Protein 9VKG (pdb70)

Radius of gyration: 41.41 Å; Cα contacts (8 Å, |Δi|>4): 2254; chains: 2; bounding box: 57×88×152 Å

InterPro domains:
  IPR001757 P-type ATPase [TIGR01494] (93-192)
  IPR001757 P-type ATPase [TIGR01494] (339-452)
  IPR001757 P-type ATPase [TIGR01494] (789-898)
  IPR006539 P-type ATPase, subfamily IV [TIGR01652] (43-1094)
  IPR008250 P-type ATPase, A domain superfamily [SSF81653] (126-274)
  IPR018303 P-type ATPase, phosphorylation site [PS00154] (412-418)
  IPR023214 HAD superfamily [G3DSA:3.40.50.1000] (648-854)
  IPR023298 P-type ATPase, transmembrane domain superfamily [SSF81665] (39-1090)
  IPR023299 P-type ATPase, cytoplasmic domain N [G3DSA:3.40.1110.10] (452-647)
  IPR023299 P-type ATPase, cytoplasmic domain N [SSF81660] (416-655)
  IPR032630 P-type ATPase, C-terminal [PF16212] (845-1093)
  IPR032631 P-type ATPase, N-terminal [PF16209] (39-94)
  IPR036412 HAD-like superfamily [SSF56784] (398-861)
  IPR044492 P-type ATPase, haloacid dehalogenase domain [SFLDF00027] (392-867)
  IPR059000 P-type ATPase, A domain [PF00122] (124-251)

GO terms:
  GO:0090555 phosphatidylethanolamine flippase activity (F, IDA)
  GO:0005886 plasma membrane (C, IDA)
  GO:0140346 phosphatidylserine flippase activity (F, IDA)
  GO:0090556 phosphatidylserine floppase activity (F, EXP)
  GO:0031901 early endosome membrane (C, EXP)
  GO:0055038 recycling endosome membrane (C, EXP)
  GO:0005789 endoplasmic reticulum membrane (C, EXP)
  GO:0140326 ATPase-coupled intramembrane lipid carrier activity (F, EXP)
  GO:0045332 phospholipid translocation (P, IDA)
  GO:1990531 phospholipid-translocating ATPase complex (C, IDA)
  GO:0034220 monoatomic ion transmembrane transport (P, TAS)
  GO:0005886 plasma membrane (C, TAS)
  GO:0140326 ATPase-coupled intramembrane lipid carrier activity (F, TAS)
  GO:0005515 protein binding (F, IPI)
  GO:0005783 endoplasmic reticulum (C, IDA)
  GO:0005765 lysosomal membrane (C, HDA)

Secondary structure (DSSP, 8-state):
-EEEETTS--------S--------SSSHHHHHHHHHHTSHHHHHHHHHHHHHHHT--SS-THHHHHHHHHHHHHHHHHHHHHHHHHHHHHHHHTT-EEEEE-SSSEEEEEGGGPPTT-EEEEETTPBPSSEEEEEEESSTT-EEEEE-HHHHS--S-EEEE--GGGTT--TTHHHHT-EEEEEEPPP-S-SS---EEEEEE-TTS--EEEEE-GGGEE-TT-EEES-SEEEEEEEE-TTSSHHHHT---PPPP--HHHHHHHHHHHHHHHHHHHHHHHHHHHHHHHTTSTTTSS-TTSPPPHHHHTS-HHHHHHHHHHHHHHHHGGGS-HHHHHHHHHHHHHHTHHHHH-GGG-BTTTTB--EES-STTTGGGGS--EEEE--TTTTB--B-TTHHHHHHHHHHTT-EEEEE-SS-HHHHHHHHHHTTSS-TTPEEEEESTTT-SSHHHHHHHHHHHHHTTTS----TTEEEEEEHHHHHHHHHS--S-SSS-HHHHHHHHHHTSSEEEEES--HHHHHHHHHHHHTSTT---EEEEESSGGGHHHHHHSSEEEEE-SSS-SHHHHHSSEEESSTTHHHHIIIIIIHHHHHHHHHHHHHHHHHHHHHHHHHHHGGGTTTS----SS-HHHHHHIIIIISSHHHHHHHHH--SS-HHHHHH-GGGGGGGTTSGGGSHHHHHHHHHHHHHHHHHHHHHHHHHTSSS-SSTT-----HHHHHHHHHHHHHHHHHHHHHHH-----HHHHHHHHHHHHHHHHHHHHHTTS--TTSS--TTSSHHHHHTT-HHHHHHHHHHHHHHHHHHHHHHHHHT--/-----TTTTT----------HHHHTTHHHHHHHHHHHHHHHHHHHHHT--EEEEE----STTSTTGGGTS-SSSSEEEEEEEEESS-B-S-EEEEEEEES--TT-HHHHT---HHHHTT-HHHHHS--GGGTTSSEETTEEBSS-SHHHHT----EEEEEEE-TTSPEEEPP-B-SS-S-HHIIIIIS----S-S-HHHHTTT-B--TT-SS-GGGS-SSGGGSSTT-HHHHHHHS--SSSSEEEEEEEEPPPSSSS-SB-SEEEEEEEEE----TTTT-EEEEEEEE-BTTBS--HHHHHHHHHHHHHHHHHHHHHHHHHT--

B-factor: mean 37.06, std 18.53, range [0.13, 108.68]

Solvent-accessible surface area: 47542 Å² total; per-residue (Å²): 118,7,35,2,68,1,19,85,50,116,88,133,234,61,48,46,1,128,22,81,28,18,94,9,77,160,236,58,38,102,85,71,0,65,135,45,9,54,169,82,61,7,13,115,15,12,52,69,8,56,80,18,10,81,104,60,30,38,24,18,56,36,92,46,16,12,118,25,11,135,77,15,14,46,40,29,11,113,70,34,19,129,59,4,130,72,30,63,96,16,12,60,133,74,7,86,50,66,12,56,2,13,87,119,39,152,116,51,173,46,63,6,25,103,0,96,11,0,16,2,1,7,2,64,34,108,69,77,1,16,0,0,0,0,0,0,0,4,62,55,124,90,0,22,0,92,1,17,17,26,31,2,9,5,18,95,82,60,49,55,24,96,2,6,114,59,0,47,85,18,40,83,38,84,1,11,96,91,2,94,2,6,0,34,2,28,91,28,35,50,58,13,75,92,8,89,6,99,0,19,21,88,77,153,74,159,125,46,55,54,104,96,10,9,58,78,11,4,0,20,17,10,1,25,0,63,128,3,130,53,0,9,0,0,0,0,2,0,2,73,50,0,6,53,17,51,2,66,56,25,63,92,114,32,83,0,15,1,31,113,13,13,41,50,13,0,87,59,2,36,138,38,0,73,60,18,0,44,58,0,15,86,60,15,37,95,40,30,84,40,111,75,24,33,37,10,64,5,2,64,38,25,96,133,51,111,127,46,124,124,107,100,75,73,122,36,4,49,26,6,0,21,0,5,0,15,32,0,5,5,24,23,1,39,30,10,11,29,66,8,7,117,78,3,9,71,6,0,43,61,9,89,69,0,29,26,107,134,46,99,65,15,10,66,36,66,31,18,40,3,5,3,2,0,0,4,2,37,11,0,0,0,5,11,31,20,0,0,15,96,182,36,16,84,72,2,8,82,4,2,82,8,1,63,42,2,34,9,77,0,4,2,0,0,2,16,106,18,105,68,0,55,66,16,1,85,51,1,112,4,3,59,148,91,11,66,40,5,39,0,0,71,116,37,8,130,98,37,134,90,0,30,79,40,0,64,50,6,16,78,108,86,4,93,133,114,146,93,95,54,11,0,0,0,0,14,5,58,2,0,34,65,0,19,120,49,8,117,156,57,109,113,102,28,38,59,45,12,0,18,77,0,1,84,87,3,19,2,1,0,0,1,83,0,2,10,37,17,0,0,49,0,0,91,10,0,54,117,25,196,61,80,17,18,0,0,0,0,0,4,0,24,1,0,13,3,0,1,11,23,0,22,0,0,0,0,3,15,14,158,44,33,94,72,1,4,93,24,3,2,0,0,0,2,26,0,74,11,0,64,31,0,0,3,0,5,0,2,2,8,0,9,2,2,0,16,0,0,2,3,2,3,0,0,0,9,0,0,0,20,0,0,26,28,2,0,88,42,3,0,17,5,11,5,25,2,3,6,28,18,4,3,41,32,0,19,94,43,1,3,22,98,5,0,24,9,10,1,26,18,2,12,56,44,56,20,119,61,2,38,88,37,20,149,39,5,87,118,10,47,57,19,39,51,5,80,127,46,48,16,68,69,24,20,130,9,0,33,84,0,0,56,23,0,0,65,8,0,48,97,1,28,69,18,4,3,10,9,106,59,0,22,36,15,2,4,30,0,0,0,2,0,0,0,8,0,0,0,51,0,0,2,48,3,0,12,41,27,3,63,10,13,1,168,40,3,64,138,15,3,112,29,10,15,63,78,0,47,130,17,3,91,106,56,5,26,84,34,37,118,126,63,156,47,18,57,14,16,55,0,6,23,22,0,44,71,1,80,1,0,120,30,1,15,84,1,4,20,28,40,0,10,37,38,15,26,46,64,26,2,83,160,66,47,204,182,33,79,84,50,29,87,56,22,21,126,30,107,34,148,81,23,132,49,45,8,52,74,14,37,57,71,1,39,84,27,0,118,86,13,51,72,60,0,88,32,1,69,79,24,0,81,106,8,69,61,38,94,17,60,1,0,0,56,80,121,106,21,76,0,53,130,2,30,92,61,150,112,116,60,9,116,8,64,18,92,15,58,6,157,137,19,6,96,30,58,1,13,0,1,9,0,1,23,46,0,30,0,0,17,76,32,0,12,66,1,38,8,6,24,0,5,45,16,58,64,78,12,12,103,112,3,37,124,97,0,53,55,19,59,126,50,137,128,81,8,2,3,1,2,1,3,0,0,8,1,31,10,71,6,54,2,68,1,40,29,42,13,190,116,84,131,36,74,81,29,64,40,80,83,85,39,2,6,5,166,15,2,28,58,51,14,4,87,25,4,89,50,55,132,96,16,101,87,46,4,157,32,10,21,64,2,73,77,23,160,121,40,1,40,100,49,30,117,55,102,84,3,19,0,0,17,7,2,35,0,1,17,1,0,30,5,6,4,12,23,77,16,48,6,1,12,20,24,6,100,153,118,131,91,179,113,39,9,0,44,54,28,116,2,90,0,43,0,30,12,64,4,40,0,46,134,4,91,2,79,0,16,0,0,0,1,15,40,21,99,5,0,2,69,8,57,45,2,0,93,16,2,52,41,19,0,43,89,0,65,115,51,0,52,80,24,84,90,60,60,155,140,215

Structure (mmCIF, N/CA/C/O backbone):
data_9VKG
#
_entry.id   9VKG
#
_cell.length_a   1.00
_cell.length_b   1.00
_cell.length_c   1.00
_cell.angle_alpha   90.00
_cell.angle_beta   90.00
_cell.angle_gamma   90.00
#
_symmetry.space_group_name_H-M   'P 1'
#
loop_
_entity.id
_entity.type
_entity.pdbx_description
1 polymer 'Phospholipid-transporting ATPase IG'
2 polymer 'Cell cycle control protein 50A'
3 branched 2-acetamido-2-deoxy-beta-D-glucopyranose-(1-4)-2-acetamido-2-deoxy-beta-D-glucopyranose
4 non-polymer 'TETRAFLUOROALUMINATE ION'
5 non-polymer 'MAGNESIUM ION'
6 non-polymer 1,2-DIOLEOYL-SN-GLYCERO-3-PHOSPHOCHOLINE
7 non-polymer 2-acetamido-2-deoxy-beta-D-glucopyranose
8 water water
#
loop_
_atom_site.group_PDB
_atom_site.id
_atom_site.type_symbol
_atom_site.label_atom_id
_atom_site.label_alt_id
_atom_site.label_comp_id
_atom_site.label_asym_id
_atom_site.label_entity_id
_atom_site.label_seq_id
_atom_site.pdbx_PDB_ins_code
_atom_site.Cartn_x
_atom_site.Cartn_y
_atom_site.Cartn_z
_atom_site.occupancy
_atom_site.B_iso_or_equiv
_atom_site.auth_seq_id
_atom_site.auth_comp_id
_atom_site.auth_asym_id
_atom_site.auth_atom_id
_atom_site.pdbx_PDB_model_num
ATOM 1 N N . THR A 1 1 ? 190.872 162.921 226.468 1.00 43.27 19 THR A N 1
ATOM 2 C CA . THR A 1 1 ? 190.085 163.097 227.683 1.00 43.46 19 THR A CA 1
ATOM 3 C C . THR A 1 1 ? 189.843 164.574 227.964 1.00 44.07 19 THR A C 1
ATOM 4 O O . THR A 1 1 ? 190.779 165.369 228.029 1.00 47.24 19 THR A O 1
ATOM 8 N N . ARG A 1 2 ? 188.574 164.932 228.125 1.00 42.97 20 ARG A N 1
ATOM 9 C CA . ARG A 1 2 ? 188.162 166.289 228.448 1.00 41.52 20 ARG A CA 1
ATOM 10 C C . ARG A 1 2 ? 187.702 166.344 229.900 1.00 40.31 20 ARG A C 1
ATOM 11 O O . ARG A 1 2 ? 187.038 165.425 230.388 1.00 40.11 20 ARG A O 1
ATOM 19 N N . THR A 1 3 ? 188.090 167.407 230.597 1.00 44.28 21 THR A N 1
ATOM 20 C CA . THR A 1 3 ? 187.793 167.575 232.015 1.00 45.13 21 THR A CA 1
ATOM 21 C C . THR A 1 3 ? 186.703 168.624 232.173 1.00 44.60 21 THR A C 1
ATOM 22 O O . THR A 1 3 ? 186.863 169.764 231.726 1.00 50.11 21 THR A O 1
ATOM 26 N N . VAL A 1 4 ? 185.606 168.239 232.817 1.00 44.05 22 VAL A N 1
ATOM 27 C CA . VAL A 1 4 ? 184.428 169.082 232.968 1.00 45.46 22 VAL A CA 1
ATOM 28 C C . VAL A 1 4 ? 184.197 169.321 234.452 1.00 47.76 22 VAL A C 1
ATOM 29 O O . VAL A 1 4 ? 184.149 168.369 235.237 1.00 51.21 22 VAL A O 1
ATOM 33 N N . PHE A 1 5 ? 184.063 170.587 234.833 1.00 49.96 23 PHE A N 1
ATOM 34 C CA . PHE A 1 5 ? 183.723 170.951 236.201 1.00 48.78 23 PHE A CA 1
ATOM 35 C C . PHE A 1 5 ? 182.216 171.131 236.307 1.00 51.90 23 PHE A C 1
ATOM 36 O O . PHE A 1 5 ? 181.605 171.796 235.465 1.00 51.61 23 PHE A O 1
ATOM 44 N N . VAL A 1 6 ? 181.624 170.530 237.343 1.00 47.79 24 VAL A N 1
ATOM 45 C CA . VAL A 1 6 ? 180.182 170.301 237.362 1.00 48.12 24 VAL A CA 1
ATOM 46 C C . VAL A 1 6 ? 179.412 171.615 237.350 1.00 54.38 24 VAL A C 1
ATOM 47 O O . VAL A 1 6 ? 178.423 171.763 236.622 1.00 59.77 24 VAL A O 1
ATOM 51 N N . GLY A 1 7 ? 179.835 172.581 238.156 1.00 53.74 25 GLY A N 1
ATOM 52 C CA . GLY A 1 7 ? 179.158 173.861 238.170 1.00 53.50 25 GLY A CA 1
ATOM 53 C C . GLY A 1 7 ? 180.008 174.963 237.581 1.00 55.41 25 GLY A C 1
ATOM 54 O O . GLY A 1 7 ? 179.770 176.147 237.839 1.00 58.94 25 GLY A O 1
ATOM 55 N N . ASN A 1 8 ? 180.998 174.577 236.777 1.00 56.70 26 ASN A N 1
ATOM 56 C CA . ASN A 1 8 ? 182.047 175.489 236.325 1.00 54.38 26 ASN A CA 1
ATOM 57 C C . ASN A 1 8 ? 182.716 176.161 237.521 1.00 56.63 26 ASN A C 1
ATOM 58 O O . ASN A 1 8 ? 183.032 177.352 237.504 1.00 58.21 26 ASN A O 1
ATOM 63 N N . HIS A 1 9 ? 182.926 175.375 238.579 1.00 65.14 27 HIS A N 1
ATOM 64 C CA . HIS A 1 9 ? 183.520 175.809 239.829 1.00 66.18 27 HIS A CA 1
ATOM 65 C C . HIS A 1 9 ? 184.860 175.119 240.048 1.00 66.01 27 HIS A C 1
ATOM 66 O O . HIS A 1 9 ? 185.002 173.932 239.738 1.00 66.00 27 HIS A O 1
ATOM 73 N N . PRO A 1 10 ? 185.856 175.828 240.575 1.00 73.81 28 PRO A N 1
ATOM 74 C CA . PRO A 1 10 ? 187.098 175.158 240.972 1.00 73.66 28 PRO A CA 1
ATOM 75 C C . PRO A 1 10 ? 186.844 174.182 242.110 1.00 73.96 28 PRO A C 1
ATOM 76 O O . PRO A 1 10 ? 185.983 174.398 242.965 1.00 73.17 28 PRO A O 1
ATOM 80 N N . VAL A 1 11 ? 187.609 173.097 242.113 1.00 75.26 29 VAL A N 1
ATOM 81 C CA . VAL A 1 11 ? 187.447 172.055 243.118 1.00 75.67 29 VAL A CA 1
ATOM 82 C C . VAL A 1 11 ? 188.256 172.377 244.371 1.00 74.40 29 VAL A C 1
ATOM 83 O O . VAL A 1 11 ? 189.122 173.251 244.357 1.00 73.87 29 VAL A O 1
ATOM 87 N N . GLN A 1 20 ? 188.771 174.259 230.742 1.00 61.68 38 GLN A N 1
ATOM 88 C CA . GLN A 1 20 ? 189.171 174.409 229.348 1.00 62.28 38 GLN A CA 1
ATOM 89 C C . GLN A 1 20 ? 188.248 175.385 228.628 1.00 63.73 38 GLN A C 1
ATOM 90 O O . GLN A 1 20 ? 187.587 176.209 229.259 1.00 64.16 38 GLN A O 1
ATOM 96 N N . ARG A 1 21 ? 188.206 175.289 227.302 1.00 61.16 39 ARG A N 1
ATOM 97 C CA . ARG A 1 21 ? 187.366 176.174 226.498 1.00 61.02 39 ARG A CA 1
ATOM 98 C C . ARG A 1 21 ? 186.801 175.360 225.343 1.00 59.68 39 ARG A C 1
ATOM 99 O O . ARG A 1 21 ? 187.531 175.025 224.407 1.00 58.27 39 ARG A O 1
ATOM 107 N N . PHE A 1 22 ? 185.512 175.050 225.412 1.00 48.68 40 PHE A N 1
ATOM 108 C CA . PHE A 1 22 ? 184.836 174.219 224.429 1.00 46.74 40 PHE A CA 1
ATOM 109 C C . PHE A 1 22 ? 183.927 175.076 223.556 1.00 45.93 40 PHE A C 1
ATOM 110 O O . PHE A 1 22 ? 183.839 176.296 223.709 1.00 48.03 40 PHE A O 1
ATOM 118 N N . CYS A 1 23 ? 183.238 174.413 222.632 1.00 41.77 41 CYS A N 1
ATOM 119 C CA . CYS A 1 23 ? 182.290 175.081 221.761 1.00 36.26 41 CYS A CA 1
ATOM 120 C C . CYS A 1 23 ? 181.001 175.394 222.517 1.00 41.86 41 CYS A C 1
ATOM 121 O O . CYS A 1 23 ? 180.771 174.932 223.637 1.00 44.10 41 CYS A O 1
ATOM 124 N N . ASP A 1 24 ? 180.154 176.199 221.885 1.00 40.54 42 ASP A N 1
ATOM 125 C CA . ASP A 1 24 ? 178.859 176.538 222.445 1.00 36.89 42 ASP A CA 1
ATOM 126 C C . ASP A 1 24 ? 177.820 175.507 222.009 1.00 40.39 42 ASP A C 1
ATOM 127 O O . ASP A 1 24 ? 178.104 174.582 221.246 1.00 40.66 42 ASP A O 1
ATOM 132 N N . ASN A 1 25 ? 176.594 175.667 222.504 1.00 34.15 43 ASN A N 1
ATOM 133 C CA . ASN A 1 25 ? 175.519 174.717 222.263 1.00 30.55 43 ASN A CA 1
ATOM 134 C C . ASN A 1 25 ? 174.715 175.038 221.008 1.00 30.97 43 ASN A C 1
ATOM 135 O O . ASN A 1 25 ? 173.566 174.600 220.890 1.00 40.12 43 ASN A O 1
ATOM 140 N N . ARG A 1 26 ? 175.290 175.778 220.066 1.00 36.56 44 ARG A N 1
ATOM 141 C CA . ARG A 1 26 ? 174.580 176.167 218.856 1.00 38.35 44 ARG A CA 1
ATOM 142 C C . ARG A 1 26 ? 174.810 175.137 217.760 1.00 38.71 44 ARG A C 1
ATOM 143 O O . ARG A 1 26 ? 175.950 174.745 217.494 1.00 43.77 44 ARG A O 1
ATOM 151 N N . ILE A 1 27 ? 173.727 174.706 217.126 1.00 39.76 45 ILE A N 1
ATOM 152 C CA . ILE A 1 27 ? 173.784 173.743 216.034 1.00 41.23 45 ILE A CA 1
ATOM 153 C C . ILE A 1 27 ? 173.603 174.483 214.717 1.00 41.31 45 ILE A C 1
ATOM 154 O O . ILE A 1 27 ? 172.848 175.459 214.634 1.00 43.20 45 ILE A O 1
ATOM 159 N N . VAL A 1 28 ? 174.319 174.033 213.690 1.00 41.02 46 VAL A N 1
ATOM 160 C CA . VAL A 1 28 ? 174.241 174.618 212.359 1.00 40.85 46 VAL A CA 1
ATOM 161 C C . VAL A 1 28 ? 174.073 173.495 211.345 1.00 39.19 46 VAL A C 1
ATOM 162 O O . VAL A 1 28 ? 174.809 172.503 211.378 1.00 43.21 46 VAL A O 1
ATOM 166 N N . SER A 1 29 ? 173.086 173.641 210.464 1.00 38.32 47 SER A N 1
ATOM 167 C CA . SER A 1 29 ? 172.881 172.707 209.368 1.00 41.41 47 SER A CA 1
ATOM 168 C C . SER A 1 29 ? 172.855 173.383 208.007 1.00 42.76 47 SER A C 1
ATOM 169 O O . SER A 1 29 ? 172.830 172.679 206.992 1.00 46.99 47 SER A O 1
ATOM 172 N N . SER A 1 30 ? 172.856 174.710 207.952 1.00 40.36 48 SER A N 1
ATOM 173 C CA . SER A 1 30 ? 172.908 175.432 206.695 1.00 39.47 48 SER A CA 1
ATOM 174 C C . SER A 1 30 ? 174.353 175.597 206.232 1.00 43.97 48 SER A C 1
ATOM 175 O O . SER A 1 30 ? 175.305 175.443 207.002 1.00 41.48 48 SER A O 1
ATOM 178 N N . LYS A 1 31 ? 174.508 175.914 204.948 1.00 45.17 49 LYS A N 1
ATOM 179 C CA . LYS A 1 31 ? 175.821 176.088 204.349 1.00 44.60 49 LYS A CA 1
ATOM 180 C C . LYS A 1 31 ? 176.109 177.518 203.913 1.00 46.59 49 LYS A C 1
ATOM 181 O O . LYS A 1 31 ? 177.266 177.834 203.619 1.00 46.81 49 LYS A O 1
ATOM 187 N N . TYR A 1 32 ? 175.104 178.388 203.880 1.00 44.59 50 TYR A N 1
ATOM 188 C CA . TYR A 1 32 ? 175.273 179.767 203.455 1.00 47.03 50 TYR A CA 1
ATOM 189 C C . TYR A 1 32 ? 174.962 180.717 204.601 1.00 45.87 50 TYR A C 1
ATOM 190 O O . TYR A 1 32 ? 174.190 180.394 205.509 1.00 48.78 50 TYR A O 1
ATOM 199 N N . THR A 1 33 ? 175.586 181.887 204.558 1.00 47.80 51 THR A N 1
ATOM 200 C CA . THR A 1 33 ? 175.140 183.042 205.316 1.00 47.42 51 THR A CA 1
ATOM 201 C C . THR A 1 33 ? 174.526 184.041 204.343 1.00 50.28 51 THR A C 1
ATOM 202 O O . THR A 1 33 ? 174.418 183.788 203.143 1.00 52.69 51 THR A O 1
ATOM 206 N N . LEU A 1 34 ? 174.105 185.193 204.863 1.00 50.43 52 LEU A N 1
ATOM 207 C CA . LEU A 1 34 ? 173.511 186.198 203.990 1.00 50.50 52 LEU A CA 1
ATOM 208 C C . LEU A 1 34 ? 174.570 186.891 203.143 1.00 55.69 52 LEU A C 1
ATOM 209 O O . LEU A 1 34 ? 174.353 187.149 201.953 1.00 54.91 52 LEU A O 1
ATOM 214 N N . TRP A 1 35 ? 175.722 187.200 203.737 1.00 54.09 53 TRP A N 1
ATOM 215 C CA . TRP A 1 35 ? 176.720 188.016 203.056 1.00 51.27 53 TRP A CA 1
ATOM 216 C C . TRP A 1 35 ? 177.491 187.226 202.005 1.00 55.16 53 TRP A C 1
ATOM 217 O O . TRP A 1 35 ? 177.809 187.762 200.938 1.00 58.05 53 TRP A O 1
ATOM 228 N N . ASN A 1 36 ? 177.805 185.962 202.279 1.00 47.63 54 ASN A N 1
ATOM 229 C CA . ASN A 1 36 ? 178.607 185.160 201.367 1.00 46.23 54 ASN A CA 1
ATOM 230 C C . ASN A 1 36 ? 177.776 184.307 200.418 1.00 47.39 54 ASN A C 1
ATOM 231 O O . ASN A 1 36 ? 178.352 183.558 199.620 1.00 50.64 54 ASN A O 1
ATOM 236 N N . PHE A 1 37 ? 176.445 184.405 200.475 1.00 45.04 55 PHE A N 1
ATOM 237 C CA . PHE A 1 37 ? 175.607 183.534 199.657 1.00 45.15 55 PHE A CA 1
ATOM 238 C C . PHE A 1 37 ? 175.862 183.751 198.173 1.00 45.69 55 PHE A C 1
ATOM 239 O O . PHE A 1 37 ? 176.092 182.794 197.429 1.00 44.21 55 PHE A O 1
ATOM 247 N N . LEU A 1 38 ? 175.801 185.001 197.716 1.00 48.02 56 LEU A N 1
ATOM 248 C CA . LEU A 1 38 ? 176.010 185.269 196.295 1.00 45.31 56 LEU A CA 1
ATOM 249 C C . LEU A 1 38 ? 177.397 184.861 195.819 1.00 46.83 56 LEU A C 1
ATOM 250 O O . LEU A 1 38 ? 177.485 184.139 194.810 1.00 49.06 56 LEU A O 1
ATOM 255 N N . PRO A 1 39 ? 178.500 185.256 196.468 1.00 46.78 57 PRO A N 1
ATOM 256 C CA . PRO A 1 39 ? 179.810 184.784 195.990 1.00 47.34 57 PRO A CA 1
ATOM 257 C C . PRO A 1 39 ? 179.940 183.272 196.000 1.00 48.14 57 PRO A C 1
ATOM 258 O O . PRO A 1 39 ? 180.369 182.685 195.000 1.00 47.87 57 PRO A O 1
ATOM 262 N N . LYS A 1 40 ? 179.557 182.620 197.101 1.00 46.35 58 LYS A N 1
ATOM 263 C CA . LYS A 1 40 ? 179.712 181.172 197.198 1.00 46.71 58 LYS A CA 1
ATOM 264 C C . L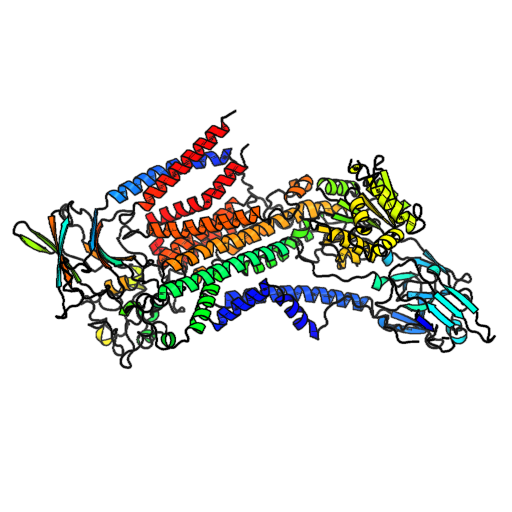YS A 1 40 ? 178.877 180.455 196.142 1.00 48.23 58 LYS A C 1
ATOM 265 O O . LYS A 1 40 ? 179.363 179.543 195.460 1.00 51.06 58 LYS A O 1
ATOM 271 N N . ASN A 1 41 ? 177.619 180.869 195.975 1.00 45.47 59 ASN A N 1
ATOM 272 C CA . ASN A 1 41 ? 176.726 180.190 195.047 1.00 42.79 59 ASN A CA 1
ATOM 273 C C . ASN A 1 41 ? 177.139 180.427 193.601 1.00 45.61 59 ASN A C 1
ATOM 274 O O . ASN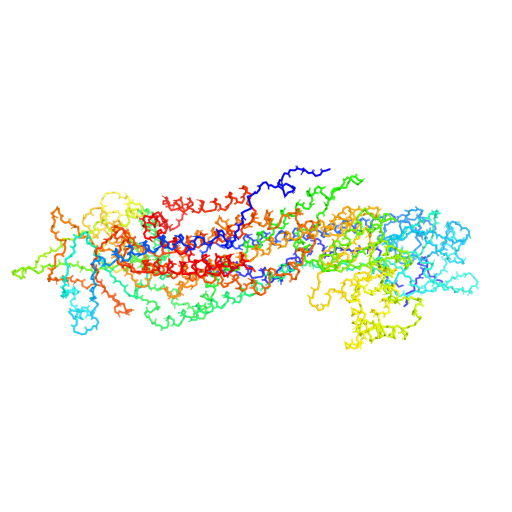 A 1 41 ? 177.118 179.496 192.790 1.00 46.78 59 ASN A O 1
ATOM 279 N N . LEU A 1 42 ? 177.511 181.662 193.249 1.00 44.76 60 LEU A N 1
ATOM 280 C CA . LEU A 1 42 ? 177.971 181.918 191.890 1.00 42.96 60 LEU A CA 1
ATOM 281 C C . LEU A 1 42 ? 179.274 181.189 191.591 1.00 43.81 60 LEU A C 1
ATOM 282 O O . LEU A 1 42 ? 179.454 180.685 190.477 1.00 47.31 60 LEU A O 1
ATOM 287 N N . PHE A 1 43 ? 180.186 181.109 192.564 1.00 43.52 61 PHE A N 1
ATOM 288 C CA . PHE A 1 43 ? 181.415 180.354 192.357 1.00 44.15 61 PHE A CA 1
ATOM 289 C C . PHE A 1 43 ? 181.125 178.876 192.139 1.00 44.96 61 PHE A C 1
ATOM 290 O O . PHE A 1 43 ? 181.731 178.242 191.268 1.00 47.61 61 PHE A O 1
ATOM 298 N N . GLU A 1 44 ? 180.208 178.304 192.925 1.00 44.76 62 GLU A N 1
ATOM 299 C CA . GLU A 1 44 ? 179.853 176.902 192.724 1.00 46.70 62 GLU A CA 1
ATOM 300 C C . GLU A 1 44 ? 179.163 176.675 191.384 1.00 45.97 62 GLU A C 1
ATOM 301 O O . GLU A 1 44 ? 179.417 175.662 190.724 1.00 44.02 62 GLU A O 1
ATOM 307 N N . GLN A 1 45 ? 178.287 177.593 190.972 1.00 43.91 63 GLN A N 1
ATOM 308 C CA . GLN A 1 45 ? 177.554 177.415 189.723 1.00 39.57 63 GLN A CA 1
ATOM 309 C C . GLN A 1 45 ? 178.470 177.544 188.515 1.00 42.24 63 GLN A C 1
ATOM 310 O O . GLN A 1 45 ? 178.350 176.775 187.554 1.00 41.72 63 GLN A O 1
ATOM 316 N N . PHE A 1 46 ? 179.387 178.506 188.540 1.00 44.17 64 PHE A N 1
ATOM 317 C CA . PHE A 1 46 ? 180.265 178.752 187.406 1.00 39.25 64 PHE A CA 1
ATOM 318 C C . PHE A 1 46 ? 181.514 177.886 187.427 1.00 41.37 64 PHE A C 1
ATOM 319 O O . PHE A 1 46 ? 182.333 177.981 186.510 1.00 44.20 64 PHE A O 1
ATOM 327 N N . ARG A 1 47 ? 181.679 177.051 188.451 1.00 44.87 65 ARG A N 1
ATOM 328 C CA . ARG A 1 47 ? 182.681 175.997 188.422 1.00 42.04 65 ARG A CA 1
ATOM 329 C C . ARG A 1 47 ? 182.267 174.835 187.532 1.00 46.05 65 ARG A C 1
ATOM 330 O O . ARG A 1 47 ? 183.097 173.968 187.241 1.00 50.62 65 ARG A O 1
ATOM 338 N N . ARG A 1 48 ? 181.010 174.798 187.097 1.00 41.49 66 ARG A N 1
ATOM 339 C CA . ARG A 1 48 ? 180.524 173.756 186.207 1.00 38.32 66 ARG A CA 1
ATOM 340 C C . ARG A 1 48 ? 180.831 174.112 184.758 1.00 38.68 66 ARG A C 1
ATOM 341 O O . ARG A 1 48 ? 180.733 175.277 184.350 1.00 42.68 66 ARG A O 1
ATOM 349 N N . ILE A 1 49 ? 181.202 173.087 183.987 1.00 35.65 67 ILE A N 1
ATOM 350 C CA . ILE A 1 49 ? 181.726 173.297 182.642 1.00 36.53 67 ILE A CA 1
ATOM 351 C C . ILE A 1 49 ? 180.670 173.919 181.735 1.00 35.66 67 ILE A C 1
ATOM 352 O O . ILE A 1 49 ? 180.980 174.785 180.913 1.00 38.27 67 ILE A O 1
ATOM 357 N N . ALA A 1 50 ? 179.411 173.499 181.873 1.00 31.90 68 ALA A N 1
ATOM 358 C CA . ALA A 1 50 ? 178.355 174.033 181.017 1.00 34.11 68 ALA A CA 1
ATOM 359 C C . ALA A 1 50 ? 178.164 175.529 181.239 1.00 33.77 68 ALA A C 1
ATOM 360 O O . ALA A 1 50 ? 178.103 176.309 180.282 1.00 35.01 68 ALA A O 1
ATOM 362 N N . ASN A 1 51 ? 178.062 175.945 182.503 1.00 33.53 69 ASN A N 1
ATOM 363 C CA . ASN A 1 51 ? 177.884 177.362 182.805 1.00 33.26 69 ASN A CA 1
ATOM 364 C C . ASN A 1 51 ? 179.098 178.175 182.381 1.00 33.50 69 ASN A C 1
ATOM 365 O O . ASN A 1 51 ? 178.953 179.280 181.844 1.00 34.96 69 ASN A O 1
ATOM 370 N N . PHE A 1 52 ? 180.302 177.645 182.614 1.00 35.07 70 PHE A N 1
ATOM 371 C CA . PHE A 1 52 ? 181.505 178.353 182.187 1.00 32.45 70 PHE A CA 1
ATOM 372 C C . PHE A 1 52 ? 181.535 178.526 180.673 1.00 30.27 70 PHE A C 1
ATOM 373 O O . PHE A 1 52 ? 181.867 179.605 180.170 1.00 37.01 70 PHE A O 1
ATOM 381 N N . TYR A 1 53 ? 181.176 177.475 179.931 1.00 28.13 71 TYR A N 1
ATOM 382 C CA . TYR A 1 53 ? 181.157 177.560 178.476 1.00 26.71 71 TYR A CA 1
ATOM 383 C C . TYR A 1 53 ? 180.119 178.563 177.992 1.00 26.18 71 TYR A C 1
ATOM 384 O O . TYR A 1 53 ? 180.377 179.330 177.060 1.00 29.56 71 TYR A O 1
ATOM 393 N N . PHE A 1 54 ? 178.928 178.553 178.597 1.00 27.84 72 PHE A N 1
ATOM 394 C CA . PHE A 1 54 ? 177.891 179.495 178.189 1.00 28.21 72 PHE A CA 1
ATOM 395 C C . PHE A 1 54 ? 178.320 180.931 178.455 1.00 27.22 72 PHE A C 1
ATOM 396 O O . PHE A 1 54 ? 178.086 181.822 177.629 1.00 36.16 72 PHE A O 1
ATOM 404 N N . LEU A 1 55 ? 178.965 181.172 179.599 1.00 23.80 73 LEU A N 1
ATOM 405 C CA . LEU A 1 55 ? 179.476 182.506 179.889 1.00 29.23 73 LEU A CA 1
ATOM 406 C C . LEU A 1 55 ? 180.546 182.921 178.885 1.00 32.40 73 LEU A C 1
ATOM 407 O O . LEU A 1 55 ? 180.558 184.065 178.416 1.00 35.22 73 LEU A O 1
ATOM 412 N N . ILE A 1 56 ? 181.451 182.001 178.536 1.00 32.93 74 ILE A N 1
ATOM 413 C CA . ILE A 1 56 ? 182.500 182.321 177.570 1.00 34.20 74 ILE A CA 1
ATOM 414 C C . ILE A 1 56 ? 181.897 182.646 176.209 1.00 31.18 74 ILE A C 1
ATOM 415 O O . ILE A 1 56 ? 182.314 183.600 175.540 1.00 38.79 74 ILE A O 1
ATOM 420 N N . ILE A 1 57 ? 180.910 181.859 175.776 1.00 32.14 75 ILE A N 1
ATOM 421 C CA . ILE A 1 57 ? 180.268 182.104 174.488 1.00 28.49 75 ILE A CA 1
ATOM 422 C C . ILE A 1 57 ? 179.566 183.454 174.491 1.00 30.80 75 ILE A C 1
ATOM 423 O O . ILE A 1 57 ? 179.644 184.209 173.515 1.00 27.79 75 ILE A O 1
ATOM 428 N N . PHE A 1 58 ? 178.870 183.781 175.583 1.00 31.25 76 PHE A N 1
ATOM 429 C CA . PHE A 1 58 ? 178.204 185.076 175.671 1.00 30.11 76 PHE A CA 1
ATOM 430 C C . PHE A 1 58 ? 179.210 186.220 175.613 1.00 28.59 76 PHE A C 1
ATOM 431 O O . PHE A 1 58 ? 178.981 187.226 174.930 1.00 25.13 76 PHE A O 1
ATOM 439 N N . LEU A 1 59 ? 180.336 186.082 176.316 1.00 31.00 77 LEU A N 1
ATOM 440 C CA . LEU A 1 59 ? 181.359 187.122 176.286 1.00 30.78 77 LEU A CA 1
ATOM 441 C C . LEU A 1 59 ? 181.941 187.289 174.886 1.00 35.34 77 LEU A C 1
ATOM 442 O O . LEU A 1 59 ? 182.195 188.414 174.440 1.00 32.29 77 LEU A O 1
ATOM 447 N N . VAL A 1 60 ? 182.167 186.177 174.183 1.00 34.79 78 VAL A N 1
ATOM 448 C CA . VAL A 1 60 ? 182.681 186.250 172.817 1.00 28.49 78 VAL A CA 1
ATOM 449 C C . VAL A 1 60 ? 181.670 186.924 171.898 1.00 27.88 78 VAL A C 1
ATOM 450 O O . VAL A 1 60 ? 182.035 187.738 171.047 1.00 33.17 78 VAL A O 1
ATOM 454 N N . GLU A 1 61 ? 180.385 186.602 172.055 1.00 38.24 79 GLU A N 1
ATOM 455 C CA . GLU A 1 61 ? 179.360 187.253 171.244 1.00 33.38 79 GLU A CA 1
ATOM 456 C C . GLU A 1 61 ? 179.298 188.748 171.527 1.00 34.03 79 GLU A C 1
ATOM 457 O O . GLU A 1 61 ? 179.046 189.551 170.620 1.00 36.66 79 GLU A O 1
ATOM 463 N N . VAL A 1 62 ? 179.514 189.141 172.781 1.00 34.79 80 VAL A N 1
ATOM 464 C CA . VAL A 1 62 ? 179.479 190.558 173.129 1.00 33.91 80 VAL A CA 1
ATOM 465 C C . VAL A 1 62 ? 180.682 191.293 172.548 1.00 34.20 80 VAL A C 1
ATOM 466 O O . VAL A 1 62 ? 180.549 192.403 172.020 1.00 37.84 80 VAL A O 1
ATOM 470 N N . THR A 1 63 ? 181.869 190.690 172.623 1.00 35.38 81 THR A N 1
ATOM 471 C CA . THR A 1 63 ? 183.101 191.424 172.355 1.00 31.56 81 THR A CA 1
ATOM 472 C C . THR A 1 63 ? 183.654 191.249 170.946 1.00 34.75 81 THR A C 1
ATOM 473 O O . THR A 1 63 ? 184.259 192.187 170.418 1.00 37.25 81 THR A O 1
ATOM 477 N N . VAL A 1 64 ? 183.477 190.088 170.320 1.00 28.85 82 VAL A N 1
ATOM 478 C CA . VAL A 1 64 ? 184.169 189.746 169.079 1.00 31.18 82 VAL A CA 1
ATOM 479 C C . VAL A 1 64 ? 183.207 189.692 167.895 1.00 35.30 82 VAL A C 1
ATOM 480 O O . VAL A 1 64 ? 183.310 190.492 166.965 1.00 34.61 82 VAL A O 1
ATOM 484 N N . ASP A 1 65 ? 182.257 188.761 167.919 1.00 38.16 83 ASP A N 1
ATOM 485 C CA . ASP A 1 65 ? 181.432 188.490 166.749 1.00 33.71 83 ASP A CA 1
ATOM 486 C C . ASP A 1 65 ? 180.255 187.624 167.166 1.00 33.71 83 ASP A C 1
ATOM 487 O O . ASP A 1 65 ? 180.325 186.889 168.154 1.00 38.90 83 ASP A O 1
ATOM 492 N N . THR A 1 66 ? 179.177 187.715 166.393 1.00 32.71 84 THR A N 1
ATOM 493 C CA . THR A 1 66 ? 177.977 186.923 166.629 1.00 37.93 84 THR A CA 1
ATOM 494 C C . THR A 1 66 ? 177.081 186.925 165.394 1.00 39.55 84 THR A C 1
ATOM 495 O O . THR A 1 66 ? 176.889 187.974 164.766 1.00 39.00 84 THR A O 1
ATOM 499 N N . PRO A 1 67 ? 176.523 185.773 165.006 1.00 42.96 85 PRO A N 1
ATOM 500 C CA . PRO A 1 67 ? 175.541 185.770 163.912 1.00 38.11 85 PRO A CA 1
ATOM 501 C C . PRO A 1 67 ? 174.170 186.275 164.324 1.00 37.41 85 PRO A C 1
ATOM 502 O O . PRO A 1 67 ? 173.400 186.701 163.454 1.00 44.20 85 PRO A O 1
ATOM 506 N N . THR A 1 68 ? 173.845 186.238 165.612 1.00 38.30 86 THR A N 1
ATOM 507 C CA . THR A 1 68 ? 172.602 186.761 166.160 1.00 38.03 86 THR A CA 1
ATOM 508 C C . THR A 1 68 ? 172.946 187.742 167.273 1.00 39.22 86 THR A C 1
ATOM 509 O O . THR A 1 68 ? 174.095 188.159 167.427 1.00 49.49 86 THR A O 1
ATOM 513 N N . SER A 1 69 ? 171.942 188.130 168.049 1.00 41.86 87 SER A N 1
ATOM 514 C CA . SER A 1 69 ? 172.187 189.024 169.164 1.00 37.30 87 SER A CA 1
ATOM 515 C C . SER A 1 69 ? 172.855 188.279 170.321 1.00 40.34 87 SER A C 1
ATOM 516 O O . SER A 1 69 ? 172.622 187.085 170.520 1.00 39.63 87 SER A O 1
ATOM 519 N N . PRO A 1 70 ? 173.705 188.963 171.092 1.00 41.99 88 PRO A N 1
ATOM 520 C CA . PRO A 1 70 ? 174.188 188.382 172.355 1.00 38.02 88 PRO A CA 1
ATOM 521 C C . PRO A 1 70 ? 173.089 188.183 173.385 1.00 40.56 88 PRO A C 1
ATOM 522 O O . PRO A 1 70 ? 173.304 187.449 174.359 1.00 41.72 88 PRO A O 1
ATOM 526 N N . VAL A 1 71 ? 171.933 188.828 173.208 1.00 40.47 89 VAL A N 1
ATOM 527 C CA . VAL A 1 71 ? 170.832 188.689 174.156 1.00 40.25 89 VAL A CA 1
ATOM 528 C C . VAL A 1 71 ? 170.364 187.241 174.228 1.00 36.72 89 VAL A C 1
ATOM 529 O O . VAL A 1 71 ? 170.111 186.708 175.314 1.00 41.22 89 VAL A O 1
ATOM 533 N N . THR A 1 72 ? 170.250 186.580 173.076 1.00 36.82 90 THR A N 1
ATOM 534 C CA . THR A 1 72 ? 169.776 185.201 173.035 1.00 39.29 90 THR A CA 1
ATOM 535 C C . THR A 1 72 ? 170.762 184.215 173.645 1.00 38.35 90 THR A C 1
ATOM 536 O O . THR A 1 72 ? 170.411 183.044 173.815 1.00 42.16 90 THR A O 1
ATOM 540 N N . SER A 1 73 ? 171.983 184.645 173.954 1.00 34.37 91 SER A N 1
ATOM 541 C CA . SER A 1 73 ? 172.921 183.824 174.703 1.00 36.29 91 SER A CA 1
ATOM 542 C C . SER A 1 73 ? 173.073 184.251 176.154 1.00 34.94 91 SER A C 1
ATOM 543 O O . SER A 1 73 ? 173.434 183.424 176.992 1.00 37.88 91 SER A O 1
ATOM 546 N N . GLY A 1 74 ? 172.795 185.512 176.474 1.00 31.78 92 GLY A N 1
ATOM 547 C CA . GLY A 1 74 ? 172.931 185.995 177.833 1.00 28.13 92 GLY A CA 1
ATOM 548 C C . GLY A 1 74 ? 171.692 185.819 178.686 1.00 32.91 92 GLY A C 1
ATOM 549 O O . GLY A 1 74 ? 171.793 185.477 179.867 1.00 38.58 92 GLY A O 1
ATOM 550 N N . LEU A 1 75 ? 170.518 186.063 178.106 1.00 34.80 93 LEU A N 1
ATOM 551 C CA . LEU A 1 75 ? 169.271 185.928 178.855 1.00 34.49 93 LEU A CA 1
ATOM 552 C C . LEU A 1 75 ? 169.003 184.504 179.333 1.00 36.73 93 LEU A C 1
ATOM 553 O O . LEU A 1 75 ? 168.656 184.333 180.514 1.00 34.05 93 LEU A O 1
ATOM 558 N N . PRO A 1 76 ? 169.103 183.458 178.499 1.00 37.19 94 PRO A N 1
ATOM 559 C CA . PRO A 1 76 ? 168.895 182.098 179.032 1.00 33.29 94 PRO A CA 1
ATOM 560 C C . PRO A 1 76 ? 169.894 181.701 180.108 1.00 33.51 94 PRO A C 1
ATOM 561 O O . PRO A 1 76 ? 169.523 181.022 181.076 1.00 34.55 94 PRO A O 1
ATOM 565 N N . LEU A 1 77 ? 171.157 182.110 179.966 1.00 33.99 95 LEU A N 1
ATOM 566 C CA . LEU A 1 77 ? 172.149 181.815 180.995 1.00 35.39 95 LEU A CA 1
ATOM 567 C C . LEU A 1 77 ? 171.797 182.498 182.309 1.00 35.32 95 LEU A C 1
ATOM 568 O O . LEU A 1 77 ? 171.879 181.885 183.382 1.00 38.35 95 LEU A O 1
ATOM 573 N N . PHE A 1 78 ? 171.397 183.769 182.240 1.00 33.04 96 PHE A N 1
ATOM 574 C CA . PHE A 1 78 ? 170.964 184.478 183.437 1.00 31.72 96 PHE A CA 1
ATOM 575 C C . PHE A 1 78 ? 169.763 183.793 184.070 1.00 35.02 96 PHE A C 1
ATOM 576 O O . PHE A 1 78 ? 169.698 183.652 185.294 1.00 36.38 96 PHE A O 1
ATOM 584 N N . PHE A 1 79 ? 168.805 183.361 183.248 1.00 35.83 97 PHE A N 1
ATOM 585 C CA . PHE A 1 79 ? 167.619 182.688 183.765 1.00 29.00 97 PHE A CA 1
ATOM 586 C C . PHE A 1 79 ? 167.994 181.415 184.512 1.00 31.61 97 PHE A C 1
ATOM 587 O O . PHE A 1 79 ? 167.514 181.171 185.626 1.00 35.94 97 PHE A O 1
ATOM 595 N N . VAL A 1 80 ? 168.859 180.594 183.913 1.00 33.57 98 VAL A N 1
ATOM 596 C CA . VAL A 1 80 ? 169.244 179.332 184.539 1.00 31.22 98 VAL A CA 1
ATOM 597 C C . VAL A 1 80 ? 169.988 179.585 185.845 1.00 31.53 98 VAL A C 1
ATOM 598 O O . VAL A 1 80 ? 169.693 178.966 186.879 1.00 36.83 98 VAL A O 1
ATOM 602 N N . ILE A 1 81 ? 170.955 180.509 185.822 1.00 34.83 99 ILE A N 1
ATOM 603 C CA . ILE A 1 81 ? 171.725 180.814 187.025 1.00 34.98 99 ILE A CA 1
ATOM 604 C C . ILE A 1 81 ? 170.811 181.328 188.129 1.00 36.48 99 ILE A C 1
ATOM 605 O O . ILE A 1 81 ? 170.916 180.906 189.287 1.00 37.71 99 ILE A O 1
ATOM 610 N N . THR A 1 82 ? 169.897 182.241 187.791 1.00 33.95 100 THR A N 1
ATOM 611 C CA . THR A 1 82 ? 169.010 182.825 188.790 1.00 34.25 100 THR A CA 1
ATOM 612 C C . THR A 1 82 ? 168.066 181.785 189.376 1.00 32.51 100 THR A C 1
ATOM 613 O O . THR A 1 82 ? 167.817 181.784 190.585 1.00 38.91 100 THR A O 1
ATOM 617 N N . VAL A 1 83 ? 167.527 180.895 188.539 1.00 31.87 101 VAL A N 1
ATOM 618 C CA . VAL A 1 83 ? 166.613 179.868 189.033 1.00 30.66 101 VAL A CA 1
ATOM 619 C C . VAL A 1 83 ? 167.338 178.930 189.993 1.00 33.87 101 VAL A C 1
ATOM 620 O O . VAL A 1 83 ? 166.834 178.611 191.081 1.00 38.47 101 VAL A O 1
ATOM 624 N N . THR A 1 84 ? 168.543 178.492 189.614 1.00 35.68 102 THR A N 1
ATOM 625 C CA . THR A 1 84 ? 169.308 177.611 190.493 1.00 34.98 102 THR A CA 1
ATOM 626 C C . THR A 1 84 ? 169.667 178.306 191.802 1.00 33.35 102 THR A C 1
ATOM 627 O O . THR A 1 84 ? 169.570 177.705 192.882 1.00 38.27 102 THR A O 1
ATOM 631 N N . ALA A 1 85 ? 170.076 179.575 191.727 1.00 38.85 103 ALA A N 1
ATOM 632 C CA . ALA A 1 85 ? 170.421 180.320 192.932 1.00 35.73 103 ALA A CA 1
ATOM 633 C C . ALA A 1 85 ? 169.216 180.483 193.846 1.00 34.64 103 ALA A C 1
ATOM 634 O O . ALA A 1 85 ? 169.336 180.351 195.067 1.00 38.48 103 ALA A O 1
ATOM 636 N N . ILE A 1 86 ? 168.046 180.775 193.276 1.00 33.25 104 ILE A N 1
ATOM 637 C CA . ILE A 1 86 ? 166.844 180.940 194.087 1.00 36.89 104 ILE A CA 1
ATOM 638 C C . ILE A 1 86 ? 166.492 179.636 194.788 1.00 36.38 104 ILE A C 1
ATOM 639 O O . ILE A 1 86 ? 166.165 179.626 195.982 1.00 38.57 104 ILE A O 1
ATOM 644 N N . LYS A 1 87 ? 166.554 178.515 194.062 1.00 38.70 105 LYS A N 1
ATOM 645 C CA . LYS A 1 87 ? 166.243 177.226 194.676 1.00 36.94 105 LYS A CA 1
ATOM 646 C C . LYS A 1 87 ? 167.197 176.914 195.826 1.00 38.76 105 LYS A C 1
ATOM 647 O O . LYS A 1 87 ? 166.767 176.550 196.931 1.00 41.00 105 LYS A O 1
ATOM 653 N N . GLN A 1 88 ? 168.504 177.064 195.584 1.00 41.58 106 GLN A N 1
ATOM 654 C CA . GLN A 1 88 ? 169.482 176.745 196.618 1.00 38.66 106 GLN A CA 1
ATOM 655 C C . GLN A 1 88 ? 169.353 177.680 197.815 1.00 39.40 106 GLN A C 1
ATOM 656 O O . GLN A 1 88 ? 169.468 177.243 198.967 1.00 46.23 106 GLN A O 1
ATOM 662 N N . GLY A 1 89 ? 169.099 178.967 197.567 1.00 37.56 107 GLY A N 1
ATOM 663 C CA . GLY A 1 89 ? 168.937 179.903 198.662 1.00 33.91 107 GLY A CA 1
ATOM 664 C C . GLY A 1 89 ? 167.701 179.629 199.492 1.00 41.27 107 GLY A C 1
ATOM 665 O O . GLY A 1 89 ? 167.732 179.747 200.716 1.00 43.45 107 GLY A O 1
ATOM 666 N N . TYR A 1 90 ? 166.594 179.262 198.841 1.00 44.25 108 TYR A N 1
ATOM 667 C CA . TYR A 1 90 ? 165.381 178.935 199.584 1.00 37.55 108 TYR A CA 1
ATOM 668 C C . TYR A 1 90 ? 165.578 177.688 200.437 1.00 38.91 108 TYR A C 1
ATOM 669 O O . TYR A 1 90 ? 165.136 177.640 201.593 1.00 41.54 108 TYR A O 1
ATOM 678 N N . GLU A 1 91 ? 166.250 176.671 199.889 1.00 37.47 109 GLU A N 1
ATOM 679 C CA . GLU A 1 91 ? 166.516 175.476 200.683 1.00 38.74 109 GLU A CA 1
ATOM 680 C C . GLU A 1 91 ? 167.428 175.780 201.871 1.00 41.01 109 GLU A C 1
ATOM 681 O O . GLU A 1 91 ? 167.173 175.312 202.993 1.00 46.21 109 GLU A O 1
ATOM 687 N N . ASP A 1 92 ? 168.470 176.585 201.660 1.00 41.64 110 ASP A N 1
ATOM 688 C CA . ASP A 1 92 ? 169.330 176.961 202.775 1.00 40.06 110 ASP A CA 1
ATOM 689 C C . ASP A 1 92 ? 168.607 177.833 203.794 1.00 42.57 110 ASP A C 1
ATOM 690 O O . ASP A 1 92 ? 168.903 177.750 204.987 1.00 48.91 110 ASP A O 1
ATOM 695 N N . TRP A 1 93 ? 167.668 178.672 203.356 1.00 34.95 111 TRP A N 1
ATOM 696 C CA . TRP A 1 93 ? 166.900 179.473 204.301 1.00 36.93 111 TRP A CA 1
ATOM 697 C C . TRP A 1 93 ? 165.971 178.601 205.135 1.00 40.23 111 TRP A C 1
ATOM 698 O O . TRP A 1 93 ? 165.755 178.879 206.318 1.00 40.32 111 TRP A O 1
ATOM 709 N N . LEU A 1 94 ? 165.420 177.541 204.538 1.00 40.86 112 LEU A N 1
ATOM 710 C CA . LEU A 1 94 ? 164.655 176.573 205.317 1.00 38.21 112 LEU A CA 1
ATOM 711 C C . LEU A 1 94 ? 165.536 175.893 206.361 1.00 38.05 112 LEU A C 1
ATOM 712 O O . LEU A 1 94 ? 165.110 175.675 207.505 1.00 35.58 112 LEU A O 1
ATOM 717 N N . ARG A 1 95 ? 166.770 175.550 205.985 1.00 45.71 113 ARG A N 1
ATOM 718 C CA . ARG A 1 95 ? 167.704 174.988 206.961 1.00 39.64 113 ARG A CA 1
ATOM 719 C C . ARG A 1 95 ? 168.031 175.988 208.070 1.00 38.05 113 ARG A C 1
ATOM 720 O O . ARG A 1 95 ? 168.159 175.608 209.240 1.00 41.26 113 ARG A O 1
ATOM 728 N N . HIS A 1 96 ? 168.177 177.266 207.718 1.00 39.45 114 HIS A N 1
ATOM 729 C CA . HIS A 1 96 ? 168.386 178.307 208.720 1.00 35.90 114 HIS A CA 1
ATOM 730 C C . HIS A 1 96 ? 167.211 178.387 209.685 1.00 41.25 114 HIS A C 1
ATOM 731 O O . HIS A 1 96 ? 167.399 178.542 210.896 1.00 41.95 114 HIS A O 1
ATOM 738 N N . ARG A 1 97 ? 165.987 178.310 209.158 1.00 46.37 115 ARG A N 1
ATOM 739 C CA . ARG A 1 97 ? 164.805 178.353 210.013 1.00 42.15 115 ARG A CA 1
ATOM 740 C C . ARG A 1 97 ? 164.764 177.161 210.958 1.00 43.58 115 ARG A C 1
ATOM 741 O O . ARG A 1 97 ? 164.423 177.304 212.139 1.00 47.60 115 ARG A O 1
ATOM 749 N N . ALA A 1 98 ? 165.106 175.971 210.456 1.00 42.22 116 ALA A N 1
ATOM 750 C CA . ALA A 1 98 ? 165.139 174.791 211.316 1.00 38.02 116 ALA A CA 1
ATOM 751 C C . ALA A 1 98 ? 166.192 174.929 212.411 1.00 41.27 116 ALA A C 1
ATOM 752 O O . ALA A 1 98 ? 165.949 174.566 213.570 1.00 42.96 116 ALA A O 1
ATOM 754 N N . ASP A 1 99 ? 167.372 175.449 212.062 1.00 41.44 117 ASP A N 1
ATOM 755 C CA . ASP A 1 99 ? 168.406 175.672 213.069 1.00 41.06 117 ASP A CA 1
ATOM 756 C C . ASP A 1 99 ? 167.953 176.685 214.111 1.00 40.29 117 ASP A C 1
ATOM 757 O O . ASP A 1 99 ? 168.229 176.524 215.303 1.00 40.60 117 ASP A O 1
ATOM 762 N N . ASN A 1 100 ? 167.269 177.744 213.678 1.00 44.69 118 ASN A N 1
ATOM 763 C CA . ASN A 1 100 ? 166.773 178.740 214.619 1.00 42.93 118 ASN A CA 1
ATOM 764 C C . ASN A 1 100 ? 165.692 178.168 215.524 1.00 45.28 118 ASN A C 1
ATOM 765 O O . ASN A 1 100 ? 165.573 178.578 216.682 1.00 44.44 118 ASN A O 1
ATOM 770 N N . GLU A 1 101 ? 164.881 177.244 215.007 1.00 46.42 119 GLU A N 1
ATOM 771 C CA . GLU A 1 101 ? 163.895 176.569 215.844 1.00 42.91 119 GLU A CA 1
ATOM 772 C C . GLU A 1 101 ? 164.572 175.690 216.890 1.00 47.23 119 GLU A C 1
ATOM 773 O O . GLU A 1 101 ? 164.178 175.691 218.062 1.00 47.14 119 GLU A O 1
ATOM 779 N N . VAL A 1 102 ? 165.586 174.922 216.481 1.00 50.75 120 VAL A N 1
ATOM 780 C CA . VAL A 1 102 ? 166.279 174.043 217.423 1.00 46.51 120 VAL A CA 1
ATOM 781 C C . VAL A 1 102 ? 167.006 174.860 218.483 1.00 43.51 120 VAL A C 1
ATOM 782 O O . VAL A 1 102 ? 166.861 174.618 219.687 1.00 46.74 120 VAL A O 1
ATOM 786 N N . ASN A 1 103 ? 167.794 175.843 218.056 1.00 45.94 121 ASN A N 1
ATOM 787 C CA . ASN A 1 103 ? 168.299 176.838 218.982 1.00 43.10 121 ASN A CA 1
ATOM 788 C C . ASN A 1 103 ? 167.144 177.721 219.437 1.00 47.95 121 ASN A C 1
ATOM 789 O O . ASN A 1 103 ? 165.982 177.489 219.107 1.00 54.12 121 ASN A O 1
ATOM 794 N N . LYS A 1 104 ? 167.467 178.735 220.233 1.00 42.32 122 LYS A N 1
ATOM 795 C CA . LYS A 1 104 ? 166.516 179.733 220.707 1.00 41.66 122 LYS A CA 1
ATOM 796 C C . LYS A 1 104 ? 165.408 179.136 221.568 1.00 43.30 122 LYS A C 1
ATOM 797 O O . LYS A 1 104 ? 164.535 179.881 222.023 1.00 46.48 122 LYS A O 1
ATOM 803 N N . SER A 1 105 ? 165.417 177.830 221.817 1.00 45.70 123 SER A N 1
ATOM 804 C CA . SER A 1 105 ? 164.417 177.212 222.672 1.00 41.53 123 SER A CA 1
ATOM 805 C C . SER A 1 105 ? 164.788 177.398 224.137 1.00 41.75 123 SER A C 1
ATOM 806 O O . SER A 1 105 ? 165.964 177.479 224.497 1.00 44.67 123 SER A O 1
ATOM 809 N N . THR A 1 106 ? 163.768 177.467 224.983 1.00 40.79 124 THR A N 1
ATOM 810 C CA . THR A 1 106 ? 163.967 177.830 226.377 1.00 45.17 124 THR A CA 1
ATOM 811 C C . THR A 1 106 ? 164.591 176.677 227.152 1.00 46.37 124 THR A C 1
ATOM 812 O O . THR A 1 106 ? 164.092 175.548 227.117 1.00 45.76 124 THR A O 1
ATOM 816 N N . VAL A 1 107 ? 165.689 176.967 227.849 1.00 43.17 125 VAL A N 1
ATOM 817 C CA . VAL A 1 107 ? 166.335 176.025 228.748 1.00 39.13 125 VAL A CA 1
ATOM 818 C C . VAL A 1 107 ? 166.557 176.730 230.077 1.00 42.30 125 VAL A C 1
ATOM 819 O O . VAL A 1 107 ? 166.615 177.958 230.154 1.00 43.87 125 VAL A O 1
ATOM 823 N N . TYR A 1 108 ? 166.677 175.934 231.133 1.00 45.89 126 TYR A N 1
ATOM 824 C CA . TYR A 1 108 ? 166.843 176.452 232.482 1.00 43.46 126 TYR A CA 1
ATOM 825 C C . TYR A 1 108 ? 168.185 176.003 233.034 1.00 47.48 126 TYR A C 1
ATOM 826 O O . TYR A 1 108 ? 168.543 174.826 232.935 1.00 48.09 126 TYR A O 1
ATOM 835 N N . ILE A 1 109 ? 168.924 176.951 233.602 1.00 47.97 127 ILE A N 1
ATOM 836 C CA . ILE A 1 109 ? 170.275 176.729 234.095 1.00 44.75 127 ILE A CA 1
ATOM 837 C C . ILE A 1 109 ? 170.308 177.116 235.563 1.00 48.88 127 ILE A C 1
ATOM 838 O O . ILE A 1 109 ? 169.864 178.209 235.930 1.00 51.51 127 ILE A O 1
ATOM 843 N N . ILE A 1 110 ? 170.825 176.221 236.402 1.00 53.72 128 ILE A N 1
ATOM 844 C CA . ILE A 1 110 ? 171.088 176.540 237.802 1.00 53.13 128 ILE A CA 1
ATOM 845 C C . ILE A 1 110 ? 172.412 177.296 237.833 1.00 53.56 128 ILE A C 1
ATOM 846 O O . ILE A 1 110 ? 173.483 176.693 237.751 1.00 54.91 128 ILE A O 1
ATOM 851 N N . GLU A 1 111 ? 172.345 178.623 237.932 1.00 57.63 129 GLU A N 1
ATOM 852 C CA . GLU A 1 111 ? 173.536 179.460 237.829 1.00 61.58 129 GLU A CA 1
ATOM 853 C C . GLU A 1 111 ? 174.139 179.783 239.192 1.00 62.77 129 GLU A C 1
ATOM 854 O O . GLU A 1 111 ? 175.303 179.461 239.445 1.00 64.46 129 GLU A O 1
ATOM 860 N N . ASN A 1 112 ? 173.376 180.443 240.073 1.00 64.74 130 ASN A N 1
ATOM 861 C CA . ASN A 1 112 ? 173.825 180.705 241.444 1.00 67.52 130 ASN A CA 1
ATOM 862 C C . ASN A 1 112 ? 172.644 180.420 242.377 1.00 67.37 130 ASN A C 1
ATOM 863 O O . ASN A 1 112 ? 171.908 181.324 242.775 1.00 67.76 130 ASN A O 1
ATOM 868 N N . ALA A 1 113 ? 172.486 179.146 242.740 1.00 66.91 131 ALA A N 1
ATOM 869 C CA . ALA A 1 113 ? 171.416 178.678 243.624 1.00 67.38 131 ALA A CA 1
ATOM 870 C C . ALA A 1 113 ? 170.027 179.069 243.126 1.00 67.67 131 ALA A C 1
ATOM 871 O O . ALA A 1 113 ? 169.051 179.006 243.882 1.00 69.61 131 ALA A O 1
ATOM 873 N N . LYS A 1 114 ? 169.908 179.470 241.862 1.00 61.57 132 LYS A N 1
ATOM 874 C CA . LYS A 1 114 ? 168.643 179.936 241.317 1.00 61.98 132 LYS A CA 1
ATOM 875 C C . LYS A 1 114 ? 168.481 179.438 239.891 1.00 59.83 132 LYS A C 1
ATOM 876 O O . LYS A 1 114 ? 169.460 179.252 239.165 1.00 62.12 132 LYS A O 1
ATOM 882 N N . ARG A 1 115 ? 167.229 179.238 239.496 1.00 50.31 133 ARG A N 1
ATOM 883 C CA . ARG A 1 115 ? 166.903 178.828 238.137 1.00 49.98 133 ARG A CA 1
ATOM 884 C C . ARG A 1 115 ? 166.996 180.035 237.212 1.00 50.83 133 ARG A C 1
ATOM 885 O O . ARG A 1 115 ? 166.303 181.037 237.419 1.00 53.71 133 ARG A O 1
ATOM 893 N N . VAL A 1 116 ? 167.848 179.943 236.198 1.00 48.64 134 VAL A N 1
ATOM 894 C CA . VAL A 1 116 ? 168.052 181.017 235.236 1.00 47.24 134 VAL A CA 1
ATOM 895 C C . VAL A 1 116 ? 167.515 180.553 233.891 1.00 49.52 134 VAL A C 1
ATOM 896 O O . VAL A 1 116 ? 167.955 179.528 233.356 1.00 49.78 134 VAL A O 1
ATOM 900 N N . ARG A 1 117 ? 166.567 181.306 233.345 1.00 50.68 135 ARG A N 1
ATOM 901 C CA . ARG A 1 117 ? 166.002 180.989 232.041 1.00 47.33 135 ARG A CA 1
ATOM 902 C C . ARG A 1 117 ? 166.940 181.501 230.960 1.00 47.63 135 ARG A C 1
ATOM 903 O O . ARG A 1 117 ? 167.171 182.709 230.848 1.00 51.83 135 ARG A O 1
ATOM 911 N N . LYS A 1 118 ? 167.485 180.582 230.168 1.00 44.54 136 LYS A N 1
ATOM 912 C CA . LYS A 1 118 ? 168.394 180.956 229.096 1.00 42.21 136 LYS A CA 1
ATOM 913 C C . LYS A 1 118 ? 167.908 180.419 227.763 1.00 40.68 136 LYS A C 1
ATOM 914 O O . LYS A 1 118 ? 166.778 179.939 227.640 1.00 42.76 136 LYS A O 1
ATOM 920 N N . GLU A 1 119 ? 168.763 180.512 226.761 1.00 45.91 137 GLU A N 1
ATOM 921 C CA . GLU A 1 119 ? 168.467 180.051 225.419 1.00 43.53 137 GLU A CA 1
ATOM 922 C C . GLU A 1 119 ? 169.311 178.814 225.144 1.00 38.82 137 GLU A C 1
ATOM 923 O O . GLU A 1 119 ? 170.401 178.659 225.699 1.00 43.06 137 GLU A O 1
ATOM 929 N N . SER A 1 120 ? 168.791 177.920 224.301 1.00 37.65 138 SER A N 1
ATOM 930 C CA . SER A 1 120 ? 169.412 176.607 224.148 1.00 39.73 138 SER A CA 1
ATOM 931 C C . SER A 1 120 ? 170.850 176.718 223.650 1.00 35.89 138 SER A C 1
ATOM 932 O O . SER A 1 120 ? 171.743 176.025 224.151 1.00 39.10 138 SER A O 1
ATOM 935 N N . GLU A 1 121 ? 171.096 177.595 222.679 1.00 39.04 139 GLU A N 1
ATOM 936 C CA . GLU A 1 121 ? 172.439 177.771 222.144 1.00 35.98 139 GLU A CA 1
ATOM 937 C C . GLU A 1 121 ? 173.401 178.378 223.159 1.00 39.82 139 GLU A C 1
ATOM 938 O O . GLU A 1 121 ? 174.615 178.357 222.933 1.00 43.21 139 GLU A O 1
ATOM 944 N N . LYS A 1 122 ? 172.893 178.919 224.264 1.00 39.60 140 LYS A N 1
ATOM 945 C CA . LYS A 1 122 ? 173.711 179.606 225.255 1.00 35.83 140 LYS A CA 1
ATOM 946 C C . LYS A 1 122 ? 174.207 178.687 226.366 1.00 43.48 140 LYS A C 1
ATOM 947 O O . LYS A 1 122 ? 174.820 179.170 227.322 1.00 44.82 140 LYS A O 1
ATOM 953 N N . ILE A 1 123 ? 173.957 177.380 226.265 1.00 40.82 141 ILE A N 1
ATOM 954 C CA . ILE A 1 123 ? 174.427 176.441 227.276 1.00 34.76 141 ILE A CA 1
ATOM 955 C C . ILE A 1 123 ? 175.926 176.227 227.118 1.00 33.81 141 ILE A C 1
ATOM 956 O O . ILE A 1 123 ? 176.422 175.983 226.012 1.00 38.08 141 ILE A O 1
ATOM 961 N N . LYS A 1 124 ? 176.653 176.323 228.224 1.00 39.45 142 LYS A N 1
ATOM 962 C CA . LYS A 1 124 ? 178.078 176.037 228.271 1.00 32.64 142 LYS A CA 1
ATOM 963 C C . LYS A 1 124 ? 178.309 174.590 228.683 1.00 31.11 142 LYS A C 1
ATOM 964 O O . LYS A 1 124 ? 177.426 173.926 229.226 1.00 41.06 142 LYS A O 1
ATOM 970 N N . VAL A 1 125 ? 179.520 174.104 228.424 1.00 36.18 143 VAL A N 1
ATOM 971 C CA . VAL A 1 125 ? 179.916 172.805 228.944 1.00 32.05 143 VAL A CA 1
ATOM 972 C C . VAL A 1 125 ? 180.233 172.948 230.424 1.00 34.43 143 VAL A C 1
ATOM 973 O O . VAL A 1 125 ? 181.032 173.804 230.825 1.00 36.95 143 VAL A O 1
ATOM 977 N N . GLY A 1 126 ? 179.588 172.132 231.246 1.00 36.19 144 GLY A N 1
ATOM 978 C CA . GLY A 1 126 ? 179.824 172.141 232.668 1.00 36.12 144 GLY A CA 1
ATOM 979 C C . GLY A 1 126 ? 178.855 172.946 233.502 1.00 37.18 144 GLY A C 1
ATOM 980 O O . GLY A 1 126 ? 179.219 173.350 234.609 1.00 41.63 144 GLY A O 1
ATOM 981 N N . ASP A 1 127 ? 177.647 173.203 233.014 1.00 37.47 145 ASP A N 1
ATOM 982 C CA . ASP A 1 127 ? 176.642 173.897 233.801 1.00 39.27 145 ASP A CA 1
ATOM 983 C C . ASP A 1 127 ? 175.461 172.974 234.064 1.00 36.06 145 ASP A C 1
ATOM 984 O O . ASP A 1 127 ? 175.188 172.050 233.294 1.00 34.33 145 ASP A O 1
ATOM 989 N N . VAL A 1 128 ? 174.774 173.227 235.172 1.00 40.00 146 VAL A N 1
ATOM 990 C CA . VAL A 1 128 ? 173.670 172.375 235.597 1.00 38.31 146 VAL A CA 1
ATOM 991 C C . VAL A 1 128 ? 172.428 172.751 234.801 1.00 37.91 146 VAL A C 1
ATOM 992 O O . VAL A 1 128 ? 171.965 173.894 234.855 1.00 43.69 146 VAL A O 1
ATOM 996 N N . VAL A 1 129 ? 171.890 171.790 234.062 1.00 39.05 147 VAL A N 1
ATOM 997 C CA . VAL A 1 129 ? 170.700 171.985 233.244 1.00 38.86 147 VAL A CA 1
ATOM 998 C C . VAL A 1 129 ? 169.546 171.241 233.896 1.00 37.70 147 VAL A C 1
ATOM 999 O O . VAL A 1 129 ? 169.672 170.060 234.236 1.00 42.79 147 VAL A O 1
ATOM 1003 N N . GLU A 1 130 ? 168.425 171.931 234.077 1.00 38.33 148 GLU A N 1
ATOM 1004 C CA . GLU A 1 130 ? 167.225 171.339 234.651 1.00 41.53 148 GLU A CA 1
ATOM 1005 C C . GLU A 1 130 ? 166.232 171.041 233.535 1.00 46.42 148 GLU A C 1
ATOM 1006 O O . GLU A 1 130 ? 165.883 171.932 232.754 1.00 47.89 148 GLU A O 1
ATOM 1012 N N . VAL A 1 131 ? 165.781 169.792 233.464 1.00 41.73 149 VAL A N 1
ATOM 1013 C CA . VAL A 1 131 ? 164.856 169.332 232.437 1.00 39.83 149 VAL A CA 1
ATOM 1014 C C . VAL A 1 131 ? 163.626 168.761 233.124 1.00 44.97 149 VAL A C 1
ATOM 1015 O O . VAL A 1 131 ? 163.747 167.945 234.045 1.00 49.72 149 VAL A O 1
ATOM 1019 N N . GLN A 1 132 ? 162.448 169.188 232.681 1.00 44.92 150 GLN A N 1
ATOM 1020 C CA . GLN A 1 132 ? 161.188 168.715 233.230 1.00 44.67 150 GLN A CA 1
ATOM 1021 C C . GLN A 1 132 ? 160.618 167.607 232.347 1.00 46.68 150 GLN A C 1
ATOM 1022 O O . GLN A 1 132 ? 161.179 167.249 231.311 1.00 50.08 150 GLN A O 1
ATOM 1028 N N . ALA A 1 133 ? 159.482 167.057 232.770 1.00 50.94 151 ALA A N 1
ATOM 1029 C CA . ALA A 1 133 ? 158.864 165.958 232.044 1.00 49.70 151 ALA A CA 1
ATOM 1030 C C . ALA A 1 133 ? 158.419 166.403 230.657 1.00 51.97 151 ALA A C 1
ATOM 1031 O O . ALA A 1 133 ? 157.991 167.543 230.459 1.00 52.01 151 ALA A O 1
ATOM 1033 N N . ASP A 1 134 ? 158.532 165.488 229.693 1.00 49.68 152 ASP A N 1
ATOM 1034 C CA . ASP A 1 134 ? 158.163 165.676 228.293 1.00 46.95 152 ASP A CA 1
ATOM 1035 C C . ASP A 1 134 ? 159.036 166.697 227.578 1.00 48.25 152 ASP A C 1
ATOM 1036 O O . ASP A 1 134 ? 158.693 167.127 226.471 1.00 47.74 152 ASP A O 1
ATOM 1041 N N . GLU A 1 135 ? 160.160 167.093 228.167 1.00 45.42 153 GLU A N 1
ATOM 1042 C CA . GLU A 1 135 ? 161.075 168.036 227.543 1.00 41.98 153 GLU A CA 1
ATOM 1043 C C . GLU A 1 135 ? 162.250 167.294 226.923 1.00 43.36 153 GLU A C 1
ATOM 1044 O O . GLU A 1 135 ? 162.754 166.320 227.488 1.00 42.08 153 GLU A O 1
ATOM 1050 N N . THR A 1 136 ? 162.674 167.760 225.753 1.00 40.15 154 THR A N 1
ATOM 1051 C CA . THR A 1 136 ? 163.837 167.206 225.079 1.00 36.64 154 THR A CA 1
ATOM 1052 C C . THR A 1 136 ? 165.115 167.695 225.749 1.00 36.23 154 THR A C 1
ATOM 1053 O O . THR A 1 136 ? 165.204 168.847 226.181 1.00 39.59 154 THR A O 1
ATOM 1057 N N . PHE A 1 137 ? 166.097 166.810 225.853 1.00 31.32 155 PHE A N 1
ATOM 1058 C CA . PHE A 1 137 ? 167.382 167.194 226.423 1.00 29.27 155 PHE A CA 1
ATOM 1059 C C . PHE A 1 137 ? 168.112 168.125 225.462 1.00 34.43 155 PHE A C 1
ATOM 1060 O O . PHE A 1 137 ? 168.302 167.777 224.292 1.00 34.54 155 PHE A O 1
ATOM 1068 N N . PRO A 1 138 ? 168.529 169.315 225.911 1.00 29.78 156 PRO A N 1
ATOM 1069 C CA . PRO A 1 138 ? 169.149 170.273 224.988 1.00 25.65 156 PRO A CA 1
ATOM 1070 C C . PRO A 1 138 ? 170.578 169.932 224.608 1.00 34.30 156 PRO A C 1
ATOM 1071 O O . PRO A 1 138 ? 171.059 170.426 223.581 1.00 36.37 156 PRO A O 1
ATOM 1075 N N . CYS A 1 139 ? 171.269 169.118 225.397 1.00 37.75 157 CYS A N 1
ATOM 1076 C CA . CYS A 1 139 ? 172.633 168.715 225.100 1.00 26.12 157 CYS A CA 1
ATOM 1077 C C . CYS A 1 139 ? 172.868 167.353 225.739 1.00 30.60 157 CYS A C 1
ATOM 1078 O O . CYS A 1 139 ? 171.948 166.735 226.279 1.00 26.36 157 CYS A O 1
ATOM 1081 N N . ASP A 1 140 ? 174.112 166.886 225.679 1.00 32.40 158 ASP A N 1
ATOM 1082 C CA . ASP A 1 140 ? 174.490 165.637 226.327 1.00 27.76 158 ASP A CA 1
ATOM 1083 C C . ASP A 1 140 ? 174.763 165.909 227.799 1.00 29.73 158 ASP A C 1
ATOM 1084 O O . ASP A 1 140 ? 175.669 166.676 228.138 1.00 30.39 158 ASP A O 1
ATOM 1089 N N . LEU A 1 141 ? 173.976 165.289 228.671 1.00 28.74 159 LEU A N 1
ATOM 1090 C CA . LEU A 1 141 ? 174.019 165.558 230.099 1.00 27.05 159 LEU A CA 1
ATOM 1091 C C . LEU A 1 141 ? 174.410 164.304 230.862 1.00 25.48 159 LEU A C 1
ATOM 1092 O O . LEU A 1 141 ? 174.025 163.193 230.490 1.00 29.23 159 LEU A O 1
ATOM 1097 N N . ILE A 1 142 ? 175.172 164.490 231.932 1.00 30.65 160 ILE A N 1
ATOM 1098 C CA . ILE A 1 142 ? 175.405 163.438 232.911 1.00 33.99 160 ILE A CA 1
ATOM 1099 C C . ILE A 1 142 ? 174.357 163.595 234.005 1.00 35.86 160 ILE A C 1
ATOM 1100 O O . ILE A 1 142 ? 174.263 164.651 234.638 1.00 32.83 160 ILE A O 1
ATOM 1105 N N . LEU A 1 143 ? 173.557 162.554 234.215 1.00 36.87 161 LEU A N 1
ATOM 1106 C CA . LEU A 1 143 ? 172.462 162.627 235.175 1.00 36.04 161 LEU A CA 1
ATOM 1107 C C . LEU A 1 143 ? 173.011 162.700 236.593 1.00 32.43 161 LEU A C 1
ATOM 1108 O O . LEU A 1 143 ? 173.709 161.787 237.045 1.00 41.33 161 LEU A O 1
ATOM 1113 N N . LEU A 1 144 ? 172.692 163.783 237.297 1.00 39.06 162 LEU A N 1
ATOM 1114 C CA . LEU A 1 144 ? 173.165 163.987 238.658 1.00 42.70 162 LEU A CA 1
ATOM 1115 C C . LEU A 1 144 ? 172.131 163.551 239.688 1.00 44.02 162 LEU A C 1
ATOM 1116 O O . LEU A 1 144 ? 172.459 162.832 240.637 1.00 47.69 162 LEU A O 1
ATOM 1121 N N . SER A 1 145 ? 170.884 163.981 239.521 1.00 48.43 163 SER A N 1
ATOM 1122 C CA . SER A 1 145 ? 169.823 163.589 240.433 1.00 47.92 163 SER A CA 1
ATOM 1123 C C . SER A 1 145 ? 168.480 163.766 239.746 1.00 48.70 163 SER A C 1
ATOM 1124 O O . SER A 1 145 ? 168.366 164.484 238.752 1.00 49.62 163 SER A O 1
ATOM 1127 N N . SER A 1 146 ? 167.475 163.094 240.286 1.00 56.25 164 SER A N 1
ATOM 1128 C CA . SER A 1 146 ? 166.086 163.278 239.901 1.00 57.17 164 SER A CA 1
ATOM 1129 C C . SER A 1 146 ? 165.256 163.579 241.144 1.00 57.84 164 SER A C 1
ATOM 1130 O O . SER A 1 146 ? 165.772 163.673 242.261 1.00 58.64 164 SER A O 1
ATOM 1133 N N . CYS A 1 147 ? 163.951 163.754 240.940 1.00 64.61 165 CYS A N 1
ATOM 1134 C CA . CYS A 1 147 ? 163.054 163.931 242.076 1.00 67.68 165 CYS A CA 1
ATOM 1135 C C . CYS A 1 147 ? 162.967 162.658 242.909 1.00 65.33 165 CYS A C 1
ATOM 1136 O O . CYS A 1 147 ? 162.935 162.716 244.143 1.00 63.95 165 CYS A O 1
ATOM 1139 N N . THR A 1 148 ? 162.932 161.505 242.250 1.00 67.58 166 THR A N 1
ATOM 1140 C CA . THR A 1 148 ? 162.774 160.236 242.942 1.00 67.76 166 THR A CA 1
ATOM 1141 C C . THR A 1 148 ? 163.999 159.922 243.793 1.00 68.10 166 THR A C 1
ATOM 1142 O O . THR A 1 148 ? 165.119 160.346 243.495 1.00 68.05 166 THR A O 1
ATOM 1146 N N . THR A 1 149 ? 163.773 159.167 244.866 1.00 72.47 167 THR A N 1
ATOM 1147 C CA . THR A 1 149 ? 164.827 158.827 245.810 1.00 73.20 167 THR A CA 1
ATOM 1148 C C . THR A 1 149 ? 165.735 157.710 245.317 1.00 72.73 167 THR A C 1
ATOM 1149 O O . THR A 1 149 ? 166.793 157.485 245.914 1.00 71.96 167 THR A O 1
ATOM 1153 N N . ASP A 1 150 ? 165.354 157.009 244.250 1.00 67.47 168 ASP A N 1
ATOM 1154 C CA . ASP A 1 150 ? 166.170 155.938 243.698 1.00 66.47 168 ASP A CA 1
ATOM 1155 C C . ASP A 1 150 ? 167.140 156.418 242.628 1.00 65.90 168 ASP A C 1
ATOM 1156 O O . ASP A 1 150 ? 167.972 155.628 242.170 1.00 65.51 168 ASP A O 1
ATOM 1161 N N . GLY A 1 151 ? 167.062 157.683 242.228 1.00 62.31 169 GLY A N 1
ATOM 1162 C CA . GLY A 1 151 ? 167.962 158.222 241.223 1.00 60.83 169 GLY A CA 1
ATOM 1163 C C . GLY A 1 151 ? 167.833 157.582 239.859 1.00 59.66 169 GLY A C 1
ATOM 1164 O O . GLY A 1 151 ? 168.848 157.320 239.204 1.00 60.70 169 GLY A O 1
ATOM 1165 N N . THR A 1 152 ? 166.607 157.327 239.409 1.00 57.80 170 THR A N 1
ATOM 1166 C CA . THR A 1 152 ? 166.355 156.657 238.143 1.00 54.13 170 THR A CA 1
ATOM 1167 C C . THR A 1 152 ? 165.372 157.484 237.329 1.00 55.15 170 THR A C 1
ATOM 1168 O O . THR A 1 152 ? 164.345 157.924 237.854 1.00 58.04 170 THR A O 1
ATOM 1172 N N . CYS A 1 153 ? 165.689 157.699 236.054 1.00 46.32 171 CYS A N 1
ATOM 1173 C CA . CYS A 1 153 ? 164.818 158.429 235.148 1.00 45.07 171 CYS A CA 1
ATOM 1174 C C . CYS A 1 153 ? 164.566 157.594 233.901 1.00 44.25 171 CYS A C 1
ATOM 1175 O O . CYS A 1 153 ? 165.393 156.767 233.510 1.00 45.24 171 CYS A O 1
ATOM 1178 N N . TYR A 1 154 ? 163.405 157.807 233.292 1.00 48.09 172 TYR A N 1
ATOM 1179 C CA . TYR A 1 154 ? 163.008 157.115 232.074 1.00 46.99 172 TYR A CA 1
ATOM 1180 C C . TYR A 1 154 ? 163.085 158.073 230.895 1.00 45.14 172 TYR A C 1
ATOM 1181 O O . TYR A 1 154 ? 162.757 159.257 231.019 1.00 43.95 172 TYR A O 1
ATOM 1190 N N . VAL A 1 155 ? 163.525 157.555 229.754 1.00 41.92 173 VAL A N 1
ATOM 1191 C CA . VAL A 1 155 ? 163.863 158.372 228.597 1.00 38.54 173 VAL A CA 1
ATOM 1192 C C . VAL A 1 155 ? 163.350 157.690 227.335 1.00 43.42 173 VAL A C 1
ATOM 1193 O O . VAL A 1 155 ? 163.444 156.467 227.194 1.00 47.81 173 VAL A O 1
ATOM 1197 N N . THR A 1 156 ? 162.793 158.481 226.423 1.00 37.23 174 THR A N 1
ATOM 1198 C CA . THR A 1 156 ? 162.458 158.033 225.078 1.00 33.38 174 THR A CA 1
ATOM 1199 C C . THR A 1 156 ? 163.454 158.643 224.098 1.00 31.16 174 THR A C 1
ATOM 1200 O O . THR A 1 156 ? 163.716 159.848 224.147 1.00 38.35 174 THR A O 1
ATOM 1204 N N . THR A 1 157 ? 164.016 157.811 223.224 1.00 32.58 175 THR A N 1
ATOM 1205 C 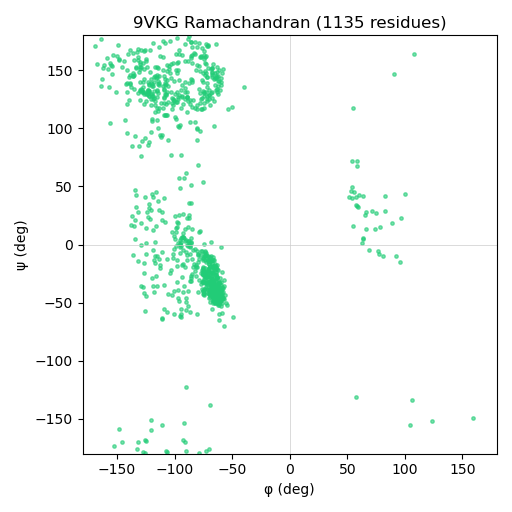CA . THR A 1 157 ? 165.049 158.225 222.281 1.00 34.96 175 THR A CA 1
ATOM 1206 C C . THR A 1 157 ? 164.608 158.006 220.837 1.00 34.59 175 THR A C 1
ATOM 1207 O O . THR A 1 157 ? 165.382 157.540 220.003 1.00 38.72 175 THR A O 1
ATOM 1211 N N . ALA A 1 158 ? 163.360 158.356 220.520 1.00 31.66 176 ALA A N 1
ATOM 1212 C CA . ALA A 1 158 ? 162.833 158.093 219.183 1.00 26.94 176 ALA A CA 1
ATOM 1213 C C . ALA A 1 158 ? 163.594 158.854 218.105 1.00 29.00 176 ALA A C 1
ATOM 1214 O O . ALA A 1 158 ? 163.665 158.399 216.958 1.00 37.65 176 ALA A O 1
ATOM 1216 N N . SER A 1 159 ? 164.166 160.005 218.441 1.00 30.39 177 SER A N 1
ATOM 1217 C CA . SER A 1 159 ? 164.912 160.774 217.456 1.00 24.82 177 SER A CA 1
ATOM 1218 C C . SER A 1 159 ? 166.305 160.222 217.199 1.00 26.15 177 SER A C 1
ATOM 1219 O O . SER A 1 159 ? 166.973 160.682 216.269 1.00 36.24 177 SER A O 1
ATOM 1222 N N . LEU A 1 160 ? 166.760 159.253 217.992 1.00 32.72 178 LEU A N 1
ATOM 1223 C CA . LEU A 1 160 ? 168.083 158.667 217.829 1.00 26.00 178 LEU A CA 1
ATOM 1224 C C . LEU A 1 160 ? 168.064 157.242 217.306 1.00 30.96 178 LEU A C 1
ATOM 1225 O O . LEU A 1 160 ? 168.966 156.867 216.557 1.00 40.90 178 LEU A O 1
ATOM 1230 N N . ASP A 1 161 ? 167.071 156.438 217.681 1.00 29.04 179 ASP A N 1
ATOM 1231 C CA . ASP A 1 161 ? 166.970 155.075 217.188 1.00 27.05 179 ASP A CA 1
ATOM 1232 C C . ASP A 1 161 ? 165.595 154.733 216.630 1.00 31.57 179 ASP A C 1
ATOM 1233 O O . ASP A 1 161 ? 165.398 153.605 216.168 1.00 32.13 179 ASP A O 1
ATOM 1238 N N . GLY A 1 162 ? 164.646 155.667 216.653 1.00 29.11 180 GLY A N 1
ATOM 1239 C CA . GLY A 1 162 ? 163.357 155.454 216.028 1.00 22.38 180 GLY A CA 1
ATOM 1240 C C . GLY A 1 162 ? 162.385 154.604 216.808 1.00 25.53 180 GLY A C 1
ATOM 1241 O O . GLY A 1 162 ? 161.387 154.152 216.241 1.00 31.70 180 GLY A O 1
ATOM 1242 N N . GLU A 1 163 ? 162.639 154.370 218.090 1.00 28.05 181 GLU A N 1
ATOM 1243 C CA . GLU A 1 163 ? 161.807 153.505 218.910 1.00 29.19 181 GLU A CA 1
ATOM 1244 C C . GLU A 1 163 ? 161.172 154.307 220.037 1.00 33.44 181 GLU A C 1
ATOM 1245 O O . GLU A 1 163 ? 161.773 155.241 220.571 1.00 40.32 181 GLU A O 1
ATOM 1251 N N . SER A 1 164 ? 159.944 153.935 220.388 1.00 40.29 182 SER A N 1
ATOM 1252 C CA . SER A 1 164 ? 159.166 154.648 221.391 1.00 38.80 182 SER A CA 1
ATOM 1253 C C . SER A 1 164 ? 159.239 154.021 222.776 1.00 40.10 182 SER A C 1
ATOM 1254 O O . SER A 1 164 ? 158.598 154.525 223.701 1.00 42.78 182 SER A O 1
ATOM 1257 N N . ASN A 1 165 ? 159.993 152.939 222.946 1.00 43.18 183 ASN A N 1
ATOM 1258 C CA . ASN A 1 165 ? 160.065 152.288 224.245 1.00 44.09 183 ASN A CA 1
ATOM 1259 C C . ASN A 1 165 ? 160.890 153.119 225.221 1.00 46.64 183 ASN A C 1
ATOM 1260 O O . ASN A 1 165 ? 161.838 153.811 224.843 1.00 47.40 183 ASN A O 1
ATOM 1265 N N . CYS A 1 166 ? 160.508 153.054 226.493 1.00 47.82 184 CYS A N 1
ATOM 1266 C CA . CYS A 1 166 ? 161.193 153.804 227.534 1.00 46.56 184 CYS A CA 1
ATOM 1267 C C . CYS A 1 166 ? 162.527 153.158 227.878 1.00 48.94 184 CYS A C 1
ATOM 1268 O O . CYS A 1 166 ? 162.643 151.932 227.945 1.00 48.28 184 CYS A O 1
ATOM 1271 N N . LYS A 1 167 ? 163.536 153.996 228.098 1.00 47.00 185 LYS A N 1
ATOM 1272 C CA . LYS A 1 167 ? 164.870 153.557 228.478 1.00 44.11 185 LYS A CA 1
ATOM 1273 C C . LYS A 1 167 ? 165.204 154.115 229.852 1.00 44.15 185 LYS A C 1
ATOM 1274 O O . LYS A 1 167 ? 164.884 155.268 230.156 1.00 48.90 185 LYS A O 1
ATOM 1280 N N . THR A 1 168 ? 165.844 153.297 230.681 1.00 42.35 186 THR A N 1
ATOM 1281 C CA . THR A 1 168 ? 166.120 153.647 232.068 1.00 43.34 186 THR A CA 1
ATOM 1282 C C . THR A 1 168 ? 167.556 154.136 232.213 1.00 45.29 186 THR A C 1
ATOM 1283 O O . THR A 1 168 ? 168.492 153.478 231.748 1.00 45.52 186 THR A O 1
ATOM 1287 N N . HIS A 1 169 ? 167.721 155.288 232.857 1.00 43.34 187 HIS A N 1
ATOM 1288 C CA . HIS A 1 169 ? 169.027 155.857 233.142 1.00 42.05 187 HIS A CA 1
ATOM 1289 C C . HIS A 1 169 ? 169.162 156.098 234.638 1.00 42.35 187 HIS A C 1
ATOM 1290 O O . HIS A 1 169 ? 168.170 156.295 235.343 1.00 48.77 187 HIS A O 1
ATOM 1297 N N . TYR A 1 170 ? 170.400 156.075 235.118 1.00 40.51 188 TYR A N 1
ATOM 1298 C CA . TYR A 1 170 ? 170.688 156.173 236.540 1.00 42.49 188 TYR A CA 1
ATOM 1299 C C . TYR A 1 170 ? 171.562 157.384 236.825 1.00 45.23 188 TYR A C 1
ATOM 1300 O O . TYR A 1 170 ? 172.496 157.683 236.076 1.00 46.09 188 TYR A O 1
ATOM 1309 N N . ALA A 1 171 ? 171.244 158.078 237.912 1.00 49.49 189 ALA A N 1
ATOM 1310 C CA . ALA A 1 171 ? 172.022 159.222 238.346 1.00 49.16 189 ALA A CA 1
ATOM 1311 C C . ALA A 1 171 ? 173.269 158.764 239.093 1.00 50.34 189 ALA A C 1
ATOM 1312 O O . ALA A 1 171 ? 173.435 157.586 239.419 1.00 49.88 189 ALA A O 1
ATOM 1314 N N . VAL A 1 172 ? 174.161 159.719 239.355 1.00 50.07 190 VAL A N 1
ATOM 1315 C CA . VAL A 1 172 ? 175.317 159.433 240.191 1.00 51.87 190 VAL A CA 1
ATOM 1316 C C . VAL A 1 172 ? 174.847 159.223 241.622 1.00 53.86 190 VAL A C 1
ATOM 1317 O O . VAL A 1 172 ? 174.109 160.045 242.180 1.00 55.75 190 VAL A O 1
ATOM 1321 N N . ARG A 1 173 ? 175.275 158.108 242.220 1.00 56.78 191 ARG A N 1
ATOM 1322 C CA . ARG A 1 173 ? 174.737 157.703 243.515 1.00 58.21 191 ARG A CA 1
ATOM 1323 C C . ARG A 1 173 ? 175.077 158.701 244.612 1.00 58.64 191 ARG A C 1
ATOM 1324 O O . ARG A 1 173 ? 174.258 158.929 245.509 1.00 62.04 191 ARG A O 1
ATOM 1332 N N . ASP A 1 174 ? 176.263 159.302 244.565 1.00 55.38 192 ASP A N 1
ATOM 1333 C CA . ASP A 1 174 ? 176.638 160.284 245.572 1.00 58.05 192 ASP A CA 1
ATOM 1334 C C . ASP A 1 174 ? 175.919 161.614 245.397 1.00 58.75 192 ASP A C 1
ATOM 1335 O O . ASP A 1 174 ?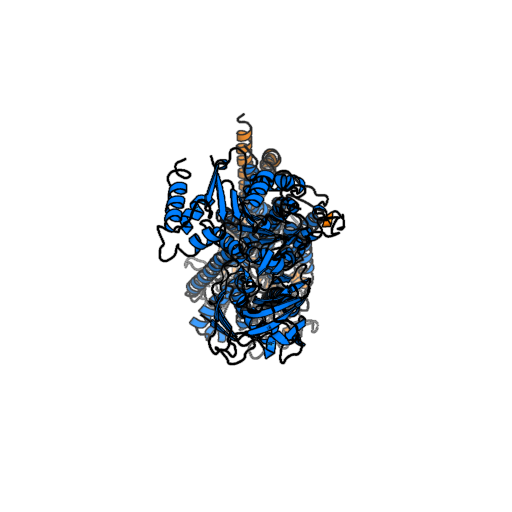 176.002 162.464 246.289 1.00 59.77 192 ASP A O 1
ATOM 1340 N N . THR A 1 175 ? 175.221 161.814 244.279 1.00 55.69 193 THR A N 1
ATOM 1341 C CA . THR A 1 175 ? 174.503 163.056 244.025 1.00 55.63 193 THR A CA 1
ATOM 1342 C C . THR A 1 175 ? 172.997 162.859 243.911 1.00 55.02 193 THR A C 1
ATOM 1343 O O . THR A 1 175 ? 172.282 163.834 243.657 1.00 54.26 193 THR A O 1
ATOM 1347 N N . ILE A 1 176 ? 172.492 161.635 244.090 1.00 55.49 194 ILE A N 1
ATOM 1348 C CA . ILE A 1 176 ? 171.044 161.429 244.047 1.00 57.95 194 ILE A CA 1
ATOM 1349 C C . ILE A 1 176 ? 170.305 162.258 245.093 1.00 58.25 194 ILE A C 1
ATOM 1350 O O . ILE A 1 176 ? 169.118 162.549 244.916 1.00 61.03 194 ILE A O 1
ATOM 1355 N N . ALA A 1 177 ? 170.968 162.651 246.179 1.00 63.18 195 ALA A N 1
ATOM 1356 C CA . ALA A 1 177 ? 170.323 163.420 247.236 1.00 62.83 195 ALA A CA 1
ATOM 1357 C C . ALA A 1 177 ? 170.355 164.922 246.989 1.00 64.73 195 ALA A C 1
ATOM 1358 O O . ALA A 1 177 ? 169.866 165.681 247.831 1.00 64.26 195 ALA A O 1
ATOM 1360 N N . LEU A 1 178 ? 170.914 165.369 245.866 1.00 64.75 196 LEU A N 1
ATOM 1361 C CA . LEU A 1 178 ? 171.088 166.793 245.585 1.00 63.77 196 LEU A CA 1
ATOM 1362 C C . LEU A 1 178 ? 169.916 167.278 244.744 1.00 63.73 196 LEU A C 1
ATOM 1363 O O . LEU A 1 178 ? 169.841 167.035 243.540 1.00 64.03 196 LEU A O 1
ATOM 1368 N N . CYS A 1 179 ? 168.987 167.975 245.386 1.00 70.56 197 CYS A N 1
ATOM 1369 C CA . CYS A 1 179 ? 167.849 168.584 244.718 1.00 71.25 197 CYS A CA 1
ATOM 1370 C C . CYS A 1 179 ? 167.700 170.033 245.173 1.00 72.34 197 CYS A C 1
ATOM 1371 O O . CYS A 1 179 ? 168.327 170.473 246.139 1.00 74.63 197 CYS A O 1
ATOM 1374 N N . THR A 1 180 ? 166.851 170.772 244.466 1.00 71.06 198 THR A N 1
ATOM 1375 C CA . THR A 1 180 ? 166.575 172.195 244.744 1.00 73.32 198 THR A CA 1
ATOM 1376 C C . THR A 1 180 ? 167.906 172.953 244.667 1.00 73.10 198 THR A C 1
ATOM 1377 O O . THR A 1 180 ? 168.652 172.794 243.690 1.00 70.18 198 THR A O 1
ATOM 1381 N N . ALA A 1 181 ? 168.223 173.780 245.662 1.00 80.33 199 ALA A N 1
ATOM 1382 C CA . ALA A 1 181 ? 169.458 174.552 245.697 1.00 77.22 199 ALA A CA 1
ATOM 1383 C C . ALA A 1 181 ? 170.622 173.774 246.293 1.00 77.25 199 ALA A C 1
ATOM 1384 O O . ALA A 1 181 ? 171.717 174.327 246.427 1.00 76.42 199 ALA A O 1
ATOM 1386 N N . GLU A 1 182 ? 170.410 172.512 246.662 1.00 75.40 200 GLU A N 1
ATOM 1387 C CA . GLU A 1 182 ? 171.493 171.668 247.148 1.00 75.97 200 GLU A CA 1
ATOM 1388 C C . GLU A 1 182 ? 172.421 171.202 246.035 1.00 76.23 200 GLU A C 1
ATOM 1389 O O . GLU A 1 182 ? 173.465 170.612 246.330 1.00 76.88 200 GLU A O 1
ATOM 1395 N N . SER A 1 183 ? 172.075 171.456 244.777 1.00 73.12 201 SER A N 1
ATOM 1396 C CA . SER A 1 183 ? 172.871 171.019 243.640 1.00 72.90 201 SER A CA 1
ATOM 1397 C C . SER A 1 183 ? 173.955 172.016 243.257 1.00 72.71 201 SER A C 1
ATOM 1398 O O . SER A 1 183 ? 174.652 171.797 242.261 1.00 73.26 201 SER A O 1
ATOM 1401 N N . ILE A 1 184 ? 174.108 173.105 244.008 1.00 74.75 202 ILE A N 1
ATOM 1402 C CA . ILE A 1 184 ? 175.131 174.096 243.696 1.00 76.25 202 ILE A CA 1
ATOM 1403 C C . ILE A 1 184 ? 176.044 174.336 244.895 1.00 76.55 202 ILE A C 1
ATOM 1404 O O . ILE A 1 184 ? 177.268 174.396 244.748 1.00 77.24 202 ILE A O 1
ATOM 1409 N N . ASP A 1 185 ? 175.466 174.474 246.091 1.00 81.37 203 ASP A N 1
ATOM 1410 C CA . ASP A 1 185 ? 176.266 174.735 247.280 1.00 81.61 203 ASP A CA 1
ATOM 1411 C C . ASP A 1 185 ? 176.881 173.474 247.867 1.00 80.76 203 ASP A C 1
ATOM 1412 O O . ASP A 1 185 ? 177.829 173.576 248.654 1.00 82.84 203 ASP A O 1
ATOM 1417 N N . THR A 1 186 ? 176.376 172.300 247.504 1.00 78.23 204 THR A N 1
ATOM 1418 C CA . THR A 1 186 ? 176.897 171.035 248.004 1.00 80.72 204 THR A CA 1
ATOM 1419 C C . THR A 1 186 ? 177.343 170.139 246.855 1.00 81.61 204 THR A C 1
ATOM 1420 O O . THR A 1 186 ? 177.266 168.912 246.945 1.00 81.14 204 THR A O 1
ATOM 1424 N N . LEU A 1 187 ? 177.810 170.741 245.761 1.00 70.44 205 LEU A N 1
ATOM 1425 C CA . LEU A 1 187 ? 178.243 169.977 244.592 1.00 70.09 205 LEU A CA 1
ATOM 1426 C C . LEU A 1 187 ? 179.484 170.635 243.999 1.00 70.38 205 LEU A C 1
ATOM 1427 O O . LEU A 1 187 ? 179.379 171.576 243.209 1.00 70.91 205 LEU A O 1
ATOM 1432 N N . ARG A 1 188 ? 180.653 170.131 244.382 1.00 65.95 206 ARG A N 1
ATOM 1433 C CA . ARG A 1 188 ? 181.919 170.471 243.741 1.00 64.74 206 ARG A CA 1
ATOM 1434 C C . ARG A 1 188 ? 182.505 169.177 243.198 1.00 64.82 206 ARG A C 1
ATOM 1435 O O . ARG A 1 188 ? 182.966 168.330 243.969 1.00 66.93 206 ARG A O 1
ATOM 1443 N N . ALA A 1 189 ? 182.483 169.018 241.878 1.00 57.29 207 ALA A N 1
ATOM 1444 C CA . ALA A 1 189 ? 182.925 167.774 241.270 1.00 55.92 207 ALA A CA 1
ATOM 1445 C C . ALA A 1 189 ? 183.542 168.059 239.911 1.00 56.54 207 ALA A C 1
ATOM 1446 O O . ALA A 1 189 ? 183.298 169.101 239.300 1.00 59.75 207 ALA A O 1
ATOM 1448 N N . ALA A 1 190 ? 184.356 167.114 239.448 1.00 53.02 208 ALA A N 1
ATOM 1449 C CA . ALA A 1 190 ? 184.996 167.188 238.144 1.00 51.67 208 ALA A CA 1
ATOM 1450 C C . ALA A 1 190 ? 184.771 165.883 237.400 1.00 53.25 208 ALA A C 1
ATOM 1451 O O . ALA A 1 190 ? 184.844 164.802 237.990 1.00 57.15 208 ALA A O 1
ATOM 1453 N N . ILE A 1 191 ? 184.501 165.986 236.102 1.00 45.51 209 ILE A N 1
ATOM 1454 C CA . ILE A 1 191 ? 184.235 164.836 235.249 1.00 45.53 209 ILE A CA 1
ATOM 1455 C C . ILE A 1 191 ? 185.345 164.733 234.217 1.00 46.89 209 ILE A C 1
ATOM 1456 O O . ILE A 1 191 ? 185.630 165.700 233.504 1.00 49.17 209 ILE A O 1
ATOM 1461 N N . GLU A 1 192 ? 185.966 163.562 234.135 1.00 47.17 210 GLU A N 1
ATOM 1462 C CA . GLU A 1 192 ? 186.942 163.252 233.099 1.00 46.95 210 GLU A CA 1
ATOM 1463 C C . GLU A 1 192 ? 186.296 162.247 232.155 1.00 48.09 210 GLU A C 1
ATOM 1464 O O . GLU A 1 192 ? 186.050 161.100 232.538 1.00 50.93 210 GLU A O 1
ATOM 1470 N N . CYS A 1 193 ? 186.013 162.678 230.929 1.00 41.46 211 CYS A N 1
ATOM 1471 C CA . CYS A 1 193 ? 185.347 161.834 229.951 1.00 40.77 211 CYS A CA 1
ATOM 1472 C C . CYS A 1 193 ? 186.073 161.917 228.615 1.00 41.99 211 CYS A C 1
ATOM 1473 O O . CYS A 1 193 ? 186.900 162.800 228.383 1.00 44.41 211 CYS A O 1
ATOM 1476 N N . GLU A 1 194 ? 185.749 160.974 227.737 1.00 39.36 212 GLU A N 1
ATOM 1477 C CA . GLU A 1 194 ? 186.400 160.867 226.444 1.00 38.78 212 GLU A CA 1
ATOM 1478 C C . GLU A 1 194 ? 185.979 162.013 225.525 1.00 38.21 212 GLU A C 1
ATOM 1479 O O . GLU A 1 194 ? 185.068 162.791 225.819 1.00 42.16 212 GLU A O 1
ATOM 1485 N N . GLN A 1 195 ? 186.668 162.110 224.391 1.00 42.70 213 GLN A N 1
ATOM 1486 C CA . GLN A 1 195 ? 186.263 163.033 223.347 1.00 37.18 213 GLN A CA 1
ATOM 1487 C C . GLN A 1 195 ? 184.933 162.594 222.739 1.00 36.60 213 GLN A C 1
ATOM 1488 O O . GLN A 1 195 ? 184.598 161.407 222.749 1.00 40.77 213 GLN A O 1
ATOM 1494 N N . PRO A 1 196 ? 184.150 163.536 222.217 1.00 40.01 214 PRO A N 1
ATOM 1495 C CA . PRO A 1 196 ? 182.864 163.170 221.611 1.00 35.95 214 PRO A CA 1
ATOM 1496 C C . PRO A 1 196 ? 183.039 162.207 220.445 1.00 37.09 214 PRO A C 1
ATOM 1497 O O . PRO A 1 196 ? 183.996 162.295 219.675 1.00 40.32 214 PRO A O 1
ATOM 1501 N N . GLN A 1 197 ? 182.097 161.280 220.330 1.00 37.95 215 GLN A N 1
ATOM 1502 C CA . GLN A 1 197 ? 182.119 160.240 219.313 1.00 32.47 215 GLN A CA 1
ATOM 1503 C C . GLN A 1 197 ? 180.687 159.787 219.072 1.00 34.18 215 GLN A C 1
ATOM 1504 O O . GLN A 1 197 ? 179.836 159.918 219.959 1.00 33.92 215 GLN A O 1
ATOM 1510 N N . PRO A 1 198 ? 180.384 159.263 217.886 1.00 35.82 216 PRO A N 1
ATOM 1511 C CA . PRO A 1 198 ? 178.986 159.008 217.507 1.00 30.30 216 PRO A CA 1
ATOM 1512 C C . PRO A 1 198 ? 178.426 157.648 217.900 1.00 30.58 216 PRO A C 1
ATOM 1513 O O . PRO A 1 198 ? 177.367 157.284 217.381 1.00 35.02 216 PRO A O 1
ATOM 1517 N N . ASP A 1 199 ? 179.078 156.896 218.791 1.00 29.49 217 ASP A N 1
ATOM 1518 C CA . ASP A 1 199 ? 178.718 155.491 218.980 1.00 31.99 217 ASP A CA 1
ATOM 1519 C C . ASP A 1 199 ? 177.267 155.324 219.414 1.00 40.35 217 ASP A C 1
ATOM 1520 O O . ASP A 1 199 ? 176.589 154.387 218.974 1.00 42.85 217 ASP A O 1
ATOM 1525 N N . LEU A 1 200 ? 176.783 156.204 220.287 1.00 31.32 218 LEU A N 1
ATOM 1526 C CA . LEU A 1 200 ? 175.417 156.294 220.789 1.00 27.53 218 LEU A CA 1
ATOM 1527 C C . LEU A 1 200 ? 175.112 155.237 221.848 1.00 29.44 218 LEU A C 1
ATOM 1528 O O . LEU A 1 200 ? 174.056 155.308 222.473 1.00 36.09 218 LEU A O 1
ATOM 1533 N N . TYR A 1 201 ? 176.004 154.270 222.092 1.00 28.52 219 TYR A N 1
ATOM 1534 C CA . TYR A 1 201 ? 175.784 153.278 223.139 1.00 25.64 219 TYR A CA 1
ATOM 1535 C C . TYR A 1 201 ? 177.053 153.008 223.937 1.00 31.10 219 TYR A C 1
ATOM 1536 O O . TYR A 1 201 ? 177.131 151.992 224.634 1.00 32.22 219 TYR A O 1
ATOM 1545 N N . LYS A 1 202 ? 178.045 153.889 223.851 1.00 33.65 220 LYS A N 1
ATOM 1546 C CA . LYS A 1 202 ? 179.330 153.683 224.501 1.00 33.95 220 LYS A CA 1
ATOM 1547 C C . LYS A 1 202 ? 179.807 155.015 225.055 1.00 35.06 220 LYS A C 1
ATOM 1548 O O . LYS A 1 202 ? 179.957 155.981 224.304 1.00 40.68 220 LYS A O 1
ATOM 1554 N N . PHE A 1 203 ? 180.022 155.069 226.367 1.00 35.63 221 PHE A N 1
ATOM 1555 C CA . PHE A 1 203 ? 180.520 156.264 227.032 1.00 33.73 221 PHE A CA 1
ATOM 1556 C C . PHE A 1 203 ? 181.498 155.850 228.120 1.00 35.19 221 PHE A C 1
ATOM 1557 O O . PHE A 1 203 ? 181.198 154.959 228.919 1.00 41.20 221 PHE A O 1
ATOM 1565 N N . VAL A 1 204 ? 182.661 156.494 228.148 1.00 38.23 222 VAL A N 1
ATOM 1566 C CA . VAL A 1 204 ? 183.692 156.229 229.145 1.00 39.50 222 VAL A CA 1
ATOM 1567 C C . VAL A 1 204 ? 183.957 157.524 229.896 1.00 39.59 222 VAL A C 1
ATOM 1568 O O . VAL A 1 204 ? 184.259 158.554 229.282 1.00 41.08 222 VAL A O 1
ATOM 1572 N N . GLY A 1 205 ? 183.851 157.476 231.220 1.00 41.12 223 GLY A N 1
ATOM 1573 C CA . GLY A 1 205 ? 184.072 158.671 232.005 1.00 38.47 223 GLY A CA 1
ATOM 1574 C C . GLY A 1 205 ? 184.297 158.336 233.460 1.00 42.40 223 GLY A C 1
ATOM 1575 O O . GLY A 1 205 ? 184.230 157.178 233.876 1.00 44.70 223 GLY A O 1
ATOM 1576 N N . ARG A 1 206 ? 184.569 159.382 234.236 1.00 51.68 224 ARG A N 1
ATOM 1577 C CA . ARG A 1 206 ? 184.783 159.247 235.671 1.00 50.28 224 ARG A CA 1
ATOM 1578 C C . ARG A 1 206 ? 184.504 160.591 236.321 1.00 52.94 224 ARG A C 1
ATOM 1579 O O . ARG A 1 206 ? 184.943 161.625 235.810 1.00 58.32 224 ARG A O 1
ATOM 1587 N N . ILE A 1 207 ? 183.777 160.577 237.433 1.00 51.93 225 ILE A N 1
ATOM 1588 C CA . ILE A 1 207 ? 183.453 161.792 238.171 1.00 50.94 225 ILE A CA 1
ATOM 1589 C C . ILE A 1 207 ? 184.140 161.743 239.529 1.00 56.14 225 ILE A C 1
ATOM 1590 O O . ILE A 1 207 ? 184.195 160.699 240.188 1.00 59.18 225 ILE A O 1
ATOM 1595 N N . ASN A 1 208 ? 184.689 162.884 239.936 1.00 59.37 226 ASN A N 1
ATOM 1596 C CA . ASN A 1 208 ? 185.379 163.033 241.215 1.00 58.33 226 ASN A CA 1
ATOM 1597 C C . ASN A 1 208 ? 184.576 164.002 242.073 1.00 58.00 226 ASN A C 1
ATOM 1598 O O . ASN A 1 208 ? 184.668 165.219 241.891 1.00 62.88 226 ASN A O 1
ATOM 1603 N N . ILE A 1 209 ? 183.792 163.473 243.009 1.00 61.94 227 ILE A N 1
ATOM 1604 C CA . ILE A 1 209 ? 182.942 164.302 243.863 1.00 63.84 227 ILE A CA 1
ATOM 1605 C C . ILE A 1 209 ? 183.783 164.752 245.054 1.00 65.29 227 ILE A C 1
ATOM 1606 O O . ILE A 1 209 ? 184.066 163.969 245.961 1.00 68.05 227 ILE A O 1
ATOM 1611 N N . TYR A 1 210 ? 184.189 166.020 245.051 1.00 68.27 228 TYR A N 1
ATOM 1612 C CA . TYR A 1 210 ? 184.955 166.577 246.155 1.00 67.74 228 TYR A CA 1
ATOM 1613 C C . TYR A 1 210 ? 184.028 167.056 247.262 1.00 69.46 228 TYR A C 1
ATOM 1614 O O . TYR A 1 210 ? 182.972 167.640 247.002 1.00 69.59 228 TYR A O 1
ATOM 1623 N N . SER A 1 211 ? 184.430 166.806 248.503 1.00 83.90 229 SER A N 1
ATOM 1624 C CA . SER A 1 211 ? 183.669 167.192 249.682 1.00 84.66 229 SER A CA 1
ATOM 1625 C C . SER A 1 211 ? 184.600 167.891 250.665 1.00 85.82 229 SER A C 1
ATOM 1626 O O . SER A 1 211 ? 185.740 168.235 250.338 1.00 84.92 229 SER A O 1
ATOM 1629 N N . ASN A 1 212 ? 184.102 168.113 251.881 1.00 88.37 230 ASN A N 1
ATOM 1630 C CA . ASN A 1 212 ? 184.901 168.750 252.920 1.00 88.62 230 ASN A CA 1
ATOM 1631 C C . ASN A 1 212 ? 185.802 167.774 253.663 1.00 89.21 230 ASN A C 1
ATOM 1632 O O . ASN A 1 212 ? 186.604 168.209 254.497 1.00 88.92 230 ASN A O 1
ATOM 1637 N N . SER A 1 213 ? 185.702 166.476 253.382 1.00 92.82 231 SER A N 1
ATOM 1638 C CA . SER A 1 213 ? 186.537 165.483 254.047 1.00 92.97 231 SER A CA 1
ATOM 1639 C C . SER A 1 213 ? 187.917 165.354 253.418 1.00 93.30 231 SER A C 1
ATOM 1640 O O . SER A 1 213 ? 188.732 164.573 253.923 1.00 91.75 231 SER A O 1
ATOM 1643 N N . LEU A 1 214 ? 188.179 166.070 252.321 1.00 93.50 232 LEU A N 1
ATOM 1644 C CA . LEU A 1 214 ? 189.466 166.091 251.629 1.00 93.12 232 LEU A CA 1
ATOM 1645 C C . LEU A 1 214 ? 189.748 164.750 250.955 1.00 93.33 232 LEU A C 1
ATOM 1646 O O . LEU A 1 214 ? 190.728 164.608 250.217 1.00 92.88 232 LEU A O 1
ATOM 1651 N N . GLU A 1 215 ? 188.873 163.772 251.167 1.00 89.69 233 GLU A N 1
ATOM 1652 C CA . GLU A 1 215 ? 188.994 162.451 250.558 1.00 88.68 233 GLU A CA 1
ATOM 1653 C C . GLU A 1 215 ? 187.944 162.368 249.453 1.00 87.96 233 GLU A C 1
ATOM 1654 O O . GLU A 1 215 ? 186.807 161.950 249.682 1.00 88.46 233 GLU A O 1
ATOM 1660 N N . ALA A 1 216 ? 188.334 162.779 248.251 1.00 80.25 234 ALA A N 1
ATOM 1661 C CA . ALA A 1 216 ? 187.430 162.762 247.112 1.00 79.48 234 ALA A CA 1
ATOM 1662 C C . ALA A 1 216 ? 187.179 161.333 246.649 1.00 79.87 234 ALA A C 1
ATOM 1663 O O . ALA A 1 216 ? 188.095 160.508 246.609 1.00 79.57 234 ALA A O 1
ATOM 1665 N N . VAL A 1 217 ? 185.929 161.048 246.305 1.00 71.34 235 VAL A N 1
ATOM 1666 C CA . VAL A 1 217 ? 185.562 159.750 245.759 1.00 71.27 235 VAL A CA 1
ATOM 1667 C C . VAL A 1 217 ? 185.659 159.809 244.241 1.00 68.84 235 VAL A C 1
ATOM 1668 O O . VAL A 1 217 ? 185.623 160.879 243.630 1.00 69.75 235 VAL A O 1
ATOM 1672 N N . ALA A 1 218 ? 185.802 158.640 243.623 1.00 65.63 236 ALA A N 1
ATOM 1673 C CA . ALA A 1 218 ? 185.845 158.521 242.170 1.00 64.58 236 ALA A CA 1
ATOM 1674 C C . ALA A 1 218 ? 184.861 157.445 241.742 1.00 66.26 236 ALA A C 1
ATOM 1675 O O . ALA A 1 218 ? 184.940 156.307 242.216 1.00 68.98 236 ALA A O 1
ATOM 1677 N N . ARG A 1 219 ? 183.940 157.800 240.850 1.00 58.28 237 ARG A N 1
ATOM 1678 C CA . ARG A 1 219 ? 182.953 156.868 240.325 1.00 56.25 237 ARG A CA 1
ATOM 1679 C C . ARG A 1 219 ? 183.046 156.827 238.808 1.00 57.21 237 ARG A C 1
ATOM 1680 O O . ARG A 1 219 ? 183.099 157.875 238.157 1.00 57.74 237 ARG A O 1
ATOM 1688 N N . SER A 1 220 ? 183.067 155.620 238.255 1.00 50.99 238 SER A N 1
ATOM 1689 C CA . SER A 1 220 ? 183.069 155.456 236.811 1.00 48.97 238 SER A CA 1
ATOM 1690 C C . SER A 1 220 ? 181.697 155.780 236.234 1.00 49.46 238 SER A C 1
ATOM 1691 O O . SER A 1 220 ? 180.662 155.536 236.858 1.00 51.29 238 SER A O 1
ATOM 1694 N N . LEU A 1 221 ? 181.698 156.341 235.030 1.00 40.84 239 LEU A N 1
ATOM 1695 C CA . LEU A 1 221 ? 180.478 156.684 234.321 1.00 40.89 239 LEU A CA 1
ATOM 1696 C C . LEU A 1 221 ? 180.337 155.823 233.073 1.00 42.71 239 LEU A C 1
ATOM 1697 O O . LEU A 1 221 ? 181.325 155.475 232.422 1.00 46.03 239 LEU A O 1
ATOM 1702 N N . GLY A 1 222 ? 179.097 155.478 232.752 1.00 40.47 240 GLY A N 1
ATOM 1703 C CA . GLY A 1 222 ? 178.802 154.728 231.558 1.00 34.14 240 GLY A CA 1
ATOM 1704 C C . GLY A 1 222 ? 177.655 155.348 230.791 1.00 36.00 240 GLY A C 1
ATOM 1705 O O . GLY A 1 222 ? 177.145 156.410 231.154 1.00 39.65 240 GLY A O 1
ATOM 1706 N N . PRO A 1 223 ? 177.228 154.697 229.709 1.00 40.45 241 PRO A N 1
ATOM 1707 C CA . PRO A 1 223 ? 176.091 155.225 228.941 1.00 39.22 241 PRO A CA 1
ATOM 1708 C C . PRO A 1 223 ? 174.792 155.274 229.728 1.00 34.39 241 PRO A C 1
ATOM 1709 O O . PRO A 1 223 ? 173.866 155.981 229.316 1.00 36.22 241 PRO A O 1
ATOM 1713 N N . GLU A 1 224 ? 174.690 154.542 230.839 1.00 36.56 242 GLU A N 1
ATOM 1714 C CA . GLU A 1 224 ? 173.505 154.619 231.684 1.00 33.85 242 GLU A CA 1
ATOM 1715 C C . GLU A 1 224 ? 173.406 155.947 232.420 1.00 40.97 242 GLU A C 1
ATOM 1716 O O . GLU A 1 224 ? 172.331 156.281 232.927 1.00 44.16 242 GLU A O 1
ATOM 1722 N N . ASN A 1 225 ? 174.499 156.700 232.507 1.00 37.60 243 ASN A N 1
ATOM 1723 C CA . ASN A 1 225 ? 174.514 157.987 233.184 1.00 34.46 243 ASN A CA 1
ATOM 1724 C C . ASN A 1 225 ? 174.399 159.163 232.226 1.00 39.15 243 ASN A C 1
ATOM 1725 O O . ASN A 1 225 ? 174.362 160.309 232.681 1.00 44.59 243 ASN A O 1
ATOM 1730 N N . LEU A 1 226 ? 174.333 158.916 230.923 1.00 31.20 244 LEU A N 1
ATOM 1731 C CA . LEU A 1 226 ? 174.410 159.968 229.920 1.00 31.45 244 LEU A CA 1
ATOM 1732 C C . LEU A 1 226 ? 173.044 160.154 229.272 1.00 26.92 244 LEU A C 1
ATOM 1733 O O . LEU A 1 226 ? 172.491 159.211 228.698 1.00 32.96 244 LEU A O 1
ATOM 1738 N N . LEU A 1 227 ? 172.511 161.370 229.361 1.00 28.44 245 LEU A N 1
ATOM 1739 C CA . LEU A 1 227 ? 171.256 161.740 228.720 1.00 26.59 245 LEU A CA 1
ATOM 1740 C C . LEU A 1 227 ? 171.588 162.475 227.429 1.00 28.42 245 LEU A C 1
ATOM 1741 O O . LEU A 1 227 ? 172.079 163.607 227.460 1.00 30.36 245 LEU A O 1
ATOM 1746 N N . LEU A 1 228 ? 171.313 161.835 226.301 1.00 32.39 246 LEU A N 1
ATOM 1747 C CA . LEU A 1 228 ? 171.737 162.349 225.011 1.00 29.23 246 LEU A CA 1
ATOM 1748 C C . LEU A 1 228 ? 170.830 163.477 224.540 1.00 28.48 246 LEU A C 1
ATOM 1749 O O . LEU A 1 228 ? 169.640 163.525 224.858 1.00 34.50 246 LEU A O 1
ATOM 1754 N N . LYS A 1 229 ? 171.416 164.397 223.779 1.00 30.05 247 LYS A N 1
ATOM 1755 C CA . LYS A 1 229 ? 170.635 165.438 223.128 1.00 27.79 247 LYS A CA 1
ATOM 1756 C C . LYS A 1 229 ? 169.653 164.818 222.145 1.00 31.18 247 LYS A C 1
ATOM 1757 O O . LYS A 1 229 ? 170.003 163.907 221.389 1.00 34.46 247 LYS A O 1
ATOM 1763 N N . GLY A 1 230 ? 168.421 165.312 222.158 1.00 31.77 248 GLY A N 1
ATOM 1764 C CA . GLY A 1 230 ? 167.372 164.795 221.313 1.00 31.63 248 GLY A CA 1
ATOM 1765 C C . GLY A 1 230 ? 166.482 163.764 221.966 1.00 30.43 248 GLY A C 1
ATOM 1766 O O . GLY A 1 230 ? 165.413 163.464 221.424 1.00 39.11 248 GLY A O 1
ATOM 1767 N N . ALA A 1 231 ? 166.892 163.208 223.100 1.00 26.83 249 ALA A N 1
ATOM 1768 C CA . ALA A 1 231 ? 166.033 162.317 223.857 1.00 32.37 249 ALA A CA 1
ATOM 1769 C C . ALA A 1 231 ? 165.075 163.128 224.723 1.00 33.63 249 ALA A C 1
ATOM 1770 O O . ALA A 1 231 ? 165.267 164.325 224.954 1.00 31.96 249 ALA A O 1
ATOM 1772 N N . THR A 1 232 ? 164.027 162.466 225.201 1.00 34.37 250 THR A N 1
ATOM 1773 C CA . THR A 1 232 ? 162.963 163.123 225.947 1.00 35.03 250 THR A CA 1
ATOM 1774 C C . THR A 1 232 ? 162.817 162.486 227.320 1.00 37.98 250 THR A C 1
ATOM 1775 O O . THR A 1 232 ? 162.774 161.257 227.437 1.00 41.22 250 THR A O 1
ATOM 1779 N N . LEU A 1 233 ? 162.744 163.322 228.352 1.00 37.63 251 LEU A N 1
ATOM 1780 C CA . LEU A 1 233 ? 162.458 162.839 229.696 1.00 38.13 251 LEU A CA 1
ATOM 1781 C C . LEU A 1 233 ? 161.011 162.370 229.781 1.00 42.61 251 LEU A C 1
ATOM 1782 O O . LEU A 1 233 ? 160.088 163.098 229.404 1.00 45.87 251 LEU A O 1
ATOM 1787 N N . LYS A 1 234 ? 160.813 161.156 230.284 1.00 45.90 252 LYS A N 1
ATOM 1788 C CA . LYS A 1 234 ? 159.498 160.531 230.322 1.00 44.97 252 LYS A CA 1
ATOM 1789 C C . LYS A 1 234 ? 159.187 160.068 231.736 1.00 48.87 252 LYS A C 1
ATOM 1790 O O . LYS A 1 234 ? 160.025 159.430 232.381 1.00 48.47 252 LYS A O 1
ATOM 1796 N N . ASN A 1 235 ? 157.989 160.409 232.215 1.00 53.50 253 ASN A N 1
ATOM 1797 C CA . ASN A 1 235 ? 157.451 159.924 233.484 1.00 52.27 253 ASN A CA 1
ATOM 1798 C C . ASN A 1 235 ? 158.273 160.375 234.687 1.00 55.19 253 ASN A C 1
ATOM 1799 O O . ASN A 1 235 ? 157.986 159.976 235.820 1.00 57.36 253 ASN A O 1
ATOM 1804 N N . THR A 1 236 ? 159.287 161.202 234.461 1.00 52.39 254 THR A N 1
ATOM 1805 C CA . THR A 1 236 ? 160.093 161.772 235.530 1.00 52.50 254 THR A CA 1
ATOM 1806 C C . THR A 1 236 ? 159.767 163.252 235.641 1.00 54.46 254 THR A C 1
ATOM 1807 O O . THR A 1 236 ? 159.816 163.977 234.643 1.00 55.62 254 THR A O 1
ATOM 1811 N N . GLU A 1 237 ? 159.427 163.693 236.853 1.00 54.09 255 GLU A N 1
ATOM 1812 C CA . GLU A 1 237 ? 158.981 165.068 237.045 1.00 51.94 255 GLU A CA 1
ATOM 1813 C C . GLU A 1 237 ? 160.084 166.064 236.707 1.00 53.51 255 GLU A C 1
ATOM 1814 O O . GLU A 1 237 ? 159.841 167.070 236.032 1.00 57.92 255 GLU A O 1
ATOM 1820 N N . LYS A 1 238 ? 161.305 165.797 237.161 1.00 51.28 256 LYS A N 1
ATOM 1821 C CA . LYS A 1 238 ? 162.40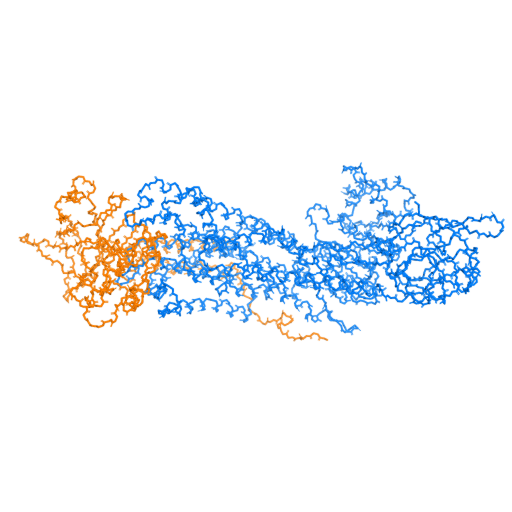2 166.736 236.984 1.00 48.04 256 LYS A CA 1
ATOM 1822 C C . LYS A 1 238 ? 163.718 166.009 237.216 1.00 50.02 256 LYS A C 1
ATOM 1823 O O . LYS A 1 238 ? 163.807 165.145 238.089 1.00 53.86 256 LYS A O 1
ATOM 1829 N N . ILE A 1 239 ? 164.734 166.367 236.431 1.00 44.22 257 ILE A N 1
ATOM 1830 C CA . ILE A 1 239 ? 166.077 165.830 236.586 1.00 42.98 257 ILE A CA 1
ATOM 1831 C C . ILE A 1 239 ? 167.068 166.986 236.582 1.00 43.07 257 ILE A C 1
ATOM 1832 O O . ILE A 1 239 ? 166.767 168.094 236.136 1.00 43.10 257 ILE A O 1
ATOM 1837 N N . TYR A 1 240 ? 168.264 166.709 237.093 1.00 47.83 258 TYR A N 1
ATOM 1838 C CA . TYR A 1 240 ? 169.377 167.650 237.063 1.00 43.25 258 TYR A CA 1
ATOM 1839 C C . TYR A 1 240 ? 170.560 166.989 236.373 1.00 42.16 258 TYR A C 1
ATOM 1840 O O . TYR A 1 240 ? 170.935 165.864 236.718 1.00 43.14 258 TYR A O 1
ATOM 1849 N N . GLY A 1 241 ? 171.142 167.690 235.399 1.00 37.36 259 GLY A N 1
ATOM 1850 C CA . GLY A 1 241 ? 172.280 167.170 234.675 1.00 35.15 259 GLY A CA 1
ATOM 1851 C C . GLY A 1 241 ? 173.315 168.252 234.445 1.00 34.91 259 GLY A C 1
ATOM 1852 O O . GLY A 1 241 ? 173.055 169.437 234.646 1.00 39.50 259 GLY A O 1
ATOM 1853 N N . VAL A 1 242 ? 174.499 167.819 234.024 1.00 35.98 260 VAL A N 1
ATOM 1854 C CA . VAL A 1 242 ? 175.617 168.707 233.732 1.00 32.54 260 VAL A CA 1
ATOM 1855 C C . VAL A 1 242 ? 176.059 168.466 232.296 1.00 31.18 260 VAL A C 1
ATOM 1856 O O . VAL A 1 242 ? 176.220 167.315 231.876 1.00 36.51 260 VAL A O 1
ATOM 1860 N N . ALA A 1 243 ? 176.231 169.549 231.543 1.00 34.03 261 ALA A N 1
ATOM 1861 C CA . ALA A 1 243 ? 176.596 169.441 230.138 1.00 32.74 261 ALA A CA 1
ATOM 1862 C C . ALA A 1 243 ? 178.041 168.980 229.988 1.00 34.68 261 ALA A C 1
ATOM 1863 O O . ALA A 1 243 ? 178.956 169.562 230.576 1.00 35.36 261 ALA A O 1
ATOM 1865 N N . VAL A 1 244 ? 178.246 167.934 229.191 1.00 35.02 262 VAL A N 1
ATOM 1866 C CA . VAL A 1 244 ? 179.582 167.408 228.938 1.00 33.70 262 VAL A CA 1
ATOM 1867 C C . VAL A 1 244 ? 179.910 167.568 227.461 1.00 27.30 262 VAL A C 1
ATOM 1868 O O . VAL A 1 244 ? 181.081 167.686 227.086 1.00 33.98 262 VAL A O 1
ATOM 1872 N N . TYR A 1 245 ? 178.881 167.579 226.616 1.00 27.97 263 TYR A N 1
ATOM 1873 C CA . TYR A 1 245 ? 179.039 167.800 225.184 1.00 30.73 263 TYR A CA 1
ATOM 1874 C C . TYR A 1 245 ? 177.974 168.776 224.716 1.00 27.53 263 TYR A C 1
ATOM 1875 O O . TYR A 1 245 ? 176.802 168.635 225.075 1.00 30.60 263 TYR A O 1
ATOM 1884 N N . THR A 1 246 ? 178.381 169.764 223.925 1.00 34.11 264 THR A N 1
ATOM 1885 C CA . THR A 1 246 ? 177.486 170.807 223.445 1.00 33.19 264 THR A CA 1
ATOM 1886 C C . THR A 1 246 ? 177.463 170.813 221.921 1.00 29.47 264 THR A C 1
ATOM 1887 O O . THR A 1 246 ? 178.308 170.201 221.266 1.00 33.50 264 THR A O 1
ATOM 1891 N N . GLY A 1 247 ? 176.485 171.538 221.373 1.00 28.79 265 GLY A N 1
ATOM 1892 C CA . GLY A 1 247 ? 176.125 171.500 219.964 1.00 27.71 265 GLY A CA 1
ATOM 1893 C C . GLY A 1 247 ? 177.266 171.416 218.973 1.00 36.66 265 GLY A C 1
ATOM 1894 O O . GLY A 1 247 ? 178.255 172.145 219.096 1.00 48.37 265 GLY A O 1
ATOM 1895 N N . MET A 1 248 ? 177.119 170.542 217.975 1.00 36.31 266 MET A N 1
ATOM 1896 C CA . MET A 1 248 ? 178.112 170.093 217.006 1.00 33.03 266 MET A CA 1
ATOM 1897 C C . MET A 1 248 ? 179.086 169.092 217.620 1.00 36.97 266 MET A C 1
ATOM 1898 O O . MET A 1 248 ? 179.893 168.517 216.893 1.00 43.64 266 MET A O 1
ATOM 1903 N N . GLU A 1 249 ? 179.020 168.838 218.926 1.00 38.33 267 GLU A N 1
ATOM 1904 C CA . GLU A 1 249 ? 179.797 167.784 219.554 1.00 31.68 267 GLU A CA 1
ATOM 1905 C C . GLU A 1 249 ? 178.928 166.812 220.337 1.00 30.62 267 GLU A C 1
ATOM 1906 O O . GLU A 1 249 ? 179.460 165.886 220.954 1.00 38.99 267 GLU A O 1
ATOM 1912 N N . THR A 1 250 ? 177.613 167.001 220.343 1.00 25.95 268 THR A N 1
ATOM 1913 C CA . THR A 1 250 ? 176.724 165.984 220.875 1.00 26.71 268 THR A CA 1
ATOM 1914 C C . THR A 1 250 ? 176.643 164.813 219.900 1.00 24.92 268 THR A C 1
ATOM 1915 O O . THR A 1 250 ? 176.986 164.932 218.723 1.00 32.16 268 THR A O 1
ATOM 1919 N N . LYS A 1 251 ? 176.199 163.661 220.408 1.00 24.82 269 LYS A N 1
ATOM 1920 C CA . LYS A 1 251 ? 176.129 162.469 219.567 1.00 23.53 269 LYS A CA 1
ATOM 1921 C C . LYS A 1 251 ? 175.106 162.624 218.448 1.00 25.11 269 LYS A C 1
ATOM 1922 O O . LYS A 1 251 ? 175.305 162.083 217.355 1.00 27.25 269 LYS A O 1
ATOM 1928 N N . MET A 1 252 ? 174.014 163.350 218.699 1.00 28.95 270 MET A N 1
ATOM 1929 C CA . MET A 1 252 ? 173.062 163.651 217.635 1.00 21.45 270 MET A CA 1
ATOM 1930 C C . MET A 1 252 ? 173.709 164.445 216.510 1.00 25.37 270 MET A C 1
ATOM 1931 O O . MET A 1 252 ? 173.464 164.174 215.330 1.00 27.74 270 MET A O 1
ATOM 1936 N N . ALA A 1 253 ? 174.518 165.447 216.857 1.00 28.90 271 ALA A N 1
ATOM 1937 C CA . ALA A 1 253 ? 175.181 166.244 215.834 1.00 24.47 271 ALA A CA 1
ATOM 1938 C C . ALA A 1 253 ? 176.281 165.459 215.134 1.00 31.11 271 ALA A C 1
ATOM 1939 O O . ALA A 1 253 ? 176.518 165.660 213.938 1.00 32.50 271 ALA A O 1
ATOM 1941 N N . LEU A 1 254 ? 176.961 164.570 215.856 1.00 19.55 272 LEU A N 1
ATOM 1942 C CA . LEU A 1 254 ? 177.990 163.733 215.256 1.00 21.25 272 LEU A CA 1
ATOM 1943 C C . LEU A 1 254 ? 177.415 162.625 214.388 1.00 23.03 272 LEU A C 1
ATOM 1944 O O . LEU A 1 254 ? 178.134 162.080 213.545 1.00 28.25 272 LEU A O 1
ATOM 1949 N N . ASN A 1 255 ? 176.150 162.269 214.582 1.00 25.15 273 ASN A N 1
ATOM 1950 C CA . ASN A 1 255 ? 175.469 161.332 213.702 1.00 18.26 273 ASN A CA 1
ATOM 1951 C C . ASN A 1 255 ? 174.788 162.022 212.533 1.00 19.92 273 ASN A C 1
ATOM 1952 O O . ASN A 1 255 ? 174.171 161.347 211.704 1.00 27.10 273 ASN A O 1
ATOM 1957 N N . TYR A 1 256 ? 174.877 163.344 212.457 1.00 25.51 274 TYR A N 1
ATOM 1958 C CA . TYR A 1 256 ? 174.412 164.112 211.313 1.00 21.34 274 TYR A CA 1
ATOM 1959 C C . TYR A 1 256 ? 175.590 164.390 210.391 1.00 26.33 274 TYR A C 1
ATOM 1960 O O . TYR A 1 256 ? 176.706 164.642 210.852 1.00 38.55 274 TYR A O 1
ATOM 1969 N N . GLN A 1 257 ? 175.342 164.334 209.089 1.00 26.85 275 GLN A N 1
ATOM 1970 C CA . GLN A 1 257 ? 176.400 164.493 208.101 1.00 36.10 275 GLN A CA 1
ATOM 1971 C C . GLN A 1 257 ? 176.253 165.732 207.232 1.00 39.64 275 GLN A C 1
ATOM 1972 O O . GLN A 1 257 ? 177.259 166.347 206.874 1.00 40.13 275 GLN A O 1
ATOM 1978 N N . GLY A 1 258 ? 175.029 166.124 206.891 1.00 29.52 276 GLY A N 1
ATOM 1979 C CA . GLY A 1 258 ? 174.825 167.224 205.972 1.00 24.72 276 GLY A CA 1
ATOM 1980 C C . GLY A 1 258 ? 174.758 166.732 204.544 1.00 38.51 276 GLY A C 1
ATOM 1981 O O . GLY A 1 258 ? 175.425 165.755 204.192 1.00 39.21 276 GLY A O 1
ATOM 1982 N N . LYS A 1 259 ? 173.965 167.390 203.707 1.00 35.84 277 LYS A N 1
ATOM 1983 C CA . LYS A 1 259 ? 173.742 166.900 202.355 1.00 32.57 277 LYS A CA 1
ATOM 1984 C C . LYS A 1 259 ? 174.783 167.453 201.392 1.00 38.00 277 LYS A C 1
ATOM 1985 O O . LYS A 1 259 ? 174.993 168.667 201.319 1.00 41.04 277 LYS A O 1
ATOM 1991 N N . SER A 1 260 ? 175.437 166.557 200.664 1.00 37.27 278 SER A N 1
ATOM 1992 C CA . SER A 1 260 ? 176.172 166.950 199.478 1.00 36.13 278 SER A CA 1
ATOM 1993 C C . SER A 1 260 ? 175.193 167.196 198.335 1.00 39.65 278 SER A C 1
ATOM 1994 O O . SER A 1 260 ? 174.036 166.770 198.376 1.00 41.16 278 SER A O 1
ATOM 1997 N N . GLN A 1 261 ? 175.662 167.900 197.311 1.00 37.38 279 GLN A N 1
ATOM 1998 C CA . GLN A 1 261 ? 174.811 168.179 196.163 1.00 35.30 279 GLN A CA 1
ATOM 1999 C C . GLN A 1 261 ? 174.412 166.878 195.475 1.00 36.32 279 GLN A C 1
ATOM 2000 O O . GLN A 1 261 ? 175.251 166.004 195.238 1.00 37.98 279 GLN A O 1
ATOM 2006 N N . LYS A 1 262 ? 173.127 166.751 195.162 1.00 33.37 280 LYS A N 1
ATOM 2007 C CA . LYS A 1 262 ? 172.589 165.558 194.524 1.00 27.57 280 LYS A CA 1
ATOM 2008 C C . LYS A 1 262 ? 172.421 165.820 193.033 1.00 28.18 280 LYS A C 1
ATOM 2009 O O . LYS A 1 262 ? 171.738 166.770 192.638 1.00 35.43 280 LYS A O 1
ATOM 2015 N N . ARG A 1 263 ? 173.046 164.982 192.212 1.00 33.43 281 ARG A N 1
ATOM 2016 C CA . ARG A 1 263 ? 172.987 165.097 190.763 1.00 32.35 281 ARG A CA 1
ATOM 2017 C C . ARG A 1 263 ? 172.466 163.794 190.177 1.00 30.17 281 ARG A C 1
ATOM 2018 O O . ARG A 1 263 ? 172.931 162.713 190.549 1.00 33.71 281 ARG A O 1
ATOM 2026 N N . SER A 1 264 ? 171.513 163.901 189.258 1.00 30.13 282 SER A N 1
ATOM 2027 C CA . SER A 1 264 ? 170.920 162.729 188.639 1.00 24.60 282 SER A CA 1
ATOM 2028 C C . SER A 1 264 ? 171.870 162.095 187.626 1.00 31.53 282 SER A C 1
ATOM 2029 O O . SER A 1 264 ? 172.804 162.724 187.115 1.00 35.27 282 SER A O 1
ATOM 2032 N N . ALA A 1 265 ? 171.613 160.816 187.338 1.00 31.26 283 ALA A N 1
ATOM 2033 C CA . ALA A 1 265 ? 172.325 160.144 186.259 1.00 23.56 283 ALA A CA 1
ATOM 2034 C C . ALA A 1 265 ? 172.063 160.823 184.924 1.00 25.07 283 ALA A C 1
ATOM 2035 O O . ALA A 1 265 ? 172.950 160.873 184.066 1.00 32.51 283 ALA A O 1
ATOM 2037 N N . VAL A 1 266 ? 170.863 161.374 184.743 1.00 22.47 284 VAL A N 1
ATOM 2038 C CA . VAL A 1 266 ? 170.559 162.123 183.530 1.00 23.11 284 VAL A CA 1
ATOM 2039 C C . VAL A 1 266 ? 171.380 163.405 183.468 1.00 31.72 284 VAL A C 1
ATOM 2040 O O . VAL A 1 266 ? 171.852 163.799 182.399 1.00 31.98 284 VAL A O 1
ATOM 2044 N N . GLU A 1 267 ? 171.567 164.079 184.608 1.00 27.26 285 GLU A N 1
ATOM 2045 C CA . GLU A 1 267 ? 172.417 165.267 184.629 1.00 29.70 285 GLU A CA 1
ATOM 2046 C C . GLU A 1 267 ? 173.866 164.920 184.305 1.00 28.52 285 GLU A C 1
ATOM 2047 O O . GLU A 1 267 ? 174.543 165.653 183.572 1.00 33.50 285 GLU A O 1
ATOM 2053 N N . LYS A 1 268 ? 174.362 163.809 184.851 1.00 26.66 286 LYS A N 1
ATOM 2054 C CA . LYS A 1 268 ? 175.721 163.379 184.534 1.00 28.00 286 LYS A CA 1
ATOM 2055 C C . LYS A 1 268 ? 175.860 163.035 183.054 1.00 28.98 286 LYS A C 1
ATOM 2056 O O . LYS A 1 268 ? 176.881 163.347 182.425 1.00 34.78 286 LYS A O 1
ATOM 2062 N N . SER A 1 269 ? 174.841 162.395 182.478 1.00 23.27 287 SER A N 1
ATOM 2063 C CA . SER A 1 269 ? 174.853 162.116 181.045 1.00 25.62 287 SER A CA 1
ATOM 2064 C C . SER A 1 269 ? 174.817 163.402 180.229 1.00 25.57 287 SER A C 1
ATOM 2065 O O . SER A 1 269 ? 175.455 163.489 179.176 1.00 30.96 287 SER A O 1
ATOM 2068 N N . ILE A 1 270 ? 174.064 164.401 180.691 1.00 27.34 288 ILE A N 1
ATOM 2069 C CA . ILE A 1 270 ? 174.041 165.699 180.023 1.00 25.01 288 ILE A CA 1
ATOM 2070 C C . ILE A 1 270 ? 175.433 166.313 180.022 1.00 28.21 288 ILE A C 1
ATOM 2071 O O . ILE A 1 270 ? 175.887 166.860 179.011 1.00 31.28 288 ILE A O 1
ATOM 2076 N N . ASN A 1 271 ? 176.131 166.224 181.155 1.00 23.72 289 ASN A N 1
ATOM 2077 C CA . ASN A 1 271 ? 177.496 166.738 181.229 1.00 25.50 289 ASN A CA 1
ATOM 2078 C C . ASN A 1 271 ? 178.423 166.012 180.258 1.00 30.57 289 ASN A C 1
ATOM 2079 O O . ASN A 1 271 ? 179.232 166.645 179.565 1.00 33.15 289 ASN A O 1
ATOM 2084 N N . ALA A 1 272 ? 178.317 164.683 180.188 1.00 27.98 290 ALA A N 1
ATOM 2085 C CA . ALA A 1 272 ? 179.159 163.922 179.263 1.00 27.81 290 ALA A CA 1
ATOM 2086 C C . ALA A 1 272 ? 178.862 164.277 177.806 1.00 24.82 290 ALA A C 1
ATOM 2087 O O . ALA A 1 272 ? 179.782 164.430 176.988 1.00 25.07 290 ALA A O 1
ATOM 2089 N N . PHE A 1 273 ? 177.578 164.403 177.462 1.00 24.73 291 PHE A N 1
ATOM 2090 C CA . PHE A 1 273 ? 177.195 164.777 176.105 1.00 24.26 291 PHE A CA 1
ATOM 2091 C C . PHE A 1 273 ? 177.702 166.171 175.767 1.00 25.50 291 PHE A C 1
ATOM 2092 O O . PHE A 1 273 ? 178.143 166.426 174.640 1.00 24.70 291 PHE A O 1
ATOM 2100 N N . LEU A 1 274 ? 177.639 167.087 176.735 1.00 28.24 292 LEU A N 1
ATOM 2101 C CA . LEU A 1 274 ? 178.161 168.430 176.530 1.00 25.71 292 LEU A CA 1
ATOM 2102 C C . LEU A 1 274 ? 179.661 168.406 176.281 1.00 28.02 292 LEU A C 1
ATOM 2103 O O . LEU A 1 274 ? 180.167 169.163 175.450 1.00 33.78 292 LEU A O 1
ATOM 2108 N N . ILE A 1 275 ? 180.393 167.546 176.992 1.00 23.19 293 ILE A N 1
ATOM 2109 C CA . ILE A 1 275 ? 181.830 167.432 176.746 1.00 24.66 293 ILE A CA 1
ATOM 2110 C C . ILE A 1 275 ? 182.094 166.932 175.327 1.00 24.86 293 ILE A C 1
ATOM 2111 O O . ILE A 1 275 ? 182.957 167.465 174.611 1.00 31.48 293 ILE A O 1
ATOM 2116 N N . VAL A 1 276 ? 181.349 165.911 174.898 1.00 28.42 294 VAL A N 1
ATOM 2117 C CA . VAL A 1 276 ? 181.539 165.368 173.551 1.00 20.56 294 VAL A CA 1
ATOM 2118 C C . VAL A 1 276 ? 181.250 166.434 172.497 1.00 21.92 294 VAL A C 1
ATOM 2119 O O . VAL A 1 276 ? 182.009 166.610 171.533 1.00 25.85 294 VAL A O 1
ATOM 2123 N N . TYR A 1 277 ? 180.158 167.178 172.673 1.00 28.31 295 TYR A N 1
ATOM 2124 C CA . TYR A 1 277 ? 179.795 168.189 171.685 1.00 25.99 295 TYR A CA 1
ATOM 2125 C C . TYR A 1 277 ? 180.710 169.404 171.751 1.00 26.62 295 TYR A C 1
ATOM 2126 O O . TYR A 1 277 ? 180.883 170.096 170.745 1.00 26.05 295 TYR A O 1
ATOM 2135 N N . LEU A 1 278 ? 181.304 169.679 172.911 1.00 25.55 296 LEU A N 1
ATOM 2136 C CA . LEU A 1 278 ? 182.326 170.714 172.991 1.00 22.60 296 LEU A CA 1
ATOM 2137 C C . LEU A 1 278 ? 183.555 170.325 172.185 1.00 21.51 296 LEU A C 1
ATOM 2138 O O . LEU A 1 278 ? 184.139 171.159 171.482 1.00 27.30 296 LEU A O 1
ATOM 2143 N N . PHE A 1 279 ? 183.952 169.053 172.265 1.00 29.61 297 PHE A N 1
ATOM 2144 C CA . PHE A 1 279 ? 185.029 168.574 171.406 1.00 24.49 297 PHE A CA 1
ATOM 2145 C C . PHE A 1 279 ? 184.651 168.701 169.935 1.00 22.25 297 PHE A C 1
ATOM 2146 O O . PHE A 1 279 ? 185.478 169.100 169.106 1.00 28.06 297 PHE A O 1
ATOM 2154 N N . ILE A 1 280 ? 183.403 168.368 169.593 1.00 24.22 298 ILE A N 1
ATOM 2155 C CA . ILE A 1 280 ? 182.946 168.481 168.207 1.00 22.80 298 ILE A CA 1
ATOM 2156 C C . ILE A 1 280 ? 183.018 169.930 167.730 1.00 24.61 298 ILE A C 1
ATOM 2157 O O . ILE A 1 280 ? 183.480 170.217 166.619 1.00 23.93 298 ILE A O 1
ATOM 2162 N N . LEU A 1 281 ? 182.551 170.860 168.565 1.00 25.42 299 LEU A N 1
ATOM 2163 C CA . LEU A 1 281 ? 182.559 172.276 168.212 1.00 15.53 299 LEU A CA 1
ATOM 2164 C C . LEU A 1 281 ? 183.978 172.787 168.014 1.00 22.38 299 LEU A C 1
ATOM 2165 O O . LEU A 1 281 ? 184.268 173.500 167.044 1.00 32.28 299 LEU A O 1
ATOM 2170 N N . LEU A 1 282 ? 184.881 172.432 168.931 1.00 17.77 300 LEU A N 1
ATOM 2171 C CA . LEU A 1 282 ? 186.263 172.878 168.809 1.00 18.46 300 LEU A CA 1
ATOM 2172 C C . LEU A 1 282 ? 186.921 172.298 167.565 1.00 24.66 300 LEU A C 1
ATOM 2173 O O . LEU A 1 282 ? 187.670 172.994 166.870 1.00 27.69 300 LEU A O 1
ATOM 2178 N N . THR A 1 283 ? 186.650 171.025 167.264 1.00 26.07 301 THR A N 1
ATOM 2179 C CA . THR A 1 283 ? 187.204 170.411 166.063 1.00 19.25 301 THR A CA 1
ATOM 2180 C C . THR A 1 283 ? 186.692 171.095 164.802 1.00 20.00 301 THR A C 1
ATOM 2181 O O . THR A 1 283 ? 187.465 171.356 163.872 1.00 24.85 301 THR A O 1
ATOM 2185 N N . LYS A 1 284 ? 185.394 171.401 164.753 1.00 27.11 302 LYS A N 1
ATOM 2186 C CA . LYS A 1 284 ? 184.833 172.084 163.592 1.00 19.06 302 LYS A CA 1
ATOM 2187 C C . LYS A 1 284 ? 185.460 173.459 163.409 1.00 20.60 302 LYS A C 1
ATOM 2188 O O . LYS A 1 284 ? 185.845 173.837 162.295 1.00 24.33 302 LYS A O 1
ATOM 2194 N N . ALA A 1 285 ? 185.581 174.221 164.500 1.00 24.69 303 ALA A N 1
ATOM 2195 C CA . ALA A 1 285 ? 186.166 175.554 164.408 1.00 19.12 303 ALA A CA 1
ATOM 2196 C C . ALA A 1 285 ? 187.625 175.492 163.972 1.00 24.15 303 ALA A C 1
ATOM 2197 O O . ALA A 1 285 ? 188.066 176.297 163.142 1.00 27.51 303 ALA A O 1
ATOM 2199 N N . ALA A 1 286 ? 188.393 174.549 164.524 1.00 23.48 304 ALA A N 1
ATOM 2200 C CA . ALA A 1 286 ? 189.800 174.429 164.159 1.00 16.24 304 ALA A CA 1
ATOM 2201 C C . ALA A 1 286 ? 189.964 174.032 162.700 1.00 24.09 304 ALA A C 1
ATOM 2202 O O . ALA A 1 286 ? 190.816 174.584 161.993 1.00 31.09 304 ALA A O 1
ATOM 2204 N N . VAL A 1 287 ? 189.155 173.079 162.231 1.00 27.79 305 VAL A N 1
ATOM 2205 C CA . VAL A 1 287 ? 189.214 172.672 160.832 1.00 20.87 305 VAL A CA 1
ATOM 2206 C C . VAL A 1 287 ? 188.881 173.850 159.928 1.00 22.43 305 VAL A C 1
ATOM 2207 O O . VAL A 1 287 ? 189.561 174.099 158.925 1.00 28.02 305 VAL A O 1
ATOM 2211 N N . CYS A 1 288 ? 187.832 174.599 160.279 1.00 28.41 306 CYS A N 1
ATOM 2212 C CA . CYS A 1 288 ? 187.420 175.729 159.455 1.00 15.62 306 CYS A CA 1
ATOM 2213 C C . CYS A 1 288 ? 188.494 176.806 159.404 1.00 20.95 306 CYS A C 1
ATOM 2214 O O . CYS A 1 288 ? 188.767 177.360 158.338 1.00 30.86 306 CYS A O 1
ATOM 2217 N N . THR A 1 289 ? 189.124 177.109 160.543 1.00 19.96 307 THR A N 1
ATOM 2218 C CA . THR A 1 289 ? 190.167 178.132 160.562 1.00 21.23 307 THR A CA 1
ATOM 2219 C C . THR A 1 289 ? 191.396 177.696 159.769 1.00 17.69 307 THR A C 1
ATOM 2220 O O . THR A 1 289 ? 191.960 178.484 158.994 1.00 21.15 307 THR A O 1
ATOM 2224 N N . THR A 1 290 ? 191.826 176.444 159.949 1.00 21.30 308 THR A N 1
ATOM 2225 C CA . THR A 1 290 ? 192.975 175.939 159.207 1.00 17.88 308 THR A CA 1
ATOM 2226 C C . THR A 1 290 ? 192.712 175.962 157.707 1.00 19.04 308 THR A C 1
ATOM 2227 O O . THR A 1 290 ? 193.561 176.398 156.920 1.00 26.12 308 THR A O 1
ATOM 2231 N N . LEU A 1 291 ? 191.527 175.507 157.291 1.00 21.53 309 LEU A N 1
ATOM 2232 C CA . LEU A 1 291 ? 191.198 175.502 155.872 1.00 19.40 309 LEU A CA 1
ATOM 2233 C C . LEU A 1 291 ? 191.020 176.913 155.334 1.00 18.32 309 LEU A C 1
ATOM 2234 O O . LEU A 1 291 ? 191.345 177.171 154.173 1.00 25.80 309 LEU A O 1
ATOM 2239 N N . LYS A 1 292 ? 190.527 177.838 156.159 1.00 21.04 310 LYS A N 1
ATOM 2240 C CA . LYS A 1 292 ? 190.408 179.231 155.751 1.00 24.47 310 LYS A CA 1
ATOM 2241 C C . LYS A 1 292 ? 191.762 179.848 155.465 1.00 20.91 310 LYS A C 1
ATOM 2242 O O . LYS A 1 292 ? 191.917 180.568 154.473 1.00 30.82 310 LYS A O 1
ATOM 2248 N N . TYR A 1 293 ? 192.750 179.587 156.314 1.00 25.34 311 TYR A N 1
ATOM 2249 C CA . TYR A 1 293 ? 194.067 180.160 156.085 1.00 22.13 311 TYR A CA 1
ATOM 2250 C C . TYR A 1 293 ? 194.884 179.398 155.054 1.00 23.97 311 TYR A C 1
ATOM 2251 O O . TYR A 1 293 ? 195.830 179.966 154.500 1.00 28.55 311 TYR A O 1
ATOM 2260 N N . VAL A 1 294 ? 194.539 178.142 154.770 1.00 29.56 312 VAL A N 1
ATOM 2261 C CA . VAL A 1 294 ? 195.092 177.484 153.590 1.00 25.31 312 VAL A CA 1
ATOM 2262 C C . VAL A 1 294 ? 194.492 178.080 152.318 1.00 22.64 312 VAL A C 1
ATOM 2263 O O . VAL A 1 294 ? 195.196 178.311 151.331 1.00 31.42 312 VAL A O 1
ATOM 2267 N N . TRP A 1 295 ? 193.182 178.346 152.331 1.00 22.73 313 TRP A N 1
ATOM 2268 C CA . TRP A 1 295 ? 192.501 178.930 151.180 1.00 16.87 313 TRP A CA 1
ATOM 2269 C C . TRP A 1 295 ? 193.018 180.331 150.884 1.00 24.14 313 TRP A C 1
ATOM 2270 O O . TRP A 1 295 ? 193.285 180.674 149.728 1.00 24.64 313 TRP A O 1
ATOM 2281 N N . GLN A 1 296 ? 193.176 181.151 151.921 1.00 31.26 314 GLN A N 1
ATOM 2282 C CA . GLN A 1 296 ? 193.605 182.533 151.759 1.00 19.75 314 GLN A CA 1
ATOM 2283 C C . GLN A 1 296 ? 195.074 182.667 151.394 1.00 19.96 314 GLN A C 1
ATOM 2284 O O . GLN A 1 296 ? 195.513 183.776 151.077 1.00 26.28 314 GLN A O 1
ATOM 2290 N N . SER A 1 297 ? 195.847 181.582 151.436 1.00 27.43 315 SER A N 1
ATOM 2291 C CA . SER A 1 297 ? 197.233 181.645 150.993 1.00 25.08 315 SER A CA 1
ATOM 2292 C C . SER A 1 297 ? 197.347 181.922 149.503 1.00 30.83 315 SER A C 1
ATOM 2293 O O . SER A 1 297 ? 198.443 182.241 149.030 1.00 30.81 315 SER A O 1
ATOM 2296 N N . THR A 1 298 ? 196.249 181.801 148.758 1.00 33.07 316 THR A N 1
ATOM 2297 C CA . THR A 1 298 ? 196.195 182.263 147.380 1.00 28.01 316 THR A CA 1
ATOM 2298 C C . THR A 1 298 ? 195.816 183.738 147.360 1.00 28.51 316 THR A C 1
ATOM 2299 O O . THR A 1 298 ? 194.751 184.104 147.888 1.00 23.54 316 THR A O 1
ATOM 2303 N N . PRO A 1 299 ? 196.658 184.612 146.794 1.00 37.45 317 PRO A N 1
ATOM 2304 C CA . PRO A 1 299 ? 196.400 186.059 146.867 1.00 31.17 317 PRO A CA 1
ATOM 2305 C C . PRO A 1 299 ? 195.155 186.517 146.129 1.00 29.55 317 PRO A C 1
ATOM 2306 O O . PRO A 1 299 ? 194.693 187.632 146.391 1.00 30.97 317 PRO A O 1
ATOM 2310 N N . TYR A 1 300 ? 194.617 185.735 145.197 1.00 27.36 318 TYR A N 1
ATOM 2311 C CA . TYR A 1 300 ? 193.321 186.078 144.633 1.00 26.18 318 TYR A CA 1
ATOM 2312 C C . TYR A 1 300 ? 192.176 185.396 145.363 1.00 29.64 318 TYR A C 1
ATOM 2313 O O . TYR A 1 300 ? 191.025 185.821 145.217 1.00 36.59 318 TYR A O 1
ATOM 2322 N N . ASN A 1 301 ? 192.461 184.347 146.135 1.00 32.96 319 ASN A N 1
ATOM 2323 C CA . ASN A 1 301 ? 191.440 183.788 147.011 1.00 25.66 319 ASN A CA 1
ATOM 2324 C C . ASN A 1 301 ? 191.119 184.751 148.142 1.00 24.46 319 ASN A C 1
ATOM 2325 O O . ASN A 1 301 ? 189.948 185.003 148.440 1.00 31.72 319 ASN A O 1
ATOM 2330 N N . ASP A 1 302 ? 192.142 185.321 148.773 1.00 30.48 320 ASP A N 1
ATOM 2331 C CA . ASP A 1 302 ? 191.913 186.387 149.739 1.00 23.09 320 ASP A CA 1
ATOM 2332 C C . ASP A 1 302 ? 192.114 187.730 149.051 1.00 31.50 320 ASP A C 1
ATOM 2333 O O . ASP A 1 302 ? 193.154 187.969 148.433 1.00 36.28 320 ASP A O 1
ATOM 2338 N N . GLU A 1 303 ? 191.107 188.585 149.138 1.00 35.33 321 GLU A N 1
ATOM 2339 C CA . GLU A 1 303 ? 191.071 189.867 148.443 1.00 34.01 321 GLU A CA 1
ATOM 2340 C C . GLU A 1 303 ? 191.189 189.718 146.926 1.00 30.87 321 GLU A C 1
ATOM 2341 O O . GLU A 1 303 ? 192.232 190.051 146.353 1.00 29.79 321 GLU A O 1
ATOM 2347 N N . PRO A 1 304 ? 190.159 189.217 146.245 1.00 31.27 322 PRO A N 1
ATOM 2348 C CA . PRO A 1 304 ? 190.053 189.448 144.800 1.00 28.31 322 PRO A CA 1
ATOM 2349 C C . PRO A 1 304 ? 189.673 190.898 144.529 1.00 23.56 322 PRO A C 1
ATOM 2350 O O . PRO A 1 304 ? 189.371 191.667 145.442 1.00 27.04 322 PRO A O 1
ATOM 2354 N N . TRP A 1 305 ? 189.702 191.282 143.250 1.00 21.80 323 TRP A N 1
ATOM 2355 C CA . TRP A 1 305 ? 189.401 192.673 142.920 1.00 17.21 323 TRP A CA 1
ATOM 2356 C C . TRP A 1 305 ? 187.958 193.032 143.252 1.00 21.71 323 TRP A C 1
ATOM 2357 O O . TRP A 1 305 ? 187.672 194.183 143.597 1.00 27.09 323 TRP A O 1
ATOM 2368 N N . TYR A 1 306 ? 187.037 192.069 143.167 1.00 20.13 324 TYR A N 1
ATOM 2369 C CA . TYR A 1 306 ? 185.636 192.360 143.437 1.00 14.45 324 TYR A CA 1
ATOM 2370 C C . TYR A 1 306 ? 185.292 192.335 144.921 1.00 22.95 324 TYR A C 1
ATOM 2371 O O . TYR A 1 306 ? 184.243 192.862 145.305 1.00 18.10 324 TYR A O 1
ATOM 2380 N N . ASN A 1 307 ? 186.144 191.743 145.763 1.00 21.75 325 ASN A N 1
ATOM 2381 C CA . ASN A 1 307 ? 185.924 191.685 147.208 1.00 13.29 325 ASN A CA 1
ATOM 2382 C C . ASN A 1 307 ? 187.204 192.145 147.900 1.00 22.71 325 ASN A C 1
ATOM 2383 O O . ASN A 1 307 ? 188.032 191.332 148.316 1.00 26.70 325 ASN A O 1
ATOM 2388 N N . GLN A 1 308 ? 187.350 193.455 148.050 1.00 25.12 326 GLN A N 1
ATOM 2389 C CA . GLN A 1 308 ? 188.542 194.040 148.641 1.00 23.68 326 GLN A CA 1
ATOM 2390 C C . GLN A 1 308 ? 188.313 194.326 150.117 1.00 28.67 326 GLN A C 1
ATOM 2391 O O . GLN A 1 308 ? 187.190 194.589 150.552 1.00 34.86 326 GLN A O 1
ATOM 2397 N N . LYS A 1 309 ? 189.394 194.258 150.887 1.00 30.94 327 LYS A N 1
ATOM 2398 C CA . LYS A 1 309 ? 189.336 194.576 152.302 1.00 32.25 327 LYS A CA 1
ATOM 2399 C C . LYS A 1 309 ? 189.515 196.073 152.520 1.00 34.52 327 LYS A C 1
ATOM 2400 O O . LYS A 1 309 ? 190.012 196.801 151.658 1.00 35.32 327 LYS A O 1
ATOM 2406 N N . THR A 1 310 ? 189.095 196.529 153.694 1.00 34.11 328 THR A N 1
ATOM 2407 C CA . THR A 1 310 ? 189.410 197.883 154.108 1.00 36.05 328 THR A CA 1
ATOM 2408 C C . THR A 1 310 ? 190.845 197.947 154.624 1.00 36.65 328 THR A C 1
ATOM 2409 O O . THR A 1 310 ? 191.536 196.934 154.750 1.00 40.05 328 THR A O 1
ATOM 2413 N N . GLN A 1 311 ? 191.296 199.167 154.915 1.00 42.27 329 GLN A N 1
ATOM 2414 C CA . GLN A 1 311 ? 192.649 199.344 155.430 1.00 44.93 329 GLN A CA 1
ATOM 2415 C C . GLN A 1 311 ? 192.815 198.705 156.803 1.00 46.72 329 GLN A C 1
ATOM 2416 O O . GLN A 1 311 ? 193.886 198.170 157.113 1.00 46.33 329 GLN A O 1
ATOM 2422 N N . LYS A 1 312 ? 191.773 198.753 157.636 1.00 46.39 330 LYS A N 1
ATOM 2423 C CA . LYS A 1 312 ? 191.858 198.182 158.976 1.00 45.25 330 LYS A CA 1
ATOM 2424 C C . LYS A 1 312 ? 192.060 196.670 158.927 1.00 50.11 330 LYS A C 1
ATOM 2425 O O . LYS A 1 312 ? 192.897 196.123 159.653 1.00 52.21 330 LYS A O 1
ATOM 2431 N N . GLU A 1 313 ? 191.299 195.974 158.072 1.00 43.98 331 GLU A N 1
ATOM 2432 C CA . GLU A 1 313 ? 191.465 194.528 157.967 1.00 42.49 331 GLU A CA 1
ATOM 2433 C C . GLU A 1 313 ? 192.832 194.160 157.412 1.00 43.89 331 GLU A C 1
ATOM 2434 O O . GLU A 1 313 ? 193.392 193.122 157.780 1.00 47.18 331 GLU A O 1
ATOM 2440 N N . ARG A 1 314 ? 193.378 194.984 156.520 1.00 41.84 332 ARG A N 1
ATOM 2441 C CA . ARG A 1 314 ? 194.708 194.713 155.994 1.00 39.68 332 ARG A CA 1
ATOM 2442 C C . ARG A 1 314 ? 195.788 194.970 157.037 1.00 43.75 332 ARG A C 1
ATOM 2443 O O . ARG A 1 314 ? 196.813 194.278 157.047 1.00 48.32 332 ARG A O 1
ATOM 2451 N N . GLU A 1 315 ? 195.558 195.938 157.913 1.00 48.80 333 GLU A N 1
ATOM 2452 C CA . GLU A 1 315 ? 196.592 196.311 158.904 1.00 47.60 333 GLU A CA 1
ATOM 2453 C C . GLU A 1 315 ? 196.324 195.613 160.234 1.00 50.10 333 GLU A C 1
ATOM 2454 O O . GLU A 1 315 ? 196.837 196.093 161.260 1.00 55.65 333 GLU A O 1
ATOM 2460 N N . THR A 1 316 ? 195.529 194.550 160.218 1.00 51.23 334 THR A N 1
ATOM 2461 C CA . THR A 1 316 ? 195.198 193.841 161.465 1.00 49.88 334 THR A CA 1
ATOM 2462 C C . THR A 1 316 ? 196.227 192.765 161.629 1.00 49.13 334 THR A C 1
ATOM 2463 O O . THR A 1 316 ? 196.533 192.100 160.626 1.00 52.22 334 THR A O 1
ATOM 2467 N N . LEU A 1 317 ? 196.766 192.610 162.835 1.00 45.09 335 LEU A N 1
ATOM 2468 C CA . LEU A 1 317 ? 197.825 191.633 163.058 1.00 44.63 335 LEU A CA 1
ATOM 2469 C C . LEU A 1 317 ? 197.340 190.232 162.708 1.00 44.32 335 LEU A C 1
ATOM 2470 O O . LEU A 1 317 ? 196.204 189.855 163.006 1.00 47.90 335 LEU A O 1
ATOM 2475 N N . LYS A 1 318 ? 198.220 189.458 162.068 1.00 39.02 336 LYS A N 1
ATOM 2476 C CA . LYS A 1 318 ? 197.817 188.177 161.495 1.00 41.00 336 LYS A CA 1
ATOM 2477 C C . LYS A 1 318 ? 197.429 187.170 162.574 1.00 44.37 336 LYS A C 1
ATOM 2478 O O . LYS A 1 318 ? 196.447 186.436 162.418 1.00 45.68 336 LYS A O 1
ATOM 2484 N N . VAL A 1 319 ? 198.186 187.120 163.672 1.00 43.96 337 VAL A N 1
ATOM 2485 C CA . VAL A 1 319 ? 197.889 186.175 164.746 1.00 40.77 337 VAL A CA 1
ATOM 2486 C C . VAL A 1 319 ? 196.572 186.528 165.428 1.00 40.03 337 VAL A C 1
ATOM 2487 O O . VAL A 1 319 ? 195.744 185.649 165.718 1.00 41.39 337 VAL A O 1
ATOM 2491 N N . LEU A 1 320 ? 196.358 187.818 165.695 1.00 35.27 338 LEU A N 1
ATOM 2492 C CA . LEU A 1 320 ? 195.096 188.260 166.275 1.00 36.69 338 LEU A CA 1
ATOM 2493 C C . LEU A 1 320 ? 193.931 187.942 165.349 1.00 35.33 338 LEU A C 1
ATOM 2494 O O . LEU A 1 320 ? 192.855 187.544 165.808 1.00 37.69 338 LEU A O 1
ATOM 2499 N N . LYS A 1 321 ? 194.132 188.102 164.041 1.00 31.65 339 LYS A N 1
ATOM 2500 C CA . LYS A 1 321 ? 193.078 187.782 163.087 1.00 32.89 339 LYS A CA 1
ATOM 2501 C C . LYS A 1 321 ? 192.790 186.285 163.056 1.00 31.31 339 LYS A C 1
ATOM 2502 O O . LYS A 1 321 ? 191.633 185.879 162.922 1.00 29.89 339 LYS A O 1
ATOM 2508 N N . MET A 1 322 ? 193.826 185.450 163.176 1.00 33.44 340 MET A N 1
ATOM 2509 C CA . MET A 1 322 ? 193.614 184.006 163.263 1.00 27.31 340 MET A CA 1
ATOM 2510 C C . MET A 1 322 ? 192.771 183.648 164.480 1.00 27.69 340 MET A C 1
ATOM 2511 O O . MET A 1 322 ? 191.819 182.860 164.389 1.00 32.70 340 MET A O 1
ATOM 2516 N N . PHE A 1 323 ? 193.118 184.217 165.636 1.00 29.22 341 PHE A N 1
ATOM 2517 C CA . PHE A 1 323 ? 192.357 183.952 166.854 1.00 24.02 341 PHE A CA 1
ATOM 2518 C C . PHE A 1 323 ? 190.913 184.428 166.721 1.00 20.96 341 PHE A C 1
ATOM 2519 O O . PHE A 1 323 ? 189.972 183.720 167.109 1.00 26.92 341 PHE A O 1
ATOM 2527 N N . THR A 1 324 ? 190.720 185.620 166.154 1.00 24.86 342 THR A N 1
ATOM 2528 C CA . THR A 1 324 ? 189.379 186.162 165.971 1.00 28.25 342 THR A CA 1
ATOM 2529 C C . THR A 1 324 ? 188.561 185.313 165.005 1.00 25.87 342 THR A C 1
ATOM 2530 O O . THR A 1 324 ? 187.356 185.129 165.202 1.00 27.51 342 THR A O 1
ATOM 2534 N N . ASP A 1 325 ? 189.195 184.792 163.952 1.00 25.12 343 ASP A N 1
ATOM 2535 C CA . ASP A 1 325 ? 188.489 183.923 163.017 1.00 25.21 343 ASP A CA 1
ATOM 2536 C C . ASP A 1 325 ? 188.087 182.611 163.677 1.00 23.36 343 ASP A C 1
ATOM 2537 O O . ASP A 1 325 ? 186.991 182.092 163.425 1.00 30.05 343 ASP A O 1
ATOM 2542 N N . PHE A 1 326 ? 188.960 182.059 164.524 1.00 22.33 344 PHE A N 1
ATOM 2543 C CA . PHE A 1 326 ? 188.581 180.869 165.278 1.00 17.45 344 PHE A CA 1
ATOM 2544 C C . PHE A 1 326 ? 187.372 181.146 166.162 1.00 17.68 344 PHE A C 1
ATOM 2545 O O . PHE A 1 326 ? 186.439 180.336 166.227 1.00 21.77 344 PHE A O 1
ATOM 2553 N N . LEU A 1 327 ? 187.365 182.296 166.841 1.00 23.88 345 LEU A N 1
ATOM 2554 C CA . LEU A 1 327 ? 186.227 182.643 167.689 1.00 15.61 345 LEU A CA 1
ATOM 2555 C C . LEU A 1 327 ? 184.956 182.845 166.866 1.00 17.96 345 LEU A C 1
ATOM 2556 O O . LEU A 1 327 ? 183.856 182.490 167.310 1.00 22.57 345 LEU A O 1
ATOM 2561 N N . SER A 1 328 ? 185.086 183.433 165.675 1.00 24.21 346 SER A N 1
ATOM 2562 C CA . SER A 1 328 ? 183.927 183.629 164.810 1.00 20.95 346 SER A CA 1
ATOM 2563 C C . SER A 1 328 ? 183.340 182.297 164.361 1.00 20.22 346 SER A C 1
ATOM 2564 O O . SER A 1 328 ? 182.117 182.133 164.319 1.00 24.37 346 SER A O 1
ATOM 2567 N N . PHE A 1 329 ? 184.197 181.332 164.025 1.00 24.01 347 PHE A N 1
ATOM 2568 C CA . PHE A 1 329 ? 183.698 179.995 163.707 1.00 18.12 347 PHE A CA 1
ATOM 2569 C C . PHE A 1 329 ? 183.043 179.350 164.925 1.00 21.28 347 PHE A C 1
ATOM 2570 O O . PHE A 1 329 ? 182.020 178.662 164.801 1.00 27.29 347 PHE A O 1
ATOM 2578 N N . MET A 1 330 ? 183.618 179.569 166.111 1.00 30.38 348 MET A N 1
ATOM 2579 C CA . MET A 1 330 ? 183.036 179.039 167.340 1.00 23.20 348 MET A CA 1
ATOM 2580 C C . MET A 1 330 ? 181.616 179.549 167.545 1.00 24.17 348 MET A C 1
ATOM 2581 O O . MET A 1 330 ? 180.704 178.774 167.850 1.00 31.37 348 MET A O 1
ATOM 2586 N N . VAL A 1 331 ? 181.407 180.855 167.381 1.00 20.37 349 VAL A N 1
ATOM 2587 C CA . VAL A 1 331 ? 180.063 181.389 167.592 1.00 20.94 349 VAL A CA 1
ATOM 2588 C C . VAL A 1 331 ? 179.142 181.042 166.429 1.00 24.19 349 VAL A C 1
ATOM 2589 O O . VAL A 1 331 ? 177.921 180.983 166.604 1.00 35.55 349 VAL A O 1
ATOM 2593 N N . LEU A 1 332 ? 179.690 180.822 165.233 1.00 21.82 350 LEU A N 1
ATOM 2594 C CA . LEU A 1 332 ? 178.862 180.374 164.119 1.00 15.45 350 LEU A CA 1
ATOM 2595 C C . LEU A 1 332 ? 178.304 178.981 164.373 1.00 23.33 350 LEU A C 1
ATOM 2596 O O . LEU A 1 332 ? 177.146 178.700 164.046 1.00 28.41 350 LEU A O 1
ATOM 2601 N N . PHE A 1 333 ? 179.112 178.092 164.948 1.00 21.99 351 PHE A N 1
ATOM 2602 C CA . PHE A 1 333 ? 178.695 176.714 165.180 1.00 22.05 351 PHE A CA 1
ATOM 2603 C C . PHE A 1 333 ? 178.251 176.444 166.615 1.00 22.17 351 PHE A C 1
ATOM 2604 O O . PHE A 1 333 ? 177.998 175.286 166.955 1.00 21.36 351 PHE A O 1
ATOM 2612 N N . ASN A 1 334 ? 178.139 177.450 167.465 1.00 19.97 352 ASN A N 1
ATOM 2613 C CA . ASN A 1 334 ? 177.934 177.185 168.921 1.00 22.69 352 ASN A CA 1
ATOM 2614 C C . ASN A 1 334 ? 176.570 176.573 169.231 1.00 27.66 352 ASN A C 1
ATOM 2615 O O . ASN A 1 334 ? 176.423 176.027 170.326 1.00 34.36 352 ASN A O 1
ATOM 2620 N N . PHE A 1 335 ? 175.643 176.606 168.287 1.00 31.19 353 PHE A N 1
ATOM 2621 C CA . PHE A 1 335 ? 174.298 176.135 168.596 1.00 19.23 353 PHE A CA 1
ATOM 2622 C C . PHE A 1 335 ? 174.246 174.645 168.916 1.00 20.99 353 PHE A C 1
ATOM 2623 O O . PHE A 1 335 ? 173.269 174.196 169.520 1.00 28.53 353 PHE A O 1
ATOM 2631 N N . ILE A 1 336 ? 175.265 173.869 168.532 1.00 22.59 354 ILE A N 1
ATOM 2632 C CA . ILE A 1 336 ? 175.265 172.439 168.826 1.00 24.48 354 ILE A CA 1
ATOM 2633 C C . ILE A 1 336 ? 175.377 172.149 170.313 1.00 22.50 354 ILE A C 1
ATOM 2634 O O . ILE A 1 336 ? 175.202 170.999 170.725 1.00 28.73 354 ILE A O 1
ATOM 2639 N N . ILE A 1 337 ? 175.676 173.158 171.122 1.00 25.73 355 ILE A N 1
ATOM 2640 C CA . ILE A 1 337 ? 175.531 173.070 172.569 1.00 19.62 355 ILE A CA 1
ATOM 2641 C C . ILE A 1 337 ? 174.406 174.025 172.942 1.00 23.17 355 ILE A C 1
ATOM 2642 O O . ILE A 1 337 ? 174.647 175.227 173.119 1.00 30.28 355 ILE A O 1
ATOM 2647 N N . PRO A 1 338 ? 173.166 173.545 173.050 1.00 27.68 356 PRO A N 1
ATOM 2648 C CA . PRO A 1 338 ? 172.029 174.458 173.229 1.00 24.54 356 PRO A CA 1
ATOM 2649 C C . PRO A 1 338 ? 171.793 174.801 174.695 1.00 24.25 356 PRO A C 1
ATOM 2650 O O . PRO A 1 338 ? 171.629 173.916 175.537 1.00 34.46 356 PRO A O 1
ATOM 2654 N N . VAL A 1 339 ? 171.787 176.101 174.993 1.00 22.82 357 VAL A N 1
ATOM 2655 C CA . VAL A 1 339 ? 171.357 176.580 176.303 1.00 26.10 357 VAL A CA 1
ATOM 2656 C C . VAL A 1 339 ? 169.838 176.518 176.439 1.00 22.73 357 VAL A C 1
ATOM 2657 O O . VAL A 1 339 ? 169.311 176.451 177.563 1.00 31.78 357 VAL A O 1
ATOM 2661 N N . SER A 1 340 ? 169.122 176.525 175.313 1.00 21.25 358 SER A N 1
ATOM 2662 C CA . SER A 1 340 ? 167.684 176.299 175.346 1.00 24.85 358 SER A CA 1
ATOM 2663 C C . SER A 1 340 ? 167.358 174.933 175.926 1.00 24.79 358 SER A C 1
ATOM 2664 O O . SER A 1 340 ? 166.294 174.757 176.524 1.00 23.76 358 SER A O 1
ATOM 2667 N N . MET A 1 341 ? 168.256 173.957 175.768 1.00 20.77 359 MET A N 1
ATOM 2668 C CA . MET A 1 341 ? 168.046 172.659 176.397 1.00 21.78 359 MET A CA 1
ATOM 2669 C C . MET A 1 341 ? 168.035 172.777 177.913 1.00 28.09 359 MET A C 1
ATOM 2670 O O . MET A 1 341 ? 167.204 172.159 178.580 1.00 32.62 359 MET A O 1
ATOM 2675 N N . TYR A 1 342 ? 168.954 173.561 178.477 1.00 27.42 360 TYR A N 1
ATOM 2676 C CA . TYR A 1 342 ? 168.970 173.753 179.924 1.00 30.49 360 TYR A CA 1
ATOM 2677 C C . TYR A 1 342 ? 167.735 174.508 180.393 1.00 28.72 360 TYR A C 1
ATOM 2678 O O . TYR A 1 342 ? 167.149 174.175 181.432 1.00 37.35 360 TYR A O 1
ATOM 2687 N N . VAL A 1 343 ? 167.317 175.519 179.629 1.00 27.35 361 VAL A N 1
ATOM 2688 C CA . VAL A 1 343 ? 166.097 176.252 179.971 1.00 28.06 361 VAL A CA 1
ATOM 2689 C C . VAL A 1 343 ? 164.892 175.312 179.969 1.00 30.48 361 VAL A C 1
ATOM 2690 O O . VAL A 1 343 ? 164.075 175.308 180.901 1.00 31.93 361 VAL A O 1
ATOM 2694 N N . THR A 1 344 ? 164.777 174.491 178.924 1.00 23.93 362 THR A N 1
ATOM 2695 C CA . THR A 1 344 ? 163.665 173.557 178.811 1.00 23.25 362 THR A CA 1
ATOM 2696 C C . THR A 1 344 ? 163.725 172.479 179.883 1.00 23.55 362 THR A C 1
ATOM 2697 O O . THR A 1 344 ? 162.681 172.038 180.364 1.00 31.31 362 THR A O 1
ATOM 2701 N N . VAL A 1 345 ? 164.925 172.039 180.264 1.00 22.10 363 VAL A N 1
ATOM 2702 C CA . VAL A 1 345 ? 165.053 171.057 181.332 1.00 23.22 363 VAL A CA 1
ATOM 2703 C C . VAL A 1 345 ? 164.574 171.644 182.652 1.00 24.26 363 VAL A C 1
ATOM 2704 O O . VAL A 1 345 ? 163.859 170.984 183.411 1.00 30.55 363 VAL A O 1
ATOM 2708 N N . GLU A 1 346 ? 164.953 172.890 182.945 1.00 20.30 364 GLU A N 1
ATOM 2709 C CA . GLU A 1 346 ? 164.457 173.537 184.155 1.00 23.95 364 GLU A CA 1
ATOM 2710 C C . GLU A 1 346 ? 162.935 173.622 184.145 1.00 26.43 364 GLU A C 1
ATOM 2711 O O . GLU A 1 346 ? 162.270 173.276 185.133 1.00 32.18 364 GLU A O 1
ATOM 2717 N N . MET A 1 347 ? 162.363 174.062 183.020 1.00 27.36 365 MET A N 1
ATOM 2718 C CA . MET A 1 347 ? 160.911 174.196 182.932 1.00 23.50 365 MET A CA 1
ATOM 2719 C C . MET A 1 347 ? 160.213 172.848 183.087 1.00 32.49 365 MET A C 1
ATOM 2720 O O . MET A 1 347 ? 159.211 172.734 183.802 1.00 36.45 365 MET A O 1
ATOM 2725 N N . GLN A 1 348 ? 160.730 171.814 182.423 1.00 22.99 366 GLN A N 1
ATOM 2726 C CA . GLN A 1 348 ? 160.108 170.497 182.487 1.00 22.86 366 GLN A CA 1
ATOM 2727 C C . GLN A 1 348 ? 160.232 169.891 183.878 1.00 30.90 366 GLN A C 1
ATOM 2728 O O . GLN A 1 348 ? 159.295 169.248 184.362 1.00 31.46 366 GLN A O 1
ATOM 2734 N N . LYS A 1 349 ? 161.379 170.077 184.534 1.00 24.11 367 LYS A N 1
ATOM 2735 C CA . LYS A 1 349 ? 161.542 169.569 185.889 1.00 20.06 367 LYS A CA 1
ATOM 2736 C C . LYS A 1 349 ? 160.571 170.243 186.842 1.00 28.44 367 LYS A C 1
ATOM 2737 O O . LYS A 1 349 ? 159.958 169.581 187.686 1.00 31.23 367 LYS A O 1
ATOM 2743 N N . PHE A 1 350 ? 160.408 171.563 186.716 1.00 29.88 368 PHE A N 1
ATOM 2744 C CA . PHE A 1 350 ? 159.483 172.264 187.597 1.00 20.08 368 PHE A CA 1
ATOM 2745 C C . PHE A 1 350 ? 158.041 171.842 187.340 1.00 24.79 368 PHE A C 1
ATOM 2746 O O . PHE A 1 350 ? 157.294 171.552 188.281 1.00 31.95 368 PHE A O 1
ATOM 2754 N N . LEU A 1 351 ? 157.631 171.796 186.070 1.00 23.99 369 LEU A N 1
ATOM 2755 C CA . LEU A 1 351 ? 156.225 171.556 185.759 1.00 24.19 369 LEU A CA 1
ATOM 2756 C C . LEU A 1 351 ? 155.839 170.099 185.983 1.00 23.73 369 LEU A C 1
ATOM 2757 O O . LEU A 1 351 ? 154.738 169.812 186.466 1.00 28.22 369 LEU A O 1
ATOM 2762 N N . GLY A 1 352 ? 156.727 169.164 185.643 1.00 25.45 370 GLY A N 1
ATOM 2763 C CA . GLY A 1 352 ? 156.410 167.753 185.759 1.00 25.58 370 GLY A CA 1
ATOM 2764 C C . GLY A 1 352 ? 156.321 167.252 187.181 1.00 19.30 370 GLY A C 1
ATOM 2765 O O . GLY A 1 352 ? 155.662 166.238 187.425 1.00 30.96 370 GLY A O 1
ATOM 2766 N N . SER A 1 353 ? 156.963 167.942 188.124 1.00 22.91 371 SER A N 1
ATOM 2767 C CA . SER A 1 353 ? 156.903 167.543 189.524 1.00 23.98 371 SER A CA 1
ATOM 2768 C C . SER A 1 353 ? 155.501 167.664 190.106 1.00 19.45 371 SER A C 1
ATOM 2769 O O . SER A 1 353 ? 155.214 167.040 191.131 1.00 22.57 371 SER A O 1
ATOM 2772 N N . PHE A 1 354 ? 154.621 168.440 189.470 1.00 24.12 372 PHE A N 1
ATOM 2773 C CA . PHE A 1 354 ? 153.270 168.624 189.983 1.00 22.17 372 PHE A CA 1
ATOM 2774 C C . PHE A 1 354 ? 152.417 167.367 189.871 1.00 18.82 372 PHE A C 1
ATOM 2775 O O . PHE A 1 354 ? 151.406 167.265 190.566 1.00 22.63 372 PHE A O 1
ATOM 2783 N N . PHE A 1 355 ? 152.799 166.413 189.022 1.00 25.02 373 PHE A N 1
ATOM 2784 C CA . PHE A 1 355 ? 152.020 165.185 188.899 1.00 19.72 373 PHE A CA 1
ATOM 2785 C C . PHE A 1 355 ? 152.104 164.329 190.158 1.00 18.23 373 PHE A C 1
ATOM 2786 O O . PHE A 1 355 ? 151.111 163.700 190.544 1.00 26.62 373 PHE A O 1
ATOM 2794 N N . ILE A 1 356 ? 153.266 164.306 190.813 1.00 20.58 374 ILE A N 1
ATOM 2795 C CA . ILE A 1 356 ? 153.403 163.596 192.082 1.00 19.19 374 ILE A CA 1
ATOM 2796 C C . ILE A 1 356 ? 152.495 164.216 193.139 1.00 23.08 374 ILE A C 1
ATOM 2797 O O . ILE A 1 356 ? 151.786 163.513 193.866 1.00 31.50 374 ILE 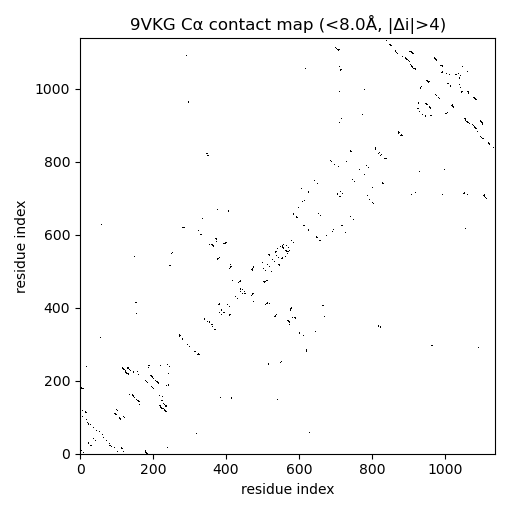A O 1
ATOM 2802 N N . SER A 1 357 ? 152.501 165.546 193.234 1.00 24.46 375 SER A N 1
ATOM 2803 C CA . SER A 1 357 ? 151.703 166.223 194.248 1.00 24.60 375 SER A CA 1
ATOM 2804 C C . SER A 1 357 ? 150.214 166.204 193.926 1.00 25.00 375 SER A C 1
ATOM 2805 O O . SER A 1 357 ? 149.395 166.325 194.841 1.00 35.00 375 SER A O 1
ATOM 2808 N N . TRP A 1 358 ? 149.846 166.059 192.654 1.00 23.25 376 TRP A N 1
ATOM 2809 C CA . TRP A 1 358 ? 148.440 165.970 192.288 1.00 21.71 376 TRP A CA 1
ATOM 2810 C C . TRP A 1 358 ? 147.898 164.555 192.410 1.00 22.65 376 TRP A C 1
ATOM 2811 O O . TRP A 1 358 ? 146.690 164.381 192.591 1.00 29.96 376 TRP A O 1
ATOM 2822 N N . ASP A 1 359 ? 148.767 163.549 192.311 1.00 19.32 377 ASP A N 1
ATOM 2823 C CA . ASP A 1 359 ? 148.340 162.156 192.249 1.00 18.99 377 ASP A CA 1
ATOM 2824 C C . ASP A 1 359 ? 147.428 161.790 193.410 1.00 25.98 377 ASP A C 1
ATOM 2825 O O . ASP A 1 359 ? 147.837 161.827 194.574 1.00 33.31 377 ASP A O 1
ATOM 2830 N N . LYS A 1 360 ? 146.184 161.433 193.082 1.00 25.01 378 LYS A N 1
ATOM 2831 C CA . LYS A 1 360 ? 145.202 161.046 194.084 1.00 26.02 378 LYS A CA 1
ATOM 2832 C C . LYS A 1 360 ? 145.478 159.672 194.674 1.00 30.22 378 LYS A C 1
ATOM 2833 O O . LYS A 1 360 ? 144.896 159.333 195.708 1.00 35.27 378 LYS A O 1
ATOM 2839 N N . ASP A 1 361 ? 146.339 158.878 194.044 1.00 25.86 379 ASP A N 1
ATOM 2840 C CA . ASP A 1 361 ? 146.716 157.584 194.586 1.00 26.06 379 ASP A CA 1
ATOM 2841 C C . ASP A 1 361 ? 147.675 157.696 195.760 1.00 26.07 379 ASP A C 1
ATOM 2842 O O . ASP A 1 361 ? 147.877 156.708 196.470 1.00 26.49 379 ASP A O 1
ATOM 2847 N N . PHE A 1 362 ? 148.267 158.868 195.978 1.00 27.96 380 PHE A N 1
ATOM 2848 C CA . PHE A 1 362 ? 149.108 159.122 197.135 1.00 19.13 380 PHE A CA 1
ATOM 2849 C C . PHE A 1 362 ? 148.357 159.778 198.282 1.00 18.13 380 PHE A C 1
ATOM 2850 O O . PHE A 1 362 ? 148.951 160.015 199.334 1.00 20.98 380 PHE A O 1
ATOM 2858 N N . TYR A 1 363 ? 147.074 160.080 198.109 1.00 32.39 381 TYR A N 1
ATOM 2859 C CA . TYR A 1 363 ? 146.322 160.770 199.144 1.00 35.80 381 TYR A CA 1
ATOM 2860 C C . TYR A 1 363 ? 145.910 159.792 200.239 1.00 37.41 381 TYR A C 1
ATOM 2861 O O . TYR A 1 363 ? 145.419 158.696 199.954 1.00 34.53 381 TYR A O 1
ATOM 2870 N N . ASP A 1 364 ? 146.112 160.195 201.491 1.00 38.47 382 ASP A N 1
ATOM 2871 C CA . ASP A 1 364 ? 145.797 159.380 202.656 1.00 39.21 382 ASP A CA 1
ATOM 2872 C C . ASP A 1 364 ? 144.735 160.097 203.477 1.00 45.73 382 ASP A C 1
ATOM 2873 O O . ASP A 1 364 ? 144.920 161.257 203.856 1.00 48.66 382 ASP A O 1
ATOM 2878 N N . GLU A 1 365 ? 143.630 159.404 203.755 1.00 49.28 383 GLU A N 1
ATOM 2879 C CA . GLU A 1 365 ? 142.528 160.004 204.498 1.00 47.35 383 GLU A CA 1
ATOM 2880 C C . GLU A 1 365 ? 142.825 160.167 205.982 1.00 50.93 383 GLU A C 1
ATOM 2881 O O . GLU A 1 365 ? 142.254 161.061 206.615 1.00 51.16 383 GLU A O 1
ATOM 2887 N N . GLU A 1 366 ? 143.691 159.325 206.551 1.00 54.52 384 GLU A N 1
ATOM 2888 C CA . GLU A 1 366 ? 143.984 159.418 207.978 1.00 54.34 384 GLU A CA 1
ATOM 2889 C C . GLU A 1 366 ? 144.669 160.734 208.323 1.00 53.49 384 GLU A C 1
ATOM 2890 O O . GLU A 1 366 ? 144.323 161.380 209.320 1.00 55.15 384 GLU A O 1
ATOM 2896 N N . ILE A 1 367 ? 145.644 161.151 207.512 1.00 47.65 385 ILE A N 1
ATOM 2897 C CA . ILE A 1 367 ? 146.353 162.405 207.742 1.00 47.45 385 ILE A CA 1
ATOM 2898 C C . ILE A 1 367 ? 145.850 163.526 206.850 1.00 48.67 385 ILE A C 1
ATOM 2899 O O . ILE A 1 367 ? 146.302 164.670 206.998 1.00 48.67 385 ILE A O 1
ATOM 2904 N N . ASN A 1 368 ? 144.921 163.236 205.938 1.00 45.41 386 ASN A N 1
ATOM 2905 C CA . ASN A 1 368 ? 144.366 164.223 205.012 1.00 43.23 386 ASN A CA 1
ATOM 2906 C C . ASN A 1 368 ? 145.488 164.930 204.250 1.00 45.39 386 ASN A C 1
ATOM 2907 O O . ASN A 1 368 ? 145.554 166.158 204.167 1.00 47.79 386 ASN A O 1
ATOM 2912 N N . GLU A 1 369 ? 146.397 164.128 203.700 1.00 42.47 387 GLU A N 1
ATOM 2913 C CA . GLU A 1 369 ? 147.546 164.651 202.979 1.00 40.38 387 GLU A CA 1
ATOM 2914 C C . GLU A 1 369 ? 147.895 163.715 201.832 1.00 38.02 387 GLU A C 1
ATOM 2915 O O . GLU A 1 369 ? 147.630 162.512 201.890 1.00 39.25 387 GLU A O 1
ATOM 2921 N N . GLY A 1 370 ? 148.497 164.285 200.794 1.00 28.71 388 GLY A N 1
ATOM 2922 C CA . GLY A 1 370 ? 149.019 163.514 199.686 1.00 20.90 388 GLY A CA 1
ATOM 2923 C C . GLY A 1 370 ? 150.531 163.537 199.655 1.00 21.72 388 GLY A C 1
ATOM 2924 O O . GLY A 1 370 ? 151.170 163.742 200.689 1.00 30.99 388 GLY A O 1
ATOM 2925 N N . ALA A 1 371 ? 151.117 163.335 198.481 1.00 21.01 389 ALA A N 1
ATOM 2926 C CA . ALA A 1 371 ? 152.565 163.338 198.349 1.00 20.70 389 ALA A CA 1
ATOM 2927 C C . ALA A 1 371 ? 153.108 164.762 198.316 1.00 22.69 389 ALA A C 1
ATOM 2928 O O . ALA A 1 371 ? 152.422 165.707 197.916 1.00 33.57 389 ALA A O 1
ATOM 2930 N N . LEU A 1 372 ? 154.358 164.907 198.741 1.00 19.62 390 LEU A N 1
ATOM 2931 C CA . LEU A 1 372 ? 155.036 166.193 198.787 1.00 21.00 390 LEU A CA 1
ATOM 2932 C C . LEU A 1 372 ? 156.302 166.137 197.945 1.00 20.99 390 LEU A C 1
ATOM 2933 O O . LEU A 1 372 ? 157.039 165.149 197.980 1.00 21.65 390 LEU A O 1
ATOM 2938 N N . VAL A 1 373 ? 156.542 167.197 197.181 1.00 20.51 391 VAL A N 1
ATOM 2939 C CA . VAL A 1 373 ? 157.748 167.344 196.377 1.00 21.64 391 VAL A CA 1
ATOM 2940 C C . VAL A 1 373 ? 158.585 168.451 196.998 1.00 17.94 391 VAL A C 1
ATOM 2941 O O . VAL A 1 373 ? 158.147 169.605 197.071 1.00 27.34 391 VAL A O 1
ATOM 2945 N N . ASN A 1 374 ? 159.786 168.104 197.455 1.00 25.57 392 ASN A N 1
ATOM 2946 C CA . ASN A 1 374 ? 160.732 169.085 197.968 1.00 20.69 392 ASN A CA 1
ATOM 2947 C C . ASN A 1 374 ? 161.750 169.513 196.924 1.00 26.07 392 ASN A C 1
ATOM 2948 O O . ASN A 1 374 ? 162.106 170.692 196.859 1.00 33.22 392 ASN A O 1
ATOM 2953 N N . THR A 1 375 ? 162.227 168.576 196.112 1.00 29.60 393 THR A N 1
ATOM 2954 C CA . THR A 1 375 ? 163.141 168.854 195.016 1.00 23.54 393 THR A CA 1
ATOM 2955 C C . THR A 1 375 ? 162.509 168.366 193.723 1.00 26.44 393 THR A C 1
ATOM 2956 O O . THR A 1 375 ? 162.002 167.243 193.664 1.00 37.51 393 THR A O 1
ATOM 2960 N N . SER A 1 376 ? 162.526 169.210 192.695 1.00 28.77 394 SER A N 1
ATOM 2961 C CA . SER A 1 376 ? 162.084 168.811 191.367 1.00 23.91 394 SER A CA 1
ATOM 2962 C C . SER A 1 376 ? 163.237 168.372 190.475 1.00 26.47 394 SER A C 1
ATOM 2963 O O . SER A 1 376 ? 163.010 168.057 189.305 1.00 32.33 394 SER A O 1
ATOM 2966 N N . ASP A 1 377 ? 164.458 168.329 191.003 1.00 24.21 395 ASP A N 1
ATOM 2967 C CA . ASP A 1 377 ? 165.640 167.983 190.224 1.00 25.70 395 ASP A CA 1
ATOM 2968 C C . ASP A 1 377 ? 165.924 166.487 190.181 1.00 34.03 395 ASP A C 1
ATOM 2969 O O . ASP A 1 377 ? 166.892 166.080 189.535 1.00 31.42 395 ASP A O 1
ATOM 2974 N N . LEU A 1 378 ? 165.117 165.660 190.845 1.00 29.64 396 LEU A N 1
ATOM 2975 C CA . LEU A 1 378 ? 165.382 164.229 190.931 1.00 19.53 396 LEU A CA 1
ATOM 2976 C C . LEU A 1 378 ? 164.221 163.384 190.414 1.00 22.07 396 LEU A C 1
ATOM 2977 O O . LEU A 1 378 ? 164.089 162.221 190.806 1.00 27.77 396 LEU A O 1
ATOM 2982 N N . ASN A 1 379 ? 163.373 163.943 189.545 1.00 16.38 397 ASN A N 1
ATOM 2983 C CA . ASN A 1 379 ? 162.232 163.189 189.031 1.00 13.53 397 ASN A CA 1
ATOM 2984 C C . ASN A 1 379 ? 162.684 161.967 188.241 1.00 23.79 397 ASN A C 1
ATOM 2985 O O . ASN A 1 379 ? 162.123 160.877 188.392 1.00 30.29 397 ASN A O 1
ATOM 2990 N N . GLU A 1 380 ? 163.693 162.135 187.387 1.00 23.55 398 GLU A N 1
ATOM 2991 C CA . GLU A 1 380 ? 164.188 161.034 186.571 1.00 19.26 398 GLU A CA 1
ATOM 2992 C C . GLU A 1 380 ? 164.946 159.999 187.390 1.00 17.03 398 GLU A C 1
ATOM 2993 O O . GLU A 1 380 ? 165.056 158.847 186.959 1.00 22.13 398 GLU A O 1
ATOM 2999 N N . GLU A 1 381 ? 165.474 160.383 188.553 1.00 20.81 399 GLU A N 1
ATOM 3000 C CA . GLU A 1 381 ? 166.170 159.437 189.415 1.00 21.09 399 GLU A CA 1
ATOM 3001 C C . GLU A 1 381 ? 165.225 158.407 190.018 1.00 17.99 399 GLU A C 1
ATOM 3002 O O . GLU A 1 381 ? 165.670 157.315 190.385 1.00 18.93 399 GLU A O 1
ATOM 3008 N N . LEU A 1 382 ? 163.934 158.728 190.119 1.00 22.28 400 LEU A N 1
ATOM 3009 C CA . LEU A 1 382 ? 162.954 157.779 190.630 1.00 20.90 400 LEU A CA 1
ATOM 3010 C C . LEU A 1 382 ? 162.762 156.585 189.704 1.00 19.97 400 LEU A C 1
ATOM 3011 O O . LEU A 1 382 ? 162.253 155.552 190.148 1.00 13.39 400 LEU A O 1
ATOM 3016 N N . GLY A 1 383 ? 163.154 156.703 188.439 1.00 15.65 401 GLY A N 1
ATOM 3017 C CA . GLY A 1 383 ? 163.102 155.616 187.488 1.00 6.62 401 GLY A CA 1
ATOM 3018 C C . GLY A 1 383 ? 164.379 154.824 187.337 1.00 16.93 401 GLY A C 1
ATOM 3019 O O . GLY A 1 383 ? 164.443 153.933 186.485 1.00 27.94 401 GLY A O 1
ATOM 3020 N N . GLN A 1 384 ? 165.396 155.098 188.152 1.00 13.59 402 GLN A N 1
ATOM 3021 C CA . GLN A 1 384 ? 166.703 154.471 188.005 1.00 11.83 402 GLN A CA 1
ATOM 3022 C C . GLN A 1 384 ? 167.176 153.773 189.274 1.00 16.97 402 GLN A C 1
ATOM 3023 O O . GLN A 1 384 ? 168.357 153.421 189.365 1.00 21.58 402 GLN A O 1
ATOM 3029 N N . VAL A 1 385 ? 166.289 153.547 190.243 1.00 17.06 403 VAL A N 1
ATOM 3030 C CA . VAL A 1 385 ? 166.691 152.994 191.531 1.00 21.10 403 VAL A CA 1
ATOM 3031 C C . VAL A 1 385 ? 167.205 151.570 191.359 1.00 16.68 403 VAL A C 1
ATOM 3032 O O . VAL A 1 385 ? 166.697 150.800 190.534 1.00 17.88 403 VAL A O 1
ATOM 3036 N N . ASP A 1 386 ? 168.231 151.222 192.129 1.00 21.48 404 ASP A N 1
ATOM 3037 C CA . ASP A 1 386 ? 168.784 149.874 192.199 1.00 13.72 404 ASP A CA 1
ATOM 3038 C C . ASP A 1 386 ? 168.669 149.259 193.582 1.00 20.42 404 ASP A C 1
ATOM 3039 O O . ASP A 1 386 ? 168.367 148.071 193.701 1.00 17.03 404 ASP A O 1
ATOM 3044 N N . TYR A 1 387 ? 168.913 150.040 194.631 1.00 32.78 405 TYR A N 1
ATOM 3045 C CA . TYR A 1 387 ? 168.883 149.575 196.008 1.00 17.53 405 TYR A CA 1
ATOM 3046 C C . TYR A 1 387 ? 167.868 150.388 196.795 1.00 19.17 405 TYR A C 1
ATOM 3047 O O . TYR A 1 387 ? 167.788 151.610 196.641 1.00 23.30 405 TYR A O 1
ATOM 3056 N N . VAL A 1 388 ? 167.098 149.711 197.638 1.00 19.51 406 VAL A N 1
ATOM 3057 C CA . VAL A 1 388 ? 166.157 150.360 198.545 1.00 17.57 406 VAL A CA 1
ATOM 3058 C C . VAL A 1 388 ? 166.601 150.062 199.968 1.00 18.56 406 VAL A C 1
ATOM 3059 O O . VAL A 1 388 ? 166.680 148.895 200.371 1.00 21.40 406 VAL A O 1
ATOM 3063 N N . PHE A 1 389 ? 166.902 151.113 200.725 1.00 22.51 407 PHE A N 1
ATOM 3064 C CA . PHE A 1 389 ? 167.239 151.011 202.141 1.00 19.25 407 PHE A CA 1
ATOM 3065 C C . PHE A 1 389 ? 166.055 151.546 202.931 1.00 16.47 407 PHE A C 1
ATOM 3066 O O . PHE A 1 389 ? 165.772 152.747 202.899 1.00 17.14 407 PHE A O 1
ATOM 3074 N N . THR A 1 390 ? 165.363 150.662 203.636 1.00 20.72 408 THR A N 1
ATOM 3075 C CA . THR A 1 390 ? 164.130 151.018 204.314 1.00 19.87 408 THR A CA 1
ATOM 3076 C C . THR A 1 390 ? 164.310 150.939 205.824 1.00 24.12 408 THR A C 1
ATOM 3077 O O . THR A 1 390 ? 164.945 150.017 206.343 1.00 22.08 408 THR A O 1
ATOM 3081 N N . ASP A 1 391 ? 163.777 151.943 206.512 1.00 13.52 409 ASP A N 1
ATOM 3082 C CA . ASP A 1 391 ? 163.603 151.890 207.950 1.00 19.06 409 ASP A CA 1
ATOM 3083 C C . ASP A 1 391 ? 162.450 150.942 208.292 1.00 18.62 409 ASP A C 1
ATOM 3084 O O . ASP A 1 391 ? 161.582 150.660 207.464 1.00 15.49 409 ASP A O 1
ATOM 3089 N N . LYS A 1 392 ? 162.470 150.409 209.512 1.00 22.68 410 LYS A N 1
ATOM 3090 C CA . LYS A 1 392 ? 161.464 149.423 209.888 1.00 22.84 410 LYS A CA 1
ATOM 3091 C C . LYS A 1 392 ? 160.259 150.041 210.598 1.00 20.99 410 LYS A C 1
ATOM 3092 O O . LYS A 1 392 ? 159.136 149.972 210.094 1.00 24.46 410 LYS A O 1
ATOM 3098 N N . THR A 1 393 ? 160.479 150.653 211.758 1.00 22.85 411 THR A N 1
ATOM 3099 C CA . THR A 1 393 ? 159.381 151.074 212.622 1.00 25.71 411 THR A CA 1
ATOM 3100 C C . THR A 1 393 ? 158.739 152.343 212.078 1.00 23.61 411 THR A C 1
ATOM 3101 O O . THR A 1 393 ? 159.422 153.346 211.856 1.00 29.14 411 THR A O 1
ATOM 3105 N N . GLY A 1 394 ? 157.425 152.297 211.864 1.00 20.15 412 GLY A N 1
ATOM 3106 C CA . GLY A 1 394 ? 156.702 153.401 211.273 1.00 12.84 412 GLY A CA 1
ATOM 3107 C C . GLY A 1 394 ? 156.790 153.471 209.770 1.00 23.30 412 GLY A C 1
ATOM 3108 O O . GLY A 1 394 ? 156.057 154.256 209.156 1.00 26.69 412 GLY A O 1
ATOM 3109 N N . THR A 1 395 ? 157.662 152.675 209.157 1.00 29.12 413 THR A N 1
ATOM 3110 C CA . THR A 1 395 ? 157.812 152.602 207.714 1.00 20.41 413 THR A CA 1
ATOM 3111 C C . THR A 1 395 ? 157.281 151.279 207.181 1.00 16.62 413 THR A C 1
ATOM 3112 O O . THR A 1 395 ? 156.404 151.262 206.315 1.00 24.60 413 THR A O 1
ATOM 3116 N N . LEU A 1 396 ? 157.778 150.161 207.702 1.00 22.71 414 LEU A N 1
ATOM 3117 C CA . LEU A 1 396 ? 157.254 148.848 207.356 1.00 22.87 414 LEU A CA 1
ATOM 3118 C C . LEU A 1 396 ? 156.141 148.394 208.286 1.00 22.34 414 LEU A C 1
ATOM 3119 O O . LEU A 1 396 ? 155.375 147.499 207.920 1.00 22.93 414 LEU A O 1
ATOM 3124 N N . THR A 1 397 ? 156.034 148.989 209.470 1.00 26.60 415 THR A N 1
ATOM 3125 C CA . THR A 1 397 ? 155.060 148.586 210.470 1.00 25.93 415 THR A CA 1
ATOM 3126 C C . THR A 1 397 ? 154.226 149.789 210.884 1.00 30.83 415 THR A C 1
ATOM 3127 O O . THR A 1 397 ? 154.551 150.936 210.573 1.00 34.00 415 THR A O 1
ATOM 3131 N N . GLU A 1 398 ? 153.136 149.507 211.588 1.00 33.82 416 GLU A N 1
ATOM 3132 C CA . GLU A 1 398 ? 152.262 150.550 212.111 1.00 31.12 416 GLU A CA 1
ATOM 3133 C C . GLU A 1 398 ? 152.586 150.872 213.566 1.00 32.11 416 GLU A C 1
ATOM 3134 O O . GLU A 1 398 ? 153.519 150.319 214.144 1.00 33.39 416 GLU A O 1
ATOM 3140 N N . LYS A 1 633 ? 152.548 144.618 213.572 1.00 34.90 651 LYS A N 1
ATOM 3141 C CA . LYS A 1 633 ? 151.559 144.750 212.509 1.00 31.51 651 LYS A CA 1
ATOM 3142 C C . LYS A 1 633 ? 152.111 145.615 211.380 1.00 31.97 651 LYS A C 1
ATOM 3143 O O . LYS A 1 633 ? 152.410 146.790 211.580 1.00 34.82 651 LYS A O 1
ATOM 3149 N N . LEU A 1 634 ? 152.238 145.026 210.195 1.00 27.23 652 LEU A N 1
ATOM 3150 C CA . LEU A 1 634 ? 152.821 145.726 209.064 1.00 26.09 652 LEU A CA 1
ATOM 3151 C C . LEU A 1 634 ? 151.868 146.799 208.543 1.00 27.20 652 LEU A C 1
ATOM 3152 O O . LEU A 1 634 ? 150.706 146.894 208.942 1.00 31.73 652 LEU A O 1
ATOM 3157 N N . GLN A 1 635 ? 152.381 147.617 207.630 1.00 30.30 653 GLN A N 1
ATOM 3158 C CA . GLN A 1 635 ? 151.547 148.589 206.948 1.00 27.80 653 GLN A CA 1
ATOM 3159 C C . GLN A 1 635 ? 150.643 147.877 205.941 1.00 30.41 653 GLN A C 1
ATOM 3160 O O . GLN A 1 635 ? 150.647 146.650 205.818 1.00 36.30 653 GLN A O 1
ATOM 3166 N N . ASP A 1 636 ? 149.858 148.667 205.206 1.00 30.87 654 ASP A N 1
ATOM 3167 C CA . ASP A 1 636 ? 148.712 148.121 204.484 1.00 31.57 654 ASP A CA 1
ATOM 3168 C C . ASP A 1 636 ? 149.129 147.085 203.443 1.00 35.45 654 ASP A C 1
ATOM 3169 O O . ASP A 1 636 ? 148.549 145.994 203.375 1.00 39.35 654 ASP A O 1
ATOM 3174 N N . GLN A 1 637 ? 150.127 147.400 202.623 1.00 23.75 655 GLN A N 1
ATOM 3175 C CA . GLN A 1 637 ? 150.600 146.502 201.569 1.00 25.08 655 GLN A CA 1
ATOM 3176 C C . GLN A 1 637 ? 152.120 146.436 201.559 1.00 28.95 655 GLN A C 1
ATOM 3177 O O . GLN A 1 637 ? 152.761 146.542 200.515 1.00 31.67 655 GLN A O 1
ATOM 3183 N N . ALA A 1 638 ? 152.721 146.257 202.736 1.00 28.04 656 ALA A N 1
ATOM 3184 C CA . ALA A 1 638 ? 154.178 146.261 202.836 1.00 26.14 656 ALA A CA 1
ATOM 3185 C C . ALA A 1 638 ? 154.792 145.066 202.113 1.00 25.77 656 ALA A C 1
ATOM 3186 O O . ALA A 1 638 ? 155.743 145.219 201.335 1.00 30.39 656 ALA A O 1
ATOM 3188 N N . ALA A 1 639 ? 154.260 143.866 202.358 1.00 22.43 657 ALA A N 1
ATOM 3189 C CA . ALA A 1 639 ? 154.793 142.671 201.715 1.00 23.18 657 ALA A CA 1
ATOM 3190 C C . ALA A 1 639 ? 154.606 142.722 200.205 1.00 19.94 657 ALA A C 1
ATOM 3191 O O . ALA A 1 639 ? 155.503 142.340 199.446 1.00 25.40 657 ALA A O 1
ATOM 3193 N N . GLU A 1 640 ? 153.445 143.191 199.752 1.00 28.22 658 GLU A N 1
ATOM 3194 C CA . GLU A 1 640 ? 153.182 143.296 198.322 1.00 25.28 658 GLU A CA 1
ATOM 3195 C C . GLU A 1 640 ? 154.078 144.341 197.667 1.00 23.03 658 GLU A C 1
ATOM 3196 O O . GLU A 1 640 ? 154.547 144.145 196.539 1.00 25.81 658 GLU A O 1
ATOM 3202 N N . THR A 1 641 ? 154.326 145.458 198.355 1.00 15.57 659 THR A N 1
ATOM 3203 C CA . THR A 1 641 ? 155.250 146.459 197.835 1.00 21.69 659 THR A CA 1
ATOM 3204 C C . THR A 1 641 ? 156.660 145.896 197.720 1.00 17.71 659 THR A C 1
ATOM 3205 O O . THR A 1 641 ? 157.357 146.145 196.731 1.00 22.43 659 THR A O 1
ATOM 3209 N N . ILE A 1 642 ? 157.095 145.128 198.720 1.00 16.86 660 ILE A N 1
ATOM 3210 C CA . ILE A 1 642 ? 158.416 144.511 198.659 1.00 21.27 660 ILE A CA 1
ATOM 3211 C C . ILE A 1 642 ? 158.486 143.501 197.518 1.00 18.70 660 ILE A C 1
ATOM 3212 O O . ILE A 1 642 ? 159.501 143.408 196.816 1.00 20.00 660 ILE A O 1
ATOM 3217 N N . GLU A 1 643 ? 157.409 142.741 197.305 1.00 23.83 661 GLU A N 1
ATOM 3218 C CA . GLU A 1 643 ? 157.356 141.811 196.180 1.00 23.31 661 GLU A CA 1
ATOM 3219 C C . GLU A 1 643 ? 157.464 142.539 194.845 1.00 21.22 661 GLU A C 1
ATOM 3220 O O . GLU A 1 643 ? 158.174 142.090 193.939 1.00 27.08 661 GLU A O 1
ATOM 3226 N N . ALA A 1 644 ? 156.757 143.662 194.699 1.00 18.78 662 ALA A N 1
ATOM 3227 C CA . ALA A 1 644 ? 156.838 144.432 193.460 1.00 13.10 662 ALA A CA 1
ATOM 3228 C C . ALA A 1 644 ? 158.229 145.026 193.263 1.00 19.44 662 ALA A C 1
ATOM 3229 O O . ALA A 1 644 ? 158.730 145.084 192.135 1.00 27.53 662 ALA A O 1
ATOM 3231 N N . LEU A 1 645 ? 158.860 145.485 194.345 1.00 19.49 663 LEU A N 1
ATOM 3232 C CA . LEU A 1 645 ? 160.220 146.007 194.243 1.00 12.74 663 LEU A CA 1
ATOM 3233 C C . LEU A 1 645 ? 161.198 144.916 193.831 1.00 18.44 663 LEU A C 1
ATOM 3234 O O . LEU A 1 645 ? 162.133 145.166 193.062 1.00 16.72 663 LEU A O 1
ATOM 3239 N N . HIS A 1 646 ? 161.010 143.700 194.349 1.00 22.35 664 HIS A N 1
ATOM 3240 C CA . HIS A 1 646 ? 161.831 142.571 193.923 1.00 12.98 664 HIS A CA 1
ATOM 3241 C C . HIS A 1 646 ? 161.603 142.241 192.454 1.00 20.93 664 HIS A C 1
ATOM 3242 O O . HIS A 1 646 ? 162.557 141.970 191.718 1.00 23.37 664 HIS A O 1
ATOM 3249 N N . ALA A 1 647 ? 160.342 142.249 192.013 1.00 21.72 665 ALA A N 1
ATOM 3250 C CA . ALA A 1 647 ? 160.033 141.975 190.614 1.00 15.12 665 ALA A CA 1
ATOM 3251 C C . ALA A 1 647 ? 160.554 143.062 189.685 1.00 18.53 665 ALA A C 1
ATOM 3252 O O . ALA A 1 647 ? 160.796 142.787 188.506 1.00 26.27 665 ALA A O 1
ATOM 3254 N N . ALA A 1 648 ? 160.734 144.280 190.185 1.00 17.88 666 ALA A N 1
ATOM 3255 C CA . ALA A 1 648 ? 161.374 145.339 189.421 1.00 11.96 666 ALA A CA 1
ATOM 3256 C C . ALA A 1 648 ? 162.887 145.181 189.351 1.00 19.47 666 ALA A C 1
ATOM 3257 O O . ALA A 1 648 ? 163.543 145.961 188.653 1.00 28.61 666 ALA A O 1
ATOM 3259 N N . GLY A 1 649 ? 163.451 144.202 190.051 1.00 18.14 667 GLY A N 1
ATOM 3260 C CA . GLY A 1 649 ? 164.882 143.991 190.056 1.00 7.03 667 GLY A CA 1
ATOM 3261 C C . GLY A 1 649 ? 165.641 144.751 191.116 1.00 18.68 667 GLY A C 1
ATOM 3262 O O . GLY A 1 649 ? 166.860 144.900 190.995 1.00 26.98 667 GLY A O 1
ATOM 3263 N N . LEU A 1 650 ? 164.966 145.232 192.154 1.00 25.44 668 LEU A N 1
ATOM 3264 C CA . LEU A 1 650 ? 165.595 146.050 193.177 1.00 16.55 668 LEU A CA 1
ATOM 3265 C C . LEU A 1 650 ? 165.944 145.215 194.401 1.00 13.94 668 LEU A C 1
ATOM 3266 O O . LEU A 1 650 ? 165.278 144.228 194.720 1.00 26.31 668 LEU A O 1
ATOM 3271 N N . LYS A 1 651 ? 167.005 145.626 195.081 1.00 19.25 669 LYS A N 1
ATOM 3272 C CA . LYS A 1 651 ? 167.434 145.010 196.325 1.00 21.56 669 LYS A CA 1
ATOM 3273 C C . LYS A 1 651 ? 166.908 145.835 197.489 1.00 20.73 669 LYS A C 1
ATOM 3274 O O . LYS A 1 651 ? 167.047 147.061 197.499 1.00 19.67 669 LYS A O 1
ATOM 3280 N N . VAL A 1 652 ? 166.289 145.164 198.455 1.00 19.96 670 VAL A N 1
ATOM 3281 C CA . VAL A 1 652 ? 165.671 145.822 199.599 1.00 14.96 670 VAL A CA 1
ATOM 3282 C C . VAL A 1 652 ? 166.429 145.402 200.849 1.00 17.53 670 VAL A C 1
ATOM 3283 O O . VAL A 1 652 ? 166.465 144.214 201.191 1.00 22.95 670 VAL A O 1
ATOM 3287 N N . TRP A 1 653 ? 167.038 146.373 201.521 1.00 20.60 671 TRP A N 1
ATOM 3288 C CA . TRP A 1 653 ? 167.735 146.150 202.779 1.00 18.17 671 TRP A CA 1
ATOM 3289 C C . TRP A 1 653 ? 167.032 146.933 203.874 1.00 15.23 671 TRP A C 1
ATOM 3290 O O . TRP A 1 653 ? 166.557 148.048 203.646 1.00 21.54 671 TRP A O 1
ATOM 3301 N N . VAL A 1 654 ? 166.969 146.351 205.064 1.00 21.59 672 VAL A N 1
ATOM 3302 C CA . VAL A 1 654 ? 166.345 146.991 206.215 1.00 23.65 672 VAL A CA 1
ATOM 3303 C C . VAL A 1 654 ? 167.444 147.528 207.120 1.00 17.36 672 VAL A C 1
ATOM 3304 O O . VAL A 1 654 ? 168.290 146.767 207.603 1.00 19.48 672 VAL A O 1
ATOM 3308 N N . LEU A 1 655 ? 167.427 148.831 207.367 1.00 26.26 673 LEU A N 1
ATOM 3309 C CA . LEU A 1 655 ? 168.379 149.490 208.298 1.00 22.96 673 LEU A CA 1
ATOM 3310 C C . LEU A 1 655 ? 167.533 150.014 209.462 1.00 19.65 673 LEU A C 1
ATOM 3311 O O . LEU A 1 655 ? 166.691 150.872 209.223 1.00 22.70 673 LEU A O 1
ATOM 3316 N N . THR A 1 656 ? 167.718 149.489 210.665 1.00 25.42 674 THR A N 1
ATOM 3317 C CA . THR A 1 656 ? 166.835 149.850 211.796 1.00 29.42 674 THR A CA 1
ATOM 3318 C C . THR A 1 656 ? 167.633 150.102 213.053 1.00 20.57 674 THR A C 1
ATOM 3319 O O . THR A 1 656 ? 168.641 149.445 213.239 1.00 20.51 674 THR A O 1
ATOM 3323 N N . GLY A 1 657 ? 167.196 151.047 213.873 1.00 10.07 675 GLY A N 1
ATOM 3324 C CA . GLY A 1 657 ? 167.781 151.241 215.193 1.00 9.59 675 GLY A CA 1
ATOM 3325 C C . GLY A 1 657 ? 167.120 150.326 216.210 1.00 23.23 675 GLY A C 1
ATOM 3326 O O . GLY A 1 657 ? 167.475 150.433 217.385 1.00 27.61 675 GLY A O 1
ATOM 3327 N N . ASP A 1 658 ? 166.231 149.425 215.772 1.00 24.73 676 ASP A N 1
ATOM 3328 C CA . ASP A 1 658 ? 165.578 148.522 216.700 1.00 22.38 676 ASP A CA 1
ATOM 3329 C C . ASP A 1 658 ? 166.430 147.275 216.938 1.00 30.32 676 ASP A C 1
ATOM 3330 O O . ASP A 1 658 ? 167.464 147.057 216.305 1.00 25.20 676 ASP A O 1
ATOM 3335 N N . LYS A 1 659 ? 165.969 146.450 217.873 1.00 34.60 677 LYS A N 1
ATOM 3336 C CA . LYS A 1 659 ? 166.696 145.261 218.280 1.00 33.21 677 LYS A CA 1
ATOM 3337 C C . LYS A 1 659 ? 166.537 144.132 217.262 1.00 36.89 677 LYS A C 1
ATOM 3338 O O . LYS A 1 659 ? 165.612 144.106 216.437 1.00 37.30 677 LYS A O 1
ATOM 3344 N N . MET A 1 660 ? 167.460 143.172 217.362 1.00 38.03 678 MET A N 1
ATOM 3345 C CA . MET A 1 660 ? 167.582 142.117 216.365 1.00 36.09 678 MET A CA 1
ATOM 3346 C C . MET A 1 660 ? 166.334 141.251 216.285 1.00 39.91 678 MET A C 1
ATOM 3347 O O . MET A 1 660 ? 165.879 140.918 215.188 1.00 45.36 678 MET A O 1
ATOM 3352 N N . GLU A 1 661 ? 165.781 140.854 217.431 1.00 37.43 679 GLU A N 1
ATOM 3353 C CA . GLU A 1 661 ? 164.682 139.893 217.425 1.00 34.94 679 GLU A CA 1
ATOM 3354 C C . GLU A 1 661 ? 163.438 140.479 216.769 1.00 37.72 679 GLU A C 1
ATOM 3355 O O . GLU A 1 661 ? 162.826 139.848 215.898 1.00 44.02 679 GLU A O 1
ATOM 3361 N N . THR A 1 662 ? 163.050 141.691 217.171 1.00 38.70 680 THR A N 1
ATOM 3362 C CA . THR A 1 662 ? 161.890 142.333 216.563 1.00 34.83 680 THR A CA 1
ATOM 3363 C C . THR A 1 662 ? 162.134 142.669 215.097 1.00 34.23 680 THR A C 1
ATOM 3364 O O . THR A 1 662 ? 161.228 142.506 214.268 1.00 39.83 680 THR A O 1
ATOM 3368 N N . ALA A 1 663 ? 163.345 143.122 214.751 1.00 32.37 681 ALA A N 1
ATOM 3369 C CA . ALA A 1 663 ? 163.640 143.403 213.349 1.00 38.56 681 ALA A CA 1
ATOM 3370 C C . ALA A 1 663 ? 163.536 142.142 212.496 1.00 34.28 681 ALA A C 1
ATOM 3371 O O . ALA A 1 663 ? 162.976 142.171 211.393 1.00 36.82 681 ALA A O 1
ATOM 3373 N N . LYS A 1 664 ? 164.057 141.022 212.997 1.00 32.92 682 LYS A N 1
ATOM 3374 C CA . LYS A 1 664 ? 164.010 139.757 212.277 1.00 33.44 682 LYS A CA 1
ATOM 3375 C C . LYS A 1 664 ? 162.584 139.236 212.147 1.00 34.67 682 LYS A C 1
ATOM 3376 O O . LYS A 1 664 ? 162.209 138.696 211.099 1.00 37.41 682 LYS A O 1
ATOM 3382 N N . SER A 1 665 ? 161.775 139.393 213.198 1.00 33.54 683 SER A N 1
ATOM 3383 C CA . SER A 1 665 ? 160.372 139.005 213.110 1.00 26.39 683 SER A CA 1
ATOM 3384 C C . SER A 1 665 ? 159.641 139.825 212.056 1.00 33.20 683 SER A C 1
ATOM 3385 O O . SER A 1 665 ? 158.832 139.288 211.293 1.00 34.93 683 SER A O 1
ATOM 3388 N N . THR A 1 666 ? 159.912 141.132 211.999 1.00 34.59 684 THR A N 1
ATOM 3389 C CA . THR A 1 666 ? 159.305 141.956 210.958 1.00 31.17 684 THR A CA 1
ATOM 3390 C C . THR A 1 666 ? 159.756 141.510 209.572 1.00 26.75 684 THR A C 1
ATOM 3391 O O . THR A 1 666 ? 158.951 141.458 208.636 1.00 33.83 684 THR A O 1
ATOM 3395 N N . CYS A 1 667 ? 161.040 141.179 209.423 1.00 27.60 685 CYS A N 1
ATOM 3396 C CA . CYS A 1 667 ? 161.544 140.726 208.129 1.00 27.87 685 CYS A CA 1
ATOM 3397 C C . CYS A 1 667 ? 160.887 139.419 207.698 1.00 26.41 685 CYS A C 1
ATOM 3398 O O . CYS A 1 667 ? 160.647 139.205 206.505 1.00 27.56 685 CYS A O 1
ATOM 3401 N N . TYR A 1 668 ? 160.602 138.525 208.646 1.00 33.82 686 TYR A N 1
ATOM 3402 C CA . TYR A 1 668 ? 159.869 137.308 208.308 1.00 28.30 686 TYR A CA 1
ATOM 3403 C C . TYR A 1 668 ? 158.419 137.614 207.944 1.00 32.11 686 TYR A C 1
ATOM 3404 O O . TYR A 1 668 ? 157.855 136.979 207.047 1.00 36.11 686 TYR A O 1
ATOM 3413 N N . ALA A 1 669 ? 157.798 138.570 208.639 1.00 31.88 687 ALA A N 1
ATOM 3414 C CA . ALA A 1 669 ? 156.428 138.958 208.315 1.00 26.14 687 ALA A CA 1
ATOM 3415 C C . ALA A 1 669 ? 156.344 139.619 206.945 1.00 29.23 687 ALA A C 1
ATOM 3416 O O . ALA A 1 669 ? 155.402 139.368 206.185 1.00 36.08 687 ALA A O 1
ATOM 3418 N N . CYS A 1 670 ? 157.316 140.469 206.615 1.00 34.10 688 CYS A N 1
ATOM 3419 C CA . CYS A 1 670 ? 157.353 141.125 205.314 1.00 33.87 688 CYS A CA 1
ATOM 3420 C C . CYS A 1 670 ? 157.744 140.178 204.192 1.00 36.60 688 CYS A C 1
ATOM 3421 O O . CYS A 1 670 ? 157.692 140.580 203.025 1.00 40.56 688 CYS A O 1
ATOM 3424 N N . ARG A 1 671 ? 158.138 138.946 204.524 1.00 31.81 689 ARG A N 1
ATOM 3425 C CA . ARG A 1 671 ? 158.583 137.937 203.564 1.00 28.39 689 ARG A CA 1
ATOM 3426 C C . ARG A 1 671 ? 159.879 138.340 202.873 1.00 27.05 689 ARG A C 1
ATOM 3427 O O . ARG A 1 671 ? 160.156 137.907 201.755 1.00 33.87 689 ARG A O 1
ATOM 3435 N N . LEU A 1 672 ? 160.677 139.182 203.531 1.00 30.35 690 LEU A N 1
ATOM 3436 C CA . LEU A 1 672 ? 162.060 139.369 203.107 1.00 27.17 690 LEU A CA 1
ATOM 3437 C C . LEU A 1 672 ? 162.886 138.129 203.419 1.00 30.08 690 LEU A C 1
ATOM 3438 O O . LEU A 1 672 ? 163.746 137.729 202.626 1.00 32.45 690 LEU A O 1
ATOM 3443 N N . PHE A 1 673 ? 162.635 137.509 204.568 1.00 34.31 691 PHE A N 1
ATOM 3444 C CA . PHE A 1 673 ? 163.193 136.216 204.925 1.00 32.32 691 PHE A CA 1
ATOM 3445 C C . PHE A 1 673 ? 162.087 135.171 204.884 1.00 37.23 691 PHE A C 1
ATOM 3446 O O . PHE A 1 673 ? 160.987 135.400 205.395 1.00 37.89 691 PHE A O 1
ATOM 3454 N N . GLN A 1 674 ? 162.375 134.032 204.269 1.00 46.67 692 GLN A N 1
ATOM 3455 C CA . GLN A 1 674 ? 161.435 132.928 204.167 1.00 41.31 692 GLN A CA 1
ATOM 3456 C C . GLN A 1 674 ? 161.910 131.767 205.033 1.00 45.45 692 GLN A C 1
ATOM 3457 O O . GLN A 1 674 ? 162.994 131.798 205.620 1.00 48.65 692 GLN A O 1
ATOM 3463 N N . THR A 1 675 ? 161.078 130.727 205.109 1.00 49.88 693 THR A N 1
ATOM 3464 C CA . THR A 1 675 ? 161.467 129.525 205.838 1.00 50.80 693 THR A CA 1
ATOM 3465 C C . THR A 1 675 ? 162.647 128.819 205.184 1.00 49.74 693 THR A C 1
ATOM 3466 O O . THR A 1 675 ? 163.353 128.063 205.858 1.00 51.24 693 THR A O 1
ATOM 3470 N N . ASN A 1 676 ? 162.876 129.053 203.893 1.00 51.46 694 ASN A N 1
ATOM 3471 C CA . ASN A 1 676 ? 163.998 128.472 203.169 1.00 50.96 694 ASN A CA 1
ATOM 3472 C C . ASN A 1 676 ? 165.259 129.323 203.229 1.00 54.37 694 ASN A C 1
ATOM 3473 O O . ASN A 1 676 ? 166.333 128.834 202.864 1.00 56.46 694 ASN A O 1
ATOM 3478 N N . THR A 1 677 ? 165.158 130.572 203.673 1.00 47.98 695 THR A N 1
ATOM 3479 C CA . THR A 1 677 ? 166.321 131.446 203.734 1.00 47.87 695 THR A CA 1
ATOM 3480 C C . THR A 1 677 ? 167.216 131.043 204.898 1.00 45.57 695 THR A C 1
ATOM 3481 O O . THR A 1 677 ? 166.744 130.862 206.023 1.00 48.28 695 THR A O 1
ATOM 3485 N N . GLU A 1 678 ? 168.510 130.894 204.627 1.00 46.77 696 GLU A N 1
ATOM 3486 C CA . GLU A 1 678 ? 169.485 130.569 205.657 1.00 47.57 696 GLU A CA 1
ATOM 3487 C C . GLU A 1 678 ? 170.178 131.855 206.090 1.00 47.31 696 GLU A C 1
ATOM 3488 O O . GLU A 1 678 ? 170.778 132.551 205.265 1.00 44.54 696 GLU A O 1
ATOM 3494 N N . LEU A 1 679 ? 170.101 132.157 207.381 1.00 42.49 697 LEU A N 1
ATOM 3495 C CA . LEU A 1 679 ? 170.527 133.446 207.903 1.00 36.78 697 LEU A CA 1
ATOM 3496 C C . LEU A 1 679 ? 171.973 133.381 208.371 1.00 36.95 697 LEU A C 1
ATOM 3497 O O . LEU A 1 679 ? 172.338 132.509 209.164 1.00 45.45 697 LEU A O 1
ATOM 3502 N N . LEU A 1 680 ? 172.790 134.302 207.871 1.00 37.78 698 LEU A N 1
ATOM 3503 C CA . LEU A 1 680 ? 174.165 134.471 208.320 1.00 36.13 698 LEU A CA 1
ATOM 3504 C C . LEU A 1 680 ? 174.207 135.655 209.276 1.00 37.24 698 LEU A C 1
ATOM 3505 O O . LEU A 1 680 ? 173.790 136.760 208.919 1.00 37.45 698 LEU A O 1
ATOM 3510 N N . GLU A 1 681 ? 174.707 135.421 210.484 1.00 42.61 699 GLU A N 1
ATOM 3511 C CA . GLU A 1 681 ? 174.537 136.338 211.606 1.00 39.75 699 GLU A CA 1
ATOM 3512 C C . GLU A 1 681 ? 175.887 136.898 212.032 1.00 42.23 699 GLU A C 1
ATOM 3513 O O . GLU A 1 681 ? 176.700 136.186 212.629 1.00 48.49 699 GLU A O 1
ATOM 3519 N N . LEU A 1 682 ? 176.129 138.170 211.716 1.00 34.71 700 LEU A N 1
ATOM 3520 C CA . LEU A 1 682 ? 177.302 138.891 212.208 1.00 35.16 700 LEU A CA 1
ATOM 3521 C C . LEU A 1 682 ? 176.861 139.814 213.341 1.00 34.89 700 LEU A C 1
ATOM 3522 O O . LEU A 1 682 ? 176.715 141.023 213.176 1.00 34.26 700 LEU A O 1
ATOM 3527 N N . THR A 1 683 ? 176.641 139.226 214.512 1.00 42.05 701 THR A N 1
ATOM 3528 C CA . THR A 1 683 ? 176.124 139.947 215.667 1.00 43.08 701 THR A CA 1
ATOM 3529 C C . THR A 1 683 ? 177.028 139.723 216.877 1.00 46.38 701 THR A C 1
ATOM 3530 O O . THR A 1 683 ? 178.050 139.040 216.803 1.00 50.87 701 THR A O 1
ATOM 3534 N N . THR A 1 684 ? 176.636 140.320 218.005 1.00 50.71 702 THR A N 1
ATOM 3535 C CA . THR A 1 684 ? 177.353 140.152 219.262 1.00 49.86 702 THR A CA 1
ATOM 3536 C C . THR A 1 684 ? 177.200 138.758 219.850 1.00 49.94 702 THR A C 1
ATOM 3537 O O . THR A 1 684 ? 178.012 138.370 220.696 1.00 55.88 702 THR A O 1
ATOM 3541 N N . LYS A 1 685 ? 176.173 138.010 219.450 1.00 52.26 703 LYS A N 1
ATOM 3542 C CA . LYS A 1 685 ? 176.032 136.639 219.920 1.00 55.77 703 LYS A CA 1
ATOM 3543 C C . LYS A 1 685 ? 177.023 135.712 219.230 1.00 57.26 703 LYS A C 1
ATOM 3544 O O . LYS A 1 685 ? 177.636 134.858 219.880 1.00 60.79 703 LYS A O 1
ATOM 3550 N N . THR A 1 686 ? 177.196 135.868 217.918 1.00 55.73 704 THR A N 1
ATOM 3551 C CA . THR A 1 686 ? 178.095 135.016 217.156 1.00 57.90 704 THR A CA 1
ATOM 3552 C C . THR A 1 686 ? 179.541 135.484 217.200 1.00 58.52 704 THR A C 1
ATOM 3553 O O . THR A 1 686 ? 180.443 134.691 216.906 1.00 61.36 704 THR A O 1
ATOM 3557 N N . ILE A 1 687 ? 179.781 136.743 217.551 1.00 58.28 705 ILE A N 1
ATOM 3558 C CA . ILE A 1 687 ? 181.120 137.313 217.608 1.00 60.93 705 ILE A CA 1
ATOM 3559 C C . ILE A 1 687 ? 181.311 137.963 218.969 1.00 63.43 705 ILE A C 1
ATOM 3560 O O . ILE A 1 687 ? 180.457 138.734 219.417 1.00 64.85 705 ILE A O 1
ATOM 3565 N N . GLU A 1 688 ? 182.430 137.652 219.624 1.00 75.01 706 GLU A N 1
ATOM 3566 C CA . GLU A 1 688 ? 182.783 138.277 220.888 1.00 75.41 706 GLU A CA 1
ATOM 3567 C C . GLU A 1 688 ? 184.078 139.077 220.830 1.00 75.82 706 GLU A C 1
ATOM 3568 O O . GLU A 1 688 ? 184.344 139.853 221.754 1.00 74.14 706 GLU A O 1
ATOM 3574 N N . GLU A 1 689 ? 184.879 138.918 219.780 1.00 78.92 707 GLU A N 1
ATOM 3575 C CA . GLU A 1 689 ? 186.112 139.679 219.614 1.00 78.66 707 GLU A CA 1
ATOM 3576 C C . GLU A 1 689 ? 186.378 139.840 218.125 1.00 77.52 707 GLU A C 1
ATOM 3577 O O . GLU A 1 689 ? 185.822 139.120 217.293 1.00 76.72 707 GLU A O 1
ATOM 3583 N N . SER A 1 690 ? 187.246 140.797 217.797 1.00 75.89 708 SER A N 1
ATOM 3584 C CA . SER A 1 690 ? 187.545 141.104 216.402 1.00 75.31 708 SER A CA 1
ATOM 3585 C C . SER A 1 690 ? 188.268 139.975 215.680 1.00 74.71 708 SER A C 1
ATOM 3586 O O . SER A 1 690 ? 188.271 139.961 214.446 1.00 73.77 708 SER A O 1
ATOM 3589 N N . GLU A 1 691 ? 188.880 139.039 216.408 1.00 76.03 709 GLU A N 1
ATOM 3590 C CA . GLU A 1 691 ? 189.540 137.906 215.769 1.00 75.63 709 GLU A CA 1
ATOM 3591 C C . GLU A 1 691 ? 188.549 136.911 215.183 1.00 73.71 709 GLU A C 1
ATOM 3592 O O . GLU A 1 691 ? 188.797 136.373 214.100 1.00 72.96 709 GLU A O 1
ATOM 3598 N N . ARG A 1 692 ? 187.429 136.673 215.861 1.00 67.42 710 ARG A N 1
ATOM 3599 C CA . ARG A 1 692 ? 186.378 135.792 215.370 1.00 65.97 710 ARG A CA 1
ATOM 3600 C C . ARG A 1 692 ? 185.578 136.408 214.234 1.00 66.17 710 ARG A C 1
ATOM 3601 O O . ARG A 1 692 ? 185.049 135.677 213.392 1.00 69.00 710 ARG A O 1
ATOM 3609 N N . LYS A 1 693 ? 185.503 137.738 214.194 1.00 62.98 711 LYS A N 1
ATOM 3610 C CA . LYS A 1 693 ? 184.837 138.441 213.104 1.00 62.38 711 LYS A CA 1
ATOM 3611 C C . LYS A 1 693 ? 185.449 138.091 211.756 1.00 62.06 711 LYS A C 1
ATOM 3612 O O . LYS A 1 693 ? 184.727 137.834 210.784 1.00 64.93 711 LYS A O 1
ATOM 3618 N N . GLU A 1 694 ? 186.779 138.098 211.670 1.00 63.87 712 GLU A N 1
ATOM 3619 C CA . GLU A 1 694 ? 187.426 137.811 210.399 1.00 62.25 712 GLU A CA 1
ATOM 3620 C C . GLU A 1 694 ? 187.204 136.362 209.992 1.00 64.53 712 GLU A C 1
ATOM 3621 O O . GLU A 1 694 ? 187.013 136.073 208.806 1.00 66.13 712 GLU A O 1
ATOM 3627 N N . ASP A 1 695 ? 187.209 135.448 210.964 1.00 63.58 713 ASP A N 1
ATOM 3628 C CA . ASP A 1 695 ? 186.888 134.055 210.678 1.00 62.70 713 ASP A CA 1
ATOM 3629 C C . ASP A 1 695 ? 185.474 133.918 210.130 1.00 63.20 713 ASP A C 1
ATOM 3630 O O . ASP A 1 695 ? 185.246 133.184 209.165 1.00 67.01 713 ASP A O 1
ATOM 3635 N N . ARG A 1 696 ? 184.511 134.616 210.738 1.00 63.27 714 ARG A N 1
ATOM 3636 C CA . ARG A 1 696 ? 183.136 134.556 210.246 1.00 60.46 714 ARG A CA 1
ATOM 3637 C C . ARG A 1 696 ? 183.038 135.093 208.826 1.00 59.76 714 ARG A C 1
ATOM 3638 O O . ARG A 1 696 ? 182.362 134.502 207.977 1.00 63.24 714 ARG A O 1
ATOM 3646 N N . LEU A 1 697 ? 183.701 136.219 208.553 1.00 59.07 715 LEU A N 1
ATOM 3647 C CA . LEU A 1 697 ? 183.661 136.791 207.212 1.00 58.75 715 LEU A CA 1
ATOM 3648 C C . LEU A 1 697 ? 184.268 135.839 206.189 1.00 57.91 715 LEU A C 1
ATOM 3649 O O . LEU A 1 697 ? 183.686 135.607 205.120 1.00 59.60 715 LEU A O 1
ATOM 3654 N N . HIS A 1 698 ? 185.417 135.243 206.517 1.00 64.37 716 HIS A N 1
ATOM 3655 C CA . HIS A 1 698 ? 186.046 134.289 205.610 1.00 64.51 716 HIS A CA 1
ATOM 3656 C C . HIS A 1 698 ? 185.168 133.068 205.385 1.00 63.37 716 HIS A C 1
ATOM 3657 O O . HIS A 1 698 ? 185.082 132.561 204.263 1.00 65.33 716 HIS A O 1
ATOM 3664 N N . GLU A 1 699 ? 184.530 132.560 206.441 1.00 65.46 717 GLU A N 1
ATOM 3665 C CA . GLU A 1 699 ? 183.701 131.372 206.286 1.00 64.46 717 GLU A CA 1
ATOM 3666 C C . GLU A 1 699 ? 182.474 131.665 205.434 1.00 65.05 717 GLU A C 1
ATOM 3667 O O . GLU A 1 699 ? 182.126 130.882 204.543 1.00 66.45 717 GLU A O 1
ATOM 3673 N N . LEU A 1 700 ? 181.805 132.791 205.685 1.00 58.60 718 LEU A N 1
ATOM 3674 C CA . LEU A 1 700 ? 180.672 133.159 204.847 1.00 55.89 718 LEU A CA 1
ATOM 3675 C C . LEU A 1 700 ? 181.104 133.491 203.426 1.00 59.91 718 LEU A C 1
ATOM 3676 O O . LEU A 1 700 ? 180.265 133.487 202.523 1.00 60.71 718 LEU A O 1
ATOM 3681 N N . LEU A 1 701 ? 182.388 133.773 203.205 1.00 68.05 719 LEU A N 1
ATOM 3682 C CA . LEU A 1 701 ? 182.874 133.966 201.842 1.00 66.29 719 LEU A CA 1
ATOM 3683 C C . LEU A 1 701 ? 183.140 132.636 201.137 1.00 70.07 719 LEU A C 1
ATOM 3684 O O . LEU A 1 701 ? 182.536 132.341 200.102 1.00 70.70 719 LEU A O 1
ATOM 3689 N N . ILE A 1 702 ? 184.034 131.814 201.695 1.00 74.64 720 ILE A N 1
ATOM 3690 C CA . ILE A 1 702 ? 184.733 130.790 200.921 1.00 75.39 720 ILE A CA 1
ATOM 3691 C C . ILE A 1 702 ? 184.158 129.393 201.098 1.00 75.20 720 ILE A C 1
ATOM 3692 O O . ILE A 1 702 ? 184.580 128.473 200.386 1.00 76.52 720 ILE A O 1
ATOM 3697 N N . GLU A 1 703 ? 183.231 129.188 202.029 1.00 74.69 721 GLU A N 1
ATOM 3698 C CA . GLU A 1 703 ? 182.697 127.851 202.247 1.00 76.73 721 GLU A CA 1
ATOM 3699 C C . GLU A 1 703 ? 181.182 127.813 202.369 1.00 77.51 721 GLU A C 1
ATOM 3700 O O . GLU A 1 703 ? 180.630 126.742 202.643 1.00 75.36 721 GLU A O 1
ATOM 3706 N N . TYR A 1 704 ? 180.503 128.929 202.181 1.00 65.99 722 TYR A N 1
ATOM 3707 C CA . TYR A 1 704 ? 179.058 128.956 202.357 1.00 64.63 722 TYR A CA 1
ATOM 3708 C C . TYR A 1 704 ? 178.314 129.574 201.186 1.00 67.22 722 TYR A C 1
ATOM 3709 O O . TYR A 1 704 ? 177.218 129.119 200.853 1.00 70.15 722 TYR A O 1
ATOM 3718 N N . ARG A 1 705 ? 178.878 130.592 200.563 1.00 67.66 723 ARG A N 1
ATOM 3719 C CA . ARG A 1 705 ? 178.124 131.519 199.734 1.00 66.34 723 ARG A CA 1
ATOM 3720 C C . ARG A 1 705 ? 178.687 131.669 198.332 1.00 66.04 723 ARG A C 1
ATOM 3721 O O . ARG A 1 705 ? 177.925 131.703 197.365 1.00 69.51 723 ARG A O 1
ATOM 3729 N N . LYS A 1 706 ? 180.005 131.754 198.195 1.00 71.80 724 LYS A N 1
ATOM 3730 C CA . LYS A 1 706 ? 180.644 131.842 196.891 1.00 73.29 724 LYS A CA 1
ATOM 3731 C C . LYS A 1 706 ? 180.894 130.472 196.279 1.00 75.37 724 LYS A C 1
ATOM 3732 O O . LYS A 1 706 ? 180.906 130.343 195.048 1.00 74.33 724 LYS A O 1
ATOM 3738 N N . LYS A 1 707 ? 181.049 129.443 197.113 1.00 81.12 725 LYS A N 1
ATOM 3739 C CA . LYS A 1 707 ? 181.256 128.076 196.654 1.00 81.14 725 LYS A CA 1
ATOM 3740 C C . LYS A 1 707 ? 179.945 127.341 196.407 1.00 80.37 725 LYS A C 1
ATOM 3741 O O . LYS A 1 707 ? 179.909 126.105 196.477 1.00 80.44 725 LYS A O 1
ATOM 3747 N N . LEU A 1 708 ? 178.868 128.067 196.125 1.00 81.37 726 LEU A N 1
ATOM 3748 C CA . LEU A 1 708 ? 177.570 127.456 195.881 1.00 83.12 726 LEU A CA 1
ATOM 3749 C C . LEU A 1 708 ? 177.571 126.694 194.560 1.00 82.96 726 LEU A C 1
ATOM 3750 O O . LEU A 1 708 ? 178.229 127.100 193.600 1.00 82.40 726 LEU A O 1
ATOM 3755 N N . GLU A 1 725 ? 170.594 129.839 193.556 1.00 83.27 743 GLU A N 1
ATOM 3756 C CA . GLU A 1 725 ? 170.415 129.818 195.002 1.00 84.70 743 GLU A CA 1
ATOM 3757 C C . GLU A 1 725 ? 170.691 131.183 195.626 1.00 84.64 743 GLU A C 1
ATOM 3758 O O . GLU A 1 725 ? 171.349 131.277 196.662 1.00 83.81 743 GLU A O 1
ATOM 3764 N N . HIS A 1 726 ? 170.190 132.240 194.983 1.00 72.49 744 HIS A N 1
ATOM 3765 C CA . HIS A 1 726 ? 170.333 133.581 195.540 1.00 71.52 744 HIS A CA 1
ATOM 3766 C C . HIS A 1 726 ? 169.394 133.801 196.720 1.00 71.80 744 HIS A C 1
ATOM 3767 O O . HIS A 1 726 ? 169.795 134.380 197.737 1.00 68.17 744 HIS A O 1
ATOM 3774 N N . GLN A 1 727 ? 168.148 133.336 196.608 1.00 68.26 745 GLN A N 1
ATOM 3775 C CA . GLN A 1 727 ? 167.173 133.433 197.690 1.00 67.29 745 GLN A CA 1
ATOM 3776 C C . GLN A 1 727 ? 167.519 132.546 198.876 1.00 65.55 745 GLN A C 1
ATOM 3777 O O . GLN A 1 727 ? 166.753 132.504 199.844 1.00 65.87 745 GLN A O 1
ATOM 3783 N N . GLU A 1 728 ? 168.646 131.841 198.819 1.00 59.24 746 GLU A N 1
ATOM 3784 C CA . GLU A 1 728 ? 169.017 130.893 199.856 1.00 59.64 746 GLU A CA 1
ATOM 3785 C C . GLU A 1 728 ? 169.561 131.555 201.117 1.00 56.25 746 GLU A C 1
ATOM 3786 O O . GLU A 1 728 ? 169.486 130.950 202.190 1.00 56.04 746 GLU A O 1
ATOM 3792 N N . TYR A 1 729 ? 170.105 132.770 201.025 1.00 50.27 747 TYR A N 1
ATOM 3793 C CA . TYR A 1 729 ? 170.853 133.353 202.132 1.00 48.82 747 TYR A CA 1
ATOM 3794 C C . TYR A 1 729 ? 170.342 134.740 202.489 1.00 43.98 747 TYR A C 1
ATOM 3795 O O . TYR A 1 729 ? 170.030 135.545 201.609 1.00 44.36 747 TYR A O 1
ATOM 3804 N N . GLY A 1 730 ? 170.286 135.011 203.785 1.00 42.67 748 GLY A N 1
ATOM 3805 C CA . GLY A 1 730 ? 170.024 136.349 204.275 1.00 39.11 748 GLY A CA 1
ATOM 3806 C C . GLY A 1 730 ? 171.069 136.747 205.294 1.00 35.85 748 GLY A C 1
ATOM 3807 O O . GLY A 1 730 ? 171.654 135.907 205.975 1.00 40.82 748 GLY A O 1
ATOM 3808 N N . LEU A 1 731 ? 171.301 138.052 205.387 1.00 34.12 749 LEU A N 1
ATOM 3809 C CA . LEU A 1 731 ? 172.342 138.611 206.239 1.00 27.19 749 LEU A CA 1
ATOM 3810 C C . LEU A 1 731 ? 171.725 139.440 207.354 1.00 30.05 749 LEU A C 1
ATOM 3811 O O . LEU A 1 731 ? 170.874 140.299 207.099 1.00 31.61 749 LEU A O 1
ATOM 3816 N N . ILE A 1 732 ? 172.155 139.179 208.585 1.00 33.96 750 ILE A N 1
ATOM 3817 C CA . ILE A 1 732 ? 171.815 139.996 209.742 1.00 32.04 750 ILE A CA 1
ATOM 3818 C C . ILE A 1 732 ? 173.112 140.480 210.371 1.00 27.98 750 ILE A C 1
ATOM 3819 O O . ILE A 1 732 ? 174.010 139.677 210.645 1.00 31.17 750 ILE A O 1
ATOM 3824 N N . ILE A 1 733 ? 173.211 141.787 210.583 1.00 34.07 751 ILE A N 1
ATOM 3825 C CA . ILE A 1 733 ? 174.354 142.395 211.251 1.00 27.94 751 ILE A CA 1
ATOM 3826 C C . ILE A 1 733 ? 173.835 143.480 212.181 1.00 25.74 751 ILE A C 1
ATOM 3827 O O . ILE A 1 733 ? 172.841 144.148 211.877 1.00 30.63 751 ILE A O 1
ATOM 3832 N N . ASP A 1 734 ? 174.480 143.633 213.331 1.00 35.46 752 ASP A N 1
ATOM 3833 C CA . ASP A 1 734 ? 174.111 144.671 214.282 1.00 32.34 752 ASP A CA 1
ATOM 3834 C C . ASP A 1 734 ? 175.112 145.820 214.233 1.00 27.15 752 ASP A C 1
ATOM 3835 O O . ASP A 1 734 ? 176.120 145.774 213.525 1.00 30.13 752 ASP A O 1
ATOM 3840 N N . GLY A 1 735 ? 174.808 146.870 214.999 1.00 33.79 753 GLY A N 1
ATOM 3841 C CA . GLY A 1 735 ? 175.579 148.100 214.904 1.00 28.26 753 GLY A CA 1
ATOM 3842 C C . GLY A 1 735 ? 177.017 147.956 215.363 1.00 30.33 753 GLY A C 1
ATOM 3843 O O . GLY A 1 735 ? 177.929 148.518 214.751 1.00 32.50 753 GLY A O 1
ATOM 3844 N N . SER A 1 736 ? 177.243 147.216 216.450 1.00 32.53 754 SER A N 1
ATOM 3845 C CA . SER A 1 736 ? 178.596 147.060 216.972 1.00 32.06 754 SER A CA 1
ATOM 3846 C C . SER A 1 736 ? 179.500 146.300 216.005 1.00 30.53 754 SER A C 1
ATOM 3847 O O . SER A 1 736 ? 180.664 146.675 215.816 1.00 36.94 754 SER A O 1
ATOM 3850 N N . THR A 1 737 ? 178.989 145.243 215.377 1.00 31.60 755 THR A N 1
ATOM 3851 C CA . THR A 1 737 ? 179.788 144.511 214.401 1.00 32.72 755 THR A CA 1
ATOM 3852 C C . THR A 1 737 ? 180.063 145.351 213.159 1.00 31.86 755 THR A C 1
ATOM 3853 O O . THR A 1 737 ? 181.157 145.281 212.590 1.00 38.12 755 THR A O 1
ATOM 3857 N N . LEU A 1 738 ? 179.088 146.149 212.725 1.00 33.20 756 LEU A N 1
ATOM 3858 C CA . LEU A 1 738 ? 179.331 147.058 211.612 1.00 33.36 756 LEU A CA 1
ATOM 3859 C C . LEU A 1 738 ? 180.387 148.094 211.971 1.00 34.21 756 LEU A C 1
ATOM 3860 O O . LEU A 1 738 ? 181.202 148.478 211.126 1.00 41.55 756 LEU A O 1
ATOM 3865 N N . SER A 1 739 ? 180.383 148.566 213.219 1.00 41.66 757 SER A N 1
ATOM 3866 C CA . SER A 1 739 ? 181.437 149.466 213.674 1.00 39.17 757 SER A CA 1
ATOM 3867 C C . SER A 1 739 ? 182.796 148.785 213.621 1.00 40.97 757 SER A C 1
ATOM 3868 O O . SER A 1 739 ? 183.790 149.395 213.214 1.00 45.08 757 SER A O 1
ATOM 3871 N N . LEU A 1 740 ? 182.857 147.518 214.032 1.00 44.60 758 LEU A N 1
ATOM 3872 C CA . LEU A 1 740 ? 184.111 146.778 213.939 1.00 44.82 758 LEU A CA 1
ATOM 3873 C C . LEU A 1 740 ? 184.588 146.679 212.496 1.00 46.41 758 LEU A C 1
ATOM 3874 O O . LEU A 1 740 ? 185.773 146.886 212.210 1.00 50.13 758 LEU A O 1
ATOM 3879 N N . ILE A 1 741 ? 183.674 146.381 211.570 1.00 46.84 759 ILE A N 1
ATOM 3880 C CA . ILE A 1 741 ? 184.038 146.302 210.155 1.00 48.70 759 ILE A CA 1
ATOM 3881 C C . ILE A 1 741 ? 184.550 147.650 209.658 1.00 51.57 759 ILE A C 1
ATOM 3882 O O . ILE A 1 741 ? 185.596 147.737 209.003 1.00 54.10 759 ILE A O 1
ATOM 3887 N N . LEU A 1 742 ? 183.833 148.724 209.978 1.00 50.53 760 LEU A N 1
ATOM 3888 C CA . LEU A 1 742 ? 184.130 150.024 209.392 1.00 50.50 760 LEU A CA 1
ATOM 3889 C C . LEU A 1 742 ? 185.301 150.725 210.066 1.00 54.42 760 LEU A C 1
ATOM 3890 O O . LEU A 1 742 ? 185.838 151.682 209.501 1.00 56.36 760 LEU A O 1
ATOM 3895 N N . ASN A 1 743 ? 185.715 150.266 211.247 1.00 60.08 761 ASN A N 1
ATOM 3896 C CA . ASN A 1 743 ? 186.836 150.862 211.954 1.00 58.55 761 ASN A CA 1
ATOM 3897 C C . ASN A 1 743 ? 188.063 149.965 212.018 1.00 63.05 761 ASN A C 1
ATOM 3898 O O . ASN A 1 743 ? 189.108 150.415 212.499 1.00 65.05 761 ASN A O 1
ATOM 3903 N N . SER A 1 744 ? 187.971 148.714 211.561 1.00 70.64 762 SER A N 1
ATOM 3904 C CA . SER A 1 744 ? 189.096 147.790 211.630 1.00 71.07 762 SER A CA 1
ATOM 3905 C C . SER A 1 744 ? 189.557 147.306 210.262 1.00 73.04 762 SER A C 1
ATOM 3906 O O . SER A 1 744 ? 190.342 146.353 210.187 1.00 73.83 762 SER A O 1
ATOM 3909 N N . SER A 1 745 ? 189.095 147.929 209.178 1.00 78.62 763 SER A N 1
ATOM 3910 C CA . SER A 1 745 ? 189.467 147.520 207.830 1.00 80.70 763 SER A CA 1
ATOM 3911 C C . SER A 1 745 ? 190.411 148.512 207.156 1.00 81.60 763 SER A C 1
ATOM 3912 O O . SER A 1 745 ? 190.529 148.507 205.926 1.00 80.83 763 SER A O 1
ATOM 3915 N N . GLN A 1 746 ? 191.086 149.355 207.934 1.00 88.94 764 GLN A N 1
ATOM 3916 C CA . GLN A 1 746 ? 191.999 150.343 207.386 1.00 89.83 764 GLN A CA 1
ATOM 3917 C C . GLN A 1 746 ? 193.382 149.727 207.168 1.00 91.23 764 GLN A C 1
ATOM 3918 O O . GLN A 1 746 ? 193.647 148.579 207.534 1.00 90.01 764 GLN A O 1
ATOM 3924 N N . ASP A 1 747 ? 194.272 150.509 206.554 1.00 97.90 765 ASP A N 1
ATOM 3925 C CA . ASP A 1 747 ? 195.656 150.104 206.288 1.00 98.43 765 ASP A CA 1
ATOM 3926 C C . ASP A 1 747 ? 195.714 148.832 205.442 1.00 98.80 765 ASP A C 1
ATOM 3927 O O . ASP A 1 747 ? 196.615 148.003 205.592 1.00 97.73 765 ASP A O 1
ATOM 3932 N N . SER A 1 748 ? 194.744 148.676 204.544 1.00 97.63 766 SER A N 1
ATOM 3933 C CA . SER A 1 748 ? 194.719 147.546 203.628 1.00 98.20 766 SER A CA 1
ATOM 3934 C C . SER A 1 748 ? 193.865 147.907 202.423 1.00 98.39 766 SER A C 1
ATOM 3935 O O . SER A 1 748 ? 192.938 148.716 202.522 1.00 96.73 766 SER A O 1
ATOM 3938 N N . SER A 1 749 ? 194.190 147.305 201.285 1.00 96.53 767 SER A N 1
ATOM 3939 C CA . SER A 1 749 ? 193.445 147.516 200.049 1.00 96.45 767 SER A CA 1
ATOM 3940 C C . SER A 1 749 ? 192.988 146.224 199.393 1.00 96.04 767 SER A C 1
ATOM 3941 O O . SER A 1 749 ? 191.890 146.179 198.831 1.00 95.85 767 SER A O 1
ATOM 3944 N N . SER A 1 750 ? 193.796 145.164 199.454 1.00 92.58 768 SER A N 1
ATOM 3945 C CA . SER A 1 750 ? 193.458 143.902 198.801 1.00 93.03 768 SER A CA 1
ATOM 3946 C C . SER A 1 750 ? 192.592 143.021 199.697 1.00 92.40 768 SER A C 1
ATOM 3947 O O . SER A 1 750 ? 191.480 142.641 199.318 1.00 90.87 768 SER A O 1
ATOM 3950 N N . ASN A 1 751 ? 193.087 142.694 200.890 1.00 84.20 769 ASN A N 1
ATOM 3951 C CA . ASN A 1 751 ? 192.347 141.853 201.832 1.00 83.96 769 ASN A CA 1
ATOM 3952 C C . ASN A 1 751 ? 191.398 142.705 202.678 1.00 82.20 769 ASN A C 1
ATOM 3953 O O . ASN A 1 751 ? 191.362 142.626 203.905 1.00 81.64 769 ASN A O 1
ATOM 3958 N N . ASN A 1 752 ? 190.606 143.522 201.986 1.00 68.85 770 ASN A N 1
ATOM 3959 C CA . ASN A 1 752 ? 189.693 144.437 202.658 1.00 65.65 770 ASN A CA 1
ATOM 3960 C C . ASN A 1 752 ? 188.501 143.688 203.237 1.00 64.60 770 ASN A C 1
ATOM 3961 O O . ASN A 1 752 ? 187.715 143.081 202.502 1.00 66.19 770 ASN A O 1
ATOM 3966 N N . TYR A 1 753 ? 188.360 143.730 204.559 1.00 60.73 771 TYR A N 1
ATOM 3967 C CA . TYR A 1 753 ? 187.245 143.049 205.200 1.00 59.92 771 TYR A CA 1
ATOM 3968 C C . TYR A 1 753 ? 185.932 143.779 204.955 1.00 60.33 771 TYR A C 1
ATOM 3969 O O . TYR A 1 753 ? 184.873 143.144 204.918 1.00 58.23 771 TYR A O 1
ATOM 3978 N N . LYS A 1 754 ? 185.986 145.095 204.741 1.00 55.27 772 LYS A N 1
ATOM 3979 C CA . LYS A 1 754 ? 184.819 145.811 204.241 1.00 52.44 772 LYS A CA 1
ATOM 3980 C C . LYS A 1 754 ? 184.407 145.287 202.871 1.00 50.94 772 LYS A C 1
ATOM 3981 O O . LYS A 1 754 ? 183.212 145.117 202.592 1.00 56.06 772 LYS A O 1
ATOM 3987 N N . SER A 1 755 ? 185.386 145.020 202.003 1.00 51.41 773 SER A N 1
ATOM 3988 C CA . SER A 1 755 ? 185.088 144.470 200.685 1.00 53.86 773 SER A CA 1
ATOM 3989 C C . SER A 1 755 ? 184.502 143.070 200.786 1.00 51.87 773 SER A C 1
ATOM 3990 O O . SER A 1 755 ? 183.579 142.726 200.043 1.00 53.97 773 SER A O 1
ATOM 3993 N N . ILE A 1 756 ? 185.028 142.245 201.693 1.00 52.01 774 ILE A N 1
ATOM 3994 C CA . ILE A 1 756 ? 184.468 140.911 201.896 1.00 49.02 774 ILE A CA 1
ATOM 3995 C C . ILE A 1 756 ? 183.035 141.002 202.403 1.00 45.95 774 ILE A C 1
ATOM 3996 O O . ILE A 1 756 ? 182.159 140.237 201.982 1.00 52.32 774 ILE A O 1
ATOM 4001 N N . PHE A 1 757 ? 182.776 141.931 203.326 1.00 44.33 775 PHE A N 1
ATOM 4002 C CA . PHE A 1 757 ? 181.423 142.122 203.836 1.00 41.51 775 PHE A CA 1
ATOM 4003 C C . PHE A 1 757 ? 180.468 142.544 202.726 1.00 40.94 775 PHE A C 1
ATOM 4004 O O . PHE A 1 757 ? 179.341 142.042 202.641 1.00 42.62 775 PHE A O 1
ATOM 4012 N N . LEU A 1 758 ? 180.901 143.466 201.863 1.00 39.85 776 LEU A N 1
ATOM 4013 C CA . LEU A 1 758 ? 180.066 143.873 200.738 1.00 41.08 776 LEU A CA 1
ATOM 4014 C C . LEU A 1 758 ? 179.854 142.723 199.762 1.00 44.79 776 LEU A C 1
ATOM 4015 O O . LEU A 1 758 ? 178.780 142.595 199.165 1.00 46.66 776 LEU A O 1
ATOM 4020 N N . GLN A 1 759 ? 180.874 141.879 199.582 1.00 47.94 777 GLN A N 1
ATOM 4021 C CA . GLN A 1 759 ? 180.724 140.690 198.753 1.00 46.45 777 GLN A CA 1
ATOM 4022 C C . GLN A 1 759 ? 179.668 139.752 199.321 1.00 49.89 777 GLN A C 1
ATOM 4023 O O . GLN A 1 759 ? 178.883 139.164 198.572 1.00 54.67 777 GLN A O 1
ATOM 4029 N N . ILE A 1 760 ? 179.654 139.576 200.642 1.00 45.45 778 ILE A N 1
ATOM 4030 C CA . ILE A 1 760 ? 178.620 138.754 201.264 1.00 46.55 778 ILE A CA 1
ATOM 4031 C C . ILE A 1 760 ? 177.250 139.391 201.059 1.00 45.72 778 ILE A C 1
ATOM 4032 O O . ILE A 1 760 ? 176.270 138.710 200.741 1.00 45.38 778 ILE A O 1
ATOM 4037 N N . CYS A 1 761 ? 177.165 140.712 201.242 1.00 43.05 779 CYS A N 1
ATOM 4038 C CA . CYS A 1 761 ? 175.882 141.399 201.142 1.00 39.28 779 CYS A CA 1
ATOM 4039 C C . CYS A 1 761 ? 175.306 141.307 199.736 1.00 40.48 779 CYS A C 1
ATOM 4040 O O . CYS A 1 761 ? 174.102 141.087 199.565 1.00 47.02 779 CYS A O 1
ATOM 4043 N N . MET A 1 762 ? 176.152 141.463 198.717 1.00 47.81 780 MET A N 1
ATOM 4044 C CA . MET A 1 762 ? 175.662 141.619 197.353 1.00 48.17 780 MET A CA 1
ATOM 4045 C C . MET A 1 762 ? 174.921 140.396 196.837 1.00 49.55 780 MET A C 1
ATOM 4046 O O . MET A 1 762 ? 174.003 140.552 196.026 1.00 52.78 780 MET A O 1
ATOM 4051 N N . LYS A 1 763 ? 175.272 139.195 197.274 1.00 49.94 781 LYS A N 1
ATOM 4052 C CA . LYS A 1 763 ? 174.567 138.008 196.813 1.00 55.20 781 LYS A CA 1
ATOM 4053 C C . LYS A 1 763 ? 173.802 137.334 197.950 1.00 54.34 781 LYS A C 1
ATOM 4054 O O . LYS A 1 763 ? 173.700 136.109 198.022 1.00 54.66 781 LYS A O 1
ATOM 4060 N N . CYS A 1 764 ? 173.236 138.144 198.838 1.00 48.59 782 CYS A N 1
ATOM 4061 C CA . CYS A 1 764 ? 172.233 137.714 199.797 1.00 42.79 782 CYS A CA 1
ATOM 4062 C C . CYS A 1 764 ? 170.871 138.204 199.326 1.00 45.01 782 CYS A C 1
ATOM 4063 O O . CYS A 1 764 ? 170.765 139.257 198.692 1.00 48.01 782 CYS A O 1
ATOM 4066 N N . THR A 1 765 ? 169.827 137.424 199.616 1.00 45.15 783 THR A N 1
ATOM 4067 C CA . THR A 1 765 ? 168.494 137.814 199.167 1.00 44.69 783 THR A CA 1
ATOM 4068 C C . THR A 1 765 ? 168.007 139.066 199.887 1.00 44.84 783 THR A C 1
ATOM 4069 O O . THR A 1 765 ? 167.195 139.817 199.337 1.00 44.70 783 THR A O 1
ATOM 4073 N N . ALA A 1 766 ? 168.494 139.308 201.102 1.00 38.67 784 ALA A N 1
ATOM 4074 C CA . ALA A 1 766 ? 168.154 140.502 201.859 1.00 32.09 784 ALA A CA 1
ATOM 4075 C C . ALA A 1 766 ? 169.196 140.694 202.948 1.00 31.57 784 ALA A C 1
ATOM 4076 O O . ALA A 1 766 ? 169.840 139.740 203.391 1.00 30.74 784 ALA A O 1
ATOM 4078 N N . VAL A 1 767 ? 169.354 141.945 203.371 1.00 24.27 785 VAL A N 1
ATOM 4079 C CA . VAL A 1 767 ? 170.284 142.315 204.431 1.00 21.19 785 VAL A CA 1
ATOM 4080 C C . VAL A 1 767 ? 169.507 143.067 205.500 1.00 23.87 785 VAL A C 1
ATOM 4081 O O . VAL A 1 767 ? 168.764 144.003 205.191 1.00 25.89 785 VAL A O 1
ATOM 4085 N N . LEU A 1 768 ? 169.669 142.652 206.752 1.00 30.14 786 LEU A N 1
ATOM 4086 C CA . LEU A 1 768 ? 169.086 143.343 207.894 1.00 24.39 786 LEU A CA 1
ATOM 4087 C C . LEU A 1 768 ? 170.212 143.928 208.735 1.00 21.55 786 LEU A C 1
ATOM 4088 O O . LEU A 1 768 ? 171.047 143.188 209.261 1.00 24.38 786 LEU A O 1
ATOM 4093 N N . CYS A 1 769 ? 170.235 145.252 208.848 1.00 21.87 787 CYS A N 1
ATOM 4094 C CA . CYS A 1 769 ? 171.161 145.962 209.724 1.00 21.82 787 CYS A CA 1
ATOM 4095 C C . CYS A 1 769 ? 170.350 146.505 210.891 1.00 26.52 787 CYS A C 1
ATOM 4096 O O . CYS A 1 769 ? 169.526 147.406 210.714 1.00 31.35 787 CYS A O 1
ATOM 4099 N N . CYS A 1 770 ? 170.579 145.954 212.077 1.00 27.24 788 CYS A N 1
ATOM 4100 C CA . CYS A 1 770 ? 169.794 146.277 213.257 1.00 32.25 788 CYS A CA 1
ATOM 4101 C C . CYS A 1 770 ? 170.644 147.019 214.281 1.00 29.71 788 CYS A C 1
ATOM 4102 O O . CYS A 1 770 ? 171.876 147.004 214.227 1.00 33.47 788 CYS A O 1
ATOM 4105 N N . ARG A 1 771 ? 169.957 147.677 215.219 1.00 25.09 789 ARG A N 1
ATOM 4106 C CA . ARG A 1 771 ? 170.597 148.478 216.264 1.00 25.75 789 ARG A CA 1
ATOM 4107 C C . ARG A 1 771 ? 171.518 149.534 215.660 1.00 26.23 789 ARG A C 1
ATOM 4108 O O . ARG A 1 771 ? 172.649 149.737 216.103 1.00 32.77 789 ARG A O 1
ATOM 4116 N N . MET A 1 772 ? 171.017 150.217 214.639 1.00 27.02 790 MET A N 1
ATOM 4117 C CA . MET A 1 772 ? 171.809 151.169 213.884 1.00 17.00 790 MET A CA 1
ATOM 4118 C C . MET A 1 772 ? 171.799 152.541 214.545 1.00 23.74 790 MET A C 1
ATOM 4119 O O . MET A 1 772 ? 170.790 152.982 215.102 1.00 29.50 790 MET A O 1
ATOM 4124 N N . ALA A 1 773 ? 172.938 153.207 214.493 1.00 20.72 791 ALA A N 1
ATOM 4125 C CA . ALA A 1 773 ? 173.006 154.631 214.766 1.00 16.83 791 ALA A CA 1
ATOM 4126 C C . ALA A 1 773 ? 172.679 155.412 213.500 1.00 18.87 791 ALA A C 1
ATOM 4127 O O . ALA A 1 773 ? 172.813 154.888 212.390 1.00 19.97 791 ALA A O 1
ATOM 4129 N N . PRO A 1 774 ? 172.224 156.664 213.628 1.00 18.68 792 PRO A N 1
ATOM 4130 C CA . PRO A 1 774 ? 171.834 157.416 212.422 1.00 19.27 792 PRO A CA 1
ATOM 4131 C C . PRO A 1 774 ? 172.936 157.545 211.383 1.00 22.45 792 PRO A C 1
ATOM 4132 O O . PRO A 1 774 ? 172.649 157.525 210.180 1.00 25.72 792 PRO A O 1
ATOM 4136 N N . LEU A 1 775 ? 174.195 157.678 211.808 1.00 21.78 793 LEU A N 1
ATOM 4137 C CA . LEU A 1 775 ? 175.282 157.802 210.844 1.00 19.48 793 LEU A CA 1
ATOM 4138 C C . LEU A 1 775 ? 175.613 156.467 210.187 1.00 22.77 793 LEU A C 1
ATOM 4139 O O . LEU A 1 775 ? 176.107 156.442 209.056 1.00 27.52 793 LEU A O 1
ATOM 4144 N N . GLN A 1 776 ? 175.343 155.354 210.870 1.00 25.02 794 GLN A N 1
ATOM 4145 C CA . GLN A 1 776 ? 175.665 154.043 210.319 1.00 16.03 794 GLN A CA 1
ATOM 4146 C C . GLN A 1 776 ? 174.791 153.696 209.119 1.00 20.63 794 GLN A C 1
ATOM 4147 O O . GLN A 1 776 ? 175.259 153.028 208.190 1.00 34.29 794 GLN A O 1
ATOM 4153 N N . LYS A 1 777 ? 173.527 154.126 209.118 1.00 18.99 795 LYS A N 1
ATOM 4154 C CA . LYS A 1 777 ? 172.681 153.923 207.946 1.00 16.95 795 LYS A CA 1
ATOM 4155 C C . LYS A 1 777 ? 173.236 154.665 206.737 1.00 20.24 795 LYS A C 1
ATOM 4156 O O . LYS A 1 777 ? 173.300 154.113 205.630 1.00 32.85 795 LYS A O 1
ATOM 4162 N N . ALA A 1 778 ? 173.659 155.915 206.939 1.00 24.91 796 ALA A N 1
ATOM 4163 C CA . ALA A 1 778 ? 174.292 156.673 205.867 1.00 16.12 796 ALA A CA 1
ATOM 4164 C C . ALA A 1 778 ? 175.592 156.017 205.421 1.00 19.57 796 ALA A C 1
ATOM 4165 O O . ALA A 1 778 ? 175.935 156.050 204.236 1.00 25.66 796 ALA A O 1
ATOM 4167 N N . GLN A 1 779 ? 176.324 155.408 206.358 1.00 20.37 797 GLN A N 1
ATOM 4168 C CA . GLN A 1 779 ? 177.560 154.714 206.006 1.00 20.72 797 GLN A CA 1
ATOM 4169 C C . GLN A 1 779 ? 177.287 153.482 205.147 1.00 26.39 797 GLN A C 1
ATOM 4170 O O . GLN A 1 779 ? 178.034 153.199 204.206 1.00 27.25 797 GLN A O 1
ATOM 4176 N N . ILE A 1 780 ? 176.228 152.736 205.463 1.00 22.91 798 ILE A N 1
ATOM 4177 C CA . ILE A 1 780 ? 175.851 151.583 204.646 1.00 22.87 798 ILE A CA 1
ATOM 4178 C C . ILE A 1 780 ? 175.456 152.035 203.245 1.00 22.02 798 ILE A C 1
ATOM 4179 O O . ILE A 1 780 ? 175.867 151.444 202.233 1.00 25.13 798 ILE A O 1
ATOM 4184 N N . VAL A 1 781 ? 174.650 153.096 203.167 1.00 21.82 799 VAL A N 1
ATOM 4185 C CA . VAL A 1 781 ? 174.236 153.620 201.869 1.00 22.39 799 VAL A CA 1
ATOM 4186 C C . VAL A 1 781 ? 175.451 154.071 201.064 1.00 26.34 799 VAL A C 1
ATOM 4187 O O . VAL A 1 781 ? 175.539 153.828 199.856 1.00 20.09 799 VAL A O 1
ATOM 4191 N N . ARG A 1 782 ? 176.409 154.725 201.726 1.00 24.10 800 ARG A N 1
ATOM 4192 C CA . ARG A 1 782 ? 177.625 155.170 201.053 1.00 24.27 800 ARG A CA 1
ATOM 4193 C C . ARG A 1 782 ? 178.462 153.993 200.564 1.00 27.75 800 ARG A C 1
ATOM 4194 O O . ARG A 1 782 ? 179.016 154.037 199.460 1.00 24.57 800 ARG A O 1
ATOM 4202 N N . MET A 1 783 ? 178.570 152.939 201.374 1.00 26.30 801 MET A N 1
ATOM 4203 C CA . MET A 1 783 ? 179.305 151.751 200.956 1.00 19.12 801 MET A CA 1
ATOM 4204 C C . MET A 1 783 ? 178.695 151.144 199.704 1.00 27.75 801 MET A C 1
ATOM 4205 O O . MET A 1 783 ? 179.414 150.724 198.792 1.00 31.37 801 MET A O 1
ATOM 4210 N N . VAL A 1 784 ? 177.365 151.076 199.649 1.00 32.53 802 VAL A N 1
ATOM 4211 C CA . VAL A 1 784 ? 176.717 150.554 198.450 1.00 19.80 802 VAL A CA 1
ATOM 4212 C C . VAL A 1 784 ? 176.930 151.497 197.269 1.00 19.03 802 VAL A C 1
ATOM 4213 O O . VAL A 1 784 ? 177.131 151.053 196.133 1.00 30.50 802 VAL A O 1
ATOM 4217 N N . LYS A 1 785 ? 176.914 152.809 197.516 1.00 22.03 803 LYS A N 1
ATOM 4218 C CA . LYS A 1 785 ? 177.107 153.779 196.442 1.00 25.61 803 LYS A CA 1
ATOM 4219 C C . LYS A 1 785 ? 178.485 153.687 195.797 1.00 29.12 803 LYS A C 1
ATOM 4220 O O . LYS A 1 785 ? 178.638 154.074 194.635 1.00 33.95 803 LYS A O 1
ATOM 4226 N N . ASN A 1 786 ? 179.486 153.181 196.516 1.00 30.67 804 ASN A N 1
ATOM 4227 C CA . ASN A 1 786 ? 180.852 153.113 196.018 1.00 25.73 804 ASN A CA 1
ATOM 4228 C C . ASN A 1 786 ? 181.167 151.782 195.344 1.00 24.68 804 ASN A C 1
ATOM 4229 O O . ASN A 1 786 ? 182.331 151.510 195.040 1.00 32.42 804 ASN A O 1
ATOM 4234 N N . LEU A 1 787 ? 180.159 150.953 195.101 1.00 26.02 805 LEU A N 1
ATOM 4235 C CA . LEU A 1 787 ? 180.383 149.676 194.446 1.00 26.34 805 LEU A CA 1
ATOM 4236 C C . LEU A 1 787 ? 180.651 149.874 192.957 1.00 32.50 805 LEU A C 1
ATOM 4237 O O . LEU A 1 787 ? 180.372 150.929 192.380 1.00 36.52 805 LEU A O 1
ATOM 4242 N N . LYS A 1 788 ? 181.207 148.835 192.338 1.00 37.92 806 LYS A N 1
ATOM 4243 C CA . LYS A 1 788 ? 181.441 148.858 190.901 1.00 40.60 806 LYS A CA 1
ATOM 4244 C C . LYS A 1 788 ? 180.114 148.917 190.156 1.00 38.82 806 LYS A C 1
ATOM 4245 O O . LYS A 1 788 ? 179.155 148.224 190.505 1.00 40.32 806 LYS A O 1
ATOM 4251 N N . GLY A 1 789 ? 180.063 149.751 189.121 1.00 36.02 807 GLY A N 1
ATOM 4252 C CA . GLY A 1 789 ? 178.849 149.965 188.370 1.00 36.50 807 GLY A CA 1
ATOM 4253 C C . GLY A 1 789 ? 178.004 151.125 188.844 1.00 38.42 807 GLY A C 1
ATOM 4254 O O . GLY A 1 789 ? 177.053 151.498 188.147 1.00 42.82 807 GLY A O 1
ATOM 4255 N N . SER A 1 790 ? 178.327 151.708 189.999 1.00 32.35 808 SER A N 1
ATOM 4256 C CA . SER A 1 790 ? 177.658 152.875 190.562 1.00 28.38 808 SER A CA 1
ATOM 4257 C C . SER A 1 790 ? 176.151 152.671 190.674 1.00 33.53 808 SER A C 1
ATOM 4258 O O . SER A 1 790 ? 175.386 153.271 189.908 1.00 35.30 808 SER A O 1
ATOM 4261 N N . PRO A 1 791 ? 175.688 151.836 191.602 1.00 30.69 809 PRO A N 1
ATOM 4262 C CA . PRO A 1 791 ? 174.243 151.663 191.779 1.00 21.74 809 PRO A CA 1
ATOM 4263 C C . PRO A 1 791 ? 173.583 152.924 192.316 1.00 23.81 809 PRO A C 1
ATOM 4264 O O . PRO A 1 791 ? 174.179 153.693 193.074 1.00 34.57 809 PRO A O 1
ATOM 4268 N N . ILE A 1 792 ? 172.333 153.124 191.916 1.00 18.14 810 ILE A N 1
ATOM 4269 C CA . ILE A 1 792 ? 171.519 154.233 192.401 1.00 15.94 810 ILE A CA 1
ATOM 4270 C C . ILE A 1 792 ? 170.785 153.780 193.656 1.00 18.04 810 ILE A C 1
ATOM 4271 O O . ILE A 1 792 ? 170.179 152.702 193.677 1.00 20.36 810 ILE A O 1
ATOM 4276 N N . THR A 1 793 ? 170.843 154.596 194.703 1.00 14.63 811 THR A N 1
ATOM 4277 C CA . THR A 1 793 ? 170.342 154.224 196.017 1.00 12.24 811 THR A CA 1
ATOM 4278 C C . THR A 1 793 ? 169.133 155.068 196.397 1.00 10.90 811 THR A C 1
ATOM 4279 O O . THR A 1 793 ? 169.097 156.275 196.145 1.00 18.04 811 THR A O 1
ATOM 4283 N N . LEU A 1 794 ? 168.142 154.420 197.002 1.00 17.04 812 LEU A N 1
ATOM 4284 C CA . LEU A 1 794 ? 166.976 155.087 197.564 1.00 19.28 812 LEU A CA 1
ATOM 4285 C C . LEU A 1 794 ? 166.830 154.659 199.015 1.00 15.11 812 LEU A C 1
ATOM 4286 O O . LEU A 1 794 ? 166.874 153.464 199.318 1.00 18.78 812 LEU A O 1
ATOM 4291 N N . SER A 1 795 ? 166.653 155.628 199.905 1.00 20.04 813 SER A N 1
ATOM 4292 C CA . SER A 1 795 ? 166.390 155.358 201.310 1.00 17.07 813 SER A CA 1
ATOM 4293 C C . SER A 1 795 ? 165.053 155.973 201.698 1.00 21.50 813 SER A C 1
ATOM 4294 O O . SER A 1 795 ? 164.693 157.052 201.221 1.00 25.12 813 SER A O 1
ATOM 4297 N N . ILE A 1 796 ? 164.311 155.267 202.548 1.00 19.17 814 ILE A N 1
ATOM 4298 C CA . ILE A 1 796 ? 162.963 155.666 202.938 1.00 15.33 814 ILE A CA 1
ATOM 4299 C C . ILE A 1 796 ? 162.802 155.452 204.438 1.00 21.41 814 ILE A C 1
ATOM 4300 O O . ILE A 1 796 ? 163.212 154.418 204.972 1.00 24.37 814 ILE A O 1
ATOM 4305 N N . GLY A 1 797 ? 162.218 156.433 205.116 1.00 23.63 815 GLY A N 1
ATOM 4306 C CA . GLY A 1 797 ? 162.004 156.333 206.548 1.00 16.15 815 GLY A CA 1
ATOM 4307 C C . GLY A 1 797 ? 161.098 157.445 207.024 1.00 20.75 815 GLY A C 1
ATOM 4308 O O . GLY A 1 797 ? 160.791 158.385 206.288 1.00 28.63 815 GLY A O 1
ATOM 4309 N N . ASP A 1 798 ? 160.685 157.329 208.284 1.00 22.51 816 ASP A N 1
ATOM 4310 C CA . ASP A 1 798 ? 159.711 158.241 208.867 1.00 22.74 816 ASP A CA 1
ATOM 4311 C C . ASP A 1 798 ? 160.234 159.026 210.061 1.00 20.13 816 ASP A C 1
ATOM 4312 O O . ASP A 1 798 ? 159.513 159.887 210.575 1.00 26.77 816 ASP A O 1
ATOM 4317 N N . GLY A 1 799 ? 161.458 158.766 210.518 1.00 21.36 817 GLY A N 1
ATOM 4318 C CA . GLY A 1 799 ? 161.976 159.361 211.728 1.00 19.92 817 GLY A CA 1
ATOM 4319 C C . GLY A 1 799 ? 163.130 160.323 211.489 1.00 21.04 817 GLY A C 1
ATOM 4320 O O . GLY A 1 799 ? 163.691 160.421 210.400 1.00 17.08 817 GLY A O 1
ATOM 4321 N N . ALA A 1 800 ? 163.475 161.044 212.558 1.00 28.63 818 ALA A N 1
ATOM 4322 C CA . ALA A 1 800 ? 164.598 161.971 212.522 1.00 17.73 818 ALA A CA 1
ATOM 4323 C C . ALA A 1 800 ? 165.938 161.255 212.456 1.00 24.62 818 ALA A C 1
ATOM 4324 O O . ALA A 1 800 ? 166.930 161.857 212.034 1.00 25.20 818 ALA A O 1
ATOM 4326 N N . ASN A 1 801 ? 165.992 159.990 212.865 1.00 24.71 819 ASN A N 1
ATOM 4327 C CA . ASN A 1 801 ? 167.201 159.186 212.765 1.00 17.60 819 ASN A CA 1
ATOM 4328 C C . ASN A 1 801 ? 167.412 158.606 211.372 1.00 19.94 819 ASN A C 1
ATOM 4329 O O . ASN A 1 801 ? 168.444 157.973 211.133 1.00 24.54 819 ASN A O 1
ATOM 4334 N N . ASP A 1 802 ? 166.461 158.792 210.460 1.00 16.80 820 ASP A N 1
ATOM 4335 C CA . ASP A 1 802 ? 166.611 158.400 209.067 1.00 20.53 820 ASP A CA 1
ATOM 4336 C C . ASP A 1 802 ? 167.087 159.544 208.186 1.00 20.36 820 ASP A C 1
ATOM 4337 O O . ASP A 1 802 ? 167.264 159.351 206.978 1.00 27.12 820 ASP A O 1
ATOM 4342 N N . VAL A 1 803 ? 167.317 160.720 208.770 1.00 17.59 821 VAL A N 1
ATOM 4343 C CA . VAL A 1 803 ? 167.670 161.902 207.993 1.00 23.28 821 VAL A CA 1
ATOM 4344 C C . VAL A 1 803 ? 169.049 161.747 207.365 1.00 19.61 821 VAL A C 1
ATOM 4345 O O . VAL A 1 803 ? 169.271 162.156 206.220 1.00 20.22 821 VAL A O 1
ATOM 4349 N N . SER A 1 804 ? 169.999 161.161 208.096 1.00 20.25 822 SER A N 1
ATOM 4350 C CA . SER A 1 804 ? 171.355 161.032 207.571 1.00 20.02 822 SER A CA 1
ATOM 4351 C C . SER A 1 804 ? 171.400 160.133 206.342 1.00 23.52 822 SER A C 1
ATOM 4352 O O . SER A 1 804 ? 172.071 160.458 205.357 1.00 22.10 822 SER A O 1
ATOM 4355 N N . MET A 1 805 ? 170.694 158.999 206.374 1.00 21.50 823 MET A N 1
ATOM 4356 C CA . MET A 1 805 ? 170.661 158.140 205.197 1.00 17.60 823 MET A CA 1
ATOM 4357 C C . MET A 1 805 ? 169.764 158.712 204.108 1.00 20.27 823 MET A C 1
ATOM 4358 O O . MET A 1 805 ? 169.962 158.408 202.928 1.00 28.06 823 MET A O 1
ATOM 4363 N N . ILE A 1 806 ? 168.779 159.536 204.474 1.00 18.28 824 ILE A N 1
ATOM 4364 C CA . ILE A 1 806 ? 167.952 160.183 203.461 1.00 26.30 824 ILE A CA 1
ATOM 4365 C C . ILE A 1 806 ? 168.765 161.211 202.681 1.00 21.88 824 ILE A C 1
ATOM 4366 O O . ILE A 1 806 ? 168.634 161.328 201.457 1.00 24.42 824 ILE A O 1
ATOM 4371 N N . LEU A 1 807 ? 169.625 161.962 203.371 1.00 19.86 825 LEU A N 1
ATOM 4372 C CA . LEU A 1 807 ? 170.483 162.927 202.694 1.00 17.63 825 LEU A CA 1
ATOM 4373 C C . LEU A 1 807 ? 171.604 162.246 201.920 1.00 24.81 825 LEU A C 1
ATOM 4374 O O . LEU A 1 807 ? 172.095 162.797 200.931 1.00 27.60 825 LEU A O 1
ATOM 4379 N N . GLU A 1 808 ? 172.026 161.059 202.357 1.00 24.12 826 GLU A N 1
ATOM 4380 C CA . GLU A 1 808 ? 173.148 160.370 201.733 1.00 21.37 826 GLU A CA 1
ATOM 4381 C C . GLU A 1 808 ? 172.769 159.704 200.415 1.00 20.51 826 GLU A C 1
ATOM 4382 O O . GLU A 1 808 ? 173.591 159.654 199.495 1.00 27.17 826 GLU A O 1
ATOM 4388 N N . SER A 1 809 ? 171.545 159.198 200.298 1.00 21.29 827 SER A N 1
ATOM 4389 C CA . SER A 1 809 ? 171.150 158.412 199.141 1.00 24.46 827 SER A CA 1
ATOM 4390 C C . SER A 1 809 ? 170.939 159.302 197.917 1.00 22.31 827 SER A C 1
ATOM 4391 O O . SER A 1 809 ? 170.870 160.528 198.007 1.00 23.52 827 SER A O 1
ATOM 4394 N N . HIS A 1 810 ? 170.845 158.657 196.751 1.00 11.64 828 HIS A N 1
ATOM 4395 C CA . HIS A 1 810 ? 170.608 159.392 195.513 1.00 17.37 828 HIS A CA 1
ATOM 4396 C C . HIS A 1 810 ? 169.255 160.091 195.538 1.00 18.41 828 HIS A C 1
ATOM 4397 O O . HIS A 1 810 ? 169.126 161.228 195.074 1.00 18.09 828 HIS A O 1
ATOM 4404 N N . VAL A 1 811 ? 168.232 159.420 196.061 1.00 18.08 829 VAL A N 1
ATOM 4405 C CA . VAL A 1 811 ? 166.923 160.028 196.273 1.00 22.64 829 VAL A CA 1
ATOM 4406 C C . VAL A 1 811 ? 166.389 159.537 197.613 1.00 14.47 829 VAL A C 1
ATOM 4407 O O . VAL A 1 811 ? 166.307 158.327 197.847 1.00 23.00 829 VAL A O 1
ATOM 4411 N N . GLY A 1 812 ? 166.046 160.469 198.495 1.00 24.05 830 GLY A N 1
ATOM 4412 C CA . GLY A 1 812 ? 165.544 160.141 199.819 1.00 20.93 830 GLY A CA 1
ATOM 4413 C C . GLY A 1 812 ? 164.046 160.374 199.912 1.00 22.88 830 GLY A C 1
ATOM 4414 O O . GLY A 1 812 ? 163.532 161.381 199.428 1.00 20.57 830 GLY A O 1
ATOM 4415 N N . ILE A 1 813 ? 163.354 159.427 200.538 1.00 20.67 831 ILE A N 1
ATOM 4416 C CA . ILE A 1 813 ? 161.905 159.469 200.680 1.00 19.07 831 ILE A CA 1
ATOM 4417 C C . ILE A 1 813 ? 161.570 159.548 202.160 1.00 15.30 831 ILE A C 1
ATOM 4418 O O . ILE A 1 813 ? 161.975 158.682 202.942 1.00 22.92 831 ILE A O 1
ATOM 4423 N N . GLY A 1 814 ? 160.830 160.582 202.541 1.00 23.30 832 GLY A N 1
ATOM 4424 C CA . GLY A 1 814 ? 160.332 160.722 203.896 1.00 14.45 832 GLY A CA 1
ATOM 4425 C C . GLY A 1 814 ? 158.894 160.241 203.970 1.00 19.57 832 GLY A C 1
ATOM 4426 O O . GLY A 1 814 ? 158.141 160.357 203.006 1.00 27.00 832 GLY A O 1
ATOM 4427 N N . ILE A 1 815 ? 158.529 159.684 205.117 1.00 27.44 833 ILE A N 1
ATOM 4428 C CA . ILE A 1 815 ? 157.170 159.221 205.360 1.00 25.86 833 ILE A CA 1
ATOM 4429 C C . ILE A 1 815 ? 156.504 160.171 206.339 1.00 23.43 833 ILE A C 1
ATOM 4430 O O . ILE A 1 815 ? 157.065 160.483 207.396 1.00 24.18 833 ILE A O 1
ATOM 4435 N N . LYS A 1 816 ? 155.318 160.648 205.978 1.00 29.89 834 LYS A N 1
ATOM 4436 C CA . LYS A 1 816 ? 154.526 161.520 206.841 1.00 29.76 834 LYS A CA 1
ATOM 4437 C C . LYS A 1 816 ? 153.814 160.643 207.861 1.00 29.61 834 LYS A C 1
ATOM 4438 O O . LYS A 1 816 ? 152.701 160.167 207.640 1.00 33.12 834 LYS A O 1
ATOM 4444 N N . GLY A 1 817 ? 154.476 160.420 208.993 1.00 38.52 835 GLY A N 1
ATOM 4445 C CA . GLY A 1 817 ? 153.937 159.572 210.037 1.00 42.99 835 GLY A CA 1
ATOM 4446 C C . GLY A 1 817 ? 153.759 160.289 211.358 1.00 46.07 835 GLY A C 1
ATOM 4447 O O . GLY A 1 817 ? 153.533 161.502 211.386 1.00 48.16 835 GLY A O 1
ATOM 4448 N N . LYS A 1 818 ? 153.861 159.550 212.460 1.00 48.68 836 LYS A N 1
ATOM 4449 C CA . LYS A 1 818 ? 153.694 160.117 213.791 1.00 48.34 836 LYS A CA 1
ATOM 4450 C C . LYS A 1 818 ? 155.005 160.559 214.431 1.00 49.05 836 LYS A C 1
ATOM 4451 O O . LYS A 1 818 ? 154.974 161.152 215.515 1.00 47.96 836 LYS A O 1
ATOM 4457 N N . GLU A 1 819 ? 156.144 160.305 213.792 1.00 46.75 837 GLU A N 1
ATOM 4458 C CA . GLU A 1 819 ? 157.451 160.623 214.358 1.00 43.28 837 GLU A CA 1
ATOM 4459 C C . GLU A 1 819 ? 157.887 162.059 214.091 1.00 41.37 837 GLU A C 1
ATOM 4460 O O . GLU A 1 819 ? 159.061 162.381 214.297 1.00 43.77 837 GLU A O 1
ATOM 4466 N N . GLY A 1 820 ? 156.987 162.920 213.644 1.00 42.32 838 GLY A N 1
ATOM 4467 C CA . GLY A 1 820 ? 157.316 164.286 213.311 1.00 37.66 838 GLY A CA 1
ATOM 4468 C C . GLY A 1 820 ? 157.378 164.511 211.814 1.00 38.50 838 GLY A C 1
ATOM 4469 O O . GLY A 1 820 ? 156.764 163.800 211.017 1.00 42.28 838 GLY A O 1
ATOM 4470 N N . ARG A 1 821 ? 158.147 165.532 211.430 1.00 31.11 839 ARG A N 1
ATOM 4471 C CA . ARG A 1 821 ? 158.287 165.866 210.019 1.00 27.83 839 ARG A CA 1
ATOM 4472 C C . ARG A 1 821 ? 159.737 166.134 209.627 1.00 26.53 839 ARG A C 1
ATOM 4473 O O . ARG A 1 821 ? 159.982 166.708 208.562 1.00 31.57 839 ARG A O 1
ATOM 4481 N N . GLN A 1 822 ? 160.700 165.735 210.461 1.00 30.04 840 GLN A N 1
ATOM 4482 C CA . GLN A 1 822 ? 162.107 165.944 210.135 1.00 29.18 840 GLN A CA 1
ATOM 4483 C C . GLN A 1 822 ? 162.521 165.139 208.910 1.00 28.80 840 GLN A C 1
ATOM 4484 O O . GLN A 1 822 ? 163.253 165.641 208.050 1.00 31.51 840 GLN A O 1
ATOM 4490 N N . ALA A 1 823 ? 162.076 163.883 208.820 1.00 26.99 841 ALA A N 1
ATOM 4491 C CA . ALA A 1 823 ? 162.386 163.069 207.649 1.00 23.95 841 ALA A CA 1
ATOM 4492 C C . ALA A 1 823 ? 161.738 163.637 206.395 1.00 21.89 841 ALA A C 1
ATOM 4493 O O . ALA A 1 823 ? 162.367 163.688 205.334 1.00 27.29 841 ALA A O 1
ATOM 4495 N N . ALA A 1 824 ? 160.480 164.068 206.502 1.00 26.73 842 ALA A N 1
ATOM 4496 C CA . ALA A 1 824 ? 159.776 164.637 205.358 1.00 15.46 842 ALA A CA 1
ATOM 4497 C C . ALA A 1 824 ? 160.393 165.959 204.920 1.00 23.84 842 ALA A C 1
ATOM 4498 O O . ALA A 1 824 ? 160.483 166.240 203.721 1.00 26.62 842 ALA A O 1
ATOM 4500 N N . ARG A 1 825 ? 160.815 166.789 205.877 1.00 34.19 843 ARG A N 1
ATOM 4501 C CA . ARG A 1 825 ? 161.360 168.097 205.526 1.00 27.31 843 ARG A CA 1
ATOM 4502 C C . ARG A 1 825 ? 162.751 167.988 204.914 1.00 28.88 843 ARG A C 1
ATOM 4503 O O . ARG A 1 825 ? 163.163 168.875 204.160 1.00 36.11 843 ARG A O 1
ATOM 4511 N N . ASN A 1 826 ? 163.485 166.921 205.222 1.00 29.53 844 ASN A N 1
ATOM 4512 C CA . ASN A 1 826 ? 164.818 166.715 204.672 1.00 25.97 844 ASN A CA 1
ATOM 4513 C C . ASN A 1 826 ? 164.824 165.836 203.432 1.00 16.44 844 ASN A C 1
ATOM 4514 O O . ASN A 1 826 ? 165.873 165.701 202.795 1.00 34.06 844 ASN A O 1
ATOM 4519 N N . SER A 1 827 ? 163.692 165.248 203.073 1.00 20.90 845 SER A N 1
ATOM 4520 C CA . SER A 1 827 ? 163.634 164.318 201.961 1.00 19.33 845 SER A CA 1
ATOM 4521 C C . SER A 1 827 ? 163.501 165.062 200.635 1.00 16.16 845 SER A C 1
ATOM 4522 O O . SER A 1 827 ? 163.201 166.256 200.582 1.00 25.86 845 SER A O 1
ATOM 4525 N N . ASP A 1 828 ? 163.762 164.337 199.548 1.00 24.51 846 ASP A N 1
ATOM 4526 C CA . ASP A 1 828 ? 163.489 164.865 198.218 1.00 20.18 846 ASP A CA 1
ATOM 4527 C C . ASP A 1 828 ? 162.012 164.741 197.874 1.00 14.60 846 ASP A C 1
ATOM 4528 O O . ASP A 1 828 ? 161.426 165.657 197.289 1.00 13.61 846 ASP A O 1
ATOM 4533 N N . TYR A 1 829 ? 161.400 163.617 198.236 1.00 17.99 847 TYR A N 1
ATOM 4534 C CA . TYR A 1 829 ? 159.974 163.398 198.066 1.00 13.95 847 TYR A CA 1
ATOM 4535 C C . TYR A 1 829 ? 159.429 162.771 199.337 1.00 12.07 847 TYR A C 1
ATOM 4536 O O . TYR A 1 829 ? 160.127 162.023 200.023 1.00 22.89 847 TYR A O 1
ATOM 4545 N N . SER A 1 830 ? 158.181 163.091 199.651 1.00 22.19 848 SER A N 1
ATOM 4546 C CA . SER A 1 830 ? 157.526 162.579 200.844 1.00 14.83 848 SER A CA 1
ATOM 4547 C C . SER A 1 830 ? 156.200 161.950 200.453 1.00 17.70 848 SER A C 1
ATOM 4548 O O . SER A 1 830 ? 155.449 162.524 199.661 1.00 23.73 848 SER A O 1
ATOM 4551 N N . VAL A 1 831 ? 155.918 160.774 201.002 1.00 23.00 849 VAL A N 1
ATOM 4552 C CA . VAL A 1 831 ? 154.656 160.087 200.744 1.00 15.99 849 VAL A CA 1
ATOM 4553 C C . VAL A 1 831 ? 154.040 159.679 202.077 1.00 22.51 849 VAL A C 1
ATOM 4554 O O . VAL A 1 831 ? 154.768 159.465 203.055 1.00 21.08 849 VAL A O 1
ATOM 4558 N N . PRO A 1 832 ? 152.713 159.591 202.169 1.00 30.11 850 PRO A N 1
ATOM 4559 C CA . PRO A 1 832 ? 152.104 159.144 203.433 1.00 24.87 850 PRO A CA 1
ATOM 4560 C C . PRO A 1 832 ? 152.461 157.721 203.826 1.00 21.93 850 PRO A C 1
ATOM 4561 O O . PRO A 1 832 ? 152.689 157.459 205.012 1.00 29.50 850 PRO A O 1
ATOM 4565 N N . LYS A 1 833 ? 152.531 156.795 202.871 1.00 19.33 851 LYS A N 1
ATOM 4566 C CA . LYS A 1 833 ? 152.674 155.377 203.170 1.00 11.69 851 LYS A CA 1
ATOM 4567 C C . LYS A 1 833 ? 153.850 154.784 202.406 1.00 19.48 851 LYS A C 1
ATOM 4568 O O . LYS A 1 833 ? 154.270 155.297 201.368 1.00 27.72 851 LYS A O 1
ATOM 4574 N N . PHE A 1 834 ? 154.373 153.680 202.947 1.00 26.61 852 PHE A N 1
ATOM 4575 C CA . PHE A 1 834 ? 155.439 152.939 202.281 1.00 21.64 852 PHE A CA 1
ATOM 4576 C C . PHE A 1 834 ? 154.951 152.287 200.992 1.00 17.99 852 PHE A C 1
ATOM 4577 O O . PHE A 1 834 ? 155.734 152.112 200.054 1.00 20.13 852 PHE A O 1
ATOM 4585 N N . LYS A 1 835 ? 153.669 151.923 200.929 1.00 20.69 853 LYS A N 1
ATOM 4586 C CA . LYS A 1 835 ? 153.115 151.306 199.730 1.00 17.75 853 LYS A CA 1
ATOM 4587 C C . LYS A 1 835 ? 153.091 152.257 198.539 1.00 24.25 853 LYS A C 1
ATOM 4588 O O . LYS A 1 835 ? 153.018 151.794 197.397 1.00 28.69 853 LYS A O 1
ATOM 4594 N N . HIS A 1 836 ? 153.147 153.568 198.776 1.00 18.50 854 HIS A N 1
ATOM 4595 C CA . HIS A 1 836 ? 153.153 154.542 197.691 1.00 13.26 854 HIS A CA 1
ATOM 4596 C C . HIS A 1 836 ? 154.441 154.510 196.884 1.00 17.73 854 HIS A C 1
ATOM 4597 O O . HIS A 1 836 ? 154.481 155.080 195.786 1.00 25.92 854 HIS A O 1
ATOM 4604 N N . LEU A 1 837 ? 155.480 153.854 197.401 1.00 21.53 855 LEU A N 1
ATOM 4605 C CA . LEU A 1 837 ? 156.742 153.734 196.684 1.00 19.53 855 LEU A CA 1
ATOM 4606 C C . LEU A 1 837 ? 156.569 152.992 195.366 1.00 18.72 855 LEU A C 1
ATOM 4607 O O . LEU A 1 837 ? 157.272 153.289 194.393 1.00 22.01 855 LEU A O 1
ATOM 4612 N N . LYS A 1 838 ? 155.633 152.044 195.309 1.00 16.70 856 LYS A N 1
ATOM 4613 C CA . LYS A 1 838 ? 155.411 151.286 194.081 1.00 19.21 856 LYS A CA 1
ATOM 4614 C C . LYS A 1 838 ? 154.953 152.197 192.947 1.00 22.28 856 LYS A C 1
ATOM 4615 O O . LYS A 1 838 ? 155.520 152.174 191.850 1.00 29.39 856 LYS A O 1
ATOM 4621 N N . LYS A 1 839 ? 153.933 153.019 193.200 1.00 20.48 857 LYS A N 1
ATOM 4622 C CA . LYS A 1 839 ? 153.489 153.980 192.195 1.00 15.78 857 LYS A CA 1
ATOM 4623 C C . LYS A 1 839 ? 154.550 155.044 191.937 1.00 23.72 857 LYS A C 1
ATOM 4624 O O . LYS A 1 839 ? 154.737 155.476 190.795 1.00 34.14 857 LYS A O 1
ATOM 4630 N N . LEU A 1 840 ? 155.256 155.480 192.983 1.00 17.71 858 LEU A N 1
ATOM 4631 C CA . LEU A 1 840 ? 156.244 156.540 192.810 1.00 18.21 858 LEU A CA 1
ATOM 4632 C C . LEU A 1 840 ? 157.378 156.108 191.887 1.00 19.36 858 LEU A C 1
ATOM 4633 O O . LEU A 1 840 ? 157.850 156.899 191.063 1.00 24.22 858 LEU A O 1
ATOM 4638 N N . LEU A 1 841 ? 157.833 154.863 192.009 1.00 22.82 859 LEU A N 1
ATOM 4639 C CA . LEU A 1 841 ? 158.943 154.394 191.188 1.00 16.92 859 LEU A CA 1
ATOM 4640 C C . LEU A 1 841 ? 158.479 153.813 189.856 1.00 14.50 859 LEU A C 1
ATOM 4641 O O . LEU A 1 841 ? 158.958 154.228 188.798 1.00 24.29 859 LEU A O 1
ATOM 4646 N N . LEU A 1 842 ? 157.545 152.859 189.893 1.00 23.36 860 LEU A N 1
ATOM 4647 C CA . LEU A 1 842 ? 157.226 152.069 188.707 1.00 17.70 860 LEU A CA 1
ATOM 4648 C C . LEU A 1 842 ? 156.578 152.908 187.614 1.00 18.70 860 LEU A C 1
ATOM 4649 O O . LEU A 1 842 ? 156.850 152.702 186.427 1.00 24.54 860 LEU A O 1
ATOM 4654 N N . ALA A 1 843 ? 155.700 153.839 187.982 1.00 22.19 861 ALA A N 1
ATOM 4655 C CA . ALA A 1 843 ? 155.011 154.661 186.994 1.00 23.79 861 ALA A CA 1
ATOM 4656 C C . ALA A 1 843 ? 155.635 156.047 186.864 1.00 19.18 861 ALA A C 1
ATOM 4657 O O . ALA A 1 843 ? 156.125 156.413 185.789 1.00 27.33 861 ALA A O 1
ATOM 4659 N N . HIS A 1 844 ? 155.655 156.813 187.957 1.00 16.37 862 HIS A N 1
ATOM 4660 C CA . HIS A 1 844 ? 156.121 158.194 187.894 1.00 14.68 862 HIS A CA 1
ATOM 4661 C C . HIS A 1 844 ? 157.584 158.263 187.483 1.00 23.72 862 HIS A C 1
ATOM 4662 O O . HIS A 1 844 ? 157.948 159.013 186.573 1.00 30.82 862 HIS A O 1
ATOM 4669 N N . GLY A 1 845 ? 158.440 157.484 188.146 1.00 14.27 863 GLY A N 1
ATOM 4670 C CA . GLY A 1 845 ? 159.862 157.548 187.857 1.00 13.73 863 GLY A CA 1
ATOM 4671 C C . GLY A 1 845 ? 160.206 157.046 186.470 1.00 20.79 863 GLY A C 1
ATOM 4672 O O . GLY A 1 845 ? 161.035 157.640 185.776 1.00 30.07 863 GLY A O 1
ATOM 4673 N N . HIS A 1 846 ? 159.593 155.935 186.058 1.00 15.16 864 HIS A N 1
ATOM 4674 C CA . HIS A 1 846 ? 159.764 155.423 184.702 1.00 15.14 864 HIS A CA 1
ATOM 4675 C C . HIS A 1 846 ? 159.410 156.485 183.668 1.00 21.45 864 HIS A C 1
ATOM 4676 O O . HIS A 1 846 ? 160.192 156.768 182.746 1.00 21.88 864 HIS A O 1
ATOM 4683 N N . LEU A 1 847 ? 158.231 157.096 183.822 1.00 17.08 865 LEU A N 1
ATOM 4684 C CA . LEU A 1 847 ? 157.789 158.122 182.885 1.00 16.09 865 LEU A CA 1
ATOM 4685 C C . LEU A 1 847 ? 158.739 159.313 182.879 1.00 17.85 865 LEU A C 1
ATOM 4686 O O . LEU A 1 847 ? 159.106 159.814 181.810 1.00 25.16 865 LEU A O 1
ATOM 4691 N N . TYR A 1 848 ? 159.154 159.770 184.064 1.00 16.14 866 TYR A N 1
ATOM 4692 C CA . TYR A 1 848 ? 160.042 160.924 184.161 1.00 16.83 866 TYR A CA 1
ATOM 4693 C C . TYR A 1 848 ? 161.368 160.657 183.464 1.00 16.27 866 TYR A C 1
ATOM 4694 O O . TYR A 1 848 ? 161.862 161.496 182.696 1.00 30.74 866 TYR A O 1
ATOM 4703 N N . TYR A 1 849 ? 161.960 159.487 183.719 1.00 18.39 867 TYR A N 1
ATOM 4704 C CA . TYR A 1 849 ? 163.238 159.164 183.102 1.00 16.70 867 TYR A CA 1
ATOM 4705 C C . TYR A 1 849 ? 163.113 159.109 181.587 1.00 11.51 867 TYR A C 1
ATOM 4706 O O . TYR A 1 849 ? 163.940 159.679 180.867 1.00 25.21 867 TYR A O 1
ATOM 4715 N N . VAL A 1 850 ? 162.092 158.413 181.082 1.00 12.19 868 VAL A N 1
ATOM 4716 C CA . VAL A 1 850 ? 161.960 158.273 179.634 1.00 17.62 868 VAL A CA 1
ATOM 4717 C C . VAL A 1 850 ? 161.752 159.635 178.985 1.00 19.40 868 VAL A C 1
ATOM 4718 O O . VAL A 1 850 ? 162.384 159.961 177.969 1.00 31.94 868 VAL A O 1
ATOM 4722 N N . ARG A 1 851 ? 160.895 160.468 179.585 1.00 20.04 869 ARG A N 1
ATOM 4723 C CA . ARG A 1 851 ? 160.618 161.788 179.028 1.00 17.70 869 ARG A CA 1
ATOM 4724 C C . ARG A 1 851 ? 161.878 162.644 178.968 1.00 17.70 869 ARG A C 1
ATOM 4725 O O . ARG A 1 851 ? 162.201 163.224 177.922 1.00 25.46 869 ARG A O 1
ATOM 4733 N N . ILE A 1 852 ? 162.621 162.726 180.076 1.00 19.35 870 ILE A N 1
ATOM 4734 C CA . ILE A 1 852 ? 163.773 163.622 180.079 1.00 25.63 870 ILE A CA 1
ATOM 4735 C C . ILE A 1 852 ? 164.915 163.074 179.219 1.00 21.61 870 ILE A C 1
ATOM 4736 O O . ILE A 1 852 ? 165.641 163.848 178.580 1.00 23.19 870 ILE A O 1
ATOM 4741 N N . ALA A 1 853 ? 165.097 161.749 179.174 1.00 13.87 871 ALA A N 1
ATOM 4742 C CA . ALA A 1 853 ? 166.144 161.181 178.331 1.00 20.80 871 ALA A CA 1
ATOM 4743 C C . ALA A 1 853 ? 165.861 161.441 176.859 1.00 17.72 871 ALA A C 1
ATOM 4744 O O . ALA A 1 853 ? 166.766 161.811 176.093 1.00 18.73 871 ALA A O 1
ATOM 4746 N N . HIS A 1 854 ? 164.600 161.264 176.446 1.00 21.08 872 HIS A N 1
ATOM 4747 C CA . HIS A 1 854 ? 164.238 161.590 175.075 1.00 18.98 872 HIS A CA 1
ATOM 4748 C C . HIS A 1 854 ? 164.441 163.070 174.791 1.00 17.08 872 HIS A C 1
ATOM 4749 O O . HIS A 1 854 ? 164.915 163.436 173.713 1.00 24.94 872 HIS A O 1
ATOM 4756 N N . LEU A 1 855 ? 164.100 163.936 175.750 1.00 16.69 873 LEU A N 1
ATOM 4757 C CA . LEU A 1 855 ? 164.297 165.368 175.545 1.00 19.76 873 LEU A CA 1
ATOM 4758 C C . LEU A 1 855 ? 165.768 165.699 175.308 1.00 20.61 873 LEU A C 1
ATOM 4759 O O . LEU A 1 855 ? 166.103 166.470 174.402 1.00 23.43 873 LEU A O 1
ATOM 4764 N N . VAL A 1 856 ? 166.662 165.118 176.112 1.00 19.38 874 VAL A N 1
ATOM 4765 C CA . VAL A 1 856 ? 168.089 165.420 175.983 1.00 21.53 874 VAL A CA 1
ATOM 4766 C C . VAL A 1 856 ? 168.617 164.948 174.630 1.00 22.37 874 VAL A C 1
ATOM 4767 O O . VAL A 1 856 ? 169.280 165.705 173.893 1.00 27.77 874 VAL A O 1
ATOM 4771 N N . GLN A 1 857 ? 168.319 163.691 174.279 1.00 21.94 875 GLN A N 1
ATOM 4772 C CA . GLN A 1 857 ? 168.791 163.161 173.004 1.00 16.78 875 GLN A CA 1
ATOM 4773 C C . GLN A 1 857 ? 168.246 163.973 171.836 1.00 18.98 875 GLN A C 1
ATOM 4774 O O . GLN A 1 857 ? 168.983 164.298 170.897 1.00 25.36 875 GLN A O 1
ATOM 4780 N N . TYR A 1 858 ? 166.960 164.330 171.891 1.00 22.13 876 TYR A N 1
ATOM 4781 C CA . TYR A 1 858 ? 166.337 165.088 170.816 1.00 17.16 876 TYR A CA 1
ATOM 4782 C C . TYR A 1 858 ? 166.939 166.479 170.684 1.00 18.20 876 TYR A C 1
ATOM 4783 O O . TYR A 1 858 ? 167.118 166.971 169.568 1.00 23.58 876 TYR A O 1
ATOM 4792 N N . PHE A 1 859 ? 167.235 167.140 171.804 1.00 26.56 877 PHE A N 1
ATOM 4793 C CA . PHE A 1 859 ? 167.828 168.471 171.734 1.00 16.08 877 PHE A CA 1
ATOM 4794 C C . PHE A 1 859 ? 169.178 168.426 171.037 1.00 18.40 877 PHE A C 1
ATOM 4795 O O . PHE A 1 859 ? 169.442 169.205 170.106 1.00 23.32 877 PHE A O 1
ATOM 4803 N N . PHE A 1 860 ? 170.040 167.496 171.457 1.00 25.50 878 PHE A N 1
ATOM 4804 C CA . PHE A 1 860 ? 171.351 167.402 170.821 1.00 8.70 878 PHE A CA 1
ATOM 4805 C C . PHE A 1 860 ? 171.221 167.051 169.342 1.00 19.42 878 PHE A C 1
ATOM 4806 O O . PHE A 1 860 ? 171.902 167.643 168.490 1.00 29.19 878 PHE A O 1
ATOM 4814 N N . TYR A 1 861 ? 170.331 166.111 169.015 1.00 17.90 879 TYR A N 1
ATOM 4815 C CA . TYR A 1 861 ? 170.162 165.683 167.631 1.00 12.96 879 TYR A CA 1
ATOM 4816 C C . TYR A 1 861 ? 169.658 166.821 166.751 1.00 19.53 879 TYR A C 1
ATOM 4817 O O . TYR A 1 861 ? 170.164 167.036 165.645 1.00 29.77 879 TYR A O 1
ATOM 4826 N N . LYS A 1 862 ? 168.649 167.557 167.223 1.00 20.84 880 LYS A N 1
ATOM 4827 C CA . LYS A 1 862 ? 168.060 168.600 166.398 1.00 19.84 880 LYS A CA 1
ATOM 4828 C C . LYS A 1 862 ? 169.019 169.763 166.216 1.00 18.91 880 LYS A C 1
ATOM 4829 O O . LYS A 1 862 ? 169.054 170.366 165.139 1.00 21.91 880 LYS A O 1
ATOM 4835 N N . ASN A 1 863 ? 169.849 170.060 167.217 1.00 21.43 881 ASN A N 1
ATOM 4836 C CA . ASN A 1 863 ? 170.808 171.136 167.002 1.00 19.87 881 ASN A CA 1
ATOM 4837 C C . ASN A 1 863 ? 171.970 170.712 166.108 1.00 14.04 881 ASN A C 1
ATOM 4838 O O . ASN A 1 863 ? 172.489 171.539 165.350 1.00 20.55 881 ASN A O 1
ATOM 4843 N N . LEU A 1 864 ? 172.385 169.442 166.156 1.00 19.09 882 LEU A N 1
ATOM 4844 C CA . LEU A 1 864 ? 173.377 168.984 165.187 1.00 14.53 882 LEU A CA 1
ATOM 4845 C C . LEU A 1 864 ? 172.815 169.014 163.768 1.00 17.92 882 LEU A C 1
ATOM 4846 O O . LEU A 1 864 ? 173.505 169.431 162.828 1.00 26.89 882 LEU A O 1
ATOM 4851 N N . CYS A 1 865 ? 171.564 168.573 163.597 1.00 19.19 883 CYS A N 1
ATOM 4852 C CA . CYS A 1 865 ? 170.887 168.691 162.307 1.00 17.60 883 CYS A CA 1
ATOM 4853 C C . CYS A 1 865 ? 170.830 170.143 161.853 1.00 21.34 883 CYS A C 1
ATOM 4854 O O . CYS A 1 865 ? 170.941 170.437 160.658 1.00 24.83 883 CYS A O 1
ATOM 4857 N N . PHE A 1 866 ? 170.629 171.057 162.798 1.00 21.63 884 PHE A N 1
ATOM 4858 C CA . PHE A 1 866 ? 170.589 172.483 162.506 1.00 15.67 884 PHE A CA 1
ATOM 4859 C C . PHE A 1 866 ? 171.930 172.987 161.981 1.00 22.22 884 PHE A C 1
ATOM 4860 O O . PHE A 1 866 ? 171.988 173.673 160.955 1.00 29.86 884 PHE A O 1
ATOM 4868 N N . ILE A 1 867 ? 173.021 172.640 162.658 1.00 16.80 885 ILE A N 1
ATOM 4869 C CA . ILE A 1 867 ? 174.279 173.338 162.411 1.00 18.09 885 ILE A CA 1
ATOM 4870 C C . ILE A 1 867 ? 175.171 172.655 161.369 1.00 20.03 885 ILE A C 1
ATOM 4871 O O . ILE A 1 867 ? 175.940 173.337 160.683 1.00 21.57 885 ILE A O 1
ATOM 4876 N N . LEU A 1 868 ? 175.080 171.334 161.202 1.00 22.74 886 LEU A N 1
ATOM 4877 C CA . LEU A 1 868 ? 175.968 170.661 160.254 1.00 18.93 886 LEU A CA 1
ATOM 4878 C C . LEU A 1 868 ? 175.899 171.209 158.827 1.00 23.05 886 LEU A C 1
ATOM 4879 O O . LEU A 1 868 ? 176.968 171.353 158.207 1.00 23.12 886 LEU A O 1
ATOM 4884 N N . PRO A 1 869 ? 174.728 171.505 158.242 1.00 25.47 887 PRO A N 1
ATOM 4885 C CA . PRO A 1 869 ? 174.737 172.143 156.911 1.00 17.81 887 PRO A CA 1
ATOM 4886 C C . PRO A 1 869 ? 175.455 173.482 156.885 1.00 15.67 887 PRO A C 1
ATOM 4887 O O . PRO A 1 869 ? 176.097 173.819 155.882 1.00 21.36 887 PRO A O 1
ATOM 4891 N N . GLN A 1 870 ? 175.364 174.257 157.967 1.00 26.25 888 GLN A N 1
ATOM 4892 C CA . GLN A 1 870 ? 176.098 175.515 158.053 1.00 17.91 888 GLN A CA 1
ATOM 4893 C C . GLN A 1 870 ? 177.603 175.278 158.047 1.00 14.50 888 GLN A C 1
ATOM 4894 O O . GLN A 1 870 ? 178.360 176.052 157.453 1.00 23.53 888 GLN A O 1
ATOM 4900 N N . PHE A 1 871 ? 178.056 174.218 158.721 1.00 19.95 889 PHE A N 1
ATOM 4901 C CA . PHE A 1 871 ? 179.468 173.855 158.681 1.00 13.48 889 PHE A CA 1
ATOM 4902 C C . PHE A 1 871 ? 179.888 173.420 157.283 1.00 10.57 889 PHE A C 1
ATOM 4903 O O . PHE A 1 871 ? 180.978 173.771 156.818 1.00 22.43 889 PHE A O 1
ATOM 4911 N N . LEU A 1 872 ? 179.038 172.650 156.601 1.00 19.37 890 LEU A N 1
ATOM 4912 C CA . LEU A 1 872 ? 179.349 172.208 155.246 1.00 14.61 890 LEU A CA 1
ATOM 4913 C C . LEU A 1 872 ? 179.375 173.369 154.263 1.00 11.69 890 LEU A C 1
ATOM 4914 O O . LEU A 1 872 ? 180.100 173.318 153.264 1.00 20.10 890 LEU A O 1
ATOM 4919 N N . TYR A 1 873 ? 178.597 174.421 154.526 1.00 12.49 891 TYR A N 1
ATOM 4920 C CA . TYR A 1 873 ? 178.557 175.581 153.645 1.00 14.89 891 TYR A CA 1
ATOM 4921 C C . TYR A 1 873 ? 179.872 176.355 153.625 1.00 17.36 891 TYR A C 1
ATOM 4922 O O . TYR A 1 873 ? 180.108 177.120 152.687 1.00 18.13 891 TYR A O 1
ATOM 4931 N N . GLN A 1 874 ? 180.728 176.174 154.633 1.00 20.99 892 GLN A N 1
ATOM 4932 C CA . GLN A 1 874 ? 182.001 176.887 154.666 1.00 15.56 892 GLN A CA 1
ATOM 4933 C C . GLN A 1 874 ? 182.949 176.406 153.577 1.00 13.91 892 GLN A C 1
ATOM 4934 O O . GLN A 1 874 ? 183.800 177.173 153.115 1.00 18.27 892 GLN A O 1
ATOM 4940 N N . PHE A 1 875 ? 182.813 175.152 153.150 1.00 23.78 893 PHE A N 1
ATOM 4941 C CA . PHE A 1 875 ? 183.633 174.605 152.079 1.00 18.03 893 PHE A CA 1
ATOM 4942 C C . PHE A 1 875 ? 183.250 175.149 150.710 1.00 18.71 893 PHE A C 1
ATOM 4943 O O . PHE A 1 875 ? 183.968 174.892 149.738 1.00 24.86 893 PHE A O 1
ATOM 4951 N N . PHE A 1 876 ? 182.142 175.882 150.609 1.00 26.64 894 PHE A N 1
ATOM 4952 C CA . PHE A 1 876 ? 181.691 176.440 149.346 1.00 23.02 894 PHE A CA 1
ATOM 4953 C C . PHE A 1 876 ? 181.651 177.959 149.323 1.00 21.63 894 PHE A C 1
ATOM 4954 O O . PHE A 1 876 ? 181.572 178.536 148.236 1.00 30.10 894 PHE A O 1
ATOM 4962 N N . CYS A 1 877 ? 181.693 178.617 150.474 1.00 19.96 895 CYS A N 1
ATOM 4963 C CA . CYS A 1 877 ? 182.118 180.005 150.525 1.00 16.81 895 CYS A CA 1
ATOM 4964 C C . CYS A 1 877 ? 183.628 179.998 150.756 1.00 23.98 895 CYS A C 1
ATOM 4965 O O . CYS A 1 877 ? 184.280 178.956 150.660 1.00 41.07 895 CYS A O 1
ATOM 4968 N N . GLY A 1 878 ? 184.217 181.146 151.050 1.00 18.31 896 GLY A N 1
ATOM 4969 C CA . GLY A 1 878 ? 185.657 181.154 151.221 1.00 21.31 896 GLY A CA 1
ATOM 4970 C C . GLY A 1 878 ? 186.100 180.825 152.629 1.00 22.77 896 GLY A C 1
ATOM 4971 O O . GLY A 1 878 ? 187.089 181.384 153.111 1.00 31.15 896 GLY A O 1
ATOM 4972 N N . PHE A 1 879 ? 185.378 179.918 153.294 1.00 22.51 897 PHE A N 1
ATOM 4973 C CA . PHE A 1 879 ? 185.516 179.701 154.734 1.00 15.13 897 PHE A CA 1
ATOM 4974 C C . PHE A 1 879 ? 185.402 181.030 155.472 1.00 17.26 897 PHE A C 1
ATOM 4975 O O . PHE A 1 879 ? 186.137 181.310 156.419 1.00 27.38 897 PHE A O 1
ATOM 4983 N N . SER A 1 880 ? 184.467 181.858 155.023 1.00 20.84 898 SER A N 1
ATOM 4984 C CA . SER A 1 880 ? 184.375 183.248 155.437 1.00 21.08 898 SER A CA 1
ATOM 4985 C C . SER A 1 880 ? 183.441 183.460 156.619 1.00 25.63 898 SER A C 1
ATOM 4986 O O . SER A 1 880 ? 183.191 184.611 156.986 1.00 27.20 898 SER A O 1
ATOM 4989 N N . GLN A 1 881 ? 182.937 182.380 157.222 1.00 15.77 899 GLN A N 1
ATOM 4990 C CA . GLN A 1 881 ? 181.969 182.427 158.317 1.00 20.22 899 GLN A CA 1
ATOM 4991 C C . GLN A 1 881 ? 180.625 182.990 157.869 1.00 26.21 899 GLN A C 1
ATOM 4992 O O . GLN A 1 881 ? 179.890 183.568 158.670 1.00 27.10 899 GLN A O 1
ATOM 4998 N N . GLN A 1 882 ? 180.295 182.824 156.598 1.00 23.19 900 GLN A N 1
ATOM 4999 C CA . GLN A 1 882 ? 179.007 183.270 156.087 1.00 20.56 900 GLN A CA 1
ATOM 5000 C C . GLN A 1 882 ? 177.911 182.326 156.566 1.00 19.06 900 GLN A C 1
ATOM 5001 O O . GLN A 1 882 ? 177.991 181.121 156.305 1.00 26.04 900 GLN A O 1
ATOM 5007 N N . PRO A 1 883 ? 176.900 182.813 157.281 1.00 20.54 901 PRO A N 1
ATOM 5008 C CA . PRO A 1 883 ? 175.824 181.922 157.728 1.00 20.32 901 PRO A CA 1
ATOM 5009 C C . PRO A 1 883 ? 175.031 181.367 156.557 1.00 21.31 901 PRO A C 1
ATOM 5010 O O . PRO A 1 883 ? 174.791 182.051 155.562 1.00 31.15 901 PRO A O 1
ATOM 5014 N N . LEU A 1 884 ? 174.623 180.106 156.688 1.00 21.04 902 LEU A N 1
ATOM 5015 C CA . LEU A 1 884 ? 173.755 179.505 155.684 1.00 17.68 902 LEU A CA 1
ATOM 5016 C C . LEU A 1 884 ? 172.324 180.008 155.811 1.00 16.94 902 LEU A C 1
ATOM 5017 O O . LEU A 1 884 ? 171.617 180.118 154.804 1.00 24.30 902 LEU A O 1
ATOM 5022 N N . TYR A 1 885 ? 171.887 180.330 157.022 1.00 22.51 903 TYR A N 1
ATOM 5023 C CA . TYR A 1 885 ? 170.524 180.759 157.281 1.00 21.55 903 TYR A CA 1
ATOM 5024 C C . TYR A 1 885 ? 170.479 182.236 157.646 1.00 20.41 903 TYR A C 1
ATOM 5025 O O . TYR A 1 885 ? 171.483 182.840 158.028 1.00 29.76 903 TYR A O 1
ATOM 5034 N N . ASP A 1 886 ? 169.286 182.806 157.517 1.00 30.14 904 ASP A N 1
ATOM 5035 C CA . ASP A 1 886 ? 169.039 184.175 157.937 1.00 27.55 904 ASP A CA 1
ATOM 5036 C C . ASP A 1 886 ? 169.054 184.269 159.462 1.00 28.23 904 ASP A C 1
ATOM 5037 O O . ASP A 1 886 ? 168.765 183.301 160.172 1.00 27.56 904 ASP A O 1
ATOM 5042 N N . ALA A 1 887 ? 169.417 185.455 159.961 1.00 27.01 905 ALA A N 1
ATOM 5043 C CA . ALA A 1 887 ? 169.609 185.638 161.396 1.00 28.75 905 ALA A CA 1
ATOM 5044 C C . ALA A 1 887 ? 168.326 185.376 162.175 1.00 26.26 905 ALA A C 1
ATOM 5045 O O . ALA A 1 887 ? 168.369 184.842 163.288 1.00 29.30 905 ALA A O 1
ATOM 5047 N N . ALA A 1 888 ? 167.174 185.757 161.618 1.00 25.09 906 ALA A N 1
ATOM 5048 C CA . ALA A 1 888 ? 165.910 185.479 162.291 1.00 25.83 906 ALA A CA 1
ATOM 5049 C C . ALA A 1 888 ? 165.661 183.980 162.402 1.00 29.19 906 ALA A C 1
ATOM 5050 O O . ALA A 1 888 ? 165.182 183.499 163.436 1.00 32.34 906 ALA A O 1
ATOM 5052 N N . TYR A 1 889 ? 165.968 183.227 161.343 1.00 24.09 907 TYR A N 1
ATOM 5053 C CA . TYR A 1 889 ? 165.840 181.773 161.405 1.00 22.70 907 TYR A CA 1
ATOM 5054 C C . TYR A 1 889 ? 166.770 181.188 162.459 1.00 26.28 907 TYR A C 1
ATOM 5055 O O . TYR A 1 889 ? 166.370 180.312 163.236 1.00 31.39 907 TYR A O 1
ATOM 5064 N N . LEU A 1 890 ? 168.013 181.674 162.508 1.00 20.72 908 LEU A N 1
ATOM 5065 C CA . LEU A 1 890 ? 168.950 181.214 163.529 1.00 25.00 908 LEU A CA 1
ATOM 5066 C C . LEU A 1 890 ? 168.425 181.504 164.928 1.00 26.96 908 LEU A C 1
ATOM 5067 O O . LEU A 1 890 ? 168.575 180.683 165.840 1.00 29.34 908 LEU A O 1
ATOM 5072 N N . THR A 1 891 ? 167.812 182.673 165.117 1.00 27.14 909 THR A N 1
ATOM 5073 C CA . THR A 1 891 ? 167.318 183.055 166.434 1.00 23.94 909 THR A CA 1
ATOM 5074 C C . THR A 1 891 ? 166.118 182.214 166.857 1.00 27.18 909 THR A C 1
ATOM 5075 O O . THR A 1 891 ? 166.063 181.736 167.996 1.00 34.73 909 THR A O 1
ATOM 5079 N N . MET A 1 892 ? 165.146 182.018 165.968 1.00 24.15 910 MET A N 1
ATOM 5080 C CA . MET A 1 892 ? 163.913 181.350 166.368 1.00 25.09 910 MET A CA 1
ATOM 5081 C C . MET A 1 892 ? 163.856 179.871 166.015 1.00 23.95 910 MET A C 1
ATOM 5082 O O . MET A 1 892 ? 162.781 179.276 166.127 1.00 28.10 910 MET A O 1
ATOM 5087 N N . TYR A 1 893 ? 164.965 179.255 165.599 1.00 26.47 911 TYR A N 1
ATOM 5088 C CA . TYR A 1 893 ? 164.959 177.804 165.432 1.00 21.96 911 TYR A CA 1
ATOM 5089 C C . TYR A 1 893 ? 164.642 177.100 166.748 1.00 21.37 911 TYR A C 1
ATOM 5090 O O . TYR A 1 893 ? 163.835 176.166 166.787 1.00 26.07 911 TYR A O 1
ATOM 5099 N N . ASN A 1 894 ? 165.268 177.537 167.840 1.00 25.50 912 ASN A N 1
ATOM 5100 C CA . ASN A 1 894 ? 165.081 176.910 169.139 1.00 20.51 912 ASN A CA 1
ATOM 5101 C C . ASN A 1 894 ? 164.066 177.626 170.017 1.00 25.15 912 ASN A C 1
ATOM 5102 O O . ASN A 1 894 ? 163.637 177.058 171.025 1.00 26.40 912 ASN A O 1
ATOM 5107 N N . ILE A 1 895 ? 163.672 178.845 169.666 1.00 27.15 913 ILE A N 1
ATOM 5108 C CA . ILE A 1 895 ? 162.715 179.594 170.472 1.00 24.96 913 ILE A CA 1
ATOM 5109 C C . ILE A 1 895 ? 161.285 179.318 170.035 1.00 21.90 913 ILE A C 1
ATOM 5110 O O . ILE A 1 895 ? 160.407 179.073 170.864 1.00 28.36 913 ILE A O 1
ATOM 5115 N N . CYS A 1 896 ? 161.029 179.342 168.731 1.00 27.91 914 CYS A N 1
ATOM 5116 C CA . CYS A 1 896 ? 159.670 179.315 168.213 1.00 26.73 914 CYS A CA 1
ATOM 5117 C C . CYS A 1 896 ? 159.358 178.121 167.326 1.00 26.98 914 CYS A C 1
ATOM 5118 O O . CYS A 1 896 ? 158.199 177.710 167.270 1.00 33.87 914 CYS A O 1
ATOM 5121 N N . PHE A 1 897 ? 160.344 177.557 166.632 1.00 25.18 915 PHE A N 1
ATOM 5122 C CA . PHE A 1 897 ? 160.049 176.529 165.641 1.00 26.66 915 PHE A CA 1
ATOM 5123 C C . PHE A 1 897 ? 160.104 175.118 166.213 1.00 20.04 915 PHE A C 1
ATOM 5124 O O . PHE A 1 897 ? 159.309 174.264 165.812 1.00 28.93 915 PHE A O 1
ATOM 5132 N N . THR A 1 898 ? 161.023 174.850 167.142 1.00 13.26 916 THR A N 1
ATOM 5133 C CA . THR A 1 898 ? 161.236 173.496 167.644 1.00 19.92 916 THR A CA 1
ATOM 5134 C C . THR A 1 898 ? 161.290 173.462 169.167 1.00 22.90 916 THR A C 1
ATOM 5135 O O . THR A 1 898 ? 161.928 172.583 169.748 1.00 31.81 916 THR A O 1
ATOM 5139 N N . SER A 1 899 ? 160.618 174.399 169.833 1.00 20.20 917 SER A N 1
ATOM 5140 C CA . SER A 1 899 ? 160.681 174.460 171.289 1.00 18.94 917 SER A CA 1
ATOM 5141 C C . SER A 1 899 ? 159.529 173.714 171.957 1.00 19.78 917 SER A C 1
ATOM 5142 O O . SER A 1 899 ? 159.758 172.838 172.795 1.00 24.21 917 SER A O 1
ATOM 5145 N N . LEU A 1 900 ? 158.299 174.066 171.616 1.00 20.69 918 LEU A N 1
ATOM 5146 C CA . LEU A 1 900 ? 157.112 173.536 172.329 1.00 13.86 918 LEU A CA 1
ATOM 5147 C C . LEU A 1 900 ? 156.870 172.038 172.101 1.00 20.03 918 LEU A C 1
ATOM 5148 O O . LEU A 1 900 ? 156.491 171.399 173.074 1.00 24.06 918 LEU A O 1
ATOM 5153 N N . PRO A 1 901 ? 157.060 171.430 170.905 1.00 23.69 919 PRO A N 1
ATOM 5154 C CA . PRO A 1 901 ? 156.749 169.993 170.778 1.00 16.05 919 PRO A CA 1
ATOM 5155 C C . PRO A 1 901 ? 157.523 169.096 171.731 1.00 18.92 919 PRO A C 1
ATOM 5156 O O . PRO A 1 901 ? 156.936 168.172 172.308 1.00 21.90 919 PRO A O 1
ATOM 5160 N N . ILE A 1 902 ? 158.818 169.345 171.933 1.00 20.88 920 ILE A N 1
ATOM 5161 C CA . ILE A 1 902 ? 159.586 168.487 172.830 1.00 19.84 920 ILE A CA 1
ATOM 5162 C C . ILE A 1 902 ? 159.206 168.747 174.283 1.00 17.65 920 ILE A C 1
ATOM 5163 O O . ILE A 1 902 ? 159.231 167.828 175.110 1.00 23.77 920 ILE A O 1
ATOM 5168 N N . LEU A 1 903 ? 158.852 169.988 174.623 1.00 13.36 921 LEU A N 1
ATOM 5169 C CA . LEU A 1 903 ? 158.382 170.281 175.971 1.00 16.36 921 LEU A CA 1
ATOM 5170 C C . LEU A 1 903 ? 157.069 169.568 176.261 1.00 19.87 921 LEU A C 1
ATOM 5171 O O . LEU A 1 903 ? 156.867 169.046 177.363 1.00 26.92 921 LEU A O 1
ATOM 5176 N N . ALA A 1 904 ? 156.162 169.538 175.283 1.00 23.90 922 ALA A N 1
ATOM 5177 C CA . ALA A 1 904 ? 154.911 168.809 175.449 1.00 9.76 922 ALA A CA 1
ATOM 5178 C C . ALA A 1 904 ? 155.153 167.307 175.518 1.00 19.45 922 ALA A C 1
ATOM 5179 O O . ALA A 1 904 ? 154.464 166.596 176.257 1.00 24.72 922 ALA A O 1
ATOM 5181 N N . TYR A 1 905 ? 156.117 166.804 174.744 1.00 20.85 923 TYR A N 1
ATOM 5182 C CA . TYR A 1 905 ? 156.464 165.390 174.820 1.00 17.82 923 TYR A CA 1
ATOM 5183 C C . TYR A 1 905 ? 156.982 165.026 176.206 1.00 23.00 923 TYR A C 1
ATOM 5184 O O . TYR A 1 905 ? 156.562 164.026 176.795 1.00 24.11 923 TYR A O 1
ATOM 5193 N N . SER A 1 906 ? 157.890 165.834 176.748 1.00 21.62 924 SER A N 1
ATOM 5194 C CA . SER A 1 906 ? 158.522 165.531 178.024 1.00 18.87 924 SER A CA 1
ATOM 5195 C C . SER A 1 906 ? 157.596 165.738 179.213 1.00 17.70 924 SER A C 1
ATOM 5196 O O . SER A 1 906 ? 157.986 165.428 180.341 1.00 28.96 924 SER A O 1
ATOM 5199 N N . LEU A 1 907 ? 156.393 166.266 178.994 1.00 18.47 925 LEU A N 1
ATOM 5200 C CA . LEU A 1 907 ? 155.431 166.467 180.064 1.00 13.96 925 LEU A CA 1
ATOM 5201 C C . LEU A 1 907 ? 154.203 165.579 179.957 1.00 14.38 925 LEU A C 1
ATOM 5202 O O . LEU A 1 907 ? 153.496 165.414 180.954 1.00 26.34 925 LEU A O 1
ATOM 5207 N N . LEU A 1 908 ? 153.935 164.999 178.790 1.00 19.32 926 LEU A N 1
ATOM 5208 C CA . LEU A 1 908 ? 152.700 164.258 178.568 1.00 14.97 926 LEU A CA 1
ATOM 5209 C C . LEU A 1 908 ? 152.894 162.849 178.044 1.00 12.28 926 LEU A C 1
ATOM 5210 O O . LEU A 1 908 ? 151.946 162.060 178.117 1.00 29.09 926 LEU A O 1
ATOM 5215 N N . GLU A 1 909 ? 154.067 162.500 177.528 1.00 18.29 927 GLU A N 1
ATOM 5216 C CA . GLU A 1 909 ? 154.229 161.231 176.835 1.00 20.74 927 GLU A CA 1
ATOM 5217 C C . GLU A 1 909 ? 154.090 160.056 177.792 1.00 23.95 927 GLU A C 1
ATOM 5218 O O . GLU A 1 909 ? 154.705 160.031 178.861 1.00 27.04 927 GLU A O 1
ATOM 5224 N N . GLN A 1 910 ? 153.281 159.082 177.397 1.00 25.31 928 GLN A N 1
ATOM 5225 C CA . GLN A 1 910 ? 153.187 157.790 178.062 1.00 19.18 928 GLN A CA 1
ATOM 5226 C C . GLN A 1 910 ? 153.519 156.744 177.004 1.00 21.58 928 GLN A C 1
ATOM 5227 O O . GLN A 1 910 ? 152.629 156.237 176.318 1.00 22.67 928 GLN A O 1
ATOM 5233 N N . HIS A 1 911 ? 154.812 156.441 176.860 1.00 16.94 929 HIS A N 1
ATOM 5234 C CA . HIS A 1 911 ? 155.225 155.379 175.950 1.00 21.84 929 HIS A CA 1
ATOM 5235 C C . HIS A 1 911 ? 154.634 154.043 176.379 1.00 24.83 929 HIS A C 1
ATOM 5236 O O . HIS A 1 911 ? 154.316 153.193 175.540 1.00 28.97 929 HIS A O 1
ATOM 5243 N N . ILE A 1 912 ? 154.486 153.845 177.684 1.00 22.75 930 ILE A N 1
ATOM 5244 C CA . ILE A 1 912 ? 153.676 152.782 178.259 1.00 18.42 930 ILE A CA 1
ATOM 5245 C C . ILE A 1 912 ? 152.653 153.443 179.171 1.00 23.15 930 ILE A C 1
ATOM 5246 O O . ILE A 1 912 ? 152.974 154.409 179.870 1.00 35.31 930 ILE A O 1
ATOM 5251 N N . ASN A 1 913 ? 151.422 152.941 179.144 1.00 27.12 931 ASN A N 1
ATOM 5252 C CA . ASN A 1 913 ? 150.368 153.497 179.985 1.00 21.36 931 ASN A CA 1
ATOM 5253 C C . ASN A 1 913 ? 150.726 153.367 181.459 1.00 26.11 931 ASN A C 1
ATOM 5254 O O . ASN A 1 913 ? 151.429 152.442 181.873 1.00 33.39 931 ASN A O 1
ATOM 5259 N N . ILE A 1 914 ? 150.232 154.316 182.258 1.00 24.06 932 ILE A N 1
ATOM 5260 C CA . ILE A 1 914 ? 150.496 154.294 183.693 1.00 29.12 932 ILE A CA 1
ATOM 5261 C C . ILE A 1 914 ? 149.904 153.042 184.326 1.00 22.93 932 ILE A C 1
ATOM 5262 O O . ILE A 1 914 ? 150.507 152.435 185.219 1.00 31.17 932 ILE A O 1
ATOM 5267 N N . ASP A 1 915 ? 148.714 152.637 183.878 1.00 24.71 933 ASP A N 1
ATOM 5268 C CA . ASP A 1 915 ? 148.085 151.440 184.426 1.00 23.74 933 ASP A CA 1
ATOM 5269 C C . ASP A 1 915 ? 148.919 150.198 184.144 1.00 27.64 933 ASP A C 1
ATOM 5270 O O . ASP A 1 915 ? 149.060 149.327 185.008 1.00 34.55 933 ASP A O 1
ATOM 5275 N N . THR A 1 916 ? 149.473 150.094 182.935 1.00 27.13 934 THR A N 1
ATOM 5276 C CA . THR A 1 916 ? 150.374 148.988 182.624 1.00 23.56 934 THR A CA 1
ATOM 5277 C C . THR A 1 916 ? 151.651 149.062 183.452 1.00 27.52 934 THR A C 1
ATOM 5278 O O . THR A 1 916 ? 152.155 148.035 183.918 1.00 33.47 934 THR A O 1
ATOM 5282 N N . LEU A 1 917 ? 152.196 150.268 183.635 1.00 24.58 935 LEU A N 1
ATOM 5283 C CA . LEU A 1 917 ? 153.428 150.418 184.402 1.00 20.45 935 LEU A CA 1
ATOM 5284 C C . LEU A 1 917 ? 153.233 150.018 185.857 1.00 24.07 935 LEU A C 1
ATOM 5285 O O . LEU A 1 917 ? 154.146 149.465 186.477 1.00 33.79 935 LEU A O 1
ATOM 5290 N N . THR A 1 918 ? 152.058 150.296 186.419 1.00 27.76 936 THR A N 1
ATOM 5291 C CA . THR A 1 918 ? 151.779 149.928 187.802 1.00 30.04 936 THR A CA 1
ATOM 5292 C C . THR A 1 918 ? 151.564 148.429 187.970 1.00 26.56 936 THR A C 1
ATOM 5293 O O . THR A 1 918 ? 151.978 147.857 188.984 1.00 31.49 936 THR A O 1
ATOM 5297 N N . SER A 1 919 ? 150.938 147.775 186.993 1.00 23.19 937 SER A N 1
ATOM 5298 C CA . SER A 1 919 ? 150.606 146.361 187.112 1.00 27.40 937 SER A CA 1
ATOM 5299 C C . SER A 1 919 ? 151.746 145.429 186.720 1.00 30.08 937 SER A C 1
ATOM 5300 O O . SER A 1 919 ? 151.660 144.227 186.992 1.00 28.52 937 SER A O 1
ATOM 5303 N N . ASP A 1 920 ? 152.805 145.942 186.091 1.00 27.56 938 ASP A N 1
ATOM 5304 C CA . ASP A 1 920 ? 153.939 145.129 185.656 1.00 21.58 938 ASP A CA 1
ATOM 5305 C C . ASP A 1 920 ? 155.235 145.747 186.162 1.00 30.69 938 ASP A C 1
ATOM 5306 O O . ASP A 1 920 ? 155.845 146.582 185.477 1.00 35.26 938 ASP A O 1
ATOM 5311 N N . PRO A 1 921 ? 155.690 145.374 187.363 1.00 31.76 939 PRO A N 1
ATOM 5312 C CA . PRO A 1 921 ? 156.977 145.891 187.852 1.00 21.96 939 PRO A CA 1
ATOM 5313 C C . PRO A 1 921 ? 158.173 145.449 187.025 1.00 17.69 939 PRO A C 1
ATOM 5314 O O . PRO A 1 921 ? 159.226 146.090 187.110 1.00 27.41 939 PRO A O 1
ATOM 5318 N N . ARG A 1 922 ? 158.046 144.387 186.227 1.00 23.82 940 ARG A N 1
ATOM 5319 C CA . ARG A 1 922 ? 159.170 143.907 185.430 1.00 25.17 940 ARG A CA 1
ATOM 5320 C C . ARG A 1 922 ? 159.593 144.891 184.345 1.00 28.72 940 ARG A C 1
ATOM 5321 O O . ARG A 1 922 ? 160.723 144.803 183.860 1.00 24.93 940 ARG A O 1
ATOM 5329 N N . LEU A 1 923 ? 158.717 145.822 183.954 1.00 23.27 941 LEU A N 1
ATOM 5330 C CA . LEU A 1 923 ? 159.076 146.824 182.957 1.00 12.25 941 LEU A CA 1
ATOM 5331 C C . LEU A 1 923 ? 160.071 147.849 183.480 1.00 12.81 941 LEU A C 1
ATOM 5332 O O . LEU A 1 923 ? 160.637 148.599 182.680 1.00 26.10 941 LEU A O 1
ATOM 5337 N N . TYR A 1 924 ? 160.292 147.900 184.796 1.00 22.75 942 TYR A N 1
ATOM 5338 C CA . TYR A 1 924 ? 161.285 148.804 185.370 1.00 14.06 942 TYR A CA 1
ATOM 5339 C C . TYR A 1 924 ? 162.692 148.475 184.894 1.00 20.86 942 TYR A C 1
ATOM 5340 O O . TYR A 1 924 ? 163.546 149.364 184.817 1.00 22.12 942 TYR A O 1
ATOM 5349 N N . MET A 1 925 ? 162.954 147.207 184.577 1.00 27.29 943 MET A N 1
ATOM 5350 C CA . MET A 1 925 ? 164.287 146.754 184.202 1.00 18.11 943 MET A CA 1
ATOM 5351 C C . MET A 1 925 ? 164.691 147.156 182.789 1.00 23.32 943 MET A C 1
ATOM 5352 O O . MET A 1 925 ? 165.868 147.019 182.443 1.00 31.30 943 MET A O 1
ATOM 5357 N N . LYS A 1 926 ? 163.758 147.642 181.966 1.00 15.03 944 LYS A N 1
ATOM 5358 C CA . LYS A 1 926 ? 164.107 148.042 180.606 1.00 16.71 944 LYS A CA 1
ATOM 5359 C C . LYS A 1 926 ? 164.976 149.294 180.585 1.00 21.68 944 LYS A C 1
ATOM 5360 O O . LYS A 1 926 ? 165.821 149.443 179.697 1.00 26.29 944 LYS A O 1
ATOM 5366 N N . ILE A 1 927 ? 164.788 150.194 181.546 1.00 21.33 945 ILE A N 1
ATOM 5367 C CA . ILE A 1 927 ? 165.506 151.462 181.585 1.00 14.34 945 ILE A CA 1
ATOM 5368 C C . ILE A 1 927 ? 166.477 151.455 182.757 1.00 18.03 945 ILE A C 1
ATOM 5369 O O . ILE A 1 927 ? 166.824 152.512 183.293 1.00 24.72 945 ILE A O 1
ATOM 5374 N N . SER A 1 928 ? 166.939 150.262 183.139 1.00 18.14 946 SER A N 1
ATOM 5375 C CA . SER A 1 928 ? 167.566 150.062 184.443 1.00 16.66 946 SER A CA 1
ATOM 5376 C C . SER A 1 928 ? 168.830 150.898 184.616 1.00 27.61 946 SER A C 1
ATOM 5377 O O . SER A 1 928 ? 168.897 151.767 185.491 1.00 36.90 946 SER A O 1
ATOM 5380 N N . GLY A 1 929 ? 169.857 150.622 183.820 1.00 11.12 947 GLY A N 1
ATOM 5381 C CA . GLY A 1 929 ? 171.135 151.276 184.026 1.00 10.26 947 GLY A CA 1
ATOM 5382 C C . GLY A 1 929 ? 171.382 152.495 183.165 1.00 22.03 947 GLY A C 1
ATOM 5383 O O . GLY A 1 929 ? 172.378 152.538 182.438 1.00 22.52 947 GLY A O 1
ATOM 5384 N N . ASN A 1 930 ? 170.500 153.493 183.242 1.00 21.84 948 ASN A N 1
ATOM 5385 C CA . ASN A 1 930 ? 170.573 154.680 182.390 1.00 16.70 948 ASN A CA 1
ATOM 5386 C C . ASN A 1 930 ? 170.639 154.273 180.920 1.00 19.69 948 ASN A C 1
ATOM 5387 O O . ASN A 1 930 ? 171.446 154.778 180.139 1.00 26.91 948 ASN A O 1
ATOM 5392 N N . ALA A 1 931 ? 169.763 153.334 180.554 1.00 20.07 949 ALA A N 1
ATOM 5393 C CA . ALA A 1 931 ? 169.882 152.648 179.271 1.00 13.95 949 ALA A CA 1
ATOM 5394 C C . ALA A 1 931 ? 169.660 153.591 178.094 1.00 21.50 949 ALA A C 1
ATOM 5395 O O . ALA A 1 931 ? 170.320 153.462 177.058 1.00 28.43 949 ALA A O 1
ATOM 5397 N N . MET A 1 932 ? 168.733 154.540 178.228 1.00 24.37 950 MET A N 1
ATOM 5398 C CA . MET A 1 932 ? 168.389 155.427 177.125 1.00 13.89 950 MET A CA 1
ATOM 5399 C C . MET A 1 932 ? 169.473 156.449 176.813 1.00 24.59 950 MET A C 1
ATOM 5400 O O . MET A 1 932 ? 169.408 157.087 175.759 1.00 28.47 950 MET A O 1
ATOM 5405 N N . LEU A 1 933 ? 170.463 156.621 177.687 1.00 25.51 951 LEU A N 1
ATOM 5406 C CA . LEU A 1 933 ? 171.509 157.617 177.492 1.00 15.99 951 LEU A CA 1
ATOM 5407 C C . LEU A 1 933 ? 172.894 156.981 177.441 1.00 20.64 951 LEU A C 1
ATOM 5408 O O . LEU A 1 933 ? 173.886 157.609 177.809 1.00 26.57 951 LEU A O 1
ATOM 5413 N N . GLN A 1 934 ? 172.978 155.740 176.977 1.00 23.85 952 GLN A N 1
ATOM 5414 C CA . GLN A 1 934 ? 174.252 155.052 176.879 1.00 18.88 952 GLN A CA 1
ATOM 5415 C C . GLN A 1 934 ? 174.889 155.302 175.510 1.00 25.70 952 GLN A C 1
ATOM 5416 O O . GLN A 1 934 ? 174.358 156.028 174.662 1.00 27.01 952 GLN A O 1
ATOM 5422 N N . LEU A 1 935 ? 176.047 154.672 175.298 1.00 26.38 953 LEU A N 1
ATOM 5423 C CA . LEU A 1 935 ? 176.843 154.935 174.103 1.00 17.19 953 LEU A CA 1
ATOM 5424 C C . LEU A 1 935 ? 176.094 154.552 172.835 1.00 25.34 953 LEU A C 1
ATOM 5425 O O . LEU A 1 935 ? 176.154 155.273 171.834 1.00 31.48 953 LEU A O 1
ATOM 5430 N N . GLY A 1 936 ? 175.394 153.422 172.850 1.00 24.73 954 GLY A N 1
ATOM 5431 C CA . GLY A 1 936 ? 174.647 152.969 171.701 1.00 16.20 954 GLY A CA 1
ATOM 5432 C C . GLY A 1 936 ? 173.584 153.946 171.237 1.00 24.48 954 GLY A C 1
ATOM 5433 O O . GLY A 1 936 ? 173.577 154.383 170.081 1.00 27.84 954 GLY A O 1
ATOM 5434 N N . PRO A 1 937 ? 172.638 154.283 172.122 1.00 29.57 955 PRO A N 1
ATOM 5435 C CA . PRO A 1 937 ? 171.639 155.302 171.757 1.00 24.28 955 PRO A CA 1
ATOM 5436 C C . PRO A 1 937 ? 172.241 156.650 171.403 1.00 20.68 955 PRO A C 1
ATOM 5437 O O . PRO A 1 937 ? 171.750 157.319 170.483 1.00 24.58 955 PRO A O 1
ATOM 5441 N N . PHE A 1 938 ? 173.297 157.073 172.107 1.00 21.20 956 PHE A N 1
ATOM 5442 C CA . PHE A 1 938 ? 173.916 158.355 171.786 1.00 23.13 956 PHE A CA 1
ATOM 5443 C C . PHE A 1 938 ? 174.502 158.346 170.381 1.00 19.94 956 PHE A C 1
ATOM 5444 O O . PHE A 1 938 ? 174.323 159.303 169.619 1.00 23.39 956 PHE A O 1
ATOM 5452 N N . LEU A 1 939 ? 175.203 157.268 170.022 1.00 26.01 957 LEU A N 1
ATOM 5453 C CA . LEU A 1 939 ? 175.761 157.152 168.682 1.00 22.04 957 LEU A CA 1
ATOM 5454 C C . LEU A 1 939 ? 174.660 157.088 167.638 1.00 18.14 957 LEU A C 1
ATOM 5455 O O . LEU A 1 939 ? 174.792 157.665 166.555 1.00 30.15 957 LEU A O 1
ATOM 5460 N N . TYR A 1 940 ? 173.565 156.389 167.942 1.00 21.43 958 TYR A N 1
ATOM 5461 C CA . TYR A 1 940 ? 172.452 156.342 167.003 1.00 18.69 958 TYR A CA 1
ATOM 5462 C C . TYR A 1 940 ? 171.922 157.741 166.717 1.00 23.15 958 TYR A C 1
ATOM 5463 O O . TYR A 1 940 ? 171.769 158.134 165.555 1.00 27.09 958 TYR A O 1
ATOM 5472 N N . TRP A 1 941 ? 171.651 158.513 167.772 1.00 19.15 959 TRP A N 1
ATOM 5473 C CA . TRP A 1 941 ? 171.126 159.863 167.586 1.00 16.31 959 TRP A CA 1
ATOM 5474 C C . TRP A 1 941 ? 172.120 160.751 166.842 1.00 19.89 959 TRP A C 1
ATOM 5475 O O . TRP A 1 941 ? 171.735 161.515 165.947 1.00 26.60 959 TRP A O 1
ATOM 5486 N N . THR A 1 942 ? 173.408 160.656 167.192 1.00 22.42 960 THR A N 1
ATOM 5487 C CA . THR A 1 942 ? 174.417 161.511 166.576 1.00 14.87 960 THR A CA 1
ATOM 5488 C C . THR A 1 942 ? 174.602 161.193 165.095 1.00 19.74 960 THR A C 1
ATOM 5489 O O . THR A 1 942 ? 174.659 162.107 164.263 1.00 26.47 960 THR A O 1
ATOM 5493 N N . PHE A 1 943 ? 174.698 159.908 164.742 1.00 22.52 961 PHE A N 1
ATOM 5494 C CA . PHE A 1 943 ? 174.830 159.550 163.333 1.00 23.74 961 PHE A CA 1
ATOM 5495 C C . PHE A 1 943 ? 173.561 159.849 162.552 1.00 21.77 961 PHE A C 1
ATOM 5496 O O . PHE A 1 943 ? 173.642 160.206 161.373 1.00 30.26 961 PHE A O 1
ATOM 5504 N N . LEU A 1 944 ? 172.386 159.720 163.172 1.00 24.16 962 LEU A N 1
ATOM 5505 C CA . LEU A 1 944 ? 171.167 160.122 162.483 1.00 25.95 962 LEU A CA 1
ATOM 5506 C C . LEU A 1 944 ? 171.180 161.613 162.175 1.00 23.73 962 LEU A C 1
ATOM 5507 O O . LEU A 1 944 ? 170.837 162.027 161.061 1.00 30.91 962 LEU A O 1
ATOM 5512 N N . ALA A 1 945 ? 171.594 162.435 163.145 1.00 22.87 963 ALA A N 1
ATOM 5513 C CA . ALA A 1 945 ? 171.678 163.874 162.907 1.00 18.49 963 ALA A CA 1
ATOM 5514 C C . ALA A 1 945 ? 172.692 164.201 161.817 1.00 22.19 963 ALA A C 1
ATOM 5515 O O . ALA A 1 945 ? 172.430 165.041 160.948 1.00 32.51 963 ALA A O 1
ATOM 5517 N N . ALA A 1 946 ? 173.856 163.549 161.849 1.00 24.57 964 ALA A N 1
ATOM 5518 C CA . ALA A 1 946 ? 174.883 163.808 160.842 1.00 14.94 964 ALA A CA 1
ATOM 5519 C C . ALA A 1 946 ? 174.399 163.424 159.450 1.00 22.87 964 ALA A C 1
ATOM 5520 O O . ALA A 1 946 ? 174.564 164.186 158.487 1.00 28.79 964 ALA A O 1
ATOM 5522 N N . PHE A 1 947 ? 173.780 162.247 159.329 1.00 20.32 965 PHE A N 1
ATOM 5523 C CA . PHE A 1 947 ? 173.257 161.796 158.046 1.00 18.98 965 PHE A CA 1
ATOM 5524 C C . PHE A 1 947 ? 172.195 162.753 157.523 1.00 22.40 965 PHE A C 1
ATOM 5525 O O . PHE A 1 947 ? 172.202 163.122 156.344 1.00 17.80 965 PHE A O 1
ATOM 5533 N N . GLU A 1 948 ? 171.276 163.175 158.392 1.00 19.19 966 GLU A N 1
ATOM 5534 C CA . GLU A 1 948 ? 170.198 164.049 157.947 1.00 16.87 966 GLU A CA 1
ATOM 5535 C C . GLU A 1 948 ? 170.721 165.419 157.532 1.00 21.68 966 GLU A C 1
ATOM 5536 O O . GLU A 1 948 ? 170.263 165.978 156.534 1.00 26.58 966 GLU A O 1
ATOM 5542 N N . GLY A 1 949 ? 171.679 165.975 158.278 1.00 21.10 967 GLY A N 1
ATOM 5543 C CA . GLY A 1 949 ? 172.261 167.249 157.879 1.00 20.02 967 GLY A CA 1
ATOM 5544 C C . GLY A 1 949 ? 172.997 167.169 156.555 1.00 20.04 967 GLY A C 1
ATOM 5545 O O . GLY A 1 949 ? 172.882 168.067 155.709 1.00 21.68 967 GLY A O 1
ATOM 5546 N N . THR A 1 950 ? 173.768 166.095 156.357 1.00 16.64 968 THR A N 1
ATOM 5547 C CA . THR A 1 950 ? 174.436 165.892 155.076 1.00 17.40 968 THR A CA 1
ATOM 5548 C C . THR A 1 950 ? 173.425 165.788 153.943 1.00 18.66 968 THR A C 1
ATOM 5549 O O . THR A 1 950 ? 173.616 166.376 152.872 1.00 25.00 968 THR A O 1
ATOM 5553 N N . VAL A 1 951 ? 172.332 165.051 154.169 1.00 23.16 969 VAL A N 1
ATOM 5554 C CA . VAL A 1 951 ? 171.294 164.912 153.152 1.00 20.12 969 VAL A CA 1
ATOM 5555 C C . VAL A 1 951 ? 170.682 166.270 152.830 1.00 22.17 969 VAL A C 1
ATOM 5556 O O . VAL A 1 951 ? 170.553 166.641 151.661 1.00 21.04 969 VAL A O 1
ATOM 5560 N N . PHE A 1 952 ? 170.316 167.037 153.862 1.00 19.28 970 PHE A N 1
ATOM 5561 C CA . PHE A 1 952 ? 169.795 168.386 153.657 1.00 17.98 970 PHE A CA 1
ATOM 5562 C C . PHE A 1 952 ? 170.704 169.176 152.728 1.00 15.54 970 PHE A C 1
ATOM 5563 O O . PHE A 1 952 ? 170.306 169.590 151.626 1.00 28.38 970 PHE A O 1
ATOM 5571 N N . PHE A 1 953 ? 171.951 169.372 153.166 1.00 21.38 971 PHE A N 1
ATOM 5572 C CA . PHE A 1 953 ? 172.839 170.286 152.462 1.00 18.02 971 PHE A CA 1
ATOM 5573 C C . PHE A 1 953 ? 173.115 169.809 151.042 1.00 18.89 971 PHE A C 1
ATOM 5574 O O . PHE A 1 953 ? 173.042 170.595 150.094 1.00 19.56 971 PHE A O 1
ATOM 5582 N N . PHE A 1 954 ? 173.428 168.524 150.868 1.00 18.11 972 PHE A N 1
ATOM 5583 C CA . PHE A 1 954 ? 173.875 168.092 149.551 1.00 12.42 972 PHE A CA 1
ATOM 5584 C C . PHE A 1 954 ? 172.718 167.832 148.597 1.00 17.50 972 PHE A C 1
ATOM 5585 O O . PHE A 1 954 ? 172.885 168.001 147.385 1.00 28.55 972 PHE A O 1
ATOM 5593 N N . GLY A 1 955 ? 171.535 167.475 149.100 1.00 19.54 973 GLY A N 1
ATOM 5594 C CA . GLY A 1 955 ? 170.366 167.469 148.244 1.00 20.77 973 GLY A CA 1
ATOM 5595 C C . GLY A 1 955 ? 170.041 168.852 147.720 1.00 18.86 973 GLY A C 1
ATOM 5596 O O . GLY A 1 955 ? 169.771 169.023 146.529 1.00 26.75 973 GLY A O 1
ATOM 5597 N N . THR A 1 956 ? 170.091 169.863 148.594 1.00 15.20 974 THR A N 1
ATOM 5598 C CA . THR A 1 956 ? 169.892 171.231 148.120 1.00 12.31 974 THR A CA 1
ATOM 5599 C C . THR A 1 956 ? 170.990 171.641 147.142 1.00 16.93 974 THR A C 1
ATOM 5600 O O . THR A 1 956 ? 170.720 172.304 146.132 1.00 24.13 974 THR A O 1
ATOM 5604 N N . TYR A 1 957 ? 172.232 171.239 147.418 1.00 20.68 975 TYR A N 1
ATOM 5605 C CA . TYR A 1 957 ? 173.351 171.576 146.546 1.00 17.65 975 TYR A CA 1
ATOM 5606 C C . TYR A 1 957 ? 173.153 171.012 145.146 1.00 24.05 975 TYR A C 1
ATOM 5607 O O . TYR A 1 957 ? 173.330 171.718 144.148 1.00 23.56 975 TYR A O 1
ATOM 5616 N N . PHE A 1 958 ? 172.784 169.734 145.051 1.00 21.98 976 PHE A N 1
ATOM 5617 C CA . PHE A 1 958 ? 172.585 169.120 143.744 1.00 17.83 976 PHE A CA 1
ATOM 5618 C C . PHE A 1 958 ? 171.321 169.634 143.070 1.00 23.93 976 PHE A C 1
ATOM 5619 O O . PHE A 1 958 ? 171.245 169.648 141.837 1.00 25.89 976 PHE A O 1
ATOM 5627 N N . LEU A 1 959 ? 170.326 170.061 143.850 1.00 24.52 977 LEU A N 1
ATOM 5628 C CA . LEU A 1 959 ? 169.168 170.725 143.263 1.00 21.69 977 LEU A CA 1
ATOM 5629 C C . LEU A 1 959 ? 169.564 172.046 142.617 1.00 20.06 977 LEU A C 1
ATOM 5630 O O . LEU A 1 959 ? 169.028 172.417 141.567 1.00 29.59 977 LEU A O 1
ATOM 5635 N N . PHE A 1 960 ? 170.501 172.767 143.227 1.00 22.19 978 PHE A N 1
ATOM 5636 C CA . PHE A 1 960 ? 170.935 174.064 142.721 1.00 16.27 978 PHE A CA 1
ATOM 5637 C C . PHE A 1 960 ? 171.912 173.965 141.552 1.00 21.41 978 PHE A C 1
ATOM 5638 O O . PHE A 1 960 ? 172.496 174.984 141.175 1.00 26.95 978 PHE A O 1
ATOM 5646 N N . GLN A 1 961 ? 172.105 172.783 140.971 1.00 24.34 979 GLN A N 1
ATOM 5647 C CA . GLN A 1 961 ? 172.984 172.627 139.810 1.00 18.45 979 GLN A CA 1
ATOM 5648 C C . GLN A 1 961 ? 172.185 172.781 138.515 1.00 26.13 979 GLN A C 1
ATOM 5649 O O . GLN A 1 961 ? 172.157 171.910 137.648 1.00 32.86 979 GLN A O 1
ATOM 5655 N N . THR A 1 962 ? 171.526 173.931 138.396 1.00 28.44 980 THR A N 1
ATOM 5656 C CA . THR A 1 962 ? 170.653 174.197 137.264 1.00 24.54 980 THR A CA 1
ATOM 5657 C C . THR A 1 962 ? 170.581 175.700 137.040 1.00 19.95 980 THR A C 1
ATOM 5658 O O . THR A 1 962 ? 170.938 176.495 137.910 1.00 27.36 980 THR A O 1
ATOM 5662 N N . ALA A 1 963 ? 170.119 176.083 135.847 1.00 22.85 981 ALA A N 1
ATOM 5663 C CA . ALA A 1 963 ? 169.949 177.504 135.554 1.00 28.59 981 ALA A CA 1
ATOM 5664 C C . ALA A 1 963 ? 168.744 178.076 136.286 1.00 26.68 981 ALA A C 1
ATOM 5665 O O . ALA A 1 963 ? 168.790 179.210 136.777 1.00 32.20 981 ALA A O 1
ATOM 5667 N N . SER A 1 964 ? 167.661 177.310 136.377 1.00 21.95 982 SER A N 1
ATOM 5668 C CA . SER A 1 964 ? 166.454 177.784 137.033 1.00 22.93 982 SER A CA 1
ATOM 5669 C C . SER A 1 964 ? 165.653 176.602 137.549 1.00 20.58 982 SER A C 1
ATOM 5670 O O . SER A 1 964 ? 165.635 175.529 136.944 1.00 28.05 982 SER A O 1
ATOM 5673 N N . LEU A 1 965 ? 164.986 176.819 138.680 1.00 19.58 983 LEU A N 1
ATOM 5674 C CA . LEU A 1 965 ? 164.018 175.879 139.220 1.00 22.01 983 LEU A CA 1
ATOM 5675 C C . LEU A 1 965 ? 162.586 176.322 138.961 1.00 17.78 983 LEU A C 1
ATOM 5676 O O . LEU A 1 965 ? 161.653 175.739 139.519 1.00 30.53 983 LEU A O 1
ATOM 5681 N N . GLU A 1 966 ? 162.394 177.331 138.117 1.00 18.58 984 GLU A N 1
ATOM 5682 C CA . GLU A 1 966 ? 161.094 177.935 137.881 1.00 22.35 984 GLU A CA 1
ATOM 5683 C C . GLU A 1 966 ? 160.770 177.909 136.396 1.00 26.26 984 GLU A C 1
ATOM 5684 O O . GLU A 1 966 ? 161.654 177.790 135.545 1.00 33.65 984 GLU A O 1
ATOM 5690 N N . GLU A 1 967 ? 159.479 178.037 136.092 1.00 26.68 985 GLU A N 1
ATOM 5691 C CA . GLU A 1 967 ? 159.037 178.121 134.708 1.00 23.67 985 GLU A CA 1
ATOM 5692 C C . GLU A 1 967 ? 159.315 179.480 134.077 1.00 26.20 985 GLU A C 1
ATOM 5693 O O . GLU A 1 967 ? 159.343 179.576 132.848 1.00 32.63 985 GLU A O 1
ATOM 5699 N N . ASN A 1 968 ? 159.536 180.521 134.875 1.00 24.35 986 ASN A N 1
ATOM 5700 C CA . ASN A 1 968 ? 159.862 181.839 134.347 1.00 19.93 986 ASN A CA 1
ATOM 5701 C C . ASN A 1 968 ? 161.359 182.050 134.169 1.00 24.02 986 ASN A C 1
ATOM 5702 O O . ASN A 1 968 ? 161.773 183.162 133.830 1.00 28.90 986 ASN A O 1
ATOM 5707 N N . GLY A 1 969 ? 162.175 181.027 134.418 1.00 16.75 987 GLY A N 1
ATOM 5708 C CA . GLY A 1 969 ? 163.597 181.096 134.162 1.00 11.68 987 GLY A CA 1
ATOM 5709 C C . GLY A 1 969 ? 164.403 181.937 135.125 1.00 26.10 987 GLY A C 1
ATOM 5710 O O . GLY A 1 969 ? 165.567 182.224 134.839 1.00 30.01 987 GLY A O 1
ATOM 5711 N N . LYS A 1 970 ? 163.834 182.330 136.258 1.00 14.76 988 LYS A N 1
ATOM 5712 C CA . LYS A 1 970 ? 164.513 183.226 137.180 1.00 10.08 988 LYS A CA 1
ATOM 5713 C C . LYS A 1 970 ? 165.372 182.449 138.177 1.00 21.86 988 LYS A C 1
ATOM 5714 O O . LYS A 1 970 ? 165.162 181.263 138.435 1.00 25.92 988 LYS A O 1
ATOM 5720 N N . VAL A 1 971 ? 166.353 183.148 138.742 1.00 13.25 989 VAL A N 1
ATOM 5721 C CA . VAL A 1 971 ? 167.463 182.538 139.464 1.00 20.60 989 VAL A CA 1
ATOM 5722 C C . VAL A 1 971 ? 167.310 182.791 140.958 1.00 13.45 989 VAL A C 1
ATOM 5723 O O . VAL A 1 971 ? 166.926 183.887 141.380 1.00 16.26 989 VAL A O 1
ATOM 5727 N N . TYR A 1 972 ? 167.602 181.765 141.752 1.00 22.43 990 TYR A N 1
ATOM 5728 C CA . TYR A 1 972 ? 167.609 181.838 143.205 1.00 18.05 990 TYR A CA 1
ATOM 5729 C C . TYR A 1 972 ? 169.029 182.059 143.709 1.00 21.72 990 TYR A C 1
ATOM 5730 O O . TYR A 1 972 ? 170.004 181.716 143.037 1.00 31.41 990 TYR A O 1
ATOM 5739 N N . GLY A 1 973 ? 169.138 182.609 144.914 1.00 22.73 991 GLY A N 1
ATOM 5740 C CA . GLY A 1 973 ? 170.437 182.893 145.492 1.00 16.95 991 GLY A CA 1
ATOM 5741 C C . GLY A 1 973 ? 170.732 182.194 146.804 1.00 15.73 991 GLY A C 1
ATOM 5742 O O . GLY A 1 973 ? 170.100 181.189 147.152 1.00 20.78 991 GLY A O 1
ATOM 5743 N N . ASN A 1 974 ? 171.701 182.737 147.547 1.00 18.21 992 ASN A N 1
ATOM 5744 C CA . ASN A 1 974 ? 172.167 182.096 148.772 1.00 21.48 992 ASN A CA 1
ATOM 5745 C C . ASN A 1 974 ? 171.096 182.076 149.856 1.00 20.63 992 ASN A C 1
ATOM 5746 O O . ASN A 1 974 ? 171.009 181.106 150.621 1.00 26.10 992 ASN A O 1
ATOM 5751 N N . TRP A 1 975 ? 170.267 183.119 149.933 1.00 9.48 993 TRP A N 1
ATOM 5752 C CA . TRP A 1 975 ? 169.213 183.140 150.942 1.00 14.96 993 TRP A CA 1
ATOM 5753 C C . TRP A 1 975 ? 168.138 182.100 150.649 1.00 20.09 993 TRP A C 1
ATOM 5754 O O . TRP A 1 975 ? 167.648 181.439 151.569 1.00 26.23 993 TRP A O 1
ATOM 5765 N N . THR A 1 976 ? 167.765 181.932 149.378 1.00 21.29 994 THR A N 1
ATOM 5766 C CA . THR A 1 976 ? 166.824 180.875 149.021 1.00 14.15 994 THR A CA 1
ATOM 5767 C C . THR A 1 976 ? 167.419 179.495 149.277 1.00 17.70 994 THR A C 1
ATOM 5768 O O . THR A 1 976 ? 166.717 178.586 149.736 1.00 25.34 994 THR A O 1
ATOM 5772 N N . PHE A 1 977 ? 168.709 179.321 148.977 1.00 14.08 995 PHE A N 1
ATOM 5773 C CA . PHE A 1 977 ? 169.404 178.077 149.295 1.00 16.29 995 PHE A CA 1
ATOM 5774 C C . PHE A 1 977 ? 169.275 177.740 150.779 1.00 17.92 995 PHE A C 1
ATOM 5775 O O . PHE A 1 977 ? 168.847 176.636 151.160 1.00 15.90 995 PHE A O 1
ATOM 5783 N N . GLY A 1 978 ? 169.621 178.705 151.632 1.00 11.37 996 GLY A N 1
ATOM 5784 C CA . GLY A 1 978 ? 169.521 178.488 153.062 1.00 14.26 996 GLY A CA 1
ATOM 5785 C C . GLY A 1 978 ? 168.097 178.255 153.527 1.00 18.58 996 GLY A C 1
ATOM 5786 O O . GLY A 1 978 ? 167.857 177.460 154.434 1.00 24.44 996 GLY A O 1
ATOM 5787 N N . THR A 1 979 ? 167.136 178.952 152.919 1.00 15.21 997 THR A N 1
ATOM 5788 C CA . THR A 1 979 ? 165.737 178.771 153.291 1.00 18.86 997 THR A CA 1
ATOM 5789 C C . THR A 1 979 ? 165.247 177.368 152.958 1.00 19.04 997 THR A C 1
ATOM 5790 O O . THR A 1 979 ? 164.507 176.766 153.740 1.00 22.26 997 THR A O 1
ATOM 5794 N N . ILE A 1 980 ? 165.648 176.831 151.805 1.00 17.23 998 ILE A N 1
ATOM 5795 C CA . ILE A 1 980 ? 165.274 175.464 151.449 1.00 10.46 998 ILE A CA 1
ATOM 5796 C C . ILE A 1 980 ? 165.869 174.475 152.446 1.00 19.33 998 ILE A C 1
ATOM 5797 O O . ILE A 1 980 ? 165.184 173.558 152.933 1.00 23.26 998 ILE A O 1
ATOM 5802 N N . VAL A 1 981 ? 167.153 174.657 152.778 1.00 19.73 999 VAL A N 1
ATOM 5803 C CA . VAL A 1 981 ? 167.792 173.774 153.754 1.00 20.10 999 VAL A CA 1
ATOM 5804 C C . VAL A 1 981 ? 167.070 173.843 155.097 1.00 21.81 999 VAL A C 1
ATOM 5805 O O . VAL A 1 981 ? 166.792 172.814 155.728 1.00 22.17 999 VAL A O 1
ATOM 5809 N N . PHE A 1 982 ? 166.738 175.056 155.542 1.00 17.60 1000 PHE A N 1
ATOM 5810 C CA . PHE A 1 982 ? 166.070 175.248 156.825 1.00 13.72 1000 PHE A CA 1
ATOM 5811 C C . PHE A 1 982 ? 164.676 174.631 156.835 1.00 19.39 1000 PHE A C 1
ATOM 5812 O O . PHE A 1 982 ? 164.252 174.065 157.849 1.00 21.09 1000 PHE A O 1
ATOM 5820 N N . THR A 1 983 ? 163.939 174.755 155.730 1.00 17.72 1001 THR A N 1
ATOM 5821 C CA . THR A 1 983 ? 162.603 174.174 155.647 1.00 20.99 1001 THR A CA 1
ATOM 5822 C C . THR A 1 983 ? 162.661 172.658 155.768 1.00 22.92 1001 THR A C 1
ATOM 5823 O O . THR A 1 983 ? 161.904 172.049 156.542 1.00 26.70 1001 THR A O 1
ATOM 5827 N N . VAL A 1 984 ? 163.572 172.031 155.016 1.00 23.33 1002 VAL A N 1
ATOM 5828 C CA . VAL A 1 984 ? 163.710 170.581 155.104 1.00 21.15 1002 VAL A CA 1
ATOM 5829 C C . VAL A 1 984 ? 164.108 170.171 156.516 1.00 21.97 1002 VAL A C 1
ATOM 5830 O O . VAL A 1 984 ? 163.583 169.195 157.066 1.00 26.06 1002 VAL A O 1
ATOM 5834 N N . LEU A 1 985 ? 165.017 170.929 157.136 1.00 20.21 1003 LEU A N 1
ATOM 5835 C CA . LEU A 1 985 ? 165.453 170.628 158.497 1.00 16.04 1003 LEU A CA 1
ATOM 5836 C C . LEU A 1 985 ? 164.297 170.686 159.492 1.00 20.43 1003 LEU A C 1
ATOM 5837 O O . LEU A 1 985 ? 164.115 169.770 160.309 1.00 19.65 1003 LEU A O 1
ATOM 5842 N N . VAL A 1 986 ? 163.521 171.771 159.456 1.00 20.82 1004 VAL A N 1
ATOM 5843 C CA . VAL A 1 986 ? 162.443 171.957 160.424 1.00 22.38 1004 VAL A CA 1
ATOM 5844 C C . VAL A 1 986 ? 161.416 170.844 160.280 1.00 17.14 1004 VAL A C 1
ATOM 5845 O O . VAL A 1 986 ? 161.009 170.211 161.268 1.00 27.29 1004 VAL A O 1
ATOM 5849 N N . PHE A 1 987 ? 161.008 170.564 159.039 1.00 18.89 1005 PHE A N 1
ATOM 5850 C CA . PHE A 1 987 ? 160.019 169.515 158.829 1.00 20.18 1005 PHE A CA 1
ATOM 5851 C C . PHE A 1 987 ? 160.556 168.157 159.260 1.00 17.06 1005 PHE A C 1
ATOM 5852 O O . PHE A 1 987 ? 159.829 167.362 159.864 1.00 24.69 1005 PHE A O 1
ATOM 5860 N N . THR A 1 988 ? 161.835 167.883 158.985 1.00 22.03 1006 THR A N 1
ATOM 5861 C CA . THR A 1 988 ? 162.407 166.587 159.330 1.00 20.13 1006 THR A CA 1
ATOM 5862 C C . THR A 1 988 ? 162.440 166.373 160.838 1.00 22.98 1006 THR A C 1
ATOM 5863 O O . THR A 1 988 ? 162.045 165.311 161.328 1.00 23.62 1006 THR A O 1
ATOM 5867 N N . VAL A 1 989 ? 162.904 167.370 161.597 1.00 22.20 1007 VAL A N 1
ATOM 5868 C CA . VAL A 1 989 ? 163.003 167.170 163.043 1.00 14.35 1007 VAL A CA 1
ATOM 5869 C C . VAL A 1 989 ? 161.615 167.079 163.671 1.00 21.24 1007 VAL A C 1
ATOM 5870 O O . VAL A 1 989 ? 161.377 166.257 164.573 1.00 32.97 1007 VAL A O 1
ATOM 5874 N N . THR A 1 990 ? 160.666 167.897 163.196 1.00 14.66 1008 THR A N 1
ATOM 5875 C CA . THR A 1 990 ? 159.314 167.812 163.735 1.00 18.99 1008 THR A CA 1
ATOM 5876 C C . THR A 1 990 ? 158.682 166.455 163.443 1.00 18.34 1008 THR A C 1
ATOM 5877 O O . THR A 1 990 ? 158.062 165.848 164.325 1.00 23.84 1008 THR A O 1
ATOM 5881 N N . LEU A 1 991 ? 158.843 165.950 162.217 1.00 16.92 1009 LEU A N 1
ATOM 5882 C CA . LEU A 1 991 ? 158.253 164.662 161.878 1.00 15.57 1009 LEU A CA 1
ATOM 5883 C C . LEU A 1 991 ? 158.970 163.512 162.571 1.00 19.22 1009 LEU A C 1
ATOM 5884 O O . LEU A 1 991 ? 158.357 162.476 162.830 1.00 24.11 1009 LEU A O 1
ATOM 5889 N N . LYS A 1 992 ? 160.254 163.676 162.891 1.00 22.03 1010 LYS A N 1
ATOM 5890 C CA . LYS A 1 992 ? 160.946 162.670 163.688 1.00 16.73 1010 LYS A CA 1
ATOM 5891 C C . LYS A 1 992 ? 160.351 162.584 165.087 1.00 20.10 1010 LYS A C 1
ATOM 5892 O O . LYS A 1 992 ? 160.084 161.486 165.597 1.00 19.95 1010 LYS A O 1
ATOM 5898 N N . LEU A 1 993 ? 160.121 163.737 165.720 1.00 22.72 1011 LEU A N 1
ATOM 5899 C CA . LEU A 1 993 ? 159.451 163.725 167.018 1.00 14.64 1011 LEU A CA 1
ATOM 5900 C C . LEU A 1 993 ? 158.053 163.118 166.910 1.00 20.90 1011 LEU A C 1
ATOM 5901 O O . LEU A 1 993 ? 157.635 162.335 167.775 1.00 24.25 1011 LEU A O 1
ATOM 5906 N N . ALA A 1 994 ? 157.324 163.457 165.843 1.00 18.16 1012 ALA A N 1
ATOM 5907 C CA . ALA A 1 994 ? 155.985 162.908 165.645 1.00 16.19 1012 ALA A CA 1
ATOM 5908 C C . ALA A 1 994 ? 156.013 161.390 165.507 1.00 20.66 1012 ALA A C 1
ATOM 5909 O O . ALA A 1 994 ? 155.146 160.694 166.047 1.00 26.91 1012 ALA A O 1
ATOM 5911 N N . LEU A 1 995 ? 156.995 160.857 164.775 1.00 23.48 1013 LEU A N 1
ATOM 5912 C CA . LEU A 1 995 ? 157.139 159.409 164.664 1.00 14.62 1013 LEU A CA 1
ATOM 5913 C C . LEU A 1 995 ? 157.483 158.784 166.010 1.00 19.16 1013 LEU A C 1
ATOM 5914 O O . LEU A 1 995 ? 157.028 157.680 166.324 1.00 33.25 1013 LEU A O 1
ATOM 5919 N N . ASP A 1 996 ? 158.302 159.469 166.811 1.00 24.37 1014 ASP A N 1
ATOM 5920 C CA . ASP A 1 996 ? 158.627 158.972 168.144 1.00 15.34 1014 ASP A CA 1
ATOM 5921 C C . ASP A 1 996 ? 157.430 158.990 169.087 1.00 22.65 1014 ASP A C 1
ATOM 5922 O O . ASP A 1 996 ? 157.418 158.235 170.063 1.00 27.83 1014 ASP A O 1
ATOM 5927 N N . THR A 1 997 ? 156.437 159.838 168.828 1.00 29.29 1015 THR A N 1
ATOM 5928 C CA . THR A 1 997 ? 155.316 159.994 169.749 1.00 21.26 1015 THR A CA 1
ATOM 5929 C C . THR A 1 997 ? 154.423 158.754 169.762 1.00 24.15 1015 THR A C 1
ATOM 5930 O O . THR A 1 997 ? 154.040 158.237 168.710 1.00 26.73 1015 THR A O 1
ATOM 5934 N N . ARG A 1 998 ? 154.079 158.291 170.967 1.00 31.65 1016 ARG A N 1
ATOM 5935 C CA . ARG A 1 998 ? 153.166 157.170 171.153 1.00 28.47 1016 ARG A CA 1
ATOM 5936 C C . ARG A 1 998 ? 151.874 157.553 171.855 1.00 25.67 1016 ARG A C 1
ATOM 5937 O O . ARG A 1 998 ? 150.954 156.734 171.908 1.00 26.87 1016 ARG A O 1
ATOM 5945 N N . PHE A 1 999 ? 151.782 158.767 172.397 1.00 26.23 1017 PHE A N 1
ATOM 5946 C CA . PHE A 1 999 ? 150.674 159.184 173.260 1.00 18.87 1017 PHE A CA 1
ATOM 5947 C C . PHE A 1 999 ? 150.239 160.570 172.788 1.00 21.98 1017 PHE A C 1
ATOM 5948 O O . PHE A 1 999 ? 150.791 161.585 173.214 1.00 29.65 1017 PHE A O 1
ATOM 5956 N N . TRP A 1 1000 ? 149.248 160.604 171.901 1.00 21.33 1018 TRP A N 1
ATOM 5957 C CA . TRP A 1 1000 ? 148.841 161.831 171.216 1.00 17.66 1018 TRP A CA 1
ATOM 5958 C C . TRP A 1 1000 ? 147.642 162.442 171.931 1.00 19.63 1018 TRP A C 1
ATOM 5959 O O . TRP A 1 1000 ? 146.507 161.999 171.752 1.00 27.04 1018 TRP A O 1
ATOM 5970 N N . THR A 1 1001 ? 147.889 163.482 172.715 1.00 21.18 1019 THR A N 1
ATOM 5971 C CA . THR A 1 1001 ? 146.805 164.290 173.241 1.00 18.89 1019 THR A CA 1
ATOM 5972 C C . THR A 1 1001 ? 146.505 165.442 172.284 1.00 24.76 1019 THR A C 1
ATOM 5973 O O . THR A 1 1001 ? 147.215 165.673 171.299 1.00 27.64 1019 THR A O 1
ATOM 5977 N N . TRP A 1 1002 ? 145.423 166.165 172.578 1.00 19.79 1020 TRP A N 1
ATOM 5978 C CA . TRP A 1 1002 ? 145.122 167.365 171.807 1.00 15.42 1020 TRP A CA 1
ATOM 5979 C C . TRP A 1 1002 ? 146.231 168.398 171.944 1.00 16.63 1020 TRP A C 1
ATOM 5980 O O . TRP A 1 1002 ? 146.508 169.136 170.996 1.00 18.91 1020 TRP A O 1
ATOM 5991 N N . ILE A 1 1003 ? 146.897 168.441 173.100 1.00 16.13 1021 ILE A N 1
ATOM 5992 C CA . ILE A 1 1003 ? 148.032 169.340 173.278 1.00 17.04 1021 ILE A CA 1
ATOM 5993 C C . ILE A 1 1003 ? 149.175 168.956 172.347 1.00 19.80 1021 ILE A C 1
ATOM 5994 O O . ILE A 1 1003 ? 149.805 169.820 171.727 1.00 24.25 1021 ILE A O 1
ATOM 5999 N N . ASN A 1 1004 ? 149.476 167.658 172.253 1.00 17.93 1022 ASN A N 1
ATOM 6000 C CA . ASN A 1 1004 ? 150.540 167.205 171.365 1.00 15.20 1022 ASN A CA 1
ATOM 6001 C C . ASN A 1 1004 ? 150.207 167.503 169.912 1.00 17.26 1022 ASN A C 1
ATOM 6002 O O . ASN A 1 1004 ? 151.064 167.980 169.158 1.00 24.57 1022 ASN A O 1
ATOM 6007 N N . HIS A 1 1005 ? 148.965 167.231 169.501 1.00 23.90 1023 HIS A N 1
ATOM 6008 C CA . HIS A 1 1005 ? 148.545 167.576 168.148 1.00 15.36 1023 HIS A CA 1
ATOM 6009 C C . HIS A 1 1005 ? 148.722 169.066 167.897 1.00 20.20 1023 HIS A C 1
ATOM 6010 O O . HIS A 1 1005 ? 149.289 169.479 166.877 1.00 27.50 1023 HIS A O 1
ATOM 6017 N N . PHE A 1 1006 ? 148.267 169.887 168.847 1.00 25.18 1024 PHE A N 1
ATOM 6018 C CA . PHE A 1 1006 ? 148.333 171.332 168.701 1.00 14.02 1024 PHE A CA 1
ATOM 6019 C C . PHE A 1 1006 ? 149.770 171.799 168.528 1.00 19.00 1024 PHE A C 1
ATOM 6020 O O . PHE A 1 1006 ? 150.088 172.486 167.556 1.00 24.85 1024 PHE A O 1
ATOM 6028 N N . VAL A 1 1007 ? 150.665 171.402 169.434 1.00 22.08 1025 VAL A N 1
ATOM 6029 C CA . VAL A 1 1007 ? 152.031 171.915 169.361 1.00 22.43 1025 VAL A CA 1
ATOM 6030 C C . VAL A 1 1007 ? 152.745 171.384 168.123 1.00 20.22 1025 VAL A C 1
ATOM 6031 O O . VAL A 1 1007 ? 153.408 172.145 167.411 1.00 22.73 1025 VAL A O 1
ATOM 6035 N N . ILE A 1 1008 ? 152.590 170.092 167.814 1.00 20.15 1026 ILE A N 1
ATOM 6036 C CA . ILE A 1 1008 ? 153.345 169.505 166.712 1.00 15.31 1026 ILE A CA 1
ATOM 6037 C C . ILE A 1 1008 ? 152.902 170.096 165.377 1.00 16.75 1026 ILE A C 1
ATOM 6038 O O . ILE A 1 1008 ? 153.735 170.522 164.570 1.00 21.67 1026 ILE A O 1
ATOM 6043 N N . TRP A 1 1009 ? 151.592 170.147 165.120 1.00 17.27 1027 TRP A N 1
ATOM 6044 C CA . TRP A 1 1009 ? 151.165 170.658 163.823 1.00 15.09 1027 TRP A CA 1
ATOM 6045 C C . TRP A 1 1009 ? 151.216 172.180 163.762 1.00 25.05 1027 TRP A C 1
ATOM 6046 O O . TRP A 1 1009 ? 151.476 172.745 162.691 1.00 23.63 1027 TRP A O 1
ATOM 6057 N N . GLY A 1 1010 ? 151.010 172.863 164.893 1.00 18.08 1028 GLY A N 1
ATOM 6058 C CA . GLY A 1 1010 ? 151.080 174.305 164.905 1.00 11.88 1028 GLY A CA 1
ATOM 6059 C C . GLY A 1 1010 ? 152.483 174.852 164.834 1.00 15.77 1028 GLY A C 1
ATOM 6060 O O . GLY A 1 1010 ? 152.669 175.988 164.410 1.00 24.62 1028 GLY A O 1
ATOM 6061 N N . SER A 1 1011 ? 153.491 174.067 165.221 1.00 18.42 1029 SER A N 1
ATOM 6062 C CA . SER A 1 1011 ? 154.864 174.501 164.986 1.00 15.82 1029 SER A CA 1
ATOM 6063 C C . SER A 1 1011 ? 155.153 174.619 163.495 1.00 20.20 1029 SER A C 1
ATOM 6064 O O . SER A 1 1011 ? 155.737 175.609 163.046 1.00 28.42 1029 SER A O 1
ATOM 6067 N N . LEU A 1 1012 ? 154.724 173.632 162.707 1.00 14.03 1030 LEU A N 1
ATOM 6068 C CA . LEU A 1 1012 ? 154.910 173.697 161.261 1.00 19.91 1030 LEU A CA 1
ATOM 6069 C C . LEU A 1 1012 ? 154.037 174.783 160.637 1.00 24.15 1030 LEU A C 1
ATOM 6070 O O . LEU A 1 1012 ? 154.499 175.548 159.775 1.00 28.42 1030 LEU A O 1
ATOM 6075 N N . ALA A 1 1013 ? 152.776 174.870 161.070 1.00 20.62 1031 ALA A N 1
ATOM 6076 C CA . ALA A 1 1013 ? 151.894 175.916 160.570 1.00 13.14 1031 ALA A CA 1
ATOM 6077 C C . ALA A 1 1013 ? 152.440 177.301 160.891 1.00 23.53 1031 ALA A C 1
ATOM 6078 O O . ALA A 1 1013 ? 152.382 178.206 160.052 1.00 33.57 1031 ALA A O 1
ATOM 6080 N N . PHE A 1 1014 ? 152.991 177.481 162.092 1.00 23.35 1032 PHE A N 1
ATOM 6081 C CA . PHE A 1 1014 ? 153.554 178.762 162.483 1.00 22.85 1032 PHE A CA 1
ATOM 6082 C C . PHE A 1 1014 ? 154.859 179.044 161.764 1.00 26.60 1032 PHE A C 1
ATOM 6083 O O . PHE A 1 1014 ? 155.161 180.202 161.489 1.00 34.43 1032 PHE A O 1
ATOM 6091 N N . TYR A 1 1015 ? 155.649 178.016 161.457 1.00 22.64 1033 TYR A N 1
ATOM 6092 C CA . TYR A 1 1015 ? 156.837 178.237 160.643 1.00 21.77 1033 TYR A CA 1
ATOM 6093 C C . TYR A 1 1015 ? 156.453 178.795 159.279 1.00 22.37 1033 TYR A C 1
ATOM 6094 O O . TYR A 1 1015 ? 157.027 179.787 158.816 1.00 29.58 1033 TYR A O 1
ATOM 6103 N N . VAL A 1 1016 ? 155.448 178.192 158.641 1.00 28.37 1034 VAL A N 1
ATOM 6104 C CA . VAL A 1 1016 ? 154.993 178.695 157.344 1.00 27.67 1034 VAL A CA 1
ATOM 6105 C C . VAL A 1 1016 ? 154.407 180.104 157.473 1.00 29.83 1034 VAL A C 1
ATOM 6106 O O . VAL A 1 1016 ? 154.703 180.996 156.664 1.00 33.79 1034 VAL A O 1
ATOM 6110 N N . PHE A 1 1017 ? 153.572 180.327 158.492 1.00 32.87 1035 PHE A N 1
ATOM 6111 C CA . PHE A 1 1017 ? 152.933 181.628 158.670 1.00 26.46 1035 PHE A CA 1
ATOM 6112 C C . PHE A 1 1017 ? 153.968 182.710 158.947 1.00 38.02 1035 PHE A C 1
ATOM 6113 O O . PHE A 1 1017 ? 153.878 183.814 158.400 1.00 44.67 1035 PHE A O 1
ATOM 6121 N N . PHE A 1 1018 ? 154.952 182.417 159.801 1.00 37.37 1036 PHE A N 1
ATOM 6122 C CA . PHE A 1 1018 ? 155.996 183.390 160.081 1.00 33.50 1036 PHE A CA 1
ATOM 6123 C C . PHE A 1 1018 ? 156.835 183.655 158.847 1.00 29.24 1036 PHE A C 1
ATOM 6124 O O . PHE A 1 1018 ? 157.246 184.791 158.612 1.00 36.09 1036 PHE A O 1
ATOM 6132 N N . SER A 1 1019 ? 157.146 182.617 158.071 1.00 28.44 1037 SER A N 1
ATOM 6133 C CA . SER A 1 1019 ? 157.917 182.848 156.861 1.00 32.10 1037 SER A CA 1
ATOM 6134 C C . SER A 1 1019 ? 157.184 183.808 155.939 1.00 38.06 1037 SER A C 1
ATOM 6135 O O . SER A 1 1019 ? 157.777 184.766 155.426 1.00 43.83 1037 SER A O 1
ATOM 6138 N N . PHE A 1 1020 ? 155.877 183.605 155.764 1.00 38.95 1038 PHE A N 1
ATOM 6139 C CA . PHE A 1 1020 ? 155.104 184.507 154.915 1.00 36.86 1038 PHE A CA 1
ATOM 6140 C C . PHE A 1 1020 ? 155.054 185.918 155.497 1.00 36.98 1038 PHE A C 1
ATOM 6141 O O . PHE A 1 1020 ? 155.249 186.904 154.779 1.00 37.23 1038 PHE A O 1
ATOM 6149 N N . PHE A 1 1021 ? 154.806 186.033 156.803 1.00 40.13 1039 PHE A N 1
ATOM 6150 C CA . PHE A 1 1021 ? 154.628 187.343 157.427 1.00 39.60 1039 PHE A CA 1
ATOM 6151 C C . PHE A 1 1021 ? 155.935 188.129 157.472 1.00 48.10 1039 PHE A C 1
ATOM 6152 O O . PHE A 1 1021 ? 155.976 189.307 157.098 1.00 48.62 1039 PHE A O 1
ATOM 6160 N N . TRP A 1 1022 ? 157.011 187.496 157.943 1.00 45.33 1040 TRP A N 1
ATOM 6161 C CA . TRP A 1 1022 ? 158.322 188.131 157.983 1.00 41.88 1040 TRP A CA 1
ATOM 6162 C C . TRP A 1 1022 ? 158.808 188.479 156.585 1.00 48.25 1040 TRP A C 1
ATOM 6163 O O . TRP A 1 1022 ? 159.361 189.563 156.367 1.00 51.50 1040 TRP A O 1
ATOM 6174 N N . GLY A 1 1023 ? 158.630 187.571 155.628 1.00 46.72 1041 GLY A N 1
ATOM 6175 C CA . GLY A 1 1023 ? 158.933 187.885 154.250 1.00 42.13 1041 GLY A CA 1
ATOM 6176 C C . GLY A 1 1023 ? 157.719 188.351 153.474 1.00 48.10 1041 GLY A C 1
ATOM 6177 O O . GLY A 1 1023 ? 157.438 187.837 152.387 1.00 56.39 1041 GLY A O 1
ATOM 6178 N N . GLY A 1 1024 ? 156.968 189.297 154.029 1.00 47.57 1042 GLY A N 1
ATOM 6179 C CA . GLY A 1 1024 ? 155.821 189.834 153.323 1.00 49.10 1042 GLY A CA 1
ATOM 6180 C C . GLY A 1 1024 ? 155.840 191.340 153.205 1.00 52.01 1042 GLY A C 1
ATOM 6181 O O . GLY A 1 1024 ? 155.227 191.911 152.298 1.00 55.32 1042 GLY A O 1
ATOM 6182 N N . ILE A 1 1025 ? 156.546 191.997 154.119 1.00 56.91 1043 ILE A N 1
ATOM 6183 C CA . ILE A 1 1025 ? 156.514 193.446 154.259 1.00 55.90 1043 ILE A CA 1
ATOM 6184 C C . ILE A 1 1025 ? 157.943 193.963 154.308 1.00 54.55 1043 ILE A C 1
ATOM 6185 O O . ILE A 1 1025 ? 158.807 193.365 154.959 1.00 55.86 1043 ILE A O 1
ATOM 6190 N N . ILE A 1 1026 ? 158.252 195.006 153.535 1.00 49.74 1044 ILE A N 1
ATOM 6191 C CA . ILE A 1 1026 ? 159.610 195.609 153.678 1.00 50.67 1044 ILE A CA 1
ATOM 6192 C C . ILE A 1 1026 ? 159.677 196.212 155.092 1.00 52.71 1044 ILE A C 1
ATOM 6193 O O . ILE A 1 1026 ? 159.099 197.288 155.310 1.00 54.27 1044 ILE A O 1
ATOM 6198 N N . TRP A 1 1027 ? 160.335 195.521 156.022 1.00 54.60 1045 TRP A N 1
ATOM 6199 C CA . TRP A 1 1027 ? 160.378 195.949 157.447 1.00 55.47 1045 TRP A CA 1
ATOM 6200 C C . TRP A 1 1027 ? 161.131 197.267 157.619 1.00 60.45 1045 TRP A C 1
ATOM 6201 O O . TRP A 1 1027 ? 162.312 197.359 157.253 1.00 64.77 1045 TRP A O 1
ATOM 6212 N N . PRO A 1 1028 ? 160.496 198.296 158.212 1.00 66.26 1046 PRO A N 1
ATOM 6213 C CA . PRO A 1 1028 ? 161.099 199.646 158.352 1.00 69.22 1046 PRO A CA 1
ATOM 6214 C C . PRO A 1 1028 ? 161.947 199.834 159.598 1.00 68.14 1046 PRO A C 1
ATOM 6215 O O . PRO A 1 1028 ? 162.150 201.009 159.965 1.00 67.09 1046 PRO A O 1
ATOM 6219 N N . PHE A 1 1029 ? 162.474 198.771 160.204 1.00 69.28 1047 PHE A N 1
ATOM 6220 C CA . PHE A 1 1029 ? 163.163 199.011 161.461 1.00 69.12 1047 PHE A CA 1
ATOM 6221 C C . PHE A 1 1029 ? 164.469 198.232 161.511 1.00 71.01 1047 PHE A C 1
ATOM 6222 O O . PHE A 1 1029 ? 165.267 198.431 162.433 1.00 70.49 1047 PHE A O 1
ATOM 6230 N N . LEU A 1 1030 ? 164.683 197.354 160.535 1.00 69.97 1048 LEU A N 1
ATOM 6231 C CA . LEU A 1 1030 ? 165.903 196.590 160.334 1.00 71.12 1048 LEU A CA 1
ATOM 6232 C C . LEU A 1 1030 ? 166.796 197.288 159.315 1.00 67.43 1048 LEU A C 1
ATOM 6233 O O . LEU A 1 1030 ? 166.359 198.167 158.570 1.00 68.21 1048 LEU A O 1
ATOM 6238 N N . LYS A 1 1031 ? 168.066 196.882 159.289 1.00 62.06 1049 LYS A N 1
ATOM 6239 C CA . LYS A 1 1031 ? 169.031 197.478 158.374 1.00 64.89 1049 LYS A CA 1
ATOM 6240 C C . LYS A 1 1031 ? 169.191 196.703 157.072 1.00 63.30 1049 LYS A C 1
ATOM 6241 O O . LYS A 1 1031 ? 169.968 197.128 156.212 1.00 63.57 1049 LYS A O 1
ATOM 6247 N N . GLN A 1 1032 ? 168.486 195.586 156.903 1.00 52.74 1050 GLN A N 1
ATOM 6248 C CA . GLN A 1 1032 ? 168.568 194.798 155.682 1.00 49.20 1050 GLN A CA 1
ATOM 6249 C C . GLN A 1 1032 ? 167.197 194.220 155.362 1.00 47.84 1050 GLN A C 1
ATOM 6250 O O . GLN A 1 1032 ? 166.340 194.078 156.237 1.00 49.06 1050 GLN A O 1
ATOM 6256 N N . GLN A 1 1033 ? 167.001 193.887 154.089 1.00 43.62 1051 GLN A N 1
ATOM 6257 C CA . GLN A 1 1033 ? 165.769 193.281 153.595 1.00 40.70 1051 GLN A CA 1
ATOM 6258 C C . GLN A 1 1033 ? 166.064 191.988 152.847 1.00 39.64 1051 GLN A C 1
ATOM 6259 O O . GLN A 1 1033 ? 165.456 191.689 151.820 1.00 43.97 1051 GLN A O 1
ATOM 6265 N N . ARG A 1 1034 ? 166.992 191.190 153.377 1.00 35.62 1052 ARG A N 1
ATOM 6266 C CA . ARG A 1 1034 ? 167.521 190.036 152.660 1.00 35.17 1052 ARG A CA 1
ATOM 6267 C C . ARG A 1 1034 ? 166.504 188.916 152.465 1.00 37.17 1052 ARG A C 1
ATOM 6268 O O . ARG A 1 1034 ? 166.750 188.023 151.649 1.00 41.54 1052 ARG A O 1
ATOM 6276 N N . MET A 1 1035 ? 165.376 188.940 153.175 1.00 33.77 1053 MET A N 1
ATOM 6277 C CA . MET A 1 1035 ? 164.384 187.874 153.107 1.00 27.59 1053 MET A CA 1
ATOM 6278 C C . MET A 1 1035 ? 163.016 188.396 152.683 1.00 32.25 1053 MET A C 1
ATOM 6279 O O . MET A 1 1035 ? 161.992 187.883 153.133 1.00 39.86 1053 MET A O 1
ATOM 6284 N N . TYR A 1 1036 ? 162.979 189.401 151.805 1.00 37.03 1054 TYR A N 1
ATOM 6285 C CA . TYR A 1 1036 ? 161.721 190.093 151.535 1.00 37.24 1054 TYR A CA 1
ATOM 6286 C C . TYR A 1 1036 ? 160.676 189.157 150.933 1.00 41.25 1054 TYR A C 1
ATOM 6287 O O . TYR A 1 1036 ? 159.546 189.088 151.420 1.00 43.39 1054 TYR A O 1
ATOM 6296 N N . PHE A 1 1037 ? 161.022 188.441 149.865 1.00 31.56 1055 PHE A N 1
ATOM 6297 C CA . PHE A 1 1037 ? 160.105 187.460 149.292 1.00 28.84 1055 PHE A CA 1
ATOM 6298 C C . PHE A 1 1037 ? 160.811 186.144 148.999 1.00 30.10 1055 PHE A C 1
ATOM 6299 O O . PHE A 1 1037 ? 160.458 185.454 148.045 1.00 34.53 1055 PHE A O 1
ATOM 6307 N N . VAL A 1 1038 ? 161.809 185.788 149.805 1.00 30.00 1056 VAL A N 1
ATOM 6308 C CA . VAL A 1 1038 ? 162.570 184.573 149.544 1.00 30.05 1056 VAL A CA 1
ATOM 6309 C C . VAL A 1 1038 ? 161.680 183.344 149.682 1.00 31.44 1056 VAL A C 1
ATOM 6310 O O . VAL A 1 1038 ? 161.624 182.492 148.785 1.00 30.06 1056 VAL A O 1
ATOM 6314 N N . PHE A 1 1039 ? 160.956 183.246 150.800 1.00 36.09 1057 PHE A N 1
ATOM 6315 C CA . PHE A 1 1039 ? 160.088 182.097 151.033 1.00 30.10 1057 PHE A CA 1
ATOM 6316 C C . PHE A 1 1039 ? 158.946 182.048 150.026 1.00 27.76 1057 PHE A C 1
ATOM 6317 O O . PHE A 1 1039 ? 158.581 180.969 149.547 1.00 34.08 1057 PHE A O 1
ATOM 6325 N N . ALA A 1 1040 ? 158.362 183.203 149.705 1.00 24.83 1058 ALA A N 1
ATOM 6326 C CA . ALA A 1 1040 ? 157.255 183.238 148.755 1.00 29.68 1058 ALA A CA 1
ATOM 6327 C C . ALA A 1 1040 ? 157.709 182.857 147.349 1.00 31.61 1058 ALA A C 1
ATOM 6328 O O . ALA A 1 1040 ? 157.003 182.130 146.641 1.00 34.69 1058 ALA A O 1
ATOM 6330 N N . GLN A 1 1041 ? 158.878 183.343 146.924 1.00 22.13 1059 GLN A N 1
ATOM 6331 C CA . GLN A 1 1041 ? 159.406 182.984 145.612 1.00 23.10 1059 GLN A CA 1
ATOM 6332 C C . GLN A 1 1041 ? 159.781 181.510 145.548 1.00 27.15 1059 GLN A C 1
ATOM 6333 O O . GLN A 1 1041 ? 159.580 180.857 144.519 1.00 25.59 1059 GLN A O 1
ATOM 6339 N N . MET A 1 1042 ? 160.344 180.977 146.633 1.00 30.52 1060 MET A N 1
ATOM 6340 C CA . MET A 1 1042 ? 160.725 179.570 146.656 1.00 22.24 1060 MET A CA 1
ATOM 6341 C C . MET A 1 1042 ? 159.507 178.664 146.515 1.00 30.43 1060 MET A C 1
ATOM 6342 O O . MET A 1 1042 ? 159.571 177.623 145.851 1.00 40.19 1060 MET A O 1
ATOM 6347 N N . LEU A 1 1043 ? 158.382 179.053 147.109 1.00 28.43 1061 LEU A N 1
ATOM 6348 C CA . LEU A 1 1043 ? 157.170 178.246 147.073 1.00 30.77 1061 LEU A CA 1
ATOM 6349 C C . LEU A 1 1043 ? 156.472 178.260 145.719 1.00 27.87 1061 LEU A C 1
ATOM 6350 O O . LEU A 1 1043 ? 155.506 177.514 145.533 1.00 30.18 1061 LEU A O 1
ATOM 6355 N N . SER A 1 1044 ? 156.928 179.078 144.776 1.00 28.31 1062 SER A N 1
ATOM 6356 C CA . SER A 1 1044 ? 156.388 179.069 143.424 1.00 24.51 1062 SER A CA 1
ATOM 6357 C C . SER A 1 1044 ? 157.045 178.026 142.528 1.00 29.21 1062 SER A C 1
ATOM 6358 O O . SER A 1 1044 ? 156.693 177.940 141.348 1.00 31.90 1062 SER A O 1
ATOM 6361 N N . SER A 1 1045 ? 157.982 177.237 143.050 1.00 34.07 1063 SER A N 1
ATOM 6362 C CA . SER A 1 1045 ? 158.741 176.272 142.264 1.00 27.25 1063 SER A CA 1
ATOM 6363 C C . SER A 1 1045 ? 158.265 174.860 142.599 1.00 27.75 1063 SER A C 1
ATOM 6364 O O . SER A 1 1045 ? 158.492 174.362 143.711 1.00 33.72 1063 SER A O 1
ATOM 6367 N N . VAL A 1 1046 ? 157.617 174.217 141.624 1.00 25.05 1064 VAL A N 1
ATOM 6368 C CA . VAL A 1 1046 ? 157.147 172.845 141.801 1.00 28.27 1064 VAL A CA 1
ATOM 6369 C C . VAL A 1 1046 ? 158.318 171.910 142.063 1.00 23.67 1064 VAL A C 1
ATOM 6370 O O . VAL A 1 1046 ? 158.237 171.009 142.907 1.00 26.64 1064 VAL A O 1
ATOM 6374 N N . SER A 1 1047 ? 159.418 172.098 141.331 1.00 23.32 1065 SER A N 1
ATOM 6375 C CA . SER A 1 1047 ? 160.599 171.273 141.546 1.00 28.07 1065 SER A CA 1
ATOM 6376 C C . SER A 1 1047 ? 161.173 171.475 142.939 1.00 22.43 1065 SER A C 1
ATOM 6377 O O . SER A 1 1047 ? 161.692 170.528 143.536 1.00 28.04 1065 SER A O 1
ATOM 6380 N N . THR A 1 1048 ? 161.085 172.692 143.479 1.00 22.11 1066 THR A N 1
ATOM 6381 C CA . THR A 1 1048 ? 161.535 172.922 144.848 1.00 24.16 1066 THR A CA 1
ATOM 6382 C C . THR A 1 1048 ? 160.640 172.204 145.853 1.00 17.44 1066 THR A C 1
ATOM 6383 O O . THR A 1 1048 ? 161.139 171.608 146.813 1.00 31.69 1066 THR A O 1
ATOM 6387 N N . TRP A 1 1049 ? 159.320 172.238 145.645 1.00 25.56 1067 TRP A N 1
ATOM 6388 C CA . TRP A 1 1049 ? 158.425 171.460 146.503 1.00 25.66 1067 TRP A CA 1
ATOM 6389 C C . TRP A 1 1049 ? 158.781 169.976 146.462 1.00 23.63 1067 TRP A C 1
ATOM 6390 O O . TRP A 1 1049 ? 158.861 169.310 147.504 1.00 25.78 1067 TRP A O 1
ATOM 6401 N N . LEU A 1 1050 ? 158.992 169.445 145.255 1.00 21.15 1068 LEU A N 1
ATOM 6402 C CA . LEU A 1 1050 ? 159.311 168.031 145.100 1.00 20.10 1068 LEU A CA 1
ATOM 6403 C C . LEU A 1 1050 ? 160.634 167.681 145.767 1.00 24.01 1068 LEU A C 1
ATOM 6404 O O . LEU A 1 1050 ? 160.752 166.638 146.419 1.00 31.15 1068 LEU A O 1
ATOM 6409 N N . ALA A 1 1051 ? 161.643 168.541 145.610 1.00 24.80 1069 ALA A N 1
ATOM 6410 C CA . ALA A 1 1051 ? 162.929 168.307 146.254 1.00 19.33 1069 ALA A CA 1
ATOM 6411 C C . ALA A 1 1051 ? 162.799 168.330 147.770 1.00 18.15 1069 ALA A C 1
ATOM 6412 O O . ALA A 1 1051 ? 163.411 167.509 148.460 1.00 25.36 1069 ALA A O 1
ATOM 6414 N N . ILE A 1 1052 ? 162.014 169.264 148.307 1.00 18.92 1070 ILE A N 1
ATOM 6415 C CA . ILE A 1 1052 ? 161.821 169.328 149.752 1.00 20.85 1070 ILE A CA 1
ATOM 6416 C C . ILE A 1 1052 ? 161.180 168.039 150.255 1.00 27.23 1070 ILE A C 1
ATOM 6417 O O . ILE A 1 1052 ? 161.624 167.450 151.248 1.00 30.76 1070 ILE A O 1
ATOM 6422 N N . ILE A 1 1053 ? 160.144 167.569 149.555 1.00 23.66 1071 ILE A N 1
ATOM 6423 C CA . ILE A 1 1053 ? 159.460 166.343 149.965 1.00 19.11 1071 ILE A CA 1
ATOM 6424 C C . ILE A 1 1053 ? 160.413 165.152 149.908 1.00 25.56 1071 ILE A C 1
ATOM 6425 O O . ILE A 1 1053 ? 160.469 164.331 150.835 1.00 31.31 1071 ILE A O 1
ATOM 6430 N N . LEU A 1 1054 ? 161.182 165.049 148.821 1.00 22.09 1072 LEU A N 1
ATOM 6431 C CA . LEU A 1 1054 ? 162.101 163.926 148.662 1.00 21.28 1072 LEU A CA 1
ATOM 6432 C C . LEU A 1 1054 ? 163.187 163.938 149.728 1.00 25.61 1072 LEU A C 1
ATOM 6433 O O . LEU A 1 1054 ? 163.555 162.884 150.259 1.00 26.26 1072 LEU A O 1
ATOM 6438 N N . LEU A 1 1055 ? 163.726 165.117 150.046 1.00 25.75 1073 LEU A N 1
ATOM 6439 C CA . LEU A 1 1055 ? 164.764 165.203 151.066 1.00 16.77 1073 LEU A CA 1
ATOM 6440 C C . LEU A 1 1055 ? 164.210 164.863 152.443 1.00 22.58 1073 LEU A C 1
ATOM 6441 O O . LEU A 1 1055 ? 164.881 164.192 153.239 1.00 27.81 1073 LEU A O 1
ATOM 6446 N N . ILE A 1 1056 ? 162.984 165.303 152.741 1.00 30.18 1074 ILE A N 1
ATOM 6447 C CA . ILE A 1 1056 ? 162.358 164.926 154.005 1.00 26.75 1074 ILE A CA 1
ATOM 6448 C C . ILE A 1 1056 ? 162.210 163.414 154.094 1.00 22.36 1074 ILE A C 1
ATOM 6449 O O . ILE A 1 1056 ? 162.504 162.809 155.130 1.00 30.77 1074 ILE A O 1
ATOM 6454 N N . PHE A 1 1057 ? 161.751 162.779 153.011 1.00 20.99 1075 PHE A N 1
ATOM 6455 C CA . PHE A 1 1057 ? 161.585 161.329 153.048 1.00 25.40 1075 PHE A CA 1
ATOM 6456 C C . PHE A 1 1057 ? 162.923 160.613 153.198 1.00 26.95 1075 PHE A C 1
ATOM 6457 O O . PHE A 1 1057 ? 163.021 159.625 153.932 1.00 30.32 1075 PHE A O 1
ATOM 6465 N N . ILE A 1 1058 ? 163.957 161.083 152.497 1.00 29.67 1076 ILE A N 1
ATOM 6466 C CA . ILE A 1 1058 ? 165.267 160.441 152.578 1.00 20.35 1076 ILE A CA 1
ATOM 6467 C C . ILE A 1 1058 ? 165.833 160.559 153.987 1.00 23.18 1076 ILE A C 1
ATOM 6468 O O . ILE A 1 1058 ? 166.449 159.620 154.505 1.00 29.03 1076 ILE A O 1
ATOM 6473 N N . SER A 1 1059 ? 165.628 161.708 154.634 1.00 28.02 1077 SER A N 1
ATOM 6474 C CA . SER A 1 1059 ? 166.171 161.907 155.974 1.00 19.63 1077 SER A CA 1
ATOM 6475 C C . SER A 1 1059 ? 165.489 161.011 157.004 1.00 24.38 1077 SER A C 1
ATOM 6476 O O . SER A 1 1059 ? 166.143 160.517 157.929 1.00 29.12 1077 SER A O 1
ATOM 6479 N N . LEU A 1 1060 ? 164.183 160.792 156.871 1.00 27.63 1078 LEU A N 1
ATOM 6480 C CA . LEU A 1 1060 ? 163.435 159.968 157.813 1.00 28.68 1078 LEU A CA 1
ATOM 6481 C C . LEU A 1 1060 ? 163.462 158.485 157.462 1.00 30.13 1078 LEU A C 1
ATOM 6482 O O . LEU A 1 1060 ? 162.891 157.673 158.205 1.00 35.41 1078 LEU A O 1
ATOM 6487 N N . PHE A 1 1061 ? 164.100 158.120 156.353 1.00 34.86 1079 PHE A N 1
ATOM 6488 C CA . PHE A 1 1061 ? 164.117 156.725 155.920 1.00 34.37 1079 PHE A CA 1
ATOM 6489 C C . PHE A 1 1061 ? 164.784 155.788 156.919 1.00 36.15 1079 PHE A C 1
ATOM 6490 O O . PHE A 1 1061 ? 164.242 154.695 157.150 1.00 43.77 1079 PHE A O 1
ATOM 6498 N N . PRO A 1 1062 ? 165.954 156.099 157.495 1.00 39.60 1080 PRO A N 1
ATOM 6499 C CA . PRO A 1 1062 ? 166.502 155.184 158.510 1.00 38.34 1080 PRO A CA 1
ATOM 6500 C C . PRO A 1 1062 ? 165.570 154.979 159.690 1.00 39.14 1080 PRO A C 1
ATOM 6501 O O . PRO A 1 1062 ? 165.472 153.863 160.209 1.00 41.41 1080 PRO A O 1
ATOM 6505 N N . GLU A 1 1063 ? 164.860 156.026 160.114 1.00 41.69 1081 GLU A N 1
ATOM 6506 C CA . GLU A 1 1063 ? 163.920 155.884 161.217 1.00 40.32 1081 GLU A CA 1
ATOM 6507 C C . GLU A 1 1063 ? 162.746 154.986 160.839 1.00 43.34 1081 GLU A C 1
ATOM 6508 O O . GLU A 1 1063 ? 162.343 154.121 161.624 1.00 47.97 1081 GLU A O 1
ATOM 6514 N N . ILE A 1 1064 ? 162.193 155.165 159.639 1.00 44.63 1082 ILE A N 1
ATOM 6515 C CA . ILE A 1 1064 ? 161.086 154.312 159.206 1.00 45.45 1082 ILE A CA 1
ATOM 6516 C C . ILE A 1 1064 ? 161.547 152.862 159.079 1.00 48.12 1082 ILE A C 1
ATOM 6517 O O . ILE A 1 1064 ? 160.830 151.926 159.459 1.00 49.71 1082 ILE A O 1
ATOM 6522 N N . LEU A 1 1065 ? 162.749 152.657 158.540 1.00 55.54 1083 LEU A N 1
ATOM 6523 C CA . LEU A 1 1065 ? 163.289 151.311 158.392 1.00 53.64 1083 LEU A CA 1
ATOM 6524 C C . LEU A 1 1065 ? 163.521 150.657 159.748 1.00 54.23 1083 LEU A C 1
ATOM 6525 O O . LEU A 1 1065 ? 163.253 149.463 159.922 1.00 57.73 1083 LEU A O 1
ATOM 6530 N N . LEU A 1 1066 ? 164.020 151.421 160.722 1.00 57.84 1084 LEU A N 1
ATOM 6531 C CA . LEU A 1 1066 ? 164.166 150.897 162.074 1.00 56.67 1084 LEU A CA 1
ATOM 6532 C C . LEU A 1 1066 ? 162.814 150.533 162.668 1.00 58.64 1084 LEU A C 1
ATOM 6533 O O . LEU A 1 1066 ? 162.681 149.513 163.354 1.00 62.64 1084 LEU A O 1
ATOM 6538 N N . ILE A 1 1067 ? 161.796 151.361 162.420 1.00 62.40 1085 ILE A N 1
ATOM 6539 C CA . ILE A 1 1067 ? 160.457 151.071 162.922 1.00 61.81 1085 ILE A CA 1
ATOM 6540 C C . ILE A 1 1067 ? 159.949 149.749 162.363 1.00 63.15 1085 ILE A C 1
ATOM 6541 O O . ILE A 1 1067 ? 159.388 148.924 163.095 1.00 66.55 1085 ILE A O 1
ATOM 6546 N N . VAL A 1 1068 ? 160.136 149.521 161.063 1.00 68.15 1086 VAL A N 1
ATOM 6547 C CA . VAL A 1 1068 ? 159.627 148.276 160.490 1.00 68.55 1086 VAL A CA 1
ATOM 6548 C C . VAL A 1 1068 ? 160.489 147.077 160.889 1.00 70.51 1086 VAL A C 1
ATOM 6549 O O . VAL A 1 1068 ? 159.981 145.955 160.986 1.00 73.71 1086 VAL A O 1
ATOM 6553 N N . LEU A 1 1069 ? 161.789 147.273 161.126 1.00 74.35 1087 LEU A N 1
ATOM 6554 C CA . LEU A 1 1069 ? 162.637 146.145 161.507 1.00 75.36 1087 LEU A CA 1
ATOM 6555 C C . LEU A 1 1069 ? 162.394 145.721 162.949 1.00 76.36 1087 LEU A C 1
ATOM 6556 O O . LEU A 1 1069 ? 162.318 144.522 163.243 1.00 76.95 1087 LEU A O 1
ATOM 6561 N N . LYS A 1 1070 ? 162.273 146.682 163.863 1.00 80.16 1088 LYS A N 1
ATOM 6562 C CA . LYS A 1 1070 ? 162.152 146.352 165.276 1.00 81.32 1088 LYS A CA 1
ATOM 6563 C C . LYS A 1 1070 ? 160.785 145.795 165.644 1.00 82.15 1088 LYS A C 1
ATOM 6564 O O . LYS A 1 1070 ? 160.617 145.306 166.766 1.00 83.68 1088 LYS A O 1
ATOM 6570 N N . ASN A 1 1071 ? 159.814 145.850 164.735 1.00 83.34 1089 ASN A N 1
ATOM 6571 C CA . ASN A 1 1071 ? 158.461 145.381 165.000 1.00 84.73 1089 ASN A CA 1
ATOM 6572 C C . ASN A 1 1071 ? 158.113 144.162 164.151 1.00 85.70 1089 ASN A C 1
ATOM 6573 O O . ASN A 1 1071 ? 156.951 143.951 163.799 1.00 84.96 1089 ASN A O 1
ATOM 6578 N N . VAL A 1 1072 ? 159.118 143.354 163.813 1.00 95.16 1090 VAL A N 1
ATOM 6579 C CA . VAL A 1 1072 ? 158.922 142.112 163.078 1.00 96.03 1090 VAL A CA 1
ATOM 6580 C C . VAL A 1 1072 ? 159.732 141.018 163.760 1.00 97.01 1090 VAL A C 1
ATOM 6581 O O . VAL A 1 1072 ? 160.745 141.286 164.415 1.00 96.42 1090 VAL A O 1
ATOM 6585 N N . ARG A 1 1073 ? 159.265 139.778 163.618 1.00 102.67 1091 ARG A N 1
ATOM 6586 C CA . ARG A 1 1073 ? 159.923 138.602 164.189 1.00 103.28 1091 ARG A CA 1
ATOM 6587 C C . ARG A 1 1073 ? 160.123 138.709 165.701 1.00 103.61 1091 ARG A C 1
ATOM 6588 O O . ARG A 1 1073 ? 160.872 137.930 166.290 1.00 101.95 1091 ARG A O 1
ATOM 6597 N N . ARG B 2 1 ? 141.820 166.152 199.577 1.00 60.43 27 ARG C N 1
ATOM 6598 C CA . ARG B 2 1 ? 141.786 165.307 198.354 1.00 65.24 27 ARG C CA 1
ATOM 6599 C C . ARG B 2 1 ? 142.296 166.121 197.154 1.00 65.97 27 ARG C C 1
ATOM 6600 O O . ARG B 2 1 ? 141.918 167.306 197.035 1.00 64.84 27 ARG C O 1
ATOM 6608 N N . PRO B 2 2 ? 143.130 165.539 196.263 1.00 63.56 28 PRO C N 1
ATOM 6609 C CA . PRO B 2 2 ? 143.667 166.244 195.049 1.00 61.29 28 PRO C CA 1
ATOM 6610 C C . PRO B 2 2 ? 142.571 166.462 194.005 1.00 62.64 28 PRO C C 1
ATOM 6611 O O . PRO B 2 2 ? 141.455 165.924 194.187 1.00 64.71 28 PRO C O 1
ATOM 6615 N N . ASP B 2 3 ? 142.858 167.234 192.945 1.00 47.35 29 ASP C N 1
ATOM 6616 C CA . ASP B 2 3 ? 141.833 167.542 191.910 1.00 43.25 29 ASP C CA 1
ATOM 6617 C C . ASP B 2 3 ? 141.775 166.417 190.878 1.00 47.85 29 ASP C C 1
ATOM 6618 O O . ASP B 2 3 ? 142.787 166.214 190.173 1.00 46.85 29 ASP C O 1
ATOM 6623 N N . ASN B 2 4 ? 140.618 165.757 190.754 1.00 40.44 30 ASN C N 1
ATOM 6624 C CA . ASN B 2 4 ? 140.541 164.578 189.893 1.00 33.96 30 ASN C CA 1
ATOM 6625 C C . ASN B 2 4 ? 140.145 165.001 188.478 1.00 39.27 30 ASN C C 1
ATOM 6626 O O . ASN B 2 4 ? 139.113 164.608 187.931 1.00 44.02 30 ASN C O 1
ATOM 6631 N N . THR B 2 5 ? 141.001 165.824 187.882 1.00 37.99 31 THR C N 1
ATOM 6632 C CA . THR B 2 5 ? 140.861 166.215 186.489 1.00 33.55 31 THR C CA 1
ATOM 6633 C C . THR B 2 5 ? 141.765 165.344 185.627 1.00 34.49 31 THR C C 1
ATOM 6634 O O . THR B 2 5 ? 142.757 164.790 186.104 1.00 36.35 31 THR C O 1
ATOM 6638 N N . ALA B 2 6 ? 141.405 165.222 184.348 1.00 36.06 32 ALA C N 1
ATOM 6639 C CA . ALA B 2 6 ? 142.137 164.328 183.457 1.00 24.28 32 ALA C CA 1
ATOM 6640 C C . ALA B 2 6 ? 143.578 164.779 183.272 1.00 25.15 32 ALA C C 1
ATOM 6641 O O . ALA B 2 6 ? 144.494 163.951 183.238 1.00 29.34 32 ALA C O 1
ATOM 6643 N N . PHE B 2 7 ? 143.802 166.087 183.143 1.00 28.74 33 PHE C N 1
ATOM 6644 C CA . PHE B 2 7 ? 145.164 166.586 182.993 1.00 26.46 33 PHE C CA 1
ATOM 6645 C C . PHE B 2 7 ? 145.983 166.357 184.257 1.00 29.52 33 PHE C C 1
ATOM 6646 O O . PHE B 2 7 ? 147.142 165.934 184.190 1.00 32.30 33 PHE C O 1
ATOM 6654 N N . LYS B 2 8 ? 145.396 166.637 185.420 1.00 31.48 34 LYS C N 1
ATOM 6655 C CA . LYS B 2 8 ? 146.148 166.562 186.666 1.00 24.74 34 LYS C CA 1
ATOM 6656 C C . LYS B 2 8 ? 146.406 165.123 187.084 1.00 22.73 34 LYS C C 1
ATOM 6657 O O . LYS B 2 8 ? 147.416 164.841 187.737 1.00 25.54 34 LYS C O 1
ATOM 6663 N N . GLN B 2 9 ? 145.522 164.203 186.712 1.00 27.23 35 GLN C N 1
ATOM 6664 C CA . GLN B 2 9 ? 145.690 162.792 187.017 1.00 20.16 35 GLN C CA 1
ATOM 6665 C C . GLN B 2 9 ? 146.368 162.026 185.892 1.00 22.75 35 GLN C C 1
ATOM 6666 O O . GLN B 2 9 ? 146.462 160.798 185.968 1.00 31.95 35 GLN C O 1
ATOM 6672 N N . GLN B 2 10 ? 146.839 162.725 184.859 1.00 24.93 36 GLN C N 1
ATOM 6673 C CA . GLN B 2 10 ? 147.611 162.127 183.771 1.00 17.67 36 GLN C CA 1
ATOM 6674 C C . GLN B 2 10 ? 146.812 161.048 183.045 1.00 25.63 36 GLN C C 1
ATOM 6675 O O . GLN B 2 10 ? 147.325 159.977 182.723 1.00 30.93 36 GLN C O 1
ATOM 6681 N N . ARG B 2 11 ? 145.540 161.337 182.789 1.00 20.65 37 ARG C N 1
ATOM 6682 C CA . ARG B 2 11 ? 144.637 160.431 182.093 1.00 27.43 37 ARG C CA 1
ATOM 6683 C C . ARG B 2 11 ? 143.866 161.171 181.011 1.00 27.00 37 ARG C C 1
ATOM 6684 O O . ARG B 2 11 ? 142.660 160.984 180.837 1.00 29.79 37 ARG C O 1
ATOM 6692 N N . LEU B 2 12 ? 144.558 162.024 180.268 1.00 24.38 38 LEU C N 1
ATOM 6693 C CA . LEU B 2 12 ? 143.924 162.737 179.175 1.00 18.84 38 LEU C CA 1
ATOM 6694 C C . LEU B 2 12 ? 143.637 161.771 178.028 1.00 28.82 38 LEU C C 1
ATOM 6695 O O . LEU B 2 12 ? 144.422 160.850 177.783 1.00 33.69 38 LEU C O 1
ATOM 6700 N N . PRO B 2 13 ? 142.525 161.941 177.317 1.00 24.82 39 PRO C N 1
ATOM 6701 C CA . PRO B 2 13 ? 142.253 161.067 176.168 1.00 20.12 39 PRO C CA 1
ATOM 6702 C C . PRO B 2 13 ? 143.328 161.218 175.100 1.00 16.81 39 PRO C C 1
ATOM 6703 O O . PRO B 2 13 ? 143.656 162.326 174.673 1.00 26.62 39 PRO C O 1
ATOM 6707 N N . ALA B 2 14 ? 143.873 160.086 174.666 1.00 25.90 40 ALA C N 1
ATOM 6708 C CA . ALA B 2 14 ? 144.971 160.069 173.714 1.00 22.24 40 ALA C CA 1
ATOM 6709 C C . ALA B 2 14 ? 144.645 159.133 172.561 1.00 23.27 40 ALA C C 1
ATOM 6710 O O . ALA B 2 14 ? 143.711 158.331 172.623 1.00 28.33 40 ALA C O 1
ATOM 6712 N N . TRP B 2 15 ? 145.447 159.240 171.506 1.00 19.27 41 TRP C N 1
ATOM 6713 C CA . TRP B 2 15 ? 145.223 158.449 170.304 1.00 20.44 41 TRP C CA 1
ATOM 6714 C C . TRP B 2 15 ? 145.968 157.122 170.372 1.00 32.76 41 TRP C C 1
ATOM 6715 O O . TRP B 2 15 ? 145.383 156.061 170.124 1.00 34.59 41 TRP C O 1
ATOM 6726 N N . GLN B 2 16 ? 147.250 157.163 170.713 1.00 26.49 42 GLN C N 1
ATOM 6727 C CA . GLN B 2 16 ? 148.083 155.975 170.870 1.00 29.00 42 GLN C CA 1
ATOM 6728 C C . GLN B 2 16 ? 148.139 155.141 169.594 1.00 27.18 42 GLN C C 1
ATOM 6729 O O . GLN B 2 16 ? 147.628 154.015 169.567 1.00 29.40 42 GLN C O 1
ATOM 6735 N N . PRO B 2 17 ? 148.752 155.644 168.525 1.00 31.91 43 PRO C N 1
ATOM 6736 C CA . PRO B 2 17 ? 148.905 154.829 167.318 1.00 31.27 43 PRO C CA 1
ATOM 6737 C C . PRO B 2 17 ? 149.956 153.748 167.515 1.00 36.57 43 PRO C C 1
ATOM 6738 O O . PRO B 2 17 ? 150.866 153.866 168.338 1.00 39.07 43 PRO C O 1
ATOM 6742 N N . ILE B 2 18 ? 149.822 152.680 166.736 1.00 50.59 44 ILE C N 1
ATOM 6743 C CA . ILE B 2 18 ? 150.768 151.571 166.760 1.00 54.35 44 ILE C CA 1
ATOM 6744 C C . ILE B 2 18 ? 151.445 151.521 165.395 1.00 56.90 44 ILE C C 1
ATOM 6745 O O . ILE B 2 18 ? 150.788 151.667 164.355 1.00 56.04 44 ILE C O 1
ATOM 6750 N N . LEU B 2 19 ? 152.768 151.400 165.400 1.00 63.56 45 LEU C N 1
ATOM 6751 C CA . LEU B 2 19 ? 153.561 151.334 164.180 1.00 63.36 45 LEU C CA 1
ATOM 6752 C C . LEU B 2 19 ? 154.313 150.010 164.161 1.00 65.13 45 LEU C C 1
ATOM 6753 O O . LEU B 2 19 ? 155.283 149.832 164.904 1.00 66.51 45 LEU C O 1
ATOM 6758 N N . THR B 2 20 ? 153.869 149.090 163.311 1.00 75.33 46 THR C N 1
ATOM 6759 C CA . THR B 2 20 ? 154.425 147.749 163.250 1.00 76.35 46 THR C CA 1
ATOM 6760 C C . THR B 2 20 ? 154.840 147.439 161.820 1.00 75.46 46 THR C C 1
ATOM 6761 O O . THR B 2 20 ? 154.490 148.154 160.877 1.00 73.84 46 THR C O 1
ATOM 6765 N N . ALA B 2 21 ? 155.608 146.360 161.667 1.00 78.96 47 ALA C N 1
ATOM 6766 C CA . ALA B 2 21 ? 156.051 145.954 160.338 1.00 79.90 47 ALA C CA 1
ATOM 6767 C C . ALA B 2 21 ? 154.867 145.637 159.435 1.00 78.52 47 ALA C C 1
ATOM 6768 O O . ALA B 2 21 ? 154.856 146.020 158.261 1.00 77.72 47 ALA C O 1
ATOM 6770 N N . GLY B 2 22 ? 153.858 144.949 159.966 1.00 78.40 48 GLY C N 1
ATOM 6771 C CA . GLY B 2 22 ? 152.697 144.582 159.175 1.00 77.49 48 GLY C CA 1
ATOM 6772 C C . GLY B 2 22 ? 151.830 145.743 158.741 1.00 78.89 48 GLY C C 1
ATOM 6773 O O . GLY B 2 22 ? 151.134 145.623 157.728 1.00 78.53 48 GLY C O 1
ATOM 6774 N N . THR B 2 23 ? 151.856 146.859 159.471 1.00 78.10 49 THR C N 1
ATOM 6775 C CA . THR B 2 23 ? 151.059 148.026 159.124 1.00 75.83 49 THR C CA 1
ATOM 6776 C C . THR B 2 23 ? 151.861 149.114 158.426 1.00 77.36 49 THR C C 1
ATOM 6777 O O . THR B 2 23 ? 151.261 150.052 157.889 1.00 76.43 49 THR C O 1
ATOM 6781 N N . VAL B 2 24 ? 153.190 149.017 158.414 1.00 74.91 50 VAL C N 1
ATOM 6782 C CA . VAL B 2 24 ? 154.013 149.976 157.689 1.00 73.79 50 VAL C CA 1
ATOM 6783 C C . VAL B 2 24 ? 154.614 149.377 156.416 1.00 73.61 50 VAL C C 1
ATOM 6784 O O . VAL B 2 24 ? 155.111 150.130 155.568 1.00 75.10 50 VAL C O 1
ATOM 6788 N N . LEU B 2 25 ? 154.555 148.058 156.237 1.00 73.69 51 LEU C N 1
ATOM 6789 C CA . LEU B 2 25 ? 155.081 147.471 155.007 1.00 73.84 51 LEU C CA 1
ATOM 6790 C C . LEU B 2 25 ? 154.434 148.019 153.734 1.00 75.43 51 LEU C C 1
ATOM 6791 O O . LEU B 2 25 ? 155.172 148.235 152.756 1.00 72.81 51 LEU C O 1
ATOM 6796 N N . PRO B 2 26 ? 153.117 148.261 153.652 1.00 74.51 52 PRO C N 1
ATOM 6797 C CA . PRO B 2 26 ? 152.567 148.783 152.390 1.00 73.00 52 PRO C CA 1
ATOM 6798 C C . PRO B 2 26 ? 153.071 150.170 152.013 1.00 72.33 52 PRO C C 1
ATOM 6799 O O . PRO B 2 26 ? 152.968 150.538 150.836 1.00 72.67 52 PRO C O 1
ATOM 6803 N N . ILE B 2 27 ? 153.591 150.959 152.958 1.00 67.00 53 ILE C N 1
ATOM 6804 C CA . ILE B 2 27 ? 154.082 152.284 152.589 1.00 68.07 53 ILE C CA 1
ATOM 6805 C C . ILE B 2 27 ? 155.336 152.158 151.732 1.00 67.90 53 ILE C C 1
ATOM 6806 O O . ILE B 2 27 ? 155.578 152.982 150.845 1.00 67.77 53 ILE C O 1
ATOM 6811 N N . PHE B 2 28 ? 156.138 151.116 151.961 1.00 64.02 54 PHE C N 1
ATOM 6812 C CA . PHE B 2 28 ? 157.324 150.892 151.143 1.00 62.54 54 PHE C CA 1
ATOM 6813 C C . PHE B 2 28 ? 156.981 150.480 149.719 1.00 64.98 54 PHE C C 1
ATOM 6814 O O . PHE B 2 28 ? 157.876 150.449 148.869 1.00 64.90 54 PHE C O 1
ATOM 6822 N N . PHE B 2 29 ? 155.718 150.167 149.443 1.00 65.99 55 PHE C N 1
ATOM 6823 C CA . PHE B 2 29 ? 155.238 149.917 148.092 1.00 64.87 55 PHE C CA 1
ATOM 6824 C C . PHE B 2 29 ? 154.511 151.118 147.507 1.00 63.69 55 PHE C C 1
ATOM 6825 O O . PHE B 2 29 ? 154.683 151.426 146.325 1.00 67.13 55 PHE C O 1
ATOM 6833 N N . ILE B 2 30 ? 153.708 151.808 148.319 1.00 60.12 56 ILE C N 1
ATOM 6834 C CA . ILE B 2 30 ? 153.028 153.013 147.850 1.00 60.37 56 ILE C CA 1
ATOM 6835 C C . ILE B 2 30 ? 154.039 154.094 147.495 1.00 61.55 56 ILE C C 1
ATOM 6836 O O . ILE B 2 30 ? 153.910 154.775 146.470 1.00 62.75 56 ILE C O 1
ATOM 6841 N N . ILE B 2 31 ? 155.062 154.272 148.335 1.00 58.15 57 ILE C N 1
ATOM 6842 C CA . ILE B 2 31 ? 156.086 155.274 148.067 1.00 55.80 57 ILE C CA 1
ATOM 6843 C C . ILE B 2 31 ? 156.811 154.955 146.770 1.00 55.99 57 ILE C C 1
ATOM 6844 O O . ILE B 2 31 ? 157.106 155.852 145.976 1.00 56.96 57 ILE C O 1
ATOM 6849 N N . GLY B 2 32 ? 157.111 153.678 146.530 1.00 51.58 58 GLY C N 1
ATOM 6850 C CA . GLY B 2 32 ? 157.741 153.308 145.273 1.00 49.57 58 GLY C CA 1
ATOM 6851 C C . GLY B 2 32 ? 156.850 153.572 144.074 1.00 49.62 58 GLY C C 1
ATOM 6852 O O . GLY B 2 32 ? 157.280 154.166 143.080 1.00 51.32 58 GLY C O 1
ATOM 6853 N N . LEU B 2 33 ? 155.583 153.159 144.163 1.00 49.93 59 LEU C N 1
ATOM 6854 C CA . LEU B 2 33 ? 154.657 153.328 143.050 1.00 52.52 59 LEU C CA 1
ATOM 6855 C C . LEU B 2 33 ? 154.277 154.782 142.810 1.00 55.00 59 LEU C C 1
ATOM 6856 O O . LEU B 2 33 ? 153.706 155.087 141.758 1.00 50.77 59 LEU C O 1
ATOM 6861 N N . ILE B 2 34 ? 154.554 155.675 143.754 1.00 49.03 60 ILE C N 1
ATOM 6862 C CA . ILE B 2 34 ? 154.389 157.104 143.533 1.00 46.45 60 ILE C CA 1
ATOM 6863 C C . ILE B 2 34 ? 155.677 157.752 143.038 1.00 46.84 60 ILE C C 1
ATOM 6864 O O . ILE B 2 34 ? 155.646 158.588 142.136 1.00 48.16 60 ILE C O 1
ATOM 6869 N N . PHE B 2 35 ? 156.823 157.360 143.602 1.00 43.06 61 PHE C N 1
ATOM 6870 C CA . PHE B 2 35 ? 158.081 158.034 143.302 1.00 40.68 61 PHE C CA 1
ATOM 6871 C C . PHE B 2 35 ? 158.615 157.652 141.928 1.00 37.22 61 PHE C C 1
ATOM 6872 O O . PHE B 2 35 ? 159.148 158.504 141.211 1.00 39.28 61 PHE C O 1
ATOM 6880 N N . ILE B 2 36 ? 158.508 156.376 141.553 1.00 39.66 62 ILE C N 1
ATOM 6881 C CA . ILE B 2 36 ? 159.089 155.929 140.286 1.00 39.01 62 ILE C CA 1
ATOM 6882 C C . ILE B 2 36 ? 158.460 156.626 139.083 1.00 38.93 62 ILE C C 1
ATOM 6883 O O . ILE B 2 36 ? 159.208 157.141 138.237 1.00 39.26 62 ILE C O 1
ATOM 6888 N N . PRO B 2 37 ? 157.127 156.679 138.931 1.00 40.36 63 PRO C N 1
ATOM 6889 C CA . PRO B 2 37 ? 156.574 157.437 137.796 1.00 39.88 63 PRO C CA 1
ATOM 6890 C C . PRO B 2 37 ? 156.885 158.923 137.846 1.00 35.10 63 PRO C C 1
ATOM 6891 O O . PRO B 2 37 ? 157.132 159.530 136.797 1.00 39.74 63 PRO C O 1
ATOM 6895 N N . ILE B 2 38 ? 156.892 159.529 139.036 1.00 31.03 64 ILE C N 1
ATOM 6896 C CA . ILE B 2 38 ? 157.263 160.937 139.149 1.00 31.88 64 ILE C CA 1
ATOM 6897 C C . ILE B 2 38 ? 158.712 161.139 138.731 1.00 34.03 64 ILE C C 1
ATOM 6898 O O . ILE B 2 38 ? 159.044 162.101 138.026 1.00 35.67 64 ILE C O 1
ATOM 6903 N N . GLY B 2 39 ? 159.599 160.245 139.170 1.00 33.18 65 GLY C N 1
ATOM 6904 C CA . GLY B 2 39 ? 160.993 160.343 138.773 1.00 28.18 65 GLY C CA 1
ATOM 6905 C C . GLY B 2 39 ? 161.187 160.190 137.280 1.00 31.28 65 GLY C C 1
ATOM 6906 O O . GLY B 2 39 ? 161.989 160.902 136.675 1.00 38.82 65 GLY C O 1
ATOM 6907 N N . ILE B 2 40 ? 160.455 159.260 136.663 1.00 28.41 66 ILE C N 1
ATOM 6908 C CA . ILE B 2 40 ? 160.522 159.099 135.213 1.00 29.04 66 ILE C CA 1
ATOM 6909 C C . ILE B 2 40 ? 160.022 160.355 134.513 1.00 29.07 66 ILE C C 1
ATOM 6910 O O . ILE B 2 40 ? 160.606 160.802 133.519 1.00 40.12 66 ILE C O 1
ATOM 6915 N N . GLY B 2 41 ? 158.932 160.939 135.011 1.00 27.67 67 GLY C N 1
ATOM 6916 C CA . GLY B 2 41 ? 158.430 162.170 134.420 1.00 22.25 67 GLY C CA 1
ATOM 6917 C C . GLY B 2 41 ? 159.428 163.309 134.507 1.00 30.50 67 GLY C C 1
ATOM 6918 O O . GLY B 2 41 ? 159.637 164.041 133.539 1.00 33.64 67 GLY C O 1
ATOM 6919 N N . ILE B 2 42 ? 160.060 163.470 135.672 1.00 33.13 68 ILE C N 1
ATOM 6920 C CA . ILE B 2 42 ? 161.059 164.524 135.840 1.00 30.63 68 ILE C CA 1
ATOM 6921 C C . ILE B 2 42 ? 162.263 164.268 134.942 1.00 29.48 68 ILE C C 1
ATOM 6922 O O . ILE B 2 42 ? 162.807 165.192 134.326 1.00 34.05 68 ILE C O 1
ATOM 6927 N N . PHE B 2 43 ? 162.698 163.010 134.853 1.00 25.12 69 PHE C N 1
ATOM 6928 C CA . PHE B 2 43 ? 163.845 162.667 134.024 1.00 29.98 69 PHE C CA 1
ATOM 6929 C C . PHE B 2 43 ? 163.563 162.931 132.550 1.00 30.99 69 PHE C C 1
ATOM 6930 O O . PHE B 2 43 ? 164.429 163.430 131.824 1.00 32.98 69 PHE C O 1
ATOM 6938 N N . VAL B 2 44 ? 162.355 162.603 132.089 1.00 32.07 70 VAL C N 1
ATOM 6939 C CA . VAL B 2 44 ? 161.996 162.838 130.695 1.00 32.99 70 VAL C CA 1
ATOM 6940 C C . VAL B 2 44 ? 161.848 164.328 130.419 1.00 26.05 70 VAL C C 1
ATOM 6941 O O . VAL B 2 44 ? 162.287 164.827 129.376 1.00 31.91 70 VAL C O 1
ATOM 6945 N N . THR B 2 45 ? 161.233 165.066 131.345 1.00 29.46 71 THR C N 1
ATOM 6946 C CA . THR B 2 45 ? 161.078 166.505 131.174 1.00 27.92 71 THR C CA 1
ATOM 6947 C C . THR B 2 45 ? 162.431 167.203 131.121 1.00 28.96 71 THR C C 1
ATOM 6948 O O . THR B 2 45 ? 162.632 168.129 130.327 1.00 26.75 71 THR C O 1
ATOM 6952 N N . SER B 2 46 ? 163.378 166.760 131.950 1.00 28.02 72 SER C N 1
ATOM 6953 C CA . SER B 2 46 ? 164.699 167.376 131.972 1.00 27.05 72 SER C CA 1
ATOM 6954 C C . SER B 2 46 ? 165.491 167.053 130.711 1.00 25.63 72 SER C C 1
ATOM 6955 O O . SER B 2 46 ? 166.326 167.853 130.276 1.00 30.83 72 SER C O 1
ATOM 6958 N N . ASN B 2 47 ? 165.241 165.892 130.106 1.00 29.24 73 ASN C N 1
ATOM 6959 C CA . ASN B 2 47 ? 165.975 165.504 128.907 1.00 28.57 73 ASN C CA 1
ATOM 6960 C C . ASN B 2 47 ? 165.510 166.259 127.671 1.00 34.81 73 ASN C C 1
ATOM 6961 O O . ASN B 2 47 ? 166.290 166.416 126.727 1.00 37.30 73 ASN C O 1
ATOM 6966 N N . ASN B 2 48 ? 164.265 166.729 127.651 1.00 33.67 74 ASN C N 1
ATOM 6967 C CA . ASN B 2 48 ? 163.754 167.466 126.504 1.00 29.29 74 ASN C CA 1
ATOM 6968 C C . ASN B 2 48 ? 164.193 168.924 126.485 1.00 31.06 74 ASN C C 1
ATOM 6969 O O . ASN B 2 48 ? 163.942 169.614 125.491 1.00 35.77 74 ASN C O 1
ATOM 6974 N N . ILE B 2 49 ? 164.825 169.413 127.550 1.00 23.49 75 ILE C N 1
ATOM 6975 C CA . ILE B 2 49 ? 165.303 170.787 127.570 1.00 27.77 75 ILE C CA 1
ATOM 6976 C C . ILE B 2 49 ? 166.517 170.912 126.658 1.00 28.77 75 ILE C C 1
ATOM 6977 O O . ILE B 2 49 ? 167.452 170.106 126.727 1.00 29.37 75 ILE C O 1
ATOM 6982 N N . ARG B 2 50 ? 166.503 171.921 125.795 1.00 37.14 76 ARG C N 1
ATOM 6983 C CA . ARG B 2 50 ? 167.604 172.180 124.880 1.00 31.10 76 ARG C CA 1
ATOM 6984 C C . ARG B 2 50 ? 168.483 173.266 125.482 1.00 38.06 76 ARG C C 1
ATOM 6985 O O . ARG B 2 50 ? 168.003 174.364 125.783 1.00 38.71 76 ARG C O 1
ATOM 6993 N N . GLU B 2 51 ? 169.761 172.956 125.667 1.00 35.59 77 GLU C N 1
ATOM 6994 C CA . GLU B 2 51 ? 170.696 173.860 126.314 1.00 34.03 77 GLU C CA 1
ATOM 6995 C C . GLU B 2 51 ? 172.004 173.892 125.537 1.00 37.13 77 GLU C C 1
ATOM 6996 O O . GLU B 2 51 ? 172.434 172.887 124.969 1.00 37.80 77 GLU C O 1
ATOM 7002 N N . ILE B 2 52 ? 172.627 175.067 125.508 1.00 31.17 78 ILE C N 1
ATOM 7003 C CA . ILE B 2 52 ? 173.981 175.221 124.990 1.00 29.66 78 ILE C CA 1
ATOM 7004 C C . ILE B 2 52 ? 174.734 176.177 125.903 1.00 32.19 78 ILE C C 1
ATOM 7005 O O . ILE B 2 52 ? 174.172 177.171 126.375 1.00 33.59 78 ILE C O 1
ATOM 7010 N N . GLU B 2 53 ? 175.987 175.846 126.196 1.00 35.89 79 GLU C N 1
ATOM 7011 C CA . GLU B 2 53 ? 176.864 176.691 126.992 1.00 31.99 79 GLU C CA 1
ATOM 7012 C C . GLU B 2 53 ? 178.108 177.002 126.178 1.00 34.43 79 GLU C C 1
ATOM 7013 O O . GLU B 2 53 ? 178.754 176.090 125.654 1.00 41.81 79 GLU C O 1
ATOM 7019 N N . ILE B 2 54 ? 178.442 178.284 126.070 1.00 28.95 80 ILE C N 1
ATOM 7020 C CA . ILE B 2 54 ? 179.614 178.733 125.328 1.00 30.13 80 ILE C CA 1
ATOM 7021 C C . ILE B 2 54 ? 180.530 179.476 126.288 1.00 29.98 80 ILE C C 1
ATOM 7022 O O . ILE B 2 54 ? 180.132 180.488 126.877 1.00 35.37 80 ILE C O 1
ATOM 7027 N N . ASP B 2 55 ? 181.750 178.974 126.443 1.00 32.92 81 ASP C N 1
ATOM 7028 C CA . ASP B 2 55 ? 182.770 179.621 127.258 1.00 30.09 81 ASP C CA 1
ATOM 7029 C C . ASP B 2 55 ? 183.538 180.615 126.397 1.00 31.30 81 ASP C C 1
ATOM 7030 O O . ASP B 2 55 ? 184.104 180.240 125.364 1.00 33.47 81 ASP C O 1
ATOM 7035 N N . TYR B 2 56 ? 183.563 181.877 126.821 1.00 25.80 82 TYR C N 1
ATOM 7036 C CA . TYR B 2 56 ? 184.241 182.936 126.083 1.00 30.94 82 TYR C CA 1
ATOM 7037 C C . TYR B 2 56 ? 185.273 183.650 126.948 1.00 30.71 82 TYR C C 1
ATOM 7038 O O . TYR B 2 56 ? 185.574 184.823 126.725 1.00 36.41 82 TYR C O 1
ATOM 7047 N N . THR B 2 57 ? 185.835 182.946 127.934 1.00 31.85 83 THR C N 1
ATOM 7048 C CA . THR B 2 57 ? 186.866 183.542 128.778 1.00 29.56 83 THR C CA 1
ATOM 7049 C C . THR B 2 57 ? 188.105 183.883 127.961 1.00 36.50 83 THR C C 1
ATOM 7050 O O . THR B 2 57 ? 188.709 184.947 128.140 1.00 40.28 83 THR C O 1
ATOM 7054 N N . GLY B 2 58 ? 188.493 182.996 127.052 1.00 44.12 84 GLY C N 1
ATOM 7055 C CA . GLY B 2 58 ? 189.615 183.229 126.171 1.00 43.70 84 GLY C CA 1
ATOM 7056 C C . GLY B 2 58 ? 190.980 182.919 126.736 1.00 44.65 84 GLY C C 1
ATOM 7057 O O . GLY B 2 58 ? 191.955 183.549 126.319 1.00 50.19 84 GLY C O 1
ATOM 7058 N N . THR B 2 59 ? 191.086 181.974 127.671 1.00 49.14 85 THR C N 1
ATOM 7059 C CA . THR B 2 59 ? 192.378 181.669 128.273 1.00 50.13 85 THR C CA 1
ATOM 7060 C C . THR B 2 59 ? 193.294 180.893 127.335 1.00 52.62 85 THR C C 1
ATOM 7061 O O . THR B 2 59 ? 194.516 180.942 127.507 1.00 54.97 85 THR C O 1
ATOM 7065 N N . GLU B 2 60 ? 192.744 180.186 126.364 1.00 61.18 86 GLU C N 1
ATOM 7066 C CA . GLU B 2 60 ? 193.579 179.447 125.422 1.00 61.79 86 GLU C CA 1
ATOM 7067 C C . GLU B 2 60 ? 193.967 180.342 124.252 1.00 63.44 86 GLU C C 1
ATOM 7068 O O . GLU B 2 60 ? 193.130 181.109 123.764 1.00 63.95 86 GLU C O 1
ATOM 7074 N N . PRO B 2 61 ? 195.218 180.282 123.787 1.00 65.66 87 PRO C N 1
ATOM 7075 C CA . PRO B 2 61 ? 195.627 181.134 122.656 1.00 66.69 87 PRO C CA 1
ATOM 7076 C C . PRO B 2 61 ? 194.791 180.934 121.405 1.00 65.23 87 PRO C C 1
ATOM 7077 O O . PRO B 2 61 ? 194.615 181.881 120.629 1.00 64.68 87 PRO C O 1
ATOM 7081 N N . SER B 2 62 ? 194.278 179.742 121.188 1.00 68.72 88 SER C N 1
ATOM 7082 C CA . SER B 2 62 ? 193.537 179.522 119.933 1.00 69.30 88 SER C CA 1
ATOM 7083 C C . SER B 2 62 ? 192.148 180.135 120.049 1.00 71.03 88 SER C C 1
ATOM 7084 O O . SER B 2 62 ? 191.326 179.851 119.172 1.00 71.75 88 SER C O 1
ATOM 7087 N N . SER B 2 63 ? 191.893 180.944 121.075 1.00 71.02 89 SER C N 1
ATOM 7088 C CA . SER B 2 63 ? 190.504 181.408 121.301 1.00 68.87 89 SER C CA 1
ATOM 7089 C C . SER B 2 63 ? 190.245 182.718 120.583 1.00 69.36 89 SER C C 1
ATOM 7090 O O . SER B 2 63 ? 191.121 183.579 120.593 1.00 68.74 89 SER C O 1
ATOM 7093 N N . PRO B 2 64 ? 189.066 182.895 119.975 1.00 72.87 90 PRO C N 1
ATOM 7094 C CA . PRO B 2 64 ? 188.707 184.159 119.343 1.00 71.66 90 PRO C CA 1
ATOM 7095 C C . PRO B 2 64 ? 188.736 185.271 120.371 1.00 75.41 90 PRO C C 1
ATOM 7096 O O . PRO B 2 64 ? 188.551 186.435 119.970 1.00 77.14 90 PRO C O 1
ATOM 7100 N N . CYS B 2 65 ? 189.021 184.963 121.634 1.00 73.32 91 CYS C N 1
ATOM 7101 C CA . CYS B 2 65 ? 188.893 185.968 122.713 1.00 75.58 91 CYS C CA 1
ATOM 7102 C C . CYS B 2 65 ? 190.133 186.093 123.594 1.00 74.48 91 CYS C C 1
ATOM 7103 O O . CYS B 2 65 ? 189.986 186.627 124.685 1.00 74.34 91 CYS C O 1
ATOM 7106 N N . ASN B 2 66 ? 191.294 185.627 123.152 1.00 69.12 92 ASN C N 1
ATOM 7107 C CA . ASN B 2 66 ? 192.548 185.775 123.922 1.00 65.29 92 ASN C CA 1
ATOM 7108 C C . ASN B 2 66 ? 192.992 187.217 123.769 1.00 65.84 92 ASN C C 1
ATOM 7109 O O . ASN B 2 66 ? 193.664 187.733 124.653 1.00 66.38 92 ASN C O 1
ATOM 7114 N N . LYS B 2 67 ? 192.573 187.857 122.695 1.00 66.59 93 LYS C N 1
ATOM 7115 C CA . LYS B 2 67 ? 193.013 189.230 122.416 1.00 68.04 93 LYS C CA 1
ATOM 7116 C C . LYS B 2 67 ? 192.301 190.180 123.336 1.00 69.48 93 LYS C C 1
ATOM 7117 O O . LYS B 2 67 ? 192.553 191.375 123.240 1.00 69.90 93 LYS C O 1
ATOM 7123 N N . CYS B 2 68 ? 191.448 189.659 124.197 1.00 68.16 94 CYS C N 1
ATOM 7124 C CA . CYS B 2 68 ? 190.592 190.532 125.020 1.00 63.60 94 CYS C CA 1
ATOM 7125 C C . CYS B 2 68 ? 190.966 190.308 126.478 1.00 62.92 94 CYS C C 1
ATOM 7126 O O . CYS B 2 68 ? 190.527 191.100 127.305 1.00 64.55 94 CYS C O 1
ATOM 7129 N N . LEU B 2 69 ? 191.783 189.301 126.757 1.00 61.28 95 LEU C N 1
ATOM 7130 C CA . LEU B 2 69 ? 192.249 189.051 128.135 1.00 60.91 95 LEU C CA 1
ATOM 7131 C C . LEU B 2 69 ? 192.927 190.331 128.600 1.00 61.88 95 LEU C C 1
ATOM 7132 O O . LEU B 2 69 ? 192.360 191.012 129.453 1.00 67.70 95 LEU C O 1
ATOM 7137 N N . SER B 2 70 ? 194.082 190.660 128.047 1.00 66.69 96 SER C N 1
ATOM 7138 C CA . SER B 2 70 ? 194.740 191.945 128.388 1.00 71.12 96 SER C CA 1
ATOM 7139 C C . SER B 2 70 ? 194.668 192.843 127.160 1.00 70.91 96 SER C C 1
ATOM 7140 O O . SER B 2 70 ? 195.553 192.740 126.311 1.00 69.09 96 SER C O 1
ATOM 7143 N N . PRO B 2 71 ? 193.670 193.727 127.028 1.00 78.55 97 PRO C N 1
ATOM 7144 C CA . PRO B 2 71 ? 193.475 194.485 125.781 1.00 79.56 97 PRO C CA 1
ATOM 7145 C C . PRO B 2 71 ? 194.328 195.730 125.724 1.00 80.55 97 PRO C C 1
ATOM 7146 O O . PRO B 2 71 ? 194.957 196.092 126.738 1.00 80.58 97 PRO C O 1
ATOM 7150 N N . ASP B 2 72 ? 194.376 196.357 124.552 1.00 89.39 98 ASP C N 1
ATOM 7151 C CA . ASP B 2 72 ? 195.080 197.659 124.417 1.00 90.24 98 ASP C CA 1
ATOM 7152 C C . ASP B 2 72 ? 193.990 198.697 124.183 1.00 89.55 98 ASP C C 1
ATOM 7153 O O . ASP B 2 72 ? 193.808 199.583 125.040 1.00 88.56 98 ASP C O 1
ATOM 7158 N N . VAL B 2 73 ? 193.271 198.559 123.074 1.00 93.71 99 VAL C N 1
ATOM 7159 C CA . VAL B 2 73 ? 192.119 199.465 122.838 1.00 94.86 99 VAL C CA 1
ATOM 7160 C C . VAL B 2 73 ? 191.103 199.173 123.943 1.00 95.22 99 VAL C C 1
ATOM 7161 O O . VAL B 2 73 ? 190.968 198.005 124.321 1.00 95.41 99 VAL C O 1
ATOM 7165 N N . THR B 2 74 ? 190.423 200.197 124.435 1.00 94.43 100 THR C N 1
ATOM 7166 C CA . THR B 2 74 ? 189.538 199.999 125.594 1.00 95.27 100 THR C CA 1
ATOM 7167 C C . THR B 2 74 ? 188.464 199.023 125.247 1.00 96.48 100 THR C C 1
ATOM 7168 O O . THR B 2 74 ? 188.383 198.016 125.969 1.00 93.02 100 THR C O 1
ATOM 7172 N N . PRO B 2 75 ? 187.600 199.257 124.232 1.00 97.63 101 PRO C N 1
ATOM 7173 C CA . PRO B 2 75 ? 186.461 198.356 123.952 1.00 97.32 101 PRO C CA 1
ATOM 7174 C C . PRO B 2 75 ? 186.979 197.193 123.127 1.00 96.41 101 PRO C C 1
ATOM 7175 O O . PRO B 2 75 ? 187.302 197.404 121.944 1.00 94.03 101 PRO C O 1
ATOM 7179 N N . CYS B 2 76 ? 187.121 196.024 123.735 1.00 83.06 102 CYS C N 1
ATOM 7180 C CA . CYS B 2 76 ? 187.611 194.831 123.021 1.00 80.32 102 CYS C CA 1
ATOM 7181 C C . CYS B 2 76 ? 186.384 194.030 122.593 1.00 79.15 102 CYS C C 1
ATOM 7182 O O . CYS B 2 76 ? 185.537 193.782 123.437 1.00 79.04 102 CYS C O 1
ATOM 7185 N N . PHE B 2 77 ? 186.295 193.664 121.322 1.00 89.20 103 PHE C N 1
ATOM 7186 C CA . PHE B 2 77 ? 185.146 192.906 120.796 1.00 90.15 103 PHE C CA 1
ATOM 7187 C C . PHE B 2 77 ? 185.623 191.558 120.347 1.00 89.97 103 PHE C C 1
ATOM 7188 O O . PHE B 2 77 ? 186.732 191.453 119.851 1.00 86.52 103 PHE C O 1
ATOM 7196 N N . CYS B 2 78 ? 184.809 190.533 120.530 1.00 30.00 104 CYS C N 1
ATOM 7197 C CA . CYS B 2 78 ? 185.139 189.180 120.067 1.00 30.00 104 CYS C CA 1
ATOM 7198 C C . CYS B 2 78 ? 183.862 188.539 119.561 1.00 30.00 104 CYS C C 1
ATOM 7199 O O . CYS B 2 78 ? 182.837 188.781 120.175 1.00 30.00 104 CYS C O 1
ATOM 7202 N N . THR B 2 79 ? 183.887 187.833 118.448 1.00 63.47 105 THR C N 1
ATOM 7203 C CA . THR B 2 79 ? 182.753 187.008 118.007 1.00 61.05 105 THR C CA 1
ATOM 7204 C C . THR B 2 79 ? 183.152 185.565 118.142 1.00 61.29 105 THR C C 1
ATOM 7205 O O . THR B 2 79 ? 184.294 185.233 117.824 1.00 61.13 105 THR C O 1
ATOM 7209 N N . ILE B 2 80 ? 182.259 184.737 118.662 1.00 57.80 106 ILE C N 1
ATOM 7210 C CA . ILE B 2 80 ? 182.532 183.286 118.813 1.00 55.76 106 ILE C CA 1
ATOM 7211 C C . ILE B 2 80 ? 181.532 182.594 117.905 1.00 53.85 106 ILE C C 1
ATOM 7212 O O . ILE B 2 80 ? 180.432 183.110 117.751 1.00 55.17 106 ILE C O 1
ATOM 7217 N N . ASN B 2 81 ? 181.947 181.482 117.323 1.00 63.15 107 ASN C N 1
ATOM 7218 C CA . ASN B 2 81 ? 181.114 180.716 116.409 1.00 59.92 107 ASN C CA 1
ATOM 7219 C C . ASN B 2 81 ? 180.560 179.486 117.114 1.00 58.31 107 ASN C C 1
ATOM 7220 O O . ASN B 2 81 ? 181.304 178.748 117.765 1.00 61.70 107 ASN C O 1
ATOM 7225 N N . PHE B 2 82 ? 179.255 179.262 116.986 1.00 45.56 108 PHE C N 1
ATOM 7226 C CA . PHE B 2 82 ? 178.660 178.046 117.520 1.00 49.88 108 PHE C CA 1
ATOM 7227 C C . PHE B 2 82 ? 177.486 177.624 116.649 1.00 48.92 108 PHE C C 1
ATOM 7228 O O . PHE B 2 82 ? 176.927 178.417 115.889 1.00 46.03 108 PHE C O 1
ATOM 7236 N N . THR B 2 83 ? 177.132 176.347 116.765 1.00 54.62 109 THR C N 1
ATOM 7237 C CA . THR B 2 83 ? 176.102 175.720 115.949 1.00 52.77 109 THR C CA 1
ATOM 7238 C C . THR B 2 83 ? 174.994 175.197 116.850 1.00 51.64 109 THR C C 1
ATOM 7239 O O . THR B 2 83 ? 175.272 174.605 117.898 1.00 55.13 109 THR C O 1
ATOM 7243 N N . LEU B 2 84 ? 173.747 175.422 116.448 1.00 50.59 110 LEU C N 1
ATOM 7244 C CA . LEU B 2 84 ? 172.586 174.828 117.105 1.00 49.23 110 LEU C CA 1
ATOM 7245 C C . LEU B 2 84 ? 172.173 173.612 116.282 1.00 53.06 110 LEU C C 1
ATOM 7246 O O . LEU B 2 84 ? 171.639 173.749 115.180 1.00 53.24 110 LEU C O 1
ATOM 7251 N N . GLU B 2 85 ? 172.425 172.417 116.818 1.00 58.42 111 GLU C N 1
ATOM 7252 C CA . GLU B 2 85 ? 172.134 171.199 116.067 1.00 59.02 111 GLU C CA 1
ATOM 7253 C C . GLU B 2 85 ? 170.639 170.908 116.034 1.00 59.90 111 GLU C C 1
ATOM 7254 O O . GLU B 2 85 ? 170.161 170.176 115.160 1.00 60.46 111 GLU C O 1
ATOM 7260 N N . LYS B 2 86 ? 169.887 171.472 116.974 1.00 56.11 112 LYS C N 1
ATOM 7261 C CA . LYS B 2 86 ? 168.448 171.278 117.062 1.00 53.45 112 LYS C CA 1
ATOM 7262 C C . LYS B 2 86 ? 167.787 172.587 117.469 1.00 52.32 112 LYS C C 1
ATOM 7263 O O . LYS B 2 86 ? 168.295 173.315 118.326 1.00 56.96 112 LYS C O 1
ATOM 7269 N N . SER B 2 87 ? 166.655 172.884 116.843 1.00 47.91 113 SER C N 1
ATOM 7270 C CA . SER B 2 87 ? 165.989 174.161 117.046 1.00 46.62 113 SER C CA 1
ATOM 7271 C C . SER B 2 87 ? 165.430 174.284 118.459 1.00 47.39 113 SER C C 1
ATOM 7272 O O . SER B 2 87 ? 164.958 173.312 119.053 1.00 47.78 113 SER C O 1
ATOM 7275 N N . PHE B 2 88 ? 165.487 175.502 118.992 1.00 43.94 114 PHE C N 1
ATOM 7276 C CA . PHE B 2 88 ? 164.848 175.837 120.257 1.00 39.26 114 PHE C CA 1
ATOM 7277 C C . PHE B 2 88 ? 163.441 176.335 119.953 1.00 40.96 114 PHE C C 1
ATOM 7278 O O . PHE B 2 88 ? 163.269 177.278 119.176 1.00 46.06 114 PHE C O 1
ATOM 7286 N N . GLU B 2 89 ? 162.440 175.713 120.568 1.00 44.34 115 GLU C N 1
ATOM 7287 C CA . GLU B 2 89 ? 161.057 175.883 120.136 1.00 48.00 115 GLU C CA 1
ATOM 7288 C C . GLU B 2 89 ? 160.236 176.830 120.997 1.00 51.34 115 GLU C C 1
ATOM 7289 O O . GLU B 2 89 ? 159.487 177.644 120.454 1.00 57.02 115 GLU C O 1
ATOM 7295 N N . GLY B 2 90 ? 160.337 176.750 122.314 1.00 39.38 116 GLY C N 1
ATOM 7296 C CA . GLY B 2 90 ? 159.541 177.575 123.200 1.00 40.62 116 GLY C CA 1
ATOM 7297 C C . GLY B 2 90 ? 160.233 178.867 123.571 1.00 42.72 116 GLY C C 1
ATOM 7298 O O . GLY B 2 90 ? 161.065 179.392 122.822 1.00 48.13 116 GLY C O 1
ATOM 7299 N N . ASN B 2 91 ? 159.874 179.397 124.739 1.00 39.79 117 ASN C N 1
ATOM 7300 C CA . ASN B 2 91 ? 160.583 180.543 125.290 1.00 33.90 117 ASN C CA 1
ATOM 7301 C C . ASN B 2 91 ? 162.030 180.167 125.577 1.00 33.71 117 ASN C C 1
ATOM 7302 O O . ASN B 2 91 ? 162.302 179.142 126.209 1.00 39.69 117 ASN C O 1
ATOM 7307 N N . VAL B 2 92 ? 162.958 180.999 125.119 1.00 29.22 118 VAL C N 1
ATOM 7308 C CA . VAL B 2 92 ? 164.382 180.773 125.330 1.00 31.30 118 VAL C CA 1
ATOM 7309 C C . VAL B 2 92 ? 164.894 181.784 126.343 1.00 29.26 118 VAL C C 1
ATOM 7310 O O . VAL B 2 92 ? 164.470 182.944 126.368 1.00 32.32 118 VAL C O 1
ATOM 7314 N N . PHE B 2 93 ? 165.805 181.330 127.197 1.00 29.49 119 PHE C N 1
ATOM 7315 C CA . PHE B 2 93 ? 166.370 182.150 128.256 1.00 21.04 119 PHE C CA 1
ATOM 7316 C C . PHE B 2 93 ? 167.878 182.236 128.080 1.00 19.97 119 PHE C C 1
ATOM 7317 O O . PHE B 2 93 ? 168.551 181.213 127.930 1.00 20.48 119 PHE C O 1
ATOM 7325 N N . MET B 2 94 ? 168.396 183.457 128.100 1.00 24.68 120 MET C N 1
ATOM 7326 C CA . MET B 2 94 ? 169.816 183.721 127.921 1.00 18.99 120 MET C CA 1
ATOM 7327 C C . MET B 2 94 ? 170.440 183.982 129.285 1.00 22.08 120 MET C C 1
ATOM 7328 O O . MET B 2 94 ? 169.981 184.855 130.026 1.00 20.03 120 MET C O 1
ATOM 7333 N N . TYR B 2 95 ? 171.475 183.220 129.612 1.00 22.72 121 TYR C N 1
ATOM 7334 C CA . TYR B 2 95 ? 172.174 183.341 130.878 1.00 13.28 121 TYR C CA 1
ATOM 7335 C C . TYR B 2 95 ? 173.638 183.658 130.623 1.00 16.81 121 TYR C C 1
ATOM 7336 O O . TYR B 2 95 ? 174.208 183.262 129.604 1.00 21.50 121 TYR C O 1
ATOM 7345 N N . TYR B 2 96 ? 174.235 184.399 131.545 1.00 14.34 122 TYR C N 1
ATOM 7346 C CA . TYR B 2 96 ? 175.681 184.432 131.685 1.00 12.65 122 TYR C CA 1
ATOM 7347 C C . TYR B 2 96 ? 176.066 183.713 132.969 1.00 12.37 122 TYR C C 1
ATOM 7348 O O . TYR B 2 96 ? 175.337 183.761 133.963 1.00 11.54 122 TYR C O 1
ATOM 7357 N N . GLY B 2 97 ? 177.196 183.028 132.933 1.00 21.79 123 GLY C N 1
ATOM 7358 C CA . GLY B 2 97 ? 177.648 182.219 134.052 1.00 13.70 123 GLY C CA 1
ATOM 7359 C C . GLY B 2 97 ? 179.061 182.586 134.453 1.00 17.31 123 GLY C C 1
ATOM 7360 O O . GLY B 2 97 ? 179.899 182.877 133.602 1.00 20.84 123 GLY C O 1
ATOM 7361 N N . LEU B 2 98 ? 179.315 182.565 135.757 1.00 26.13 124 LEU C N 1
ATOM 7362 C CA . LEU B 2 98 ? 180.611 182.899 136.325 1.00 17.59 124 LEU C CA 1
ATOM 7363 C C . LEU B 2 98 ? 181.082 181.767 137.224 1.00 10.16 124 LEU C C 1
ATOM 7364 O O . LEU B 2 98 ? 180.334 181.293 138.084 1.00 14.36 124 LEU C O 1
ATOM 7369 N N . SER B 2 99 ? 182.315 181.320 137.005 1.00 22.43 125 SER C N 1
ATOM 7370 C CA . SER B 2 99 ? 182.950 180.306 137.832 1.00 19.10 125 SER C CA 1
ATOM 7371 C C . SER B 2 99 ? 183.986 180.954 138.736 1.00 18.94 125 SER C C 1
ATOM 7372 O O . SER B 2 99 ? 184.576 181.981 138.392 1.00 28.25 125 SER C O 1
ATOM 7375 N N . ASN B 2 100 ? 184.198 180.339 139.901 1.00 20.82 126 ASN C N 1
ATOM 7376 C CA . ASN B 2 100 ? 185.218 180.763 140.860 1.00 16.06 126 ASN C CA 1
ATOM 7377 C C . ASN B 2 100 ? 185.001 182.200 141.325 1.00 17.02 126 ASN C C 1
ATOM 7378 O O . ASN B 2 100 ? 185.955 182.923 141.618 1.00 20.73 126 ASN C O 1
ATOM 7383 N N . PHE B 2 101 ? 183.741 182.617 141.402 1.00 17.71 127 PHE C N 1
ATOM 7384 C CA . PHE B 2 101 ? 183.359 183.953 141.839 1.00 17.32 127 PHE C CA 1
ATOM 7385 C C . PHE B 2 101 ? 182.535 183.802 143.107 1.00 14.31 127 PHE C C 1
ATOM 7386 O O . PHE B 2 101 ? 181.435 183.245 143.073 1.00 21.98 127 PHE C O 1
ATOM 7394 N N . TYR B 2 102 ? 183.068 184.291 144.224 1.00 13.26 128 TYR C N 1
ATOM 7395 C CA . TYR B 2 102 ? 182.469 184.057 145.534 1.00 15.18 128 TYR C CA 1
ATOM 7396 C C . TYR B 2 102 ? 181.556 185.227 145.888 1.00 16.89 128 TYR C C 1
ATOM 7397 O O . TYR B 2 102 ? 181.885 186.099 146.689 1.00 21.46 128 TYR C O 1
ATOM 7406 N N . GLN B 2 103 ? 180.376 185.226 145.266 1.00 25.87 129 GLN C N 1
ATOM 7407 C CA . GLN B 2 103 ? 179.300 186.124 145.656 1.00 16.87 129 GLN C CA 1
ATOM 7408 C C . GLN B 2 103 ? 178.711 185.754 147.010 1.00 17.22 129 GLN C C 1
ATOM 7409 O O . GLN B 2 103 ? 177.938 186.539 147.564 1.00 27.38 129 GLN C O 1
ATOM 7415 N N . ASN B 2 104 ? 179.060 184.586 147.548 1.00 24.80 130 ASN C N 1
ATOM 7416 C CA . ASN B 2 104 ? 178.602 184.140 148.854 1.00 21.96 130 ASN C CA 1
ATOM 7417 C C . ASN B 2 104 ? 179.629 184.363 149.953 1.00 19.76 130 ASN C C 1
ATOM 7418 O O . ASN B 2 104 ? 179.400 183.938 151.089 1.00 28.33 130 ASN C O 1
ATOM 7423 N N . HIS B 2 105 ? 180.753 185.008 149.645 1.00 22.59 131 HIS C N 1
ATOM 7424 C CA . HIS B 2 105 ? 181.710 185.389 150.675 1.00 12.72 131 HIS C CA 1
ATOM 7425 C C . HIS B 2 105 ? 181.056 186.339 151.668 1.00 16.72 131 HIS C C 1
ATOM 7426 O O . HIS B 2 105 ? 180.271 187.207 151.289 1.00 23.18 131 HIS C O 1
ATOM 7433 N N . ARG B 2 106 ? 181.384 186.164 152.950 1.00 22.74 132 ARG C N 1
ATOM 7434 C CA . ARG B 2 106 ? 180.711 186.916 154.004 1.00 18.17 132 ARG C CA 1
ATOM 7435 C C . ARG B 2 106 ? 180.974 188.412 153.884 1.00 23.32 132 ARG C C 1
ATOM 7436 O O . ARG B 2 106 ? 180.072 189.227 154.103 1.00 23.07 132 ARG C O 1
ATOM 7444 N N . ARG B 2 107 ? 182.207 188.794 153.543 1.00 23.88 133 ARG C N 1
ATOM 7445 C CA . ARG B 2 107 ? 182.523 190.205 153.358 1.00 17.36 133 ARG C CA 1
ATOM 7446 C C . ARG B 2 107 ? 181.797 190.789 152.154 1.00 21.98 133 ARG C C 1
ATOM 7447 O O . ARG B 2 107 ? 181.449 191.975 152.152 1.00 25.49 133 ARG C O 1
ATOM 7455 N N . TYR B 2 108 ? 181.559 189.975 151.129 1.00 17.56 134 TYR C N 1
ATOM 7456 C CA . TYR B 2 108 ? 180.846 190.430 149.943 1.00 15.62 134 TYR C CA 1
ATOM 7457 C C . TYR B 2 108 ? 179.348 190.574 150.196 1.00 23.71 134 TYR C C 1
ATOM 7458 O O . TYR B 2 108 ? 178.740 191.561 149.774 1.00 21.85 134 TYR C O 1
ATOM 7467 N N . VAL B 2 109 ? 178.746 189.611 150.899 1.00 20.67 135 VAL C N 1
ATOM 7468 C CA . VAL B 2 109 ? 177.291 189.545 151.023 1.00 14.53 135 VAL C CA 1
ATOM 7469 C C . VAL B 2 109 ? 176.751 190.748 151.788 1.00 21.62 135 VAL C C 1
ATOM 7470 O O . VAL B 2 109 ? 175.687 191.283 151.458 1.00 31.20 135 VAL C O 1
ATOM 7474 N N . LYS B 2 110 ? 177.469 191.193 152.818 1.00 23.78 136 LYS C N 1
ATOM 7475 C CA . LYS B 2 110 ? 177.010 192.317 153.625 1.00 25.67 136 LYS C CA 1
ATOM 7476 C C . LYS B 2 110 ? 177.282 193.675 152.989 1.00 25.71 136 LYS C C 1
ATOM 7477 O O . LYS B 2 110 ? 176.783 194.684 153.496 1.00 30.74 136 LYS C O 1
ATOM 7483 N N . SER B 2 111 ? 178.044 193.731 151.897 1.00 20.39 137 SER C N 1
ATOM 7484 C CA . SER B 2 111 ? 178.448 195.002 151.297 1.00 19.94 137 SER C CA 1
ATOM 7485 C C . SER B 2 111 ? 177.316 195.591 150.448 1.00 27.31 137 SER C C 1
ATOM 7486 O O . SER B 2 111 ? 177.379 195.670 149.222 1.00 20.26 137 SER C O 1
ATOM 7489 N N . ARG B 2 112 ? 176.261 196.013 151.141 1.00 28.43 138 ARG C N 1
ATOM 7490 C CA . ARG B 2 112 ? 175.115 196.649 150.513 1.00 18.45 138 ARG C CA 1
ATOM 7491 C C . ARG B 2 112 ? 174.416 197.510 151.551 1.00 25.37 138 ARG C C 1
ATOM 7492 O O . ARG B 2 112 ? 174.540 197.285 152.756 1.00 24.25 138 ARG C O 1
ATOM 7500 N N . ASP B 2 113 ? 173.681 198.502 151.068 1.00 32.56 139 ASP C N 1
ATOM 7501 C CA . ASP B 2 113 ? 172.823 199.337 151.904 1.00 25.92 139 ASP C CA 1
ATOM 7502 C C . ASP B 2 113 ? 171.405 199.173 151.374 1.00 26.98 139 ASP C C 1
ATOM 7503 O O . ASP B 2 113 ? 171.013 199.835 150.409 1.00 26.76 139 ASP C O 1
ATOM 7508 N N . ASP B 2 114 ? 170.639 198.285 152.006 1.00 31.91 140 ASP C N 1
ATOM 7509 C CA . ASP B 2 114 ? 169.298 197.984 151.525 1.00 33.69 140 ASP C CA 1
ATOM 7510 C C . ASP B 2 114 ? 168.324 199.134 151.747 1.00 28.79 140 ASP C C 1
ATOM 7511 O O . ASP B 2 114 ? 167.352 199.251 150.999 1.00 30.27 140 ASP C O 1
ATOM 7516 N N . SER B 2 115 ? 168.556 199.979 152.755 1.00 34.00 141 SER C N 1
ATOM 7517 C CA . SER B 2 115 ? 167.744 201.183 152.898 1.00 29.11 141 SER C CA 1
ATOM 7518 C C . SER B 2 115 ? 167.978 202.139 151.737 1.00 31.90 141 SER C C 1
ATOM 7519 O O . SER B 2 115 ? 167.033 202.751 151.229 1.00 36.96 141 SER C O 1
ATOM 7522 N N . GLN B 2 116 ? 169.233 202.279 151.306 1.00 29.69 142 GLN C N 1
ATOM 7523 C CA . GLN B 2 116 ? 169.535 203.093 150.136 1.00 26.76 142 GLN C CA 1
ATOM 7524 C C . GLN B 2 116 ? 168.900 202.516 148.880 1.00 30.14 142 GLN C C 1
ATOM 7525 O O . GLN B 2 116 ? 168.335 203.254 148.065 1.00 32.59 142 GLN C O 1
ATOM 7531 N N . LEU B 2 117 ? 168.990 201.196 148.702 1.00 29.98 143 LEU C N 1
ATOM 7532 C CA . LEU B 2 117 ? 168.444 200.552 147.514 1.00 21.34 143 LEU C CA 1
ATOM 7533 C C . LEU B 2 117 ? 166.925 200.553 147.501 1.00 26.55 143 LEU C C 1
ATOM 7534 O O . LEU B 2 117 ? 166.325 200.331 146.446 1.00 30.19 143 LEU C O 1
ATOM 7539 N N . ASN B 2 118 ? 166.293 200.802 148.645 1.00 31.94 144 ASN C N 1
ATOM 7540 C CA . ASN B 2 118 ? 164.845 200.876 148.747 1.00 29.00 144 ASN C CA 1
ATOM 7541 C C . ASN B 2 118 ? 164.337 202.298 148.535 1.00 33.61 144 ASN C C 1
ATOM 7542 O O . ASN B 2 118 ? 163.133 202.549 148.632 1.00 43.00 144 ASN C O 1
ATOM 7547 N N . GLY B 2 119 ? 165.233 203.231 148.237 1.00 28.07 145 GLY C N 1
ATOM 7548 C CA . GLY B 2 119 ? 164.833 204.599 147.967 1.00 32.50 145 GLY C CA 1
ATOM 7549 C C . GLY B 2 119 ? 164.617 205.444 149.201 1.00 38.12 145 GLY C C 1
ATOM 7550 O O . GLY B 2 119 ? 163.658 206.223 149.252 1.00 43.02 145 GLY C O 1
ATOM 7551 N N . ASP B 2 120 ? 165.492 205.319 150.196 1.00 40.60 146 ASP C N 1
ATOM 7552 C CA . ASP B 2 120 ? 165.396 206.103 151.417 1.00 37.46 146 ASP C CA 1
ATOM 7553 C C . ASP B 2 120 ? 166.328 207.305 151.320 1.00 40.27 146 ASP C C 1
ATOM 7554 O O . ASP B 2 120 ? 167.520 207.153 151.035 1.00 43.06 146 ASP C O 1
ATOM 7559 N N . SER B 2 121 ? 165.773 208.497 151.555 1.00 42.25 147 SER C N 1
ATOM 7560 C CA . SER B 2 121 ? 166.513 209.733 151.314 1.00 45.01 147 SER C CA 1
ATOM 7561 C C . SER B 2 121 ? 167.723 209.860 152.232 1.00 43.56 147 SER C C 1
ATOM 7562 O O . SER B 2 121 ? 168.799 210.280 151.790 1.00 43.42 147 SER C O 1
ATOM 7565 N N . SER B 2 122 ? 167.569 209.513 153.510 1.00 41.50 148 SER C N 1
ATOM 7566 C CA . SER B 2 122 ? 168.686 209.631 154.442 1.00 42.13 148 SER C CA 1
ATOM 7567 C C . SER B 2 122 ? 169.791 208.637 154.110 1.00 41.73 148 SER C C 1
ATOM 7568 O O . SER B 2 122 ? 170.978 208.979 154.162 1.00 44.27 148 SER C O 1
ATOM 7571 N N . ALA B 2 123 ? 169.420 207.404 153.764 1.00 38.65 149 ALA C N 1
ATOM 7572 C CA . ALA B 2 123 ? 170.409 206.398 153.407 1.00 37.74 149 ALA C CA 1
ATOM 7573 C C . ALA B 2 123 ? 171.075 206.688 152.070 1.00 35.10 149 ALA C C 1
ATOM 7574 O O . ALA B 2 123 ? 172.189 206.213 151.834 1.00 34.77 149 ALA C O 1
ATOM 7576 N N . LEU B 2 124 ? 170.419 207.447 151.190 1.00 33.66 150 LEU C N 1
ATOM 7577 C CA . LEU B 2 124 ? 171.046 207.809 149.925 1.00 34.18 150 LEU C CA 1
ATOM 7578 C C . LEU B 2 124 ? 172.267 208.690 150.146 1.00 38.19 150 LEU C C 1
ATOM 7579 O O . LEU B 2 124 ? 173.288 208.530 149.466 1.00 43.00 150 LEU C O 1
ATOM 7584 N N . LEU B 2 125 ? 172.184 209.624 151.091 1.00 36.42 151 LEU C N 1
ATOM 7585 C CA . LEU B 2 125 ? 173.279 210.536 151.381 1.00 34.42 151 LEU C CA 1
ATOM 7586 C C . LEU B 2 125 ? 174.195 210.043 152.491 1.00 36.88 151 LEU C C 1
ATOM 7587 O O . LEU B 2 125 ? 175.312 210.554 152.620 1.00 35.62 151 LEU C O 1
ATOM 7592 N N . ASN B 2 126 ? 173.758 209.077 153.294 1.00 40.01 152 ASN C N 1
ATOM 7593 C CA . ASN B 2 126 ? 174.581 208.489 154.350 1.00 34.92 152 ASN C CA 1
ATOM 7594 C C . ASN B 2 126 ? 174.541 206.972 154.227 1.00 34.83 152 ASN C C 1
ATOM 7595 O O . ASN B 2 126 ? 173.859 206.290 155.000 1.00 38.14 152 ASN C O 1
ATOM 7600 N N . PRO B 2 127 ? 175.263 206.409 153.256 1.00 38.42 153 PRO C N 1
ATOM 7601 C CA . PRO B 2 127 ? 175.312 204.950 153.127 1.00 31.00 153 PRO C CA 1
ATOM 7602 C C . PRO B 2 127 ? 175.956 204.308 154.344 1.00 32.13 153 PRO C C 1
ATOM 7603 O O . PRO B 2 127 ? 176.780 204.906 155.037 1.00 38.30 153 PRO C O 1
ATOM 7607 N N . SER B 2 128 ? 175.555 203.067 154.603 1.00 32.70 154 SER C N 1
ATOM 7608 C CA . SER B 2 128 ? 176.004 202.364 155.792 1.00 31.67 154 SER C CA 1
ATOM 7609 C C . SER B 2 128 ? 177.501 202.081 155.729 1.00 34.90 154 SER C C 1
ATOM 7610 O O . SER B 2 128 ? 178.106 202.005 154.657 1.00 35.60 154 SER C O 1
ATOM 7613 N N . LYS B 2 129 ? 178.095 201.928 156.910 1.00 32.38 155 LYS C N 1
ATOM 7614 C CA . LYS B 2 129 ? 179.491 201.531 157.038 1.00 31.30 155 LYS C CA 1
ATOM 7615 C C . LYS B 2 129 ? 179.728 200.099 156.574 1.00 29.63 155 LYS C C 1
ATOM 7616 O O . LYS B 2 129 ? 180.874 199.726 156.306 1.00 33.71 155 LYS C O 1
ATOM 7622 N N . GLU B 2 130 ? 178.665 199.309 156.429 1.00 33.41 156 GLU C N 1
ATOM 7623 C CA . GLU B 2 130 ? 178.811 197.904 156.071 1.00 35.19 156 GLU C CA 1
ATOM 7624 C C . GLU B 2 130 ? 179.203 197.735 154.607 1.00 33.17 156 GLU C C 1
ATOM 7625 O O . GLU B 2 130 ? 179.643 196.655 154.198 1.00 25.19 156 GLU C O 1
ATOM 7631 N N . CYS B 2 131 ? 179.084 198.796 153.813 1.00 35.06 157 CYS C N 1
ATOM 7632 C CA . CYS B 2 131 ? 179.328 198.713 152.374 1.00 32.08 157 CYS C CA 1
ATOM 7633 C C . CYS B 2 131 ? 180.630 199.436 152.016 1.00 28.92 157 CYS C C 1
ATOM 7634 O O . CYS B 2 131 ? 180.758 200.101 150.996 1.00 32.22 157 CYS C O 1
ATOM 7637 N N . GLU B 2 132 ? 181.617 199.255 152.889 1.00 28.18 158 GLU C N 1
ATOM 7638 C CA . GLU B 2 132 ? 182.947 199.833 152.787 1.00 28.35 158 GLU C CA 1
ATOM 7639 C C . GLU B 2 132 ? 183.931 198.739 152.390 1.00 32.55 158 GLU C C 1
ATOM 7640 O O . GLU B 2 132 ? 183.729 197.574 152.749 1.00 39.76 158 GLU C O 1
ATOM 7646 N N . PRO B 2 133 ? 185.010 199.067 151.660 1.00 28.55 159 PRO C N 1
ATOM 7647 C CA . PRO B 2 133 ? 185.508 200.391 151.265 1.00 22.90 159 PRO C CA 1
ATOM 7648 C C . PRO B 2 133 ? 184.883 200.951 149.990 1.00 18.65 159 PRO C C 1
ATOM 7649 O O . PRO B 2 133 ? 185.550 201.621 149.212 1.00 22.01 159 PRO C O 1
ATOM 7653 N N . TYR B 2 134 ? 183.604 200.696 149.750 1.00 23.12 160 TYR C N 1
ATOM 7654 C CA . TYR B 2 134 ? 182.895 201.196 148.581 1.00 22.27 160 TYR C CA 1
ATOM 7655 C C . TYR B 2 134 ? 181.747 202.092 149.012 1.00 22.99 160 TYR C C 1
ATOM 7656 O O . TYR B 2 134 ? 180.651 202.048 148.454 1.00 24.36 160 TYR C O 1
ATOM 7665 N N . ARG B 2 135 ? 181.995 202.917 150.024 1.00 30.24 161 ARG C N 1
ATOM 7666 C CA . ARG B 2 135 ? 180.967 203.735 150.647 1.00 30.25 161 ARG C CA 1
ATOM 7667 C C . ARG B 2 135 ? 181.061 205.203 150.261 1.00 29.79 161 ARG C C 1
ATOM 7668 O O . ARG B 2 135 ? 180.035 205.827 149.977 1.00 30.37 161 ARG C O 1
ATOM 7676 N N . ARG B 2 136 ? 182.264 205.769 150.229 1.00 26.43 162 ARG C N 1
ATOM 7677 C CA . ARG B 2 136 ? 182.449 207.162 149.859 1.00 29.20 162 ARG C CA 1
ATOM 7678 C C . ARG B 2 136 ? 183.614 207.277 148.890 1.00 29.15 162 ARG C C 1
ATOM 7679 O O . ARG B 2 136 ? 184.591 206.529 148.978 1.00 40.39 162 ARG C O 1
ATOM 7687 N N . ASN B 2 137 ? 183.500 208.222 147.959 1.00 24.52 163 ASN C N 1
ATOM 7688 C CA . ASN B 2 137 ? 184.544 208.467 146.974 1.00 34.03 163 ASN C CA 1
ATOM 7689 C C . ASN B 2 137 ? 184.505 209.936 146.580 1.00 37.70 163 ASN C C 1
ATOM 7690 O O . ASN B 2 137 ? 183.436 210.460 146.260 1.00 44.84 163 ASN C O 1
ATOM 7695 N N . GLU B 2 138 ? 185.671 210.585 146.599 1.00 42.71 164 GLU C N 1
ATOM 7696 C CA . GLU B 2 138 ? 185.796 212.013 146.295 1.00 43.80 164 GLU C CA 1
ATOM 7697 C C . GLU B 2 138 ? 184.927 212.857 147.226 1.00 44.50 164 GLU C C 1
ATOM 7698 O O . GLU B 2 138 ? 184.295 213.826 146.802 1.00 45.63 164 GLU C O 1
ATOM 7704 N N . ASP B 2 139 ? 184.903 212.482 148.505 1.00 40.55 165 ASP C N 1
ATOM 7705 C CA . ASP B 2 139 ? 184.124 213.179 149.530 1.00 40.22 165 ASP C CA 1
ATOM 7706 C C . ASP B 2 139 ? 182.641 213.237 149.179 1.00 41.85 165 ASP C C 1
ATOM 7707 O O . ASP B 2 139 ? 181.954 214.207 149.500 1.00 48.16 165 ASP C O 1
ATOM 7712 N N . LYS B 2 140 ? 182.135 212.197 148.518 1.00 36.78 166 LYS C N 1
ATOM 7713 C CA . LYS B 2 140 ? 180.727 212.098 148.189 1.00 34.32 166 LYS C CA 1
ATOM 7714 C C . LYS B 2 140 ? 180.272 210.665 148.421 1.00 35.76 166 LYS C C 1
ATOM 7715 O O . LYS B 2 140 ? 181.060 209.727 148.233 1.00 34.04 166 LYS C O 1
ATOM 7721 N N . PRO B 2 141 ? 179.030 210.467 148.852 1.00 37.20 167 PRO C N 1
ATOM 7722 C CA . PRO B 2 141 ? 178.509 209.101 148.979 1.00 27.89 167 PRO C CA 1
ATOM 7723 C C . PRO B 2 141 ? 178.345 208.449 147.614 1.00 28.44 167 PRO C C 1
ATOM 7724 O O . PRO B 2 141 ? 178.041 209.110 146.620 1.00 25.25 167 PRO C O 1
ATOM 7728 N N . ILE B 2 142 ? 178.532 207.137 147.577 1.00 30.47 168 ILE C N 1
ATOM 7729 C CA . ILE B 2 142 ? 178.318 206.371 146.355 1.00 30.28 168 ILE C CA 1
ATOM 7730 C C . ILE B 2 142 ? 176.862 205.923 146.312 1.00 22.85 168 ILE C C 1
ATOM 7731 O O . ILE B 2 142 ? 176.355 205.335 147.275 1.00 21.02 168 ILE C O 1
ATOM 7736 N N . ALA B 2 143 ? 176.173 206.222 145.193 1.00 29.28 169 ALA C N 1
ATOM 7737 C CA . ALA B 2 143 ? 174.715 206.082 145.173 1.00 25.54 169 ALA C CA 1
ATOM 7738 C C . ALA B 2 143 ? 174.277 204.628 145.280 1.00 36.66 169 ALA C C 1
ATOM 7739 O O . ALA B 2 143 ? 173.466 204.312 146.168 1.00 45.16 169 ALA C O 1
ATOM 7741 N N . PRO B 2 144 ? 174.726 203.700 144.418 1.00 33.91 170 PRO C N 1
ATOM 7742 C CA . PRO B 2 144 ? 174.752 202.305 144.865 1.00 19.02 170 PRO C CA 1
ATOM 7743 C C . PRO B 2 144 ? 176.084 202.013 145.533 1.00 16.23 170 PRO C C 1
ATOM 7744 O O . PRO B 2 144 ? 177.123 202.011 144.870 1.00 29.48 170 PRO C O 1
ATOM 7748 N N . CYS B 2 145 ? 176.072 201.743 146.829 1.00 17.56 171 CYS C N 1
ATOM 7749 C CA . CYS B 2 145 ? 177.308 201.532 147.563 1.00 16.24 171 CYS C CA 1
ATOM 7750 C C . CYS B 2 145 ? 177.544 200.043 147.786 1.00 19.12 171 CYS C C 1
ATOM 7751 O O . CYS B 2 145 ? 176.620 199.229 147.746 1.00 29.99 171 CYS C O 1
ATOM 7754 N N . GLY B 2 146 ? 178.801 199.690 147.990 1.00 12.77 172 GLY C N 1
ATOM 7755 C CA . GLY B 2 146 ? 179.146 198.338 148.363 1.00 16.29 172 GLY C CA 1
ATOM 7756 C C . GLY B 2 146 ? 179.827 197.576 147.237 1.00 15.79 172 GLY C C 1
ATOM 7757 O O . GLY B 2 146 ? 179.782 197.954 146.061 1.00 16.44 172 GLY C O 1
ATOM 7758 N N . ALA B 2 147 ? 180.451 196.463 147.627 1.00 17.66 173 ALA C N 1
ATOM 7759 C CA . ALA B 2 147 ? 181.223 195.648 146.698 1.00 13.25 173 ALA C CA 1
ATOM 7760 C C . ALA B 2 147 ? 180.332 194.949 145.680 1.00 19.69 173 ALA C C 1
ATOM 7761 O O . ALA B 2 147 ? 180.717 194.801 144.515 1.00 28.96 173 ALA C O 1
ATOM 7763 N N . ILE B 2 148 ? 179.147 194.493 146.099 1.00 14.36 174 ILE C N 1
ATOM 7764 C CA . ILE B 2 148 ? 178.254 193.810 145.165 1.00 13.61 174 ILE C CA 1
ATOM 7765 C C . ILE B 2 148 ? 177.874 194.744 144.030 1.00 14.27 174 ILE C C 1
ATOM 7766 O O . ILE B 2 148 ? 177.950 194.382 142.851 1.00 24.23 174 ILE C O 1
ATOM 7771 N N . MET B 2 149 ? 177.462 195.965 144.370 1.00 19.04 175 MET C N 1
ATOM 7772 C CA . MET B 2 149 ? 177.154 196.946 143.341 1.00 14.83 175 MET C CA 1
ATOM 7773 C C . MET B 2 149 ? 178.388 197.253 142.507 1.00 21.20 175 MET C C 1
ATOM 7774 O O . MET B 2 149 ? 178.341 197.189 141.279 1.00 21.17 175 MET C O 1
ATOM 7776 N N . ASN B 2 150 ? 179.523 197.517 143.165 1.00 19.36 176 ASN C N 1
ATOM 7777 C CA . ASN B 2 150 ? 180.724 197.935 142.448 1.00 8.29 176 ASN C CA 1
ATOM 7778 C C . ASN B 2 150 ? 181.194 196.893 141.438 1.00 22.69 176 ASN C C 1
ATOM 7779 O O . ASN B 2 150 ? 181.746 197.251 140.392 1.00 20.93 176 ASN C O 1
ATOM 7784 N N . SER B 2 151 ? 180.984 195.609 141.720 1.00 20.16 177 SER C N 1
ATOM 7785 C CA . SER B 2 151 ? 181.496 194.539 140.879 1.00 8.41 177 SER C CA 1
ATOM 7786 C C . SER B 2 151 ? 180.472 194.030 139.872 1.00 13.34 177 SER C C 1
ATOM 7787 O O . SER B 2 151 ? 180.590 192.892 139.409 1.00 20.05 177 SER C O 1
ATOM 7790 N N . MET B 2 152 ? 179.500 194.857 139.500 1.00 16.25 178 MET C N 1
ATOM 7791 C CA . MET B 2 152 ? 178.419 194.419 138.629 1.00 9.41 178 MET C CA 1
ATOM 7792 C C . MET B 2 152 ? 178.953 193.958 137.277 1.00 20.08 178 MET C C 1
ATOM 7793 O O . MET B 2 152 ? 179.781 194.631 136.657 1.00 28.61 178 MET C O 1
ATOM 7798 N N . PHE B 2 153 ? 178.474 192.800 136.833 1.00 8.60 179 PHE C N 1
ATOM 7799 C CA . PHE B 2 153 ? 178.904 192.225 135.565 1.00 16.51 179 PHE C CA 1
ATOM 7800 C C . PHE B 2 153 ? 178.486 193.137 134.415 1.00 14.89 179 PHE C C 1
ATOM 7801 O O . PHE B 2 153 ? 177.344 193.599 134.361 1.00 24.31 179 PHE C O 1
ATOM 7809 N N . ASN B 2 154 ? 179.418 193.407 133.492 1.00 18.18 180 ASN C N 1
ATOM 7810 C CA . ASN B 2 154 ? 179.159 194.439 132.494 1.00 19.20 180 ASN C CA 1
ATOM 7811 C C . ASN B 2 154 ? 179.534 194.036 131.071 1.00 20.18 180 ASN C C 1
ATOM 7812 O O . ASN B 2 154 ? 179.730 194.916 130.226 1.00 33.04 180 ASN C O 1
ATOM 7817 N N . ASP B 2 155 ? 179.635 192.747 130.772 1.00 20.28 181 ASP C N 1
ATOM 7818 C CA . ASP B 2 155 ? 179.829 192.338 129.389 1.00 21.27 181 ASP C CA 1
ATOM 7819 C C . ASP B 2 155 ? 178.536 192.511 128.600 1.00 25.77 181 ASP C C 1
ATOM 7820 O O . ASP B 2 155 ? 177.432 192.401 129.138 1.00 30.28 181 ASP C O 1
ATOM 7825 N N . THR B 2 156 ? 178.682 192.801 127.313 1.00 29.27 182 THR C N 1
ATOM 7826 C CA . THR B 2 156 ? 177.552 192.909 126.400 1.00 28.70 182 THR C CA 1
ATOM 7827 C C . THR B 2 156 ? 177.573 191.722 125.452 1.00 32.49 182 THR C C 1
ATOM 7828 O O . THR B 2 156 ? 178.594 191.451 124.814 1.00 35.82 182 THR C O 1
ATOM 7832 N N . LEU B 2 157 ? 176.456 191.007 125.379 1.00 33.12 183 LEU C N 1
ATOM 7833 C CA . LEU B 2 157 ? 176.338 189.798 124.578 1.00 32.42 183 LEU C CA 1
ATOM 7834 C C . LEU B 2 157 ? 175.165 189.942 123.622 1.00 32.57 183 LEU C C 1
ATOM 7835 O O . LEU B 2 157 ? 174.038 190.197 124.054 1.00 35.26 183 LEU C O 1
ATOM 7840 N N . GLU B 2 158 ? 175.430 189.789 122.326 1.00 43.46 184 GLU C N 1
ATOM 7841 C CA . GLU B 2 158 ? 174.384 189.814 121.314 1.00 46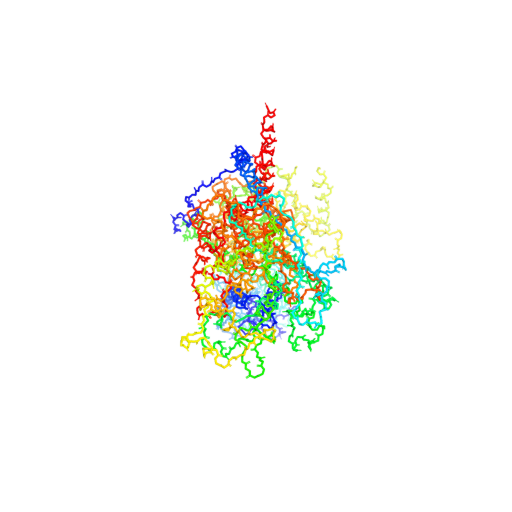.33 184 GLU C CA 1
ATOM 7842 C C . GLU B 2 158 ? 174.521 188.606 120.403 1.00 43.96 184 GLU C C 1
ATOM 7843 O O . GLU B 2 158 ? 175.613 188.064 120.215 1.00 41.46 184 GLU C O 1
ATOM 7849 N N . LEU B 2 159 ? 173.394 188.192 119.836 1.00 44.58 185 LEU C N 1
ATOM 7850 C CA . LEU B 2 159 ? 173.296 186.969 119.059 1.00 47.05 185 LEU C CA 1
ATOM 7851 C C . LEU B 2 159 ? 172.872 187.291 117.634 1.00 45.37 185 LEU C C 1
ATOM 7852 O O . LEU B 2 159 ? 171.979 188.113 117.413 1.00 47.83 185 LEU C O 1
ATOM 7857 N N . PHE B 2 160 ? 173.522 186.646 116.670 1.00 47.09 186 PHE C N 1
ATOM 7858 C CA . PHE B 2 160 ? 173.168 186.772 115.263 1.00 50.07 186 PHE C CA 1
ATOM 7859 C C . PHE B 2 160 ? 173.037 185.389 114.655 1.00 48.54 186 PHE C C 1
ATOM 7860 O O . PHE B 2 160 ? 173.917 184.543 114.837 1.00 52.36 186 PHE C O 1
ATOM 7868 N N . LEU B 2 161 ? 171.948 185.168 113.928 1.00 55.77 187 LEU C N 1
ATOM 7869 C CA . LEU B 2 161 ? 171.761 183.930 113.189 1.00 55.93 187 LEU C CA 1
ATOM 7870 C C . LEU B 2 161 ? 172.262 184.115 111.764 1.00 57.48 187 LEU C C 1
ATOM 7871 O O . LEU B 2 161 ? 171.870 185.065 111.079 1.00 58.76 187 LEU C O 1
ATOM 7876 N N . ILE B 2 162 ? 173.133 183.215 111.324 1.00 60.43 188 ILE C N 1
ATOM 7877 C CA . ILE B 2 162 ? 173.714 183.301 109.990 1.00 62.87 188 ILE C CA 1
ATOM 7878 C C . ILE B 2 162 ? 172.670 182.848 108.976 1.00 66.67 188 ILE C C 1
ATOM 7879 O O . ILE B 2 162 ? 172.243 181.689 108.983 1.00 65.28 188 ILE C O 1
ATOM 7884 N N . GLY B 2 163 ? 172.258 183.764 108.103 1.00 77.06 189 GLY C N 1
ATOM 7885 C CA . GLY B 2 163 ? 171.233 183.472 107.126 1.00 76.05 189 GLY C CA 1
ATOM 7886 C C . GLY B 2 163 ? 171.757 182.682 105.945 1.00 79.76 189 GLY C C 1
ATOM 7887 O O . GLY B 2 163 ? 172.929 182.320 105.858 1.00 79.48 189 GLY C O 1
ATOM 7888 N N . GLN B 2 164 ? 170.845 182.406 105.010 1.00 89.12 190 GLN C N 1
ATOM 7889 C CA . GLN B 2 164 ? 171.202 181.645 103.819 1.00 88.77 190 GLN C CA 1
ATOM 7890 C C . GLN B 2 164 ? 172.122 182.423 102.890 1.00 87.69 190 GLN C C 1
ATOM 7891 O O . GLN B 2 164 ? 172.887 181.810 102.139 1.00 86.80 190 GLN C O 1
ATOM 7897 N N . ASP B 2 165 ? 172.068 183.754 102.928 1.00 84.87 191 ASP C N 1
ATOM 7898 C CA . ASP B 2 165 ? 172.918 184.607 102.109 1.00 85.60 191 ASP C CA 1
ATOM 7899 C C . ASP B 2 165 ? 174.115 185.143 102.884 1.00 86.22 191 ASP C C 1
ATOM 7900 O O . ASP B 2 165 ? 174.652 186.199 102.530 1.00 86.40 191 ASP C O 1
ATOM 7905 N N . SER B 2 166 ? 174.533 184.443 103.939 1.00 83.99 192 SER C N 1
ATOM 7906 C CA . SER B 2 166 ? 175.623 184.801 104.842 1.00 84.39 192 SER C CA 1
ATOM 7907 C C . SER B 2 166 ? 175.356 186.085 105.617 1.00 83.53 192 SER C C 1
ATOM 7908 O O . SER B 2 166 ? 176.244 186.547 106.341 1.00 83.43 192 SER C O 1
ATOM 7911 N N . TYR B 2 167 ? 174.170 186.668 105.505 1.00 76.72 193 TYR C N 1
ATOM 7912 C CA . TYR B 2 167 ? 173.858 187.889 106.236 1.00 76.48 193 TYR C CA 1
ATOM 7913 C C . TYR B 2 167 ? 173.393 187.539 107.646 1.00 76.00 193 TYR C C 1
ATOM 7914 O O . TYR B 2 167 ? 172.453 186.755 107.804 1.00 74.44 193 TYR C O 1
ATOM 7923 N N . PRO B 2 168 ? 174.030 188.081 108.686 1.00 70.11 194 PRO C N 1
ATOM 7924 C CA . PRO B 2 168 ? 173.618 187.781 110.063 1.00 68.76 194 PRO C CA 1
ATOM 7925 C C . PRO B 2 168 ? 172.292 188.441 110.405 1.00 67.32 194 PRO C C 1
ATOM 7926 O O . PRO B 2 168 ? 172.131 189.659 110.274 1.00 66.56 194 PRO C O 1
ATOM 7930 N N . ILE B 2 169 ? 171.337 187.636 110.855 1.00 61.62 195 ILE C N 1
ATOM 7931 C CA . ILE B 2 169 ? 170.039 188.129 111.303 1.00 62.59 195 ILE C CA 1
ATOM 7932 C C . ILE B 2 169 ? 170.106 188.311 112.816 1.00 61.12 195 ILE C C 1
ATOM 7933 O O . ILE B 2 169 ? 170.313 187.321 113.534 1.00 61.50 195 ILE C O 1
ATOM 7938 N N . PRO B 2 170 ? 169.954 189.526 113.332 1.00 56.70 196 PRO C N 1
ATOM 7939 C CA . PRO B 2 170 ? 170.037 189.718 114.783 1.00 55.19 196 PRO C CA 1
ATOM 7940 C C . PRO B 2 170 ? 168.820 189.146 115.494 1.00 57.74 196 PRO C C 1
ATOM 7941 O O . PRO B 2 170 ? 167.679 189.329 115.065 1.00 56.12 196 PRO C O 1
ATOM 7945 N N . ILE B 2 171 ? 169.080 188.444 116.591 1.00 50.03 197 ILE C N 1
ATOM 7946 C CA . ILE B 2 171 ? 168.025 187.912 117.443 1.00 48.81 197 ILE C CA 1
ATOM 7947 C C . ILE B 2 171 ? 167.672 188.959 118.488 1.00 46.21 197 ILE C C 1
ATOM 7948 O O . ILE B 2 171 ? 168.554 189.476 119.184 1.00 47.43 197 ILE C O 1
ATOM 7953 N N . ALA B 2 172 ? 166.386 189.280 118.589 1.00 37.12 198 ALA C N 1
ATOM 7954 C CA . ALA B 2 172 ? 165.922 190.304 119.513 1.00 36.48 198 ALA C CA 1
ATOM 7955 C C . ALA B 2 172 ? 165.921 189.774 120.940 1.00 37.12 198 ALA C C 1
ATOM 7956 O O . ALA B 2 172 ? 165.418 188.679 121.207 1.00 38.60 198 ALA C O 1
ATOM 7958 N N . LEU B 2 173 ? 166.481 190.559 121.857 1.00 36.97 199 LEU C N 1
ATOM 7959 C CA . LEU B 2 173 ? 166.600 190.192 123.261 1.00 32.06 199 LEU C CA 1
ATOM 7960 C C . LEU B 2 173 ? 165.857 191.208 124.115 1.00 30.53 199 LEU C C 1
ATOM 7961 O O . LEU B 2 173 ? 165.944 192.413 123.865 1.00 40.89 199 LEU C O 1
ATOM 7966 N N . LYS B 2 174 ? 165.135 190.724 125.121 1.00 28.02 200 LYS C N 1
ATOM 7967 C CA . LYS B 2 174 ? 164.416 191.581 126.054 1.00 30.25 200 LYS C CA 1
ATOM 7968 C C . LYS B 2 174 ? 165.101 191.591 127.414 1.00 32.64 200 LYS C C 1
ATOM 7969 O O . LYS B 2 174 ? 165.401 190.537 127.981 1.00 33.27 200 LYS C O 1
ATOM 7975 N N . LYS B 2 175 ? 165.343 192.794 127.932 1.00 27.90 201 LYS C N 1
ATOM 7976 C CA . LYS B 2 175 ? 166.006 192.981 129.214 1.00 29.58 201 LYS C CA 1
ATOM 7977 C C . LYS B 2 175 ? 165.030 193.154 130.369 1.00 33.47 201 LYS C C 1
ATOM 7978 O O . LYS B 2 175 ? 165.466 193.332 131.509 1.00 36.93 201 LYS C O 1
ATOM 7984 N N . LYS B 2 176 ? 163.732 193.109 130.104 1.00 30.96 202 LYS C N 1
ATOM 7985 C CA . LYS B 2 176 ? 162.719 193.275 131.133 1.00 30.76 202 LYS C CA 1
ATOM 7986 C C . LYS B 2 176 ? 162.092 191.929 131.474 1.00 34.26 202 LYS C C 1
ATOM 7987 O O . LYS B 2 176 ? 162.057 191.006 130.657 1.00 37.12 202 LYS C O 1
ATOM 7993 N N . GLY B 2 177 ? 161.596 191.826 132.703 1.00 20.79 203 GLY C N 1
ATOM 7994 C CA . GLY B 2 177 ? 161.026 190.578 133.166 1.00 21.01 203 GLY C CA 1
ATOM 7995 C C . GLY B 2 177 ? 162.042 189.510 133.496 1.00 25.07 203 GLY C C 1
ATOM 7996 O O . GLY B 2 177 ? 161.732 188.320 133.404 1.00 30.03 203 GLY C O 1
ATOM 7997 N N . ILE B 2 178 ? 163.256 189.902 133.877 1.00 24.25 204 ILE C N 1
ATOM 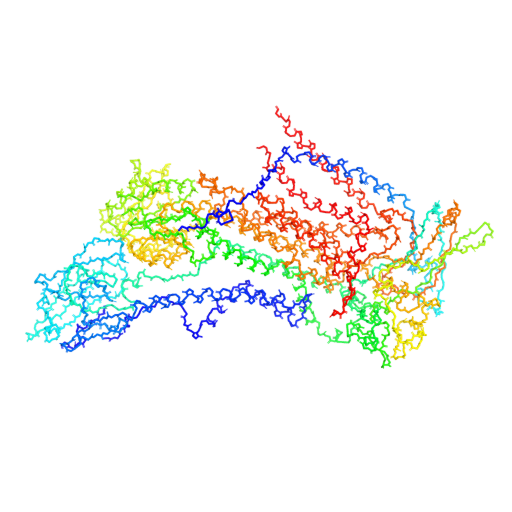7998 C CA . ILE B 2 178 ? 164.288 188.948 134.256 1.00 24.38 204 ILE C CA 1
ATOM 7999 C C . ILE B 2 178 ? 164.481 188.863 135.764 1.00 23.87 204 ILE C C 1
ATOM 8000 O O . ILE B 2 178 ? 164.989 187.840 136.247 1.00 25.72 204 ILE C O 1
ATOM 8005 N N . ALA B 2 179 ? 164.097 189.884 136.517 1.00 25.17 205 ALA C N 1
ATOM 8006 C CA . ALA B 2 179 ? 164.262 189.914 137.961 1.00 20.90 205 ALA C CA 1
ATOM 8007 C C . ALA B 2 179 ? 162.981 189.469 138.655 1.00 23.77 205 ALA C C 1
ATOM 8008 O O . ALA B 2 179 ? 161.919 189.362 138.038 1.00 32.08 205 ALA C O 1
ATOM 8010 N N . TRP B 2 180 ? 163.097 189.204 139.954 1.00 20.74 206 TRP C N 1
ATOM 8011 C CA . TRP B 2 180 ? 161.912 188.929 140.754 1.00 19.99 206 TRP C CA 1
ATOM 8012 C C . TRP B 2 180 ? 160.972 190.125 140.700 1.00 23.00 206 TRP C C 1
ATOM 8013 O O . TRP B 2 180 ? 161.403 191.277 140.791 1.00 35.69 206 TRP C O 1
ATOM 8024 N N . TRP B 2 181 ? 159.678 189.843 140.548 1.00 24.88 207 TRP C N 1
ATOM 8025 C CA . TRP B 2 181 ? 158.697 190.920 140.498 1.00 28.33 207 TRP C CA 1
ATOM 8026 C C . TRP B 2 181 ? 158.731 191.750 141.774 1.00 27.64 207 TRP C C 1
ATOM 8027 O O . TRP B 2 181 ? 158.694 192.984 141.723 1.00 26.67 207 TRP C O 1
ATOM 8038 N N . THR B 2 182 ? 158.821 191.090 142.927 1.00 28.84 208 THR C N 1
ATOM 8039 C CA . THR B 2 182 ? 158.739 191.817 144.186 1.00 30.33 208 THR C CA 1
ATOM 8040 C C . THR B 2 182 ? 160.002 192.609 144.476 1.00 30.22 208 THR C C 1
ATOM 8041 O O . THR B 2 182 ? 159.922 193.682 145.078 1.00 37.01 208 THR C O 1
ATOM 8045 N N . ASP B 2 183 ? 161.172 192.121 144.073 1.00 32.43 209 ASP C N 1
ATOM 8046 C CA . ASP B 2 183 ? 162.347 192.949 144.295 1.00 30.43 209 ASP C CA 1
ATOM 8047 C C . ASP B 2 183 ? 162.520 194.021 143.226 1.00 23.47 209 ASP C C 1
ATOM 8048 O O . ASP B 2 183 ? 163.214 195.008 143.476 1.00 36.28 209 ASP C O 1
ATOM 8053 N N . LYS B 2 184 ? 161.890 193.881 142.060 1.00 27.56 210 LYS C N 1
ATOM 8054 C CA . LYS B 2 184 ? 161.869 195.012 141.137 1.00 27.24 210 LYS C CA 1
ATOM 8055 C C . LYS B 2 184 ? 160.891 196.088 141.595 1.00 26.78 210 LYS C C 1
ATOM 8056 O O . LYS B 2 184 ? 161.187 197.284 141.499 1.00 39.34 210 LYS C O 1
ATOM 8062 N N . ASN B 2 185 ? 159.726 195.689 142.101 1.00 35.81 211 ASN C N 1
ATOM 8063 C CA . ASN B 2 185 ? 158.650 196.639 142.343 1.00 31.32 211 ASN C CA 1
ATOM 8064 C C . ASN B 2 185 ? 158.557 197.122 143.784 1.00 34.42 211 ASN C C 1
ATOM 8065 O O . ASN B 2 185 ? 157.925 198.155 144.026 1.00 40.34 211 ASN C O 1
ATOM 8070 N N . VAL B 2 186 ? 159.156 196.418 144.744 1.00 33.88 212 VAL C N 1
ATOM 8071 C CA . VAL B 2 186 ? 159.061 196.825 146.140 1.00 32.97 212 VAL C CA 1
ATOM 8072 C C . VAL B 2 186 ? 160.444 196.973 146.759 1.00 31.26 212 VAL C C 1
ATOM 8073 O O . VAL B 2 186 ? 160.793 198.044 147.264 1.00 39.55 212 VAL C O 1
ATOM 8077 N N . LYS B 2 187 ? 161.237 195.898 146.728 1.00 31.53 213 LYS C N 1
ATOM 8078 C CA . LYS B 2 187 ? 162.512 195.895 147.442 1.00 27.01 213 LYS C CA 1
ATOM 8079 C C . LYS B 2 187 ? 163.471 196.937 146.880 1.00 28.00 213 LYS C C 1
ATOM 8080 O O . LYS B 2 187 ? 164.157 197.632 147.637 1.00 32.40 213 LYS C O 1
ATOM 8086 N N . PHE B 2 188 ? 163.539 197.059 145.561 1.00 30.12 214 PHE C N 1
ATOM 8087 C CA . PHE B 2 188 ? 164.371 198.060 144.912 1.00 28.44 214 PHE C CA 1
ATOM 8088 C C . PHE B 2 188 ? 163.487 199.218 144.478 1.00 33.08 214 PHE C C 1
ATOM 8089 O O . PHE B 2 188 ? 162.554 199.029 143.691 1.00 36.25 214 PHE C O 1
ATOM 8097 N N . ARG B 2 189 ? 163.775 200.408 144.995 1.00 36.41 215 ARG C N 1
ATOM 8098 C CA . ARG B 2 189 ? 163.035 201.606 144.639 1.00 30.19 215 ARG C CA 1
ATOM 8099 C C . ARG B 2 189 ? 164.026 202.735 144.407 1.00 33.04 215 ARG C C 1
ATOM 8100 O O . ARG B 2 189 ? 165.198 202.652 144.779 1.00 40.79 215 ARG C O 1
ATOM 8108 N N . ASN B 2 190 ? 163.544 203.791 143.789 1.00 38.01 216 ASN C N 1
ATOM 8109 C CA . ASN B 2 190 ? 164.353 204.942 143.450 1.00 31.21 216 ASN C CA 1
ATOM 8110 C C . ASN B 2 190 ? 164.084 206.080 144.430 1.00 39.87 216 ASN C C 1
ATOM 8111 O O . ASN B 2 190 ? 163.021 206.122 145.056 1.00 42.66 216 ASN C O 1
ATOM 8116 N N . PRO B 2 191 ? 165.035 206.996 144.610 1.00 49.17 217 PRO C N 1
ATOM 8117 C CA . PRO B 2 191 ? 164.783 208.142 145.477 1.00 46.19 217 PRO C CA 1
ATOM 8118 C C . PRO B 2 191 ? 163.589 208.934 144.980 1.00 47.07 217 PRO C C 1
ATOM 8119 O O . PRO B 2 191 ? 163.316 208.984 143.767 1.00 48.22 217 PRO C O 1
ATOM 8123 N N . PRO B 2 192 ? 162.831 209.548 145.887 1.00 54.87 218 PRO C N 1
ATOM 8124 C CA . PRO B 2 192 ? 161.585 210.222 145.501 1.00 57.50 218 PRO C CA 1
ATOM 8125 C C . PRO B 2 192 ? 161.711 211.707 145.192 1.00 55.64 218 PRO C C 1
ATOM 8126 O O . PRO B 2 192 ? 160.682 212.354 144.968 1.00 56.28 218 PRO C O 1
ATOM 8130 N N . GLY B 2 193 ? 162.919 212.259 145.157 1.00 61.81 219 GLY C N 1
ATOM 8131 C CA . GLY B 2 193 ? 163.085 213.699 145.093 1.00 64.28 219 GLY C CA 1
ATOM 8132 C C . GLY B 2 193 ? 162.800 214.346 143.753 1.00 66.85 219 GLY C C 1
ATOM 8133 O O . GLY B 2 193 ? 163.644 215.075 143.223 1.00 65.57 219 GLY C O 1
ATOM 8134 N N . GLY B 2 194 ? 161.611 214.101 143.196 1.00 68.06 220 GLY C N 1
ATOM 8135 C CA . GLY B 2 194 ? 161.186 214.726 141.965 1.00 66.92 220 GLY C CA 1
ATOM 8136 C C . GLY B 2 194 ? 160.823 213.692 140.924 1.00 66.81 220 GLY C C 1
ATOM 8137 O O . GLY B 2 194 ? 160.393 212.579 141.248 1.00 66.91 220 GLY C O 1
ATOM 8138 N N . ASP B 2 195 ? 160.992 214.073 139.660 1.00 66.80 221 ASP C N 1
ATOM 8139 C CA . ASP B 2 195 ? 160.697 213.206 138.528 1.00 66.66 221 ASP C CA 1
ATOM 8140 C C . ASP B 2 195 ? 161.905 212.909 137.655 1.00 68.61 221 ASP C C 1
ATOM 8141 O O . ASP B 2 195 ? 162.012 211.795 137.138 1.00 69.36 221 ASP C O 1
ATOM 8146 N N . ASN B 2 196 ? 162.806 213.871 137.468 1.00 65.41 222 ASN C N 1
ATOM 8147 C CA . ASN B 2 196 ? 164.051 213.636 136.750 1.00 62.21 222 ASN C CA 1
ATOM 8148 C C . ASN B 2 196 ? 165.039 212.916 137.660 1.00 59.74 222 ASN C C 1
ATOM 8149 O O . ASN B 2 196 ? 165.258 213.335 138.799 1.00 62.25 222 ASN C O 1
ATOM 8154 N N . LEU B 2 197 ? 165.633 211.831 137.158 1.00 53.67 223 LEU C N 1
ATOM 8155 C CA . LEU B 2 197 ? 166.507 211.011 137.990 1.00 53.95 223 LEU C CA 1
ATOM 8156 C C . LEU B 2 197 ? 167.877 211.640 138.211 1.00 52.33 223 LEU C C 1
ATOM 8157 O O . LEU B 2 197 ? 168.479 211.439 139.271 1.00 51.97 223 LEU C O 1
ATOM 8162 N N . GLU B 2 198 ? 168.387 212.391 137.233 1.00 52.88 224 GLU C N 1
ATOM 8163 C CA . GLU B 2 198 ? 169.707 212.993 137.382 1.00 49.60 224 GLU C CA 1
ATOM 8164 C C . GLU B 2 198 ? 169.731 214.002 138.521 1.00 53.00 224 GLU C C 1
ATOM 8165 O O . GLU B 2 198 ? 170.780 214.239 139.128 1.00 56.36 224 GLU C O 1
ATOM 8171 N N . GLU B 2 199 ? 168.580 214.596 138.835 1.00 55.42 225 GLU C N 1
ATOM 8172 C CA . GLU B 2 199 ? 168.521 215.543 139.942 1.00 54.66 225 GLU C CA 1
ATOM 8173 C C . GLU B 2 199 ? 168.296 214.826 141.265 1.00 54.12 225 GLU C C 1
ATOM 8174 O O . GLU B 2 199 ? 168.763 215.291 142.310 1.00 57.82 225 GLU C O 1
ATOM 8180 N N . ARG B 2 200 ? 167.625 213.676 141.236 1.00 52.16 226 ARG C N 1
ATOM 8181 C CA . ARG B 2 200 ? 167.332 212.920 142.446 1.00 51.04 226 ARG C CA 1
ATOM 8182 C C . ARG B 2 200 ? 168.564 212.262 143.052 1.00 51.59 226 ARG C C 1
ATOM 8183 O O . ARG B 2 200 ? 168.479 211.741 144.168 1.00 49.73 226 ARG C O 1
ATOM 8191 N N . PHE B 2 201 ? 169.692 212.270 142.349 1.00 50.44 227 PHE C N 1
ATOM 8192 C CA . PHE B 2 201 ? 170.963 211.738 142.823 1.00 43.74 227 PHE C CA 1
ATOM 8193 C C . PHE B 2 201 ? 171.991 212.855 142.950 1.00 46.04 227 PHE C C 1
ATOM 8194 O O . PHE B 2 201 ? 173.141 212.716 142.530 1.00 50.42 227 PHE C O 1
ATOM 8202 N N . LYS B 2 202 ? 171.578 213.985 143.530 1.00 47.45 228 LYS C N 1
ATOM 8203 C CA . LYS B 2 202 ? 172.340 215.223 143.393 1.00 48.91 228 LYS C CA 1
ATOM 8204 C C . LYS B 2 202 ? 173.692 215.146 144.097 1.00 51.09 228 LYS C C 1
ATOM 8205 O O . LYS B 2 202 ? 174.731 215.455 143.500 1.00 51.30 228 LYS C O 1
ATOM 8211 N N . GLY B 2 203 ? 173.703 214.736 145.360 1.00 45.19 229 GLY C N 1
ATOM 8212 C CA . GLY B 2 203 ? 174.921 214.789 146.146 1.00 39.77 229 GLY C CA 1
ATOM 8213 C C . GLY B 2 203 ? 175.685 213.487 146.236 1.00 39.13 229 GLY C C 1
ATOM 8214 O O . GLY B 2 203 ? 176.500 213.308 147.143 1.00 44.15 229 GLY C O 1
ATOM 8215 N N . THR B 2 204 ? 175.431 212.567 145.314 1.00 36.98 230 THR C N 1
ATOM 8216 C CA . THR B 2 204 ? 176.072 211.261 145.306 1.00 34.77 230 THR C CA 1
ATOM 8217 C C . THR B 2 204 ? 177.073 211.163 144.161 1.00 34.06 230 THR C C 1
ATOM 8218 O O . THR B 2 204 ? 177.187 212.052 143.317 1.00 39.44 230 THR C O 1
ATOM 8222 N N . THR B 2 205 ? 177.804 210.053 144.148 1.00 33.33 231 THR C N 1
ATOM 8223 C CA . THR B 2 205 ? 178.764 209.751 143.102 1.00 25.41 231 THR C CA 1
ATOM 8224 C C . THR B 2 205 ? 178.589 208.299 142.679 1.00 22.18 231 THR C C 1
ATOM 8225 O O . THR B 2 205 ? 178.019 207.485 143.407 1.00 25.03 231 THR C O 1
ATOM 8229 N N . LYS B 2 206 ? 179.061 207.988 141.477 1.00 18.89 232 LYS C N 1
ATOM 8230 C CA . LYS B 2 206 ? 178.913 206.647 140.942 1.00 22.24 232 LYS C CA 1
ATOM 8231 C C . LYS B 2 206 ? 179.928 205.696 141.575 1.00 26.59 232 LYS C C 1
ATOM 8232 O O . LYS B 2 206 ? 180.916 206.133 142.169 1.00 32.75 232 LYS C O 1
ATOM 8238 N N . PRO B 2 207 ? 179.689 204.386 141.484 1.00 25.23 233 PRO C N 1
ATOM 8239 C CA . PRO B 2 207 ? 180.711 203.423 141.912 1.00 19.79 233 PRO C CA 1
ATOM 8240 C C . PRO B 2 207 ? 182.015 203.624 141.156 1.00 18.65 233 PRO C C 1
ATOM 8241 O O . PRO B 2 207 ? 182.036 204.097 140.020 1.00 22.47 233 PRO C O 1
ATOM 8245 N N . VAL B 2 208 ? 183.120 203.274 141.815 1.00 32.79 234 VAL C N 1
ATOM 8246 C CA . VAL B 2 208 ? 184.435 203.569 141.255 1.00 25.57 234 VAL C CA 1
ATOM 8247 C C . VAL B 2 208 ? 184.703 202.750 139.996 1.00 27.70 234 VAL C C 1
ATOM 8248 O O . VAL B 2 208 ? 185.437 203.197 139.108 1.00 34.35 234 VAL C O 1
ATOM 8252 N N . ASN B 2 209 ? 184.126 201.554 139.890 1.00 20.55 235 ASN C N 1
ATOM 8253 C CA . ASN B 2 209 ? 184.263 200.738 138.691 1.00 16.70 235 ASN C CA 1
ATOM 8254 C C . ASN B 2 209 ? 183.178 201.016 137.656 1.00 18.08 235 ASN C C 1
ATOM 8255 O O . ASN B 2 209 ? 183.271 200.515 136.533 1.00 20.91 235 ASN C O 1
ATOM 8260 N N . TRP B 2 210 ? 182.158 201.793 138.018 1.00 31.19 236 TRP C N 1
ATOM 8261 C CA . TRP B 2 210 ? 181.140 202.264 137.087 1.00 18.88 236 TRP C CA 1
ATOM 8262 C C . TRP B 2 210 ? 181.765 203.145 136.014 1.00 23.28 236 TRP C C 1
ATOM 8263 O O . TRP B 2 210 ? 182.702 203.904 136.269 1.00 33.90 236 TRP C O 1
ATOM 8274 N N . LEU B 2 211 ? 181.228 203.053 134.801 1.00 23.04 237 LEU C N 1
ATOM 8275 C CA . LEU B 2 211 ? 181.573 203.993 133.741 1.00 29.44 237 LEU C CA 1
ATOM 8276 C C . LEU B 2 211 ? 180.650 205.205 133.729 1.00 31.75 237 LEU C C 1
ATOM 8277 O O . LEU B 2 211 ? 181.116 206.344 133.820 1.00 33.61 237 LEU C O 1
ATOM 8282 N N . LYS B 2 212 ? 179.351 204.975 133.617 1.00 34.24 238 LYS C N 1
ATOM 8283 C CA . LYS B 2 212 ? 178.312 205.984 133.701 1.00 27.85 238 LYS C CA 1
ATOM 8284 C C . LYS B 2 212 ? 177.578 205.857 135.027 1.00 30.97 238 LYS C C 1
ATOM 8285 O O . LYS B 2 212 ? 177.537 204.775 135.614 1.00 32.37 238 LYS C O 1
ATOM 8291 N N . PRO B 2 213 ? 176.980 206.935 135.527 1.00 32.75 239 PRO C N 1
ATOM 8292 C CA . PRO B 2 213 ? 176.258 206.858 136.803 1.00 32.52 239 PRO C CA 1
ATOM 8293 C C . PRO B 2 213 ? 175.052 205.930 136.727 1.00 29.13 239 PRO C C 1
ATOM 8294 O O . PRO B 2 213 ? 174.669 205.428 135.670 1.00 36.99 239 PRO C O 1
ATOM 8298 N N . VAL B 2 214 ? 174.447 205.703 137.896 1.00 31.12 240 VAL C N 1
ATOM 8299 C CA . VAL B 2 214 ? 173.341 204.758 138.003 1.00 31.85 240 VAL C CA 1
ATOM 8300 C C . VAL B 2 214 ? 172.088 205.256 137.296 1.00 36.03 240 VAL C C 1
ATOM 8301 O O . VAL B 2 214 ? 171.203 204.455 136.980 1.00 36.06 240 VAL C O 1
ATOM 8305 N N . TYR B 2 215 ? 171.982 206.558 137.035 1.00 43.30 241 TYR C N 1
ATOM 8306 C CA . TYR B 2 215 ? 170.850 207.104 136.304 1.00 36.04 241 TYR C CA 1
ATOM 8307 C C . TYR B 2 215 ? 171.095 207.161 134.801 1.00 38.73 241 TYR C C 1
ATOM 8308 O O . TYR B 2 215 ? 170.337 207.823 134.086 1.00 45.13 241 TYR C O 1
ATOM 8317 N N . MET B 2 216 ? 172.136 206.486 134.310 1.00 39.72 242 MET C N 1
ATOM 8318 C CA . MET B 2 216 ? 172.340 206.257 132.883 1.00 40.73 242 MET C CA 1
ATOM 8319 C C . MET B 2 216 ? 172.409 204.773 132.543 1.00 45.89 242 MET C C 1
ATOM 8320 O O . MET B 2 216 ? 172.961 204.405 131.502 1.00 46.77 242 MET C O 1
ATOM 8325 N N . LEU B 2 217 ? 171.855 203.909 133.396 1.00 40.96 243 LEU C N 1
ATOM 8326 C CA . LEU B 2 217 ? 171.880 202.478 133.112 1.00 40.96 243 LEU C CA 1
ATOM 8327 C C . LEU B 2 217 ? 170.946 202.125 131.963 1.00 43.56 243 LEU C C 1
ATOM 8328 O O . LEU B 2 217 ? 171.155 201.122 131.272 1.00 47.80 243 LEU C O 1
ATOM 8333 N N . ASP B 2 218 ? 169.921 202.942 131.734 1.00 45.73 244 ASP C N 1
ATOM 8334 C CA . ASP B 2 218 ? 168.943 202.677 130.693 1.00 43.26 244 ASP C CA 1
ATOM 8335 C C . ASP B 2 218 ? 168.192 203.963 130.387 1.00 47.29 244 ASP C C 1
ATOM 8336 O O . ASP B 2 218 ? 168.043 204.831 131.249 1.00 52.60 244 ASP C O 1
ATOM 8341 N N . SER B 2 219 ? 167.721 204.080 129.145 1.00 56.55 245 SER C N 1
ATOM 8342 C CA . SER B 2 219 ? 166.918 205.241 128.781 1.00 56.30 245 SER C CA 1
ATOM 8343 C C . SER B 2 219 ? 165.465 205.070 129.200 1.00 58.06 245 SER C C 1
ATOM 8344 O O . SER B 2 219 ? 164.749 206.063 129.368 1.00 58.15 245 SER C O 1
ATOM 8347 N N . ASP B 2 220 ? 165.018 203.833 129.384 1.00 53.18 246 ASP C N 1
ATOM 8348 C CA . ASP B 2 220 ? 163.656 203.571 129.820 1.00 47.46 246 ASP C CA 1
ATOM 8349 C C . ASP B 2 220 ? 163.530 203.965 131.286 1.00 51.78 246 ASP C C 1
ATOM 8350 O O . ASP B 2 220 ? 164.291 203.459 132.122 1.00 52.96 246 ASP C O 1
ATOM 8355 N N . PRO B 2 221 ? 162.603 204.860 131.641 1.00 55.06 247 PRO C N 1
ATOM 8356 C CA . PRO B 2 221 ? 162.527 205.326 133.037 1.00 50.69 247 PRO C CA 1
ATOM 8357 C C . PRO B 2 221 ? 162.189 204.233 134.036 1.00 50.91 247 PRO C C 1
ATOM 8358 O O . PRO B 2 221 ? 162.483 204.398 135.226 1.00 53.66 247 PRO C O 1
ATOM 8362 N N . ASP B 2 222 ? 161.586 203.129 133.601 1.00 48.64 248 ASP C N 1
ATOM 8363 C CA . ASP B 2 222 ? 161.249 202.026 134.491 1.00 46.89 248 ASP C CA 1
ATOM 8364 C C . ASP B 2 222 ? 162.374 201.011 134.626 1.00 46.41 248 ASP C C 1
ATOM 8365 O O . ASP B 2 222 ? 162.192 199.992 135.300 1.00 49.46 248 ASP C O 1
ATOM 8370 N N . ASN B 2 223 ? 163.525 201.261 134.002 1.00 41.62 249 ASN C N 1
ATOM 8371 C CA . ASN B 2 223 ? 164.677 200.376 134.086 1.00 41.24 249 ASN C CA 1
ATOM 8372 C C . ASN B 2 223 ? 165.964 201.167 134.276 1.00 40.49 249 ASN C C 1
ATOM 8373 O O . ASN B 2 223 ? 167.049 200.682 133.942 1.00 44.77 249 ASN C O 1
ATOM 8378 N N . ASN B 2 224 ? 165.872 202.381 134.820 1.00 36.34 250 ASN C N 1
ATOM 8379 C CA . ASN B 2 224 ? 166.983 203.325 134.790 1.00 37.24 250 ASN C CA 1
ATOM 8380 C C . ASN B 2 224 ? 167.843 203.290 136.051 1.00 43.35 250 ASN C C 1
ATOM 8381 O O . ASN B 2 224 ? 169.040 203.000 135.977 1.00 48.72 250 ASN C O 1
ATOM 8386 N N . GLY B 2 225 ? 167.261 203.589 137.207 1.00 36.74 251 GLY C N 1
ATOM 8387 C CA . GLY B 2 225 ? 168.060 203.756 138.405 1.00 30.24 251 GLY C CA 1
ATOM 8388 C C . GLY B 2 225 ? 168.263 202.480 139.190 1.00 29.87 251 GLY C C 1
ATOM 8389 O O . GLY B 2 225 ? 168.786 201.494 138.665 1.00 27.84 251 GLY C O 1
ATOM 8390 N N . PHE B 2 226 ? 167.852 202.489 140.459 1.00 29.48 252 PHE C N 1
ATOM 8391 C CA . PHE B 2 226 ? 167.940 201.298 141.294 1.00 28.81 252 PHE C CA 1
ATOM 8392 C C . PHE B 2 226 ? 167.017 200.186 140.827 1.00 25.06 252 PHE C C 1
ATOM 8393 O O . PHE B 2 226 ? 167.164 199.050 141.284 1.00 31.63 252 PHE C O 1
ATOM 8401 N N . ILE B 2 227 ? 166.075 200.483 139.938 1.00 30.04 253 ILE C N 1
ATOM 8402 C CA . ILE B 2 227 ? 165.125 199.499 139.450 1.00 30.92 253 ILE C CA 1
ATOM 8403 C C . ILE B 2 227 ? 165.558 198.924 138.100 1.00 33.66 253 ILE C C 1
ATOM 8404 O O . ILE B 2 227 ? 164.754 198.307 137.406 1.00 39.66 253 ILE C O 1
ATOM 8409 N N . ASN B 2 228 ? 166.813 199.128 137.713 1.00 27.35 254 ASN C N 1
ATOM 8410 C CA . ASN B 2 228 ? 167.352 198.459 136.538 1.00 22.76 254 ASN C CA 1
ATOM 8411 C C . ASN B 2 228 ? 167.471 196.964 136.806 1.00 29.51 254 ASN C C 1
ATOM 8412 O O . ASN B 2 228 ? 168.025 196.543 137.828 1.00 28.78 254 ASN C O 1
ATOM 8417 N N . GLU B 2 229 ? 166.952 196.156 135.882 1.00 24.77 255 GLU C N 1
ATOM 8418 C CA . GLU B 2 229 ? 166.826 194.728 136.140 1.00 21.96 255 GLU C CA 1
ATOM 8419 C C . GLU B 2 229 ? 168.157 193.995 136.046 1.00 25.26 255 GLU C C 1
ATOM 8420 O O . GLU B 2 229 ? 168.362 193.020 136.772 1.00 22.83 255 GLU C O 1
ATOM 8426 N N . ASP B 2 230 ? 169.069 194.441 135.179 1.00 25.43 256 ASP C N 1
ATOM 8427 C CA . ASP B 2 230 ? 170.419 193.884 135.183 1.00 20.57 256 ASP C CA 1
ATOM 8428 C C . ASP B 2 230 ? 171.092 194.116 136.528 1.00 19.77 256 ASP C C 1
ATOM 8429 O O . ASP B 2 230 ? 171.713 193.206 137.094 1.00 26.25 256 ASP C O 1
ATOM 8434 N N . PHE B 2 231 ? 170.956 195.332 137.060 1.00 22.51 257 PHE C N 1
ATOM 8435 C CA . PHE B 2 231 ? 171.502 195.654 138.371 1.00 12.55 257 PHE C CA 1
ATOM 8436 C C . PHE B 2 231 ? 170.880 194.789 139.460 1.00 16.49 257 PHE C C 1
ATOM 8437 O O . PHE B 2 231 ? 171.594 194.247 140.308 1.00 22.13 257 PHE C O 1
ATOM 8445 N N . ILE B 2 232 ? 169.555 194.626 139.438 1.00 23.03 258 ILE C N 1
ATOM 8446 C CA . ILE B 2 232 ? 168.877 193.832 140.462 1.00 25.04 258 ILE C CA 1
ATOM 8447 C C . ILE B 2 232 ? 169.310 192.369 140.391 1.00 22.54 258 ILE C C 1
ATOM 8448 O O . ILE B 2 232 ? 169.583 191.728 141.421 1.00 25.85 258 ILE C O 1
ATOM 8453 N N . VAL B 2 233 ? 169.389 191.824 139.175 1.00 21.66 259 VAL C N 1
ATOM 8454 C CA . VAL B 2 233 ? 169.822 190.446 138.973 1.00 23.54 259 VAL C CA 1
ATOM 8455 C C . VAL B 2 233 ? 171.233 190.242 139.502 1.00 18.78 259 VAL C C 1
ATOM 8456 O O . VAL B 2 233 ? 171.524 189.230 140.151 1.00 23.03 259 VAL C O 1
ATOM 8460 N N . TRP B 2 234 ? 172.133 191.197 139.249 1.00 12.94 260 TRP C N 1
ATOM 8461 C CA . TRP B 2 234 ? 173.466 191.090 139.835 1.00 13.10 260 TRP C CA 1
ATOM 8462 C C . TRP B 2 234 ? 173.420 191.157 141.361 1.00 15.40 260 TRP C C 1
ATOM 8463 O O . TRP B 2 234 ? 174.121 190.400 142.041 1.00 8.06 260 TRP C O 1
ATOM 8474 N N . MET B 2 235 ? 172.602 192.057 141.915 1.00 26.05 261 MET C N 1
ATOM 8475 C CA . MET B 2 235 ? 172.596 192.280 143.357 1.00 17.72 261 MET C CA 1
ATOM 8476 C C . MET B 2 235 ? 172.007 191.118 144.141 1.00 18.19 261 MET C C 1
ATOM 8477 O O . MET B 2 235 ? 172.295 190.996 145.336 1.00 23.08 261 MET C O 1
ATOM 8482 N N . ARG B 2 236 ? 171.196 190.266 143.523 1.00 20.82 262 ARG C N 1
ATOM 8483 C CA . ARG B 2 236 ? 170.765 189.066 144.239 1.00 11.07 262 ARG C CA 1
ATOM 8484 C C . ARG B 2 236 ? 171.911 188.059 144.214 1.00 16.21 262 ARG C C 1
ATOM 8485 O O . ARG B 2 236 ? 172.102 187.335 143.237 1.00 24.43 262 ARG C O 1
ATOM 8493 N N . THR B 2 237 ? 172.680 188.013 145.300 1.00 17.84 263 THR C N 1
ATOM 8494 C CA . THR B 2 237 ? 173.932 187.271 145.314 1.00 8.91 263 THR C CA 1
ATOM 8495 C C . THR B 2 237 ? 173.693 185.767 145.237 1.00 15.03 263 THR C C 1
ATOM 8496 O O . THR B 2 237 ? 172.680 185.244 145.706 1.00 18.26 263 THR C O 1
ATOM 8500 N N . ALA B 2 238 ? 174.663 185.074 144.656 1.00 25.07 264 ALA C N 1
ATOM 8501 C CA . ALA B 2 238 ? 174.527 183.670 144.323 1.00 13.46 264 ALA C CA 1
ATOM 8502 C C . ALA B 2 238 ? 174.898 182.787 145.513 1.00 22.15 264 ALA C C 1
ATOM 8503 O O . ALA B 2 238 ? 175.560 183.217 146.462 1.00 21.74 264 ALA C O 1
ATOM 8505 N N . ALA B 2 239 ? 174.461 181.530 145.445 1.00 21.52 265 ALA C N 1
ATOM 8506 C CA . ALA B 2 239 ? 174.674 180.603 146.549 1.00 15.73 265 ALA C CA 1
ATOM 8507 C C . ALA B 2 239 ? 176.027 179.909 146.479 1.00 17.97 265 ALA C C 1
ATOM 8508 O O . ALA B 2 239 ? 176.608 179.593 147.521 1.00 28.74 265 ALA C O 1
ATOM 8510 N N . LEU B 2 240 ? 176.546 179.677 145.284 1.00 17.11 266 LEU C N 1
ATOM 8511 C CA . LEU B 2 240 ? 177.734 178.868 145.069 1.00 15.47 266 LEU C CA 1
ATOM 8512 C C . LEU B 2 240 ? 178.714 179.624 144.189 1.00 20.43 266 LEU C C 1
ATOM 8513 O O . LEU B 2 240 ? 178.319 180.518 143.434 1.00 29.83 266 LEU C O 1
ATOM 8518 N N . PRO B 2 241 ? 180.012 179.307 144.281 1.00 23.34 267 PRO C N 1
ATOM 8519 C CA . PRO B 2 241 ? 181.003 180.036 143.471 1.00 19.60 267 PRO C CA 1
ATOM 8520 C C . PRO B 2 241 ? 180.822 179.876 141.969 1.00 10.84 267 PRO C C 1
ATOM 8521 O O . PRO B 2 241 ? 181.321 180.718 141.217 1.00 22.18 267 PRO C O 1
ATOM 8525 N N . THR B 2 242 ? 180.150 178.828 141.504 1.00 12.45 268 THR C N 1
ATOM 8526 C CA . THR B 2 242 ? 179.770 178.698 140.103 1.00 23.18 268 THR C CA 1
ATOM 8527 C C . THR B 2 242 ? 178.269 178.926 140.005 1.00 24.91 268 THR C C 1
ATOM 8528 O O . THR B 2 242 ? 177.488 178.203 140.632 1.00 24.43 268 THR C O 1
ATOM 8532 N N . PHE B 2 243 ? 177.864 179.928 139.227 1.00 20.31 269 PHE C N 1
ATOM 8533 C CA . PHE B 2 243 ? 176.467 180.330 139.200 1.00 13.96 269 PHE C CA 1
ATOM 8534 C C . PHE B 2 243 ? 176.105 180.877 137.829 1.00 16.02 269 PHE C C 1
ATOM 8535 O O . PHE B 2 243 ? 176.961 181.094 136.971 1.00 24.07 269 PHE C O 1
ATOM 8543 N N . ARG B 2 244 ? 174.808 181.106 137.644 1.00 17.39 270 ARG C N 1
ATOM 8544 C CA . ARG B 2 244 ? 174.255 181.674 136.426 1.00 12.06 270 ARG C CA 1
ATOM 8545 C C . ARG B 2 244 ? 173.323 182.818 136.787 1.00 12.19 270 ARG C C 1
ATOM 8546 O O . ARG B 2 244 ? 172.681 182.807 137.839 1.00 24.19 270 ARG C O 1
ATOM 8554 N N . LYS B 2 245 ? 173.259 183.814 135.910 1.00 24.56 271 LYS C N 1
ATOM 8555 C CA . LYS B 2 245 ? 172.370 184.954 136.085 1.00 15.86 271 LYS C CA 1
ATOM 8556 C C . LYS B 2 245 ? 171.563 185.153 134.814 1.00 14.10 271 LYS C C 1
ATOM 8557 O O . LYS B 2 245 ? 172.119 185.117 133.714 1.00 24.32 271 LYS C O 1
ATOM 8563 N N . LEU B 2 246 ? 170.257 185.360 134.968 1.00 22.01 272 LEU C N 1
ATOM 8564 C CA . LEU B 2 246 ? 169.396 185.587 133.816 1.00 22.52 272 LEU C CA 1
ATOM 8565 C C . LEU B 2 246 ? 169.739 186.915 133.157 1.00 16.78 272 LEU C C 1
ATOM 8566 O O . LEU B 2 246 ? 169.760 187.962 133.810 1.00 25.87 272 LEU C O 1
ATOM 8571 N N . TYR B 2 247 ? 170.010 186.866 131.855 1.00 11.52 273 TYR C N 1
ATOM 8572 C CA . TYR B 2 247 ? 170.477 188.022 131.103 1.00 14.82 273 TYR C CA 1
ATOM 8573 C C . TYR B 2 247 ? 169.396 188.592 130.194 1.00 21.67 273 TYR C C 1
ATOM 8574 O O . TYR B 2 247 ? 169.034 189.764 130.320 1.00 22.29 273 TYR C O 1
ATOM 8583 N N . ARG B 2 248 ? 168.854 187.785 129.286 1.00 27.75 274 ARG C N 1
ATOM 8584 C CA . ARG B 2 248 ? 167.843 188.244 128.345 1.00 23.67 274 ARG C CA 1
ATOM 8585 C C . ARG B 2 248 ? 166.784 187.168 128.174 1.00 24.56 274 ARG C C 1
ATOM 8586 O O . ARG B 2 248 ? 166.982 186.007 128.540 1.00 23.62 274 ARG C O 1
ATOM 8594 N N . LEU B 2 249 ? 165.650 187.573 127.608 1.00 31.86 275 LEU C N 1
ATOM 8595 C CA . LEU B 2 249 ? 164.559 186.669 127.268 1.00 28.55 275 LEU C CA 1
ATOM 8596 C C . LEU B 2 249 ? 164.394 186.668 125.756 1.00 31.69 275 LEU C C 1
ATOM 8597 O O . LEU B 2 249 ? 164.358 187.732 125.133 1.00 35.45 275 LEU C O 1
ATOM 8602 N N . ILE B 2 250 ? 164.298 185.480 125.172 1.00 33.82 276 ILE C N 1
ATOM 8603 C CA . ILE B 2 250 ? 164.043 185.330 123.741 1.00 33.94 276 ILE C CA 1
ATOM 8604 C C . ILE B 2 250 ? 162.641 184.742 123.630 1.00 35.02 276 ILE C C 1
ATOM 8605 O O . ILE B 2 250 ? 162.442 183.528 123.660 1.00 35.74 276 ILE C O 1
ATOM 8610 N N . GLU B 2 251 ? 161.654 185.624 123.504 1.00 51.49 277 GLU C N 1
ATOM 8611 C CA . GLU B 2 251 ? 160.262 185.201 123.491 1.00 52.60 277 GLU C CA 1
ATOM 8612 C C . GLU B 2 251 ? 159.919 184.496 122.185 1.00 54.13 277 GLU C C 1
ATOM 8613 O O . GLU B 2 251 ? 160.418 184.852 121.114 1.00 49.44 277 GLU C O 1
ATOM 8619 N N . ARG B 2 252 ? 159.067 183.481 122.285 1.00 62.50 278 ARG C N 1
ATOM 8620 C CA . ARG B 2 252 ? 158.603 182.775 121.100 1.00 61.96 278 ARG C CA 1
ATOM 8621 C C . ARG B 2 252 ? 157.729 183.683 120.246 1.00 65.20 278 ARG C C 1
ATOM 8622 O O . ARG B 2 252 ? 157.003 184.540 120.758 1.00 66.36 278 ARG C O 1
ATOM 8630 N N . LYS B 2 253 ? 157.812 183.496 118.935 1.00 83.82 279 LYS C N 1
ATOM 8631 C CA . LYS B 2 253 ? 157.089 184.332 117.993 1.00 86.51 279 LYS C CA 1
ATOM 8632 C C . LYS B 2 253 ? 155.597 184.005 118.026 1.00 86.53 279 LYS C C 1
ATOM 8633 O O . LYS B 2 253 ? 155.171 182.957 118.517 1.00 85.73 279 LYS C O 1
ATOM 8639 N N . SER B 2 254 ? 154.795 184.931 117.495 1.00 97.05 280 SER C N 1
ATOM 8640 C CA . SER B 2 254 ? 153.353 184.713 117.438 1.00 98.43 280 SER C CA 1
ATOM 8641 C C . SER B 2 254 ? 153.010 183.547 116.520 1.00 98.77 280 SER C C 1
ATOM 8642 O O . SER B 2 254 ? 151.972 182.897 116.688 1.00 98.48 280 SER C O 1
ATOM 8645 N N . ASP B 2 255 ? 153.868 183.270 115.541 1.00 98.20 281 ASP C N 1
ATOM 8646 C CA . ASP B 2 255 ? 153.672 182.130 114.664 1.00 99.19 281 ASP C CA 1
ATOM 8647 C C . ASP B 2 255 ? 154.305 180.881 115.279 1.00 98.44 281 ASP C C 1
ATOM 8648 O O . ASP B 2 255 ? 154.889 180.914 116.366 1.00 96.39 281 ASP C O 1
ATOM 8653 N N . LEU B 2 256 ? 154.179 179.761 114.568 1.00 98.52 282 LEU C N 1
ATOM 8654 C CA . LEU B 2 256 ? 154.690 178.481 115.033 1.00 98.29 282 LEU C CA 1
ATOM 8655 C C . LEU B 2 256 ? 156.105 178.191 114.542 1.00 97.78 282 LEU C C 1
ATOM 8656 O O . LEU B 2 256 ? 156.480 177.020 114.412 1.00 97.33 282 LEU C O 1
ATOM 8661 N N . HIS B 2 257 ? 156.891 179.226 114.257 1.00 90.05 283 HIS C N 1
ATOM 8662 C CA . HIS B 2 257 ? 158.278 179.024 113.877 1.00 87.99 283 HIS C CA 1
ATOM 8663 C C . HIS B 2 257 ? 159.138 178.806 115.123 1.00 86.36 283 HIS C C 1
ATOM 8664 O O . HIS B 2 257 ? 158.781 179.253 116.215 1.00 86.98 283 HIS C O 1
ATOM 8671 N N . PRO B 2 258 ? 160.267 178.108 114.990 1.00 70.01 284 PRO C N 1
ATOM 8672 C CA . PRO B 2 258 ? 161.157 177.929 116.142 1.00 66.66 284 PRO C CA 1
ATOM 8673 C C . PRO B 2 258 ? 161.702 179.262 116.628 1.00 63.99 284 PRO C C 1
ATOM 8674 O O . PRO B 2 258 ? 161.961 180.171 115.837 1.00 67.31 284 PRO C O 1
ATOM 8678 N N . THR B 2 259 ? 161.864 179.377 117.947 1.00 50.06 285 THR C N 1
ATOM 8679 C CA . THR B 2 259 ? 162.445 180.593 118.506 1.00 49.88 285 THR C CA 1
ATOM 8680 C C . THR B 2 259 ? 163.894 180.757 118.068 1.00 53.33 285 THR C C 1
ATOM 8681 O O . THR B 2 259 ? 164.306 181.845 117.650 1.00 53.28 285 THR C O 1
ATOM 8685 N N . LEU B 2 260 ? 164.678 179.684 118.147 1.00 42.67 286 LEU C N 1
ATOM 8686 C CA . LEU B 2 260 ? 166.068 179.677 117.699 1.00 42.75 286 LEU C CA 1
ATOM 8687 C C . LEU B 2 260 ? 166.227 178.531 116.711 1.00 43.34 286 LEU C C 1
ATOM 8688 O O . LEU B 2 260 ? 166.514 177.393 117.105 1.00 44.50 286 LEU C O 1
ATOM 8693 N N . PRO B 2 261 ? 166.037 178.790 115.419 1.00 52.97 287 PRO C N 1
ATOM 8694 C CA . PRO B 2 261 ? 166.161 177.715 114.431 1.00 49.34 287 PRO C CA 1
ATOM 8695 C C . PRO B 2 261 ? 167.575 177.157 114.390 1.00 51.65 287 PRO C C 1
ATOM 8696 O O . PRO B 2 261 ? 168.553 177.862 114.645 1.00 56.24 287 PRO C O 1
ATOM 8700 N N . ALA B 2 262 ? 167.669 175.869 114.079 1.00 52.92 288 ALA C N 1
ATOM 8701 C CA . ALA B 2 262 ? 168.966 175.221 113.964 1.00 52.18 288 ALA C CA 1
ATOM 8702 C C . ALA B 2 262 ? 169.773 175.860 112.842 1.00 53.19 288 ALA C C 1
ATOM 8703 O O . ALA B 2 262 ? 169.231 176.205 111.788 1.00 55.40 288 ALA C O 1
ATOM 8705 N N . GLY B 2 263 ? 171.071 176.021 113.073 1.00 49.61 289 GLY C N 1
ATOM 8706 C CA . GLY B 2 263 ? 171.919 176.646 112.078 1.00 49.78 289 GLY C CA 1
ATOM 8707 C C . GLY B 2 263 ? 173.185 177.192 112.708 1.00 52.50 289 GLY C C 1
ATOM 8708 O O . GLY B 2 263 ? 173.681 176.660 113.701 1.00 52.60 289 GLY C O 1
ATOM 8709 N N . ARG B 2 264 ? 173.688 178.265 112.109 1.00 56.00 290 ARG C N 1
ATOM 8710 C CA . ARG B 2 264 ? 174.941 178.885 112.508 1.00 53.50 290 ARG C CA 1
ATOM 8711 C C . ARG B 2 264 ? 174.660 180.217 113.192 1.00 57.16 290 ARG C C 1
ATOM 8712 O O . ARG B 2 264 ? 173.815 180.997 112.745 1.00 57.12 290 ARG C O 1
ATOM 8720 N N . TYR B 2 265 ? 175.372 180.471 114.286 1.00 49.79 291 TYR C N 1
ATOM 8721 C CA . TYR B 2 265 ? 175.149 181.678 115.068 1.00 46.16 291 TYR C CA 1
ATOM 8722 C C . TYR B 2 265 ? 176.468 182.364 115.381 1.00 46.60 291 TYR C C 1
ATOM 8723 O O . TYR B 2 265 ? 177.535 181.747 115.351 1.00 47.68 291 TYR C O 1
ATOM 8732 N N . TRP B 2 266 ? 176.376 183.653 115.695 1.00 53.23 292 TRP C N 1
ATOM 8733 C CA . TRP B 2 266 ? 177.498 184.456 116.150 1.00 49.72 292 TRP C CA 1
ATOM 8734 C C . TRP B 2 266 ? 177.256 184.885 117.589 1.00 49.28 292 TRP C C 1
ATOM 8735 O O . TRP B 2 266 ? 176.112 185.025 118.027 1.00 48.29 292 TRP C O 1
ATOM 8746 N N . LEU B 2 267 ? 178.344 185.092 118.325 1.00 53.62 293 LEU C N 1
ATOM 8747 C CA . LEU B 2 267 ? 178.274 185.634 119.678 1.00 48.45 293 LEU C CA 1
ATOM 8748 C C . LEU B 2 267 ? 179.125 186.907 119.732 1.00 46.21 293 LEU C C 1
ATOM 8749 O O . LEU B 2 267 ? 180.307 186.870 120.078 1.00 44.99 293 LEU C O 1
ATOM 8754 N N . ASN B 2 268 ? 178.505 188.028 119.360 1.00 48.28 294 ASN C N 1
ATOM 8755 C CA . ASN B 2 268 ? 179.012 189.362 119.672 1.00 48.13 294 ASN C CA 1
ATOM 8756 C C . ASN B 2 268 ? 179.334 189.474 121.158 1.00 49.33 294 ASN C C 1
ATOM 8757 O O . ASN B 2 268 ? 178.443 189.358 122.003 1.00 50.35 294 ASN C O 1
ATOM 8762 N N . VAL B 2 269 ? 180.596 189.726 121.486 1.00 43.80 295 VAL C N 1
ATOM 8763 C CA . VAL B 2 269 ? 181.002 189.904 122.873 1.00 40.20 295 VAL C CA 1
ATOM 8764 C C . VAL B 2 269 ? 181.745 191.228 122.998 1.00 43.60 295 VAL C C 1
ATOM 8765 O O . VAL B 2 269 ? 182.759 191.442 122.327 1.00 46.68 295 VAL C O 1
ATOM 8769 N N . THR B 2 270 ? 181.233 192.116 123.846 1.00 38.18 296 THR C N 1
ATOM 8770 C CA . THR B 2 270 ? 181.963 193.302 124.283 1.00 35.85 296 THR C CA 1
ATOM 8771 C C . THR B 2 270 ? 182.597 192.944 125.621 1.00 34.71 296 THR C C 1
ATOM 8772 O O . THR B 2 270 ? 181.927 192.942 126.655 1.00 29.42 296 THR C O 1
ATOM 8776 N N . TYR B 2 271 ? 183.888 192.629 125.589 1.00 35.46 297 TYR C N 1
ATOM 8777 C CA . TYR B 2 271 ? 184.617 192.095 126.739 1.00 34.34 297 TYR C CA 1
ATOM 8778 C C . TYR B 2 271 ? 185.007 193.241 127.662 1.00 33.94 297 TYR C C 1
ATOM 8779 O O . TYR B 2 271 ? 185.993 193.940 127.421 1.00 34.57 297 TYR C O 1
ATOM 8788 N N . ASN B 2 272 ? 184.233 193.438 128.729 1.00 25.69 298 ASN C N 1
ATOM 8789 C CA . ASN B 2 272 ? 184.564 194.419 129.752 1.00 27.06 298 ASN C CA 1
ATOM 8790 C C . ASN B 2 272 ? 184.916 193.801 131.095 1.00 21.98 298 ASN C C 1
ATOM 8791 O O . ASN B 2 272 ? 185.580 194.459 131.899 1.00 32.07 298 ASN C O 1
ATOM 8796 N N . TYR B 2 273 ? 184.513 192.557 131.343 1.00 27.08 299 TYR C N 1
ATOM 8797 C CA . TYR B 2 273 ? 184.588 191.956 132.666 1.00 19.18 299 TYR C CA 1
ATOM 8798 C C . TYR B 2 273 ? 185.774 191.011 132.751 1.00 21.50 299 TYR C C 1
ATOM 8799 O O . TYR B 2 273 ? 185.801 190.006 132.026 1.00 27.18 299 TYR C O 1
ATOM 8808 N N . PRO B 2 274 ? 186.768 191.279 133.600 1.00 31.44 300 PRO C N 1
ATOM 8809 C CA . PRO B 2 274 ? 187.892 190.347 133.759 1.00 28.77 300 PRO C CA 1
ATOM 8810 C C . PRO B 2 274 ? 187.682 189.362 134.900 1.00 25.03 300 PRO C C 1
ATOM 8811 O O . PRO B 2 274 ? 187.223 189.712 135.989 1.00 30.84 300 PRO C O 1
ATOM 8815 N N . VAL B 2 275 ? 188.033 188.103 134.641 1.00 30.05 301 VAL C N 1
ATOM 8816 C CA . VAL B 2 275 ? 187.876 187.034 135.624 1.00 22.57 301 VAL C CA 1
ATOM 8817 C C . VAL B 2 275 ? 189.162 186.222 135.712 1.00 24.04 301 VAL C C 1
ATOM 8818 O O . VAL B 2 275 ? 189.358 185.438 136.649 1.00 28.16 301 VAL C O 1
ATOM 8822 N N . HIS B 2 276 ? 190.052 186.409 134.738 1.00 22.84 302 HIS C N 1
ATOM 8823 C CA . HIS B 2 276 ? 191.296 185.653 134.722 1.00 30.32 302 HIS C CA 1
ATOM 8824 C C . HIS B 2 276 ? 192.256 186.096 135.819 1.00 35.00 302 HIS C C 1
ATOM 8825 O O . HIS B 2 276 ? 193.225 185.385 136.099 1.00 37.00 302 HIS C O 1
ATOM 8832 N N . TYR B 2 277 ? 192.005 187.246 136.449 1.00 34.36 303 TYR C N 1
ATOM 8833 C CA . TYR B 2 277 ? 192.844 187.679 137.560 1.00 28.95 303 TYR C CA 1
ATOM 8834 C C . TYR B 2 277 ? 192.623 186.809 138.790 1.00 31.77 303 TYR C C 1
ATOM 8835 O O . TYR B 2 277 ? 193.539 186.624 139.600 1.00 38.98 303 TYR C O 1
ATOM 8844 N N . PHE B 2 278 ? 191.418 186.261 138.948 1.00 26.76 304 PHE C N 1
ATOM 8845 C CA . PHE B 2 278 ? 191.123 185.340 140.037 1.00 25.82 304 PHE C CA 1
ATOM 8846 C C . PHE B 2 278 ? 190.778 183.949 139.522 1.00 23.66 304 PHE C C 1
ATOM 8847 O O . PHE B 2 278 ? 190.200 183.145 140.259 1.00 27.31 304 PHE C O 1
ATOM 8855 N N . ASP B 2 279 ? 191.099 183.669 138.256 1.00 28.15 305 ASP C N 1
ATOM 8856 C CA . ASP B 2 279 ? 190.977 182.340 137.659 1.00 28.58 305 ASP C CA 1
ATOM 8857 C C . ASP B 2 279 ? 189.522 181.944 137.437 1.00 27.89 305 ASP C C 1
ATOM 8858 O O . ASP B 2 279 ? 189.183 180.760 137.464 1.00 31.60 305 ASP C O 1
ATOM 8863 N N . GLY B 2 280 ? 188.657 182.926 137.223 1.00 21.82 306 GLY C N 1
ATOM 8864 C CA . GLY B 2 280 ? 187.283 182.643 136.890 1.00 19.81 306 GLY C CA 1
ATOM 8865 C C . GLY B 2 280 ? 187.095 182.342 135.421 1.00 24.65 306 GLY C C 1
ATOM 8866 O O . GLY B 2 280 ? 188.013 182.437 134.608 1.00 26.58 306 GLY C O 1
ATOM 8867 N N . ARG B 2 281 ? 185.870 181.959 135.080 1.00 31.30 307 ARG C N 1
ATOM 8868 C CA . ARG B 2 281 ? 185.486 181.697 133.703 1.00 25.93 307 ARG C CA 1
ATOM 8869 C C . ARG B 2 281 ? 184.157 182.376 133.414 1.00 24.88 307 ARG C C 1
ATOM 8870 O O . ARG B 2 281 ? 183.340 182.584 134.315 1.00 23.85 307 ARG C O 1
ATOM 8878 N N . LYS B 2 282 ? 183.955 182.732 132.150 1.00 25.44 308 LYS C N 1
ATOM 8879 C CA . LYS B 2 282 ? 182.737 183.386 131.692 1.00 21.47 308 LYS C CA 1
ATOM 8880 C C . LYS B 2 282 ? 182.061 182.523 130.638 1.00 19.89 308 LYS C C 1
ATOM 8881 O O . LYS B 2 282 ? 182.695 182.123 129.658 1.00 26.54 308 LYS C O 1
ATOM 8887 N N . ARG B 2 283 ? 180.779 182.239 130.843 1.00 23.83 309 ARG C N 1
ATOM 8888 C CA . ARG B 2 283 ? 179.993 181.449 129.911 1.00 20.11 309 ARG C CA 1
ATOM 8889 C C . ARG B 2 283 ? 178.750 182.217 129.487 1.00 22.82 309 ARG C C 1
ATOM 8890 O O . ARG B 2 283 ? 178.302 183.144 130.165 1.00 24.88 309 ARG C O 1
ATOM 8898 N N . MET B 2 284 ? 178.209 181.830 128.337 1.00 27.17 310 MET C N 1
ATOM 8899 C CA . MET B 2 284 ? 176.889 182.258 127.904 1.00 25.37 310 MET C CA 1
ATOM 8900 C C . MET B 2 284 ? 176.035 181.011 127.739 1.00 26.96 310 MET C C 1
ATOM 8901 O O . MET B 2 284 ? 176.453 180.054 127.083 1.00 34.07 310 MET C O 1
ATOM 8906 N N . ILE B 2 285 ? 174.853 181.017 128.343 1.00 25.40 311 ILE C N 1
ATOM 8907 C CA . ILE B 2 285 ? 173.969 179.858 128.349 1.00 24.85 311 ILE C CA 1
ATOM 8908 C C . ILE B 2 285 ? 172.664 180.232 127.664 1.00 19.20 311 ILE C C 1
ATOM 8909 O O . ILE B 2 285 ? 172.019 181.217 128.040 1.00 19.84 311 ILE C O 1
ATOM 8914 N N . LEU B 2 286 ? 172.290 179.453 126.657 1.00 30.25 312 LEU C N 1
ATOM 8915 C CA . LEU B 2 286 ? 170.967 179.499 126.053 1.00 25.14 312 LEU C CA 1
ATOM 8916 C C . LEU B 2 286 ? 170.219 178.232 126.433 1.00 24.88 312 LEU C C 1
ATOM 8917 O O . LEU B 2 286 ? 170.767 177.131 126.337 1.00 36.99 312 LEU C O 1
ATOM 8922 N N . SER B 2 287 ? 168.973 178.381 126.868 1.00 26.31 313 SER C N 1
ATOM 8923 C CA . SER B 2 287 ? 168.249 177.227 127.378 1.00 31.34 313 SER C CA 1
ATOM 8924 C C . SER B 2 287 ? 166.753 177.435 127.221 1.00 27.96 313 SER C C 1
ATOM 8925 O O . SER B 2 287 ? 166.268 178.566 127.185 1.00 28.80 313 SER C O 1
ATOM 8928 N N . THR B 2 288 ? 166.034 176.323 127.117 1.00 30.57 314 THR C N 1
ATOM 8929 C CA . THR B 2 288 ? 164.585 176.297 127.236 1.00 26.69 314 THR C CA 1
ATOM 8930 C C . THR B 2 288 ? 164.195 175.859 128.644 1.00 21.80 314 THR C C 1
ATOM 8931 O O . THR B 2 288 ? 165.004 175.312 129.395 1.00 28.96 314 THR C O 1
ATOM 8935 N N . ILE B 2 289 ? 162.941 176.110 129.001 1.00 23.91 315 ILE C N 1
ATOM 8936 C CA . ILE B 2 289 ? 162.445 175.795 130.331 1.00 26.20 315 ILE C CA 1
ATOM 8937 C C . ILE B 2 289 ? 161.312 174.786 130.228 1.00 25.77 315 ILE C C 1
ATOM 8938 O O . ILE B 2 289 ? 160.841 174.439 129.146 1.00 24.67 315 ILE C O 1
ATOM 8943 N N . SER B 2 290 ? 160.873 174.321 131.390 1.00 31.04 316 SER C N 1
ATOM 8944 C CA . SER B 2 290 ? 159.689 173.498 131.531 1.00 25.02 316 SER C CA 1
ATOM 8945 C C . SER B 2 290 ? 159.044 173.867 132.858 1.00 23.55 316 SER C C 1
ATOM 8946 O O . SER B 2 290 ? 159.421 174.850 133.500 1.00 32.92 316 SER C O 1
ATOM 8949 N N . TRP B 2 291 ? 158.062 173.069 133.271 1.00 30.21 317 TRP C N 1
ATOM 8950 C CA . TRP B 2 291 ? 157.449 173.272 134.578 1.00 25.20 317 TRP C CA 1
ATOM 8951 C C . TRP B 2 291 ? 158.457 173.068 135.703 1.00 26.13 317 TRP C C 1
ATOM 8952 O O . TRP B 2 291 ? 158.315 173.659 136.779 1.00 31.48 317 TRP C O 1
ATOM 8963 N N . MET B 2 292 ? 159.476 172.242 135.474 1.00 23.74 318 MET C N 1
ATOM 8964 C CA . MET B 2 292 ? 160.501 171.956 136.467 1.00 27.44 318 MET C CA 1
ATOM 8965 C C . MET B 2 292 ? 161.654 172.952 136.449 1.00 27.83 318 MET C C 1
ATOM 8966 O O . MET B 2 292 ? 162.509 172.901 137.339 1.00 30.17 318 MET C O 1
ATOM 8971 N N . GLY B 2 293 ? 161.704 173.844 135.465 1.00 27.31 319 GLY C N 1
ATOM 8972 C CA . GLY B 2 293 ? 162.801 174.780 135.338 1.00 19.18 319 GLY C CA 1
ATOM 8973 C C . GLY B 2 293 ? 163.734 174.412 134.205 1.00 26.71 319 GLY C C 1
ATOM 8974 O O . GLY B 2 293 ? 163.282 174.071 133.110 1.00 31.58 319 GLY C O 1
ATOM 8975 N N . GLY B 2 294 ? 165.039 174.441 134.465 1.00 26.77 320 GLY C N 1
ATOM 8976 C CA . GLY B 2 294 ? 166.032 174.111 133.467 1.00 20.27 320 GLY C CA 1
ATOM 8977 C C . GLY B 2 294 ? 166.423 172.646 133.509 1.00 25.37 320 GLY C C 1
ATOM 8978 O O . GLY B 2 294 ? 165.785 171.813 134.154 1.00 32.07 320 GLY C O 1
ATOM 8979 N N . LYS B 2 295 ? 167.499 172.335 132.795 1.00 27.59 321 LYS C N 1
ATOM 8980 C CA . LYS B 2 295 ? 167.974 170.961 132.693 1.00 24.62 321 LYS C CA 1
ATOM 8981 C C . LYS B 2 295 ? 168.700 170.567 133.973 1.00 28.95 321 LYS C C 1
ATOM 8982 O O . LYS B 2 295 ? 169.728 171.159 134.319 1.00 33.38 321 LYS C O 1
ATOM 8988 N N . ASN B 2 296 ? 168.158 169.582 134.680 1.00 28.86 322 ASN C N 1
ATOM 8989 C CA . ASN B 2 296 ? 168.794 169.055 135.878 1.00 26.63 322 ASN C CA 1
ATOM 8990 C C . ASN B 2 296 ? 168.321 167.628 136.123 1.00 31.57 322 ASN C C 1
ATOM 8991 O O . ASN B 2 296 ? 167.188 167.416 136.575 1.00 32.20 322 ASN C O 1
ATOM 8996 N N . PRO B 2 297 ? 169.153 166.621 135.835 1.00 27.69 323 PRO C N 1
ATOM 8997 C CA . PRO B 2 297 ? 168.715 165.228 136.006 1.00 26.01 323 PRO C CA 1
ATOM 8998 C C . PRO B 2 297 ? 168.701 164.758 137.451 1.00 28.68 323 PRO C C 1
ATOM 8999 O O . PRO B 2 297 ? 168.252 163.632 137.707 1.00 33.95 323 PRO C O 1
ATOM 9003 N N . PHE B 2 298 ? 169.176 165.577 138.391 1.00 27.98 324 PHE C N 1
ATOM 9004 C CA . PHE B 2 298 ? 169.315 165.127 139.771 1.00 23.87 324 PHE C CA 1
ATOM 9005 C C . PHE B 2 298 ? 167.972 164.725 140.364 1.00 23.22 324 PHE C C 1
ATOM 9006 O O . PHE B 2 298 ? 167.856 163.674 140.996 1.00 26.88 324 PHE C O 1
ATOM 9014 N N . LEU B 2 299 ? 166.948 165.558 140.178 1.00 28.86 325 LEU C N 1
ATOM 9015 C CA . LEU B 2 299 ? 165.665 165.308 140.829 1.00 20.56 325 LEU C CA 1
ATOM 9016 C C . LEU B 2 299 ? 165.022 164.029 140.307 1.00 25.54 325 LEU C C 1
ATOM 9017 O O . LEU B 2 299 ? 164.541 163.199 141.086 1.00 27.16 325 LEU C O 1
ATOM 9022 N N . GLY B 2 300 ? 165.024 163.847 138.986 1.00 26.34 326 GLY C N 1
ATOM 9023 C CA . GLY B 2 300 ? 164.452 162.639 138.415 1.00 22.05 326 GLY C CA 1
ATOM 9024 C C . GLY B 2 300 ? 165.217 161.388 138.798 1.00 25.34 326 GLY C C 1
ATOM 9025 O O . GLY B 2 300 ? 164.618 160.373 139.165 1.00 28.14 326 GLY C O 1
ATOM 9026 N N . ILE B 2 301 ? 166.549 161.446 138.731 1.00 32.73 327 ILE C N 1
ATOM 9027 C CA . ILE B 2 301 ? 167.354 160.285 139.099 1.00 32.59 327 ILE C CA 1
ATOM 9028 C C . ILE B 2 301 ? 167.150 159.936 140.568 1.00 29.15 327 ILE C C 1
ATOM 9029 O O . ILE B 2 301 ? 167.004 158.762 140.926 1.00 31.74 327 ILE C O 1
ATOM 9034 N N . ALA B 2 302 ? 167.126 160.947 141.438 1.00 23.92 328 ALA C N 1
ATOM 9035 C CA . ALA B 2 302 ? 166.960 160.701 142.865 1.00 26.02 328 ALA C CA 1
ATOM 9036 C C . ALA B 2 302 ? 165.583 160.135 143.179 1.00 29.39 328 ALA C C 1
ATOM 9037 O O . ALA B 2 302 ? 165.461 159.219 143.998 1.00 34.10 328 ALA C O 1
ATOM 9039 N N . TYR B 2 303 ? 164.533 160.660 142.542 1.00 28.16 329 TYR C N 1
ATOM 9040 C CA . TYR B 2 303 ? 163.199 160.115 142.769 1.00 26.63 329 TYR C CA 1
ATOM 9041 C C . TYR B 2 303 ? 163.106 158.668 142.302 1.00 32.37 329 TYR C C 1
ATOM 9042 O O . TYR B 2 303 ? 162.567 157.812 143.015 1.00 34.73 329 TYR C O 1
ATOM 9051 N N . ILE B 2 304 ? 163.652 158.367 141.118 1.00 32.53 330 ILE C N 1
ATOM 9052 C CA . ILE B 2 304 ? 163.643 156.990 140.628 1.00 33.05 330 ILE C CA 1
ATOM 9053 C C . ILE B 2 304 ? 164.393 156.079 141.592 1.00 36.05 330 ILE C C 1
ATOM 9054 O O . ILE B 2 304 ? 163.923 154.989 141.936 1.00 43.49 330 ILE C O 1
ATOM 9059 N N . ALA B 2 305 ? 165.572 156.516 142.043 1.00 34.66 331 ALA C N 1
ATOM 9060 C CA . ALA B 2 305 ? 166.402 155.678 142.901 1.00 32.34 331 ALA C CA 1
ATOM 9061 C C . ALA B 2 305 ? 165.726 155.413 144.239 1.00 35.70 331 ALA C C 1
ATOM 9062 O O . ALA B 2 305 ? 165.705 154.275 144.720 1.00 41.94 331 ALA C O 1
ATOM 9064 N N . VAL B 2 306 ? 165.168 156.455 144.857 1.00 37.25 332 VAL C N 1
ATOM 9065 C CA . VAL B 2 306 ? 164.509 156.284 146.146 1.00 38.34 332 VAL C CA 1
ATOM 9066 C C . VAL B 2 306 ? 163.282 155.393 146.008 1.00 36.58 332 VAL C C 1
ATOM 9067 O O . VAL B 2 306 ? 163.044 154.516 146.846 1.00 39.85 332 VAL C O 1
ATOM 9071 N N . GLY B 2 307 ? 162.486 155.590 144.953 1.00 37.94 333 GLY C N 1
ATOM 9072 C CA . GLY B 2 307 ? 161.334 154.730 144.748 1.00 38.97 333 GLY C CA 1
ATOM 9073 C C . GLY B 2 307 ? 161.718 153.278 144.540 1.00 41.56 333 GLY C C 1
ATOM 9074 O O . GLY B 2 307 ? 161.092 152.373 145.098 1.00 47.58 333 GLY C O 1
ATOM 9075 N N . SER B 2 308 ? 162.761 153.035 143.743 1.00 45.14 334 SER C N 1
ATOM 9076 C CA . SER B 2 308 ? 163.197 151.666 143.492 1.00 44.34 334 SER C CA 1
ATOM 9077 C C . SER B 2 308 ? 163.744 151.013 144.756 1.00 47.15 334 SER C C 1
ATOM 9078 O O . SER B 2 308 ? 163.467 149.839 145.020 1.00 52.05 334 SER C O 1
ATOM 9081 N N . ILE B 2 309 ? 164.520 151.755 145.551 1.00 46.39 335 ILE C N 1
ATOM 9082 C CA . ILE B 2 309 ? 165.032 151.208 146.805 1.00 49.28 335 ILE C CA 1
ATOM 9083 C C . ILE B 2 309 ? 163.886 150.890 147.755 1.00 50.62 335 ILE C C 1
ATOM 9084 O O . ILE B 2 309 ? 163.876 149.840 148.411 1.00 55.27 335 ILE C O 1
ATOM 9089 N N . SER B 2 310 ? 162.907 151.792 147.852 1.00 50.47 336 SER C N 1
ATOM 9090 C CA . SER B 2 310 ? 161.764 151.556 148.724 1.00 51.53 336 SER C CA 1
ATOM 9091 C C . SER B 2 310 ? 160.997 150.311 148.296 1.00 54.05 336 SER C C 1
ATOM 9092 O O . SER B 2 310 ? 160.643 149.467 149.127 1.00 59.12 336 SER C O 1
ATOM 9095 N N . PHE B 2 311 ? 160.752 150.170 146.990 1.00 57.91 337 PHE C N 1
ATOM 9096 C CA . PHE B 2 311 ? 160.029 149.003 146.493 1.00 58.03 337 PHE C CA 1
ATOM 9097 C C . PHE B 2 311 ? 160.810 147.717 146.740 1.00 59.60 337 PHE C C 1
ATOM 9098 O O . PHE B 2 311 ? 160.234 146.702 147.147 1.00 61.85 337 PHE C O 1
ATOM 9106 N N . LEU B 2 312 ? 162.123 147.741 146.501 1.00 61.17 338 LEU C N 1
ATOM 9107 C CA . LEU B 2 312 ? 162.936 146.545 146.698 1.00 60.65 338 LEU C CA 1
ATOM 9108 C C . LEU B 2 312 ? 162.960 146.131 148.163 1.00 60.65 338 LEU C C 1
ATOM 9109 O O . LEU B 2 312 ? 162.825 144.944 148.488 1.00 64.67 338 LEU C O 1
ATOM 9114 N N . LEU B 2 313 ? 163.124 147.098 149.068 1.00 65.04 339 LEU C N 1
ATOM 9115 C CA . LEU B 2 313 ? 163.118 146.777 150.491 1.00 65.59 339 LEU C CA 1
ATOM 9116 C C . LEU B 2 313 ? 161.759 146.249 150.926 1.00 65.98 339 LEU C C 1
ATOM 9117 O O . LEU B 2 313 ? 161.679 145.311 151.729 1.00 69.12 339 LEU C O 1
ATOM 9122 N N . GLY B 2 314 ? 160.679 146.834 150.406 1.00 69.21 340 GLY C N 1
ATOM 9123 C CA . GLY B 2 314 ? 159.358 146.316 150.712 1.00 68.60 340 GLY C CA 1
ATOM 9124 C C . GLY B 2 314 ? 159.175 144.883 150.251 1.00 71.05 340 GLY C C 1
ATOM 9125 O O . GLY B 2 314 ? 158.595 144.062 150.964 1.00 73.79 340 GLY C O 1
ATOM 9126 N N . VAL B 2 315 ? 159.667 144.562 149.051 1.00 73.12 341 VAL C N 1
ATOM 9127 C CA . VAL B 2 315 ? 159.577 143.191 148.551 1.00 73.49 341 VAL C CA 1
ATOM 9128 C C . VAL B 2 315 ? 160.383 142.246 149.433 1.00 72.68 341 VAL C C 1
ATOM 9129 O O . VAL B 2 315 ? 159.944 141.128 149.731 1.00 73.74 341 VAL C O 1
ATOM 9133 N N . VAL B 2 316 ? 161.574 142.673 149.860 1.00 74.57 342 VAL C N 1
ATOM 9134 C CA . VAL B 2 316 ? 162.400 141.823 150.720 1.00 76.51 342 VAL C CA 1
ATOM 9135 C C . VAL B 2 316 ? 161.682 141.537 152.035 1.00 77.97 342 VAL C C 1
ATOM 9136 O O . VAL B 2 316 ? 161.618 140.388 152.492 1.00 77.45 342 VAL C O 1
ATOM 9140 N N . LEU B 2 317 ? 161.118 142.576 152.654 1.00 80.19 343 LEU C N 1
ATOM 9141 C CA . LEU B 2 317 ? 160.404 142.376 153.913 1.00 80.25 343 LEU C CA 1
ATOM 9142 C C . LEU B 2 317 ? 159.162 141.510 153.725 1.00 80.93 343 LEU C C 1
ATOM 9143 O O . LEU B 2 317 ? 158.857 140.661 154.572 1.00 81.82 343 LEU C O 1
ATOM 9148 N N . LEU B 2 318 ? 158.429 141.706 152.623 1.00 80.59 344 LEU C N 1
ATOM 9149 C CA . LEU B 2 318 ? 157.243 140.892 152.370 1.00 81.00 344 LEU C CA 1
ATOM 9150 C C . LEU B 2 318 ? 157.609 139.426 152.183 1.00 83.24 344 LEU C C 1
ATOM 9151 O O . LEU B 2 318 ? 156.912 138.538 152.688 1.00 83.29 344 LEU C O 1
ATOM 9156 N N . VAL B 2 319 ? 158.699 139.155 151.463 1.00 84.59 345 VAL C N 1
ATOM 9157 C CA . VAL B 2 319 ? 159.172 137.785 151.312 1.00 84.81 345 VAL C CA 1
ATOM 9158 C C . VAL B 2 319 ? 159.629 137.204 152.641 1.00 84.76 345 VAL C C 1
ATOM 9159 O O . VAL B 2 319 ? 159.384 136.020 152.907 1.00 85.58 345 VAL C O 1
ATOM 9163 N N . ILE B 2 320 ? 160.225 138.021 153.510 1.00 87.54 346 ILE C N 1
ATOM 9164 C CA . ILE B 2 320 ? 160.623 137.538 154.828 1.00 89.06 346 ILE C CA 1
ATOM 9165 C C . ILE B 2 320 ? 159.396 137.142 155.643 1.00 89.21 346 ILE C C 1
ATOM 9166 O O . ILE B 2 320 ? 159.377 136.095 156.302 1.00 89.47 346 ILE C O 1
ATOM 9171 N N . ASN B 2 321 ? 158.346 137.964 155.598 1.00 91.34 347 ASN C N 1
ATOM 9172 C CA . ASN B 2 321 ? 157.132 137.683 156.355 1.00 90.92 347 ASN C CA 1
ATOM 9173 C C . ASN B 2 321 ? 156.419 136.414 155.898 1.00 92.15 347 ASN C C 1
ATOM 9174 O O . ASN B 2 321 ? 155.672 135.824 156.685 1.00 92.92 347 ASN C O 1
ATOM 9179 N N . HIS B 2 322 ? 156.631 135.980 154.657 1.00 97.48 348 HIS C N 1
ATOM 9180 C CA . HIS B 2 322 ? 155.939 134.820 154.113 1.00 97.98 348 HIS C CA 1
ATOM 9181 C C . HIS B 2 322 ? 156.775 133.547 154.170 1.00 98.69 348 HIS C C 1
ATOM 9182 O O . HIS B 2 322 ? 156.426 132.562 153.512 1.00 97.93 348 HIS C O 1
ATOM 9189 N N . LYS B 2 323 ? 157.873 133.544 154.931 1.00 101.91 349 LYS C N 1
ATOM 9190 C CA . LYS B 2 323 ? 158.665 132.328 155.073 1.00 101.96 349 LYS C CA 1
ATOM 9191 C C . LYS B 2 323 ? 157.893 131.214 155.769 1.00 102.59 349 LYS C C 1
ATOM 9192 O O . LYS B 2 323 ? 158.147 130.036 155.496 1.00 101.85 349 LYS C O 1
ATOM 9198 N N . TYR B 2 324 ? 156.963 131.554 156.656 1.00 108.32 350 TYR C N 1
ATOM 9199 C CA . TYR B 2 324 ? 156.152 130.550 157.335 1.00 108.68 350 TYR C CA 1
ATOM 9200 C C . TYR B 2 324 ? 155.158 129.911 156.372 1.00 107.78 350 TYR C C 1
ATOM 9201 O O . TYR B 2 324 ? 154.380 129.037 156.755 1.00 107.21 350 TYR C O 1
#

Nearest PDB structures (foldseek):
  7bsw-assembly1_A  TM=9.959E-01  e=0.000E+00  Homo sapiens
  7bsu-assembly1_A  TM=9.123E-01  e=0.000E+00  Homo sapiens
  7bss-assembly1_A  TM=7.414E-01  e=0.000E+00  Homo sapiens
  7vsh-assembly1_A  TM=7.364E-01  e=2.487E-103  Homo sapiens
  7bsq-assembly1_A  TM=7.363E-01  e=8.110E-101  Homo sapiens

Organism: Homo sapiens (NCBI:txid9606)

Foldseek 3Di:
DDKAKQAPDPLDDDAFQAAAQFDDDPPCLVVVLVVVVCVAPLLVVLVVLLVCCVPFHALFHSCLSPVLSVVLSVVVSVLSVVLRVVRVVVSVVLWQDWWWWCNQLDTDIDILRHDDFNTKTKAFAFDFDSAKWFFAEAPDLQQKFWKAQCQWFNDGDIDIAGHDNVRHPQDRSSCPPQFTKMKAWDFFDQLLFWTWIKMWTNGPVNDTDIDIDTSSRIRFGRMGTHPTGMTMTGHRAHYCRTNLNNLADHFDDFAAPLRVLLSVVLVVVVVVLLVLLVVLLVLLVVQVVPVCLPANVVDHDDPCVVPPDPVVVSVSSSSLSSNLQVCLSPSLLVVLVVVLLVVQVVCQQPDPVQADPVVRGGKDASDSNCLLVLLAAAEEEEEPPQAQPCVGDDCLLVLVVLCVLLNHAYEYAGLADDVVLVVSCDVSVLADPQADEQEAECVQDVDLVVNVVSLVCLQPPNFVPDPLARYEYEYEAVSLCSLVVVQPPDDPPGSLVSVVVSCVSHSYYYYYSHTLNVLLVVQVSVCPDPLRGAYEYEEAHSSVLNNQSNGSFYEYEPGDRDCNSVSSGRMYGPHNSCSLLSRQQSNSLLNVLSLVSSLLSSLLSLLVNLLQSVCCVVRSSNSDGLERNVCVSCVCPQQPPQLSSCSSNDACPDDSVVSSVRSNVSVVCHSVVSSDPVNNVVSNVLSNVLSVLLNVLLVVVQPDQDLAPVSDHADSHLSSVLSSLLSSVLSLVVSVVVGDGDDPSNVCRSVVSNVVVLVCLCVLLDDQDPPDPDNPSNCSVVVLVNGPVSVVSSVVSSCVSCVVVVVCVVVVPDD/DDDPDCVVVVNDDDDDDDDDCVVCLVVLQVLLVVLQVVLVVLLVQLVPKDKDKFWQQCPDVVGQRVCPQDDDPQWDKGKDKDFFQAFAFAKKFKKKKKAQAPLVDPLQLQQWAQCLQQAHLVCQFVPDPSNPPFADDPNFGASTGHDLLLQQDDKDKWKFFQDPVRDTHTQDWAQPPQADPCCLPGSGDHHDPDDQRCVSNPRHDHTPNDDDRQQPPDPPSSQGHSNNRSSRQSSPGDDDNIDMTTGTIQHHDPDRDGSGGTHMMMIIIRDDHHDVVSDMIMMMMMMDADPVGHNDSVSSVVSNVSSVVSNVVSVVSVVVVPPD

Sequence (1139 aa):
TRTVFVGNHPVQRFCDNRIVSSKYTLWNFLPKNLFEQFRRIANFYFLIIFLVEVTVDTPTSPVTSGLPLFFVITVTAIKQGYEDWLRHRADNEVNKSTVYIIENAKRVRKESEKIKVGDVVEVQADETFPCDLILLSSCTTDGTCYVTTASLDGESNCKTHYAVRDTIALCTAESIDTLRAAIECEQPQPDLYKFVGRINIYSNSLEAVARSLGPENLLLKGATLKNTEKIYGVAVYTGMETKMALNYQGKSQKRSAVEKSINAFLIVYLFILLTKAAVCTTLKYVWQSTPYNDEPWYNQKTQKERETLKVLKMFTDFLSFMVLFNFIIPVSMYVTVEMQKFLGSFFISWDKDFYDEEINEGALVNTSDLNEELGQVDYVFTDKTGTLTEKLQDQAAETIEALHAAGLKVWVLTGDKMETAKSTCYACRLFQTNTELLELTTKTIEESERKEDRLHELLIEYRKKLEHQEYGLIIDGSTLSLILNSSQDSSSNNYKSIFLQICMKCTAVLCCRMAPLQKAQIVRMVKNLKGSPITLSIGDGANDVSMILESHVGIGIKGKEGRQAARNSDYSVPKFKHLKKLLLAHGHLYYVRIAHLVQYFFYKNLCFILPQFLYQFFCGFSQQPLYDAAYLTMYNICFTSLPILAYSLLEQHINIDTLTSDPRLYMKISGNAMLQLGPFLYWTFLAAFEGTVFFFGTYFLFQTASLEENGKVYGNWTFGTIVFTVLVFTVTLKLALDTRFWTWINHFVIWGSLAFYVFFSFFWGGIIWPFLKQQRMYFVFAQMLSSVSTWLAIILLIFISLFPEILLIVLKNVRRPDNTAFKQQRLPAWQPILTAGTVLPIFFIIGLIFIPIGIGIFVTSNNIREIEIDYTGTEPSSPCNKCLSPDVTPCFCTINFTLEKSFEGNVFMYYGLSNFYQNHRRYVKSRDDSQLNGDSSALLNPSKECEPYRRNEDKPIAPCGAIMNSMFNDTLELFLIGQDSYPIPIALKKKGIAWWTDKNVKFRNPPGGDNLEERFKGTTKPVNWLKPVYMLDSDPDNNGFINEDFIVWMRTAALPTFRKLYRLIERKSDLHPTLPAGRYWLNVTYNYPVHYFDGRKRMILSTISWMGGKNPFLGIAYIAVGSISFLLGVVLLVINHKY